Protein AF-0000000078282214 (afdb_homodimer)

InterPro domains:
  IPR003594 Histidine kinase/HSP90-like ATPase domain [PF02518] (364-474)
  IPR003594 Histidine kinase/HSP90-like ATPase domain [SM00387] (363-475)
  IPR003660 HAMP domain [PS50885] (198-250)
  IPR003661 Signal transduction histidine kinase, dimerisation/phosphoacceptor domain [PF00512] (251-316)
  IPR003661 Signal transduction histidine kinase, dimerisation/phosphoacceptor domain [SM00388] (251-318)
  IPR003661 Signal transduction histidine kinase, dimerisation/phosphoacceptor domain [cd00082] (249-314)
  IPR004358 Signal transduction histidine kinase-related protein, C-terminal [PR00344] (400-414)
  IPR004358 Signal transduction histidine kinase-related protein, C-terminal [PR00344] (418-428)
  IPR004358 Signal transduction histidine kinase-related protein, C-terminal [PR00344] (435-453)
  IPR004358 Signal transduction histidine kinase-related protein, C-terminal [PR00344] (459-472)
  IPR005467 Histidine kinase domain [PS50109] (258-475)
  IPR036097 Signal transduction histidine kinase, dimerisation/phosphoacceptor domain superfamily [SSF47384] (235-317)
  IPR036890 Histidine kinase/HSP90-like ATPase superfamily [G3DSA:3.30.565.10] (323-475)
  IPR036890 Histidine kinase/HSP90-like ATPase superfamily [SSF55874] (308-473)
  IPR050736 Sensor Histidine Kinase Regulatory [PTHR43711] (79-474)

Solvent-accessible surface area (backbone atoms only — not comparable to full-atom values): 49619 Å² total; per-residue (Å²): 121,72,66,64,59,49,58,64,46,47,72,31,22,58,46,49,48,48,29,51,50,47,42,49,43,30,44,51,49,29,53,50,49,52,50,51,51,51,52,50,48,53,53,49,53,51,50,50,50,50,53,54,50,50,54,50,48,52,54,51,32,50,50,38,50,74,64,45,30,90,82,44,79,69,50,61,54,59,53,50,49,51,44,50,51,23,59,76,44,55,32,43,42,34,36,26,38,75,84,29,31,23,72,39,33,69,78,65,74,54,55,69,37,73,62,86,47,72,66,57,55,40,32,58,71,65,44,88,67,77,66,46,74,38,73,92,78,28,31,36,38,40,64,42,62,26,44,47,89,95,47,91,55,51,53,25,36,36,41,36,41,31,50,34,54,68,57,53,50,49,50,51,51,48,49,51,56,46,49,51,50,50,52,53,47,48,52,50,42,50,56,51,28,53,54,49,24,50,62,71,47,44,62,58,53,49,49,28,49,47,46,43,36,38,61,68,65,75,40,94,65,79,61,82,46,79,76,24,51,63,43,34,48,37,30,49,34,47,39,52,40,50,49,52,50,48,52,51,50,49,54,48,47,51,43,51,49,49,50,32,55,62,53,46,53,50,40,50,53,42,36,53,53,26,52,59,54,65,75,48,81,88,66,57,66,67,55,53,46,52,47,34,47,52,39,36,52,40,38,52,51,48,51,49,43,39,51,51,48,38,48,36,59,60,58,68,45,70,66,80,75,58,65,68,38,82,37,56,49,57,58,51,51,51,52,47,50,60,69,44,40,66,62,24,52,74,51,42,31,46,79,44,79,48,70,78,58,91,45,71,27,34,41,31,63,67,51,48,48,53,25,53,45,38,52,50,50,46,30,56,66,48,37,39,82,69,24,40,30,41,36,36,39,46,68,64,97,55,35,34,36,42,34,44,33,19,46,10,49,38,43,54,77,88,43,62,85,43,48,51,35,75,59,34,62,90,62,72,81,59,33,77,78,68,55,80,68,28,40,55,48,26,41,24,51,49,40,35,44,61,56,70,25,48,77,46,77,52,55,38,64,70,60,7,35,33,38,38,37,40,34,39,29,64,67,77,133,122,72,65,63,60,49,56,62,46,48,73,31,21,58,46,48,49,48,29,52,50,46,42,50,44,30,43,50,48,29,53,51,50,52,53,50,51,54,53,50,48,53,54,48,53,51,50,50,50,51,52,53,50,50,52,50,48,52,53,50,33,51,50,38,52,72,62,45,28,89,82,44,79,70,51,64,55,57,54,50,48,51,44,48,54,23,58,75,44,56,31,44,42,34,35,25,38,75,84,30,30,22,73,39,33,69,76,65,75,53,53,71,38,76,61,86,46,72,65,57,55,39,33,58,70,65,45,88,68,76,67,45,75,38,74,92,77,27,32,36,39,40,65,44,61,26,43,45,90,94,47,91,56,52,52,24,37,38,42,35,41,31,49,33,55,71,57,54,52,49,50,52,51,49,49,52,55,46,50,51,50,48,52,52,48,49,52,48,42,50,56,49,27,51,55,48,24,50,61,72,46,45,61,58,54,50,50,28,49,48,46,44,37,37,62,71,65,74,39,94,66,80,60,81,44,78,76,24,50,64,44,34,48,36,29,49,34,48,37,51,40,49,49,52,50,48,50,53,49,50,53,48,48,51,43,51,50,49,50,33,55,62,54,45,52,50,40,50,52,41,36,55,53,27,53,60,52,65,75,48,79,88,66,58,64,66,56,53,46,51,48,35,47,50,39,36,52,40,37,52,51,49,51,48,44,39,50,52,47,39,51,37,56,61,58,68,45,70,66,79,74,60,64,70,37,82,38,54,49,59,59,52,52,52,52,48,50,60,69,46,41,64,63,23,53,75,51,41,31,46,81,44,79,46,70,76,59,90,44,70,27,35,40,32,61,68,50,47,48,52,26,53,46,40,54,51,49,46,28,55,65,46,36,40,82,71,25,40,30,41,35,36,38,46,68,63,97,56,34,34,35,42,34,45,34,20,47,10,49,39,44,54,78,89,43,62,83,43,47,51,35,75,60,34,61,91,61,69,81,59,33,79,77,68,55,80,66,28,40,54,47,25,40,23,50,51,44,36,44,61,54,69,25,48,78,46,78,52,54,40,65,69,62,7,37,33,40,39,35,39,33,40,30,64,69,77,131

Foldseek 3Di:
DVVVVVVVVQVVDLLNVLLVVLLCVQQVVLVVVLVVVLVVLLVVVVVVVVVVLQVLCVVLLQVCQVVVCVVPVPDPVSLVSQLVSCVVQVKWKFKAFPVQATCDISVPPRHGHHDDDPQQVCVQVVHDHDWDADPPQFKIWHKDFRDRVPDPGGGIMMIMIGGRVVSVVVSVVSVVVSVVVSVVSSVVSNVVSSVVSCVVCVLVVVLVVQVVCVVVVNDPDQDARVPDPVSRVVSVVVRVVVVVVVVVVVLVVVLVVLLVVLLVVLVVVLVVLVVVPVPDDPDPPVSVVVSVVVNVVSVVQNVVSVVLSVLLVVLVPALVVAPWDWDWVVVLVVVLCVVCVVVLVVQLEAEEEAEDDTAIATGRSVLQSLLVSLLQLVLSLQADRNWYWYWYWDDDPWKIKIKIKHQGQWDDPVCQVCLLPAQDDRDPPCCVVSDDRSSSNVSNQSRLVSQVKDWDKDIDGNGTIMIMIMGTRYRDD/DVVVVVVVVQVVDLLNVLLVVLLCVQQVVLVVVLVVVLVVLLVVVVVVLVVVLQVVCVVLLQVCQVVVCVVPVPDPVSLVSQLVSCVVQVKWKFKAFPVQATCDISVPDRHGHHDDDPQQVCVQVVHDHDWDADPPQFKIWHKDFRDRVPDPGGGIMMIMIGGRVVSVVVSVVSVVVSVVVSVVSSVVSNVVSSVVSCVVCVLVVVLVVQVVCVVVVNDPDQDARVPDPVSRVVSVVVRVVVVVVVVVVVLVVVLVVLLVVLLVVLVVVLVVLVVVPVPDPPDDPVSVVVSVVVNVVSVVQNVVSVVLSVLLVVLVPALPVAPWDWDWVVVLVVVLCVVCVVVLVVQLEAEEEAEDDTAIATGRSVLQSLLVSLLQLVLSLQAHRNWYWYWYWDDDPWKIKIKIKHQGQWDDPVCQVCLLPAQDDRDPPCCVVSDDRSSSNVSNQSRLVSQVKHWDKDIDGNGTIMIMIMGTRYRDD

Secondary structure (DSSP, 8-state):
--SHHHHHHHTT-HHHHHHHHHHHHHHHHHHHHHHHHHHHHHHHHHHHHHHHHHHHHHHHHHHHHHTTTTT-TT-HHHHHHHHHHHHHTTEEEEEEETTSBEEEETTSSSTT-B---HHHHHHHTT--PPPEEETTTTEEEEEEEEE-TT---EEEEEEEEEE-HHHHHHHHHHHHHHHHHHHHHHHHHHHHHHHHHHHHHHHHHHHHHHHHHHHTT---S----TTSHHHHHHHHHHHHHHHHHHHHHHHHHHHHHHHHHHHHHHHHHHHHHHHHHHT-SS--HHHHHHHHHHHHHHHHHHHHHHHHHHHHHHHTS-GGG--EEEEEHHHHHHHHHHHHHHHHHHTT-EEEEEE-S--EEEEEHHHHHHHHHHHHHHHHHTPPTT-EEEEEEEE-SSEEEEEEEE-SS---GGGTTTTTSTT--S-STTHHHH---S-HHHHHHHHHHHTT-EEEEEEETTTEEEEEEEEESS---/--HHHHHHHHTT-HHHHHHHHHHHHHHHHHHHHHHHHHHHHHHHHHHHHHHHHHHHHHHHHHHHHHTTTTT-TT-HHHHHHHHHHHHHTTEEEEEEETTSBEEEETTSSSTT-B---HHHHHHHTT--PPPEEETTTTEEEEEEEEE-TT---EEEEEEEEEE-HHHHHHHHHHHHHHHHHHHHHHHHHHHHHHHHHHHHHHHHHHHHHHHHHHHTT---S----TTSHHHHHHHHHHHHHHHHHHHHHHHHHHHHHHHHHHHHHHHHHHHHHHHHHHT-SS--HHHHHHHHHHHHHHHHHHHHHHHHHHHHHHHHS-GGG--EEEEEHHHHHHHHHHHHHHHHHHTT-EEEEEE-S--EEEEEHHHHHHHHHHHHHHHHHTPPTT-EEEEEEEE-SSEEEEEEEE-SS---HHHHTTTTSTT--S-STTHHHH---S-HHHHHHHHHHHTT-EEEEEEETTTEEEEEEEEESS---

Radius of gyration: 54.14 Å; Cα contacts (8 Å, |Δi|>4): 1519; chains: 2; bounding box: 57×154×110 Å

pLDDT: mean 84.65, std 13.52, range [28.86, 97.81]

Organism: NCBI:txid1796616

Structure (mmCIF, N/CA/C/O backbone):
data_AF-0000000078282214-model_v1
#
loop_
_entity.id
_entity.type
_entity.pdbx_description
1 polymer 'histidine kinase'
#
loop_
_atom_site.group_PDB
_atom_site.id
_atom_site.type_symbol
_atom_site.label_atom_id
_atom_site.label_alt_id
_atom_site.label_comp_id
_atom_site.label_asym_id
_atom_site.label_entity_id
_atom_site.label_seq_id
_atom_site.pdbx_PDB_ins_code
_atom_site.Cartn_x
_atom_site.Cartn_y
_atom_site.Cartn_z
_atom_site.occupancy
_atom_site.B_iso_or_equiv
_atom_site.auth_seq_id
_atom_site.auth_comp_id
_atom_site.auth_asym_id
_atom_site.auth_atom_id
_atom_site.pdbx_PDB_model_num
ATOM 1 N N . MET A 1 1 ? -17.906 -8.508 22.703 1 28.86 1 MET A N 1
ATOM 2 C CA . MET A 1 1 ? -18.078 -7.418 21.75 1 28.86 1 MET A CA 1
ATOM 3 C C . MET A 1 1 ? -16.719 -6.969 21.203 1 28.86 1 MET A C 1
ATOM 5 O O . MET A 1 1 ? -16.672 -6.121 20.297 1 28.86 1 MET A O 1
ATOM 9 N N . PHE A 1 2 ? -15.711 -7.246 21.938 1 33.34 2 PHE A N 1
ATOM 10 C CA . PHE A 1 2 ? -14.297 -7 21.688 1 33.34 2 PHE A CA 1
ATOM 11 C C . PHE A 1 2 ? -13.773 -7.93 20.594 1 33.34 2 PHE A C 1
ATOM 13 O O . PHE A 1 2 ? -12.766 -7.633 19.953 1 33.34 2 PHE A O 1
ATOM 20 N N . GLY A 1 3 ? -14.312 -9.039 20.578 1 36.03 3 GLY A N 1
ATOM 21 C CA . GLY A 1 3 ? -13.844 -10.109 19.719 1 36.03 3 GLY A CA 1
ATOM 22 C C . GLY A 1 3 ? -14.18 -9.883 18.25 1 36.03 3 GLY A C 1
ATOM 23 O O . GLY A 1 3 ? -13.43 -10.305 17.375 1 36.03 3 GLY A O 1
ATOM 24 N N . LYS A 1 4 ? -15.438 -9.461 17.969 1 37.81 4 LYS A N 1
ATOM 25 C CA . LYS A 1 4 ? -15.969 -9.172 16.641 1 37.81 4 LYS A CA 1
ATOM 26 C C . LYS A 1 4 ? -15.328 -7.922 16.047 1 37.81 4 LYS A C 1
ATOM 28 O O . LYS A 1 4 ? -15.453 -7.664 14.844 1 37.81 4 LYS A O 1
ATOM 33 N N . LYS A 1 5 ? -14.984 -6.988 16.672 1 40.34 5 LYS A N 1
ATOM 34 C CA . LYS A 1 5 ? -14.359 -5.75 16.203 1 40.34 5 LYS A CA 1
ATOM 35 C C . LYS A 1 5 ? -12.938 -6 15.719 1 40.34 5 LYS A C 1
ATOM 37 O O . LYS A 1 5 ? -12.406 -5.23 14.914 1 40.34 5 LYS A O 1
ATOM 42 N N . ILE A 1 6 ? -12.328 -7.004 16.25 1 41.44 6 ILE A N 1
ATOM 43 C CA . ILE A 1 6 ? -10.977 -7.41 15.883 1 41.44 6 ILE A CA 1
ATOM 44 C C . ILE A 1 6 ? -11 -8.18 14.57 1 41.44 6 ILE A C 1
ATOM 46 O O . ILE A 1 6 ? -10.117 -8.016 13.727 1 41.44 6 ILE A O 1
ATOM 50 N N . LYS A 1 7 ? -11.93 -9.062 14.5 1 46.38 7 LYS A N 1
ATOM 51 C CA . LYS A 1 7 ? -12.047 -9.914 13.32 1 46.38 7 LYS A CA 1
ATOM 52 C C . LYS A 1 7 ? -12.359 -9.086 12.078 1 46.38 7 LYS A C 1
ATOM 54 O O . LYS A 1 7 ? -11.836 -9.359 10.992 1 46.38 7 LYS A O 1
ATOM 59 N N . HIS A 1 8 ? -13.258 -8.117 12.117 1 51.66 8 HIS A N 1
ATOM 60 C CA . HIS A 1 8 ? -13.625 -7.223 11.023 1 51.66 8 HIS A CA 1
ATOM 61 C C . HIS A 1 8 ? -12.477 -6.293 10.656 1 51.66 8 HIS A C 1
ATOM 63 O O . HIS A 1 8 ? -12.375 -5.84 9.516 1 51.66 8 HIS A O 1
ATOM 69 N N . THR A 1 9 ? -11.508 -6.168 11.547 1 61.56 9 THR A N 1
ATOM 70 C CA . THR A 1 9 ? -10.336 -5.301 11.398 1 61.56 9 THR A CA 1
ATOM 71 C C . THR A 1 9 ? -9.227 -6.02 10.641 1 61.56 9 THR A C 1
ATOM 73 O O . THR A 1 9 ? -8.508 -5.398 9.852 1 61.56 9 THR A O 1
ATOM 76 N N . PHE A 1 10 ? -9.266 -7.32 10.688 1 66.81 10 PHE A N 1
ATOM 77 C CA . PHE A 1 10 ? -8.195 -8.078 10.047 1 66.81 10 PHE A CA 1
ATOM 78 C C . PHE A 1 10 ? -8.406 -8.141 8.539 1 66.81 10 PHE A C 1
ATOM 80 O O . PHE A 1 10 ? -7.457 -7.977 7.77 1 66.81 10 PHE A O 1
ATOM 87 N N . PHE A 1 11 ? -9.68 -8.305 8.117 1 74.69 11 PHE A N 1
ATOM 88 C CA . PHE A 1 11 ? -9.977 -8.398 6.695 1 74.69 11 PHE A CA 1
ATOM 89 C C . PHE A 1 11 ? -9.875 -7.027 6.027 1 74.69 11 PHE A C 1
ATOM 91 O O . PHE A 1 11 ? -9.742 -6.938 4.805 1 74.69 11 PHE A O 1
ATOM 98 N N . LYS A 1 12 ? -9.789 -6.105 6.93 1 82.06 12 LYS A N 1
ATOM 99 C CA . LYS A 1 12 ? -9.711 -4.75 6.387 1 82.06 12 LYS A CA 1
ATOM 100 C C . LYS A 1 12 ? -8.266 -4.305 6.234 1 82.06 12 LYS A C 1
ATOM 102 O O . LYS A 1 12 ? -7.988 -3.273 5.617 1 82.06 12 LYS A O 1
ATOM 107 N N . SER A 1 13 ? -7.395 -5.156 6.566 1 90.12 13 SER A N 1
ATOM 108 C CA . SER A 1 13 ? -5.977 -4.824 6.48 1 90.12 13 SER A CA 1
ATOM 109 C C . SER A 1 13 ? -5.441 -5.059 5.074 1 90.12 13 SER A C 1
ATOM 111 O O . SER A 1 13 ? -5.82 -6.027 4.41 1 90.12 13 SER A O 1
ATOM 113 N N . LEU A 1 14 ? -4.707 -4.105 4.586 1 90.31 14 LEU A N 1
ATOM 114 C CA . LEU A 1 14 ? -4.051 -4.262 3.293 1 90.31 14 LEU A CA 1
ATOM 115 C C . LEU A 1 14 ? -3.115 -5.469 3.305 1 90.31 14 LEU A C 1
ATOM 117 O O . LEU A 1 14 ? -3.02 -6.191 2.312 1 90.31 14 LEU A O 1
ATOM 121 N N . ARG A 1 15 ? -2.482 -5.672 4.457 1 91 15 ARG A N 1
ATOM 122 C CA . ARG A 1 15 ? -1.568 -6.801 4.605 1 91 15 ARG A CA 1
ATOM 123 C C . ARG A 1 15 ? -2.285 -8.125 4.363 1 91 15 ARG A C 1
ATOM 125 O O . ARG A 1 15 ? -1.788 -8.984 3.633 1 91 15 ARG A O 1
ATOM 132 N N . PHE A 1 16 ? -3.436 -8.336 4.891 1 93.25 16 PHE A N 1
ATOM 133 C CA . PHE A 1 16 ? -4.219 -9.555 4.746 1 93.25 16 PHE A CA 1
ATOM 134 C C . PHE A 1 16 ? -4.734 -9.695 3.318 1 93.25 16 PHE A C 1
ATOM 136 O O . PHE A 1 16 ? -4.738 -10.797 2.76 1 93.25 16 PHE A O 1
ATOM 143 N N . ARG A 1 17 ? -5.156 -8.625 2.742 1 91.88 17 ARG A N 1
ATOM 144 C CA . ARG A 1 17 ? -5.676 -8.664 1.38 1 91.88 17 ARG A CA 1
ATOM 145 C C . ARG A 1 17 ? -4.582 -9.047 0.389 1 91.88 17 ARG A C 1
ATOM 147 O O . ARG A 1 17 ? -4.816 -9.844 -0.524 1 91.88 17 ARG A O 1
ATOM 154 N N . ILE A 1 18 ? -3.414 -8.477 0.597 1 92.62 18 ILE A N 1
ATOM 155 C CA . ILE A 1 18 ? -2.285 -8.82 -0.262 1 92.62 18 ILE A CA 1
ATOM 156 C C . ILE A 1 18 ? -1.952 -10.297 -0.111 1 92.62 18 ILE A C 1
ATOM 158 O O . ILE A 1 18 ? -1.725 -10.992 -1.104 1 92.62 18 ILE A O 1
ATOM 162 N N . LEU A 1 19 ? -1.97 -10.805 1.136 1 93.31 19 LEU A N 1
ATOM 163 C CA . LEU A 1 19 ? -1.68 -12.211 1.395 1 93.31 19 LEU A CA 1
ATOM 164 C C . LEU A 1 19 ? -2.67 -13.117 0.667 1 93.31 19 LEU A C 1
ATOM 166 O O . LEU A 1 19 ? -2.273 -14.086 0.021 1 93.31 19 LEU A O 1
ATOM 170 N N . LEU A 1 20 ? -3.92 -12.828 0.713 1 93.38 20 LEU A N 1
ATOM 171 C CA . LEU A 1 20 ? -4.961 -13.625 0.075 1 93.38 20 LEU A CA 1
ATOM 172 C C . LEU A 1 20 ? -4.781 -13.648 -1.438 1 93.38 20 LEU A C 1
ATOM 174 O O . LEU A 1 20 ? -4.93 -14.695 -2.072 1 93.38 20 LEU A O 1
ATOM 178 N N . ILE A 1 21 ? -4.48 -12.484 -1.949 1 93.88 21 ILE A N 1
ATOM 179 C CA . ILE A 1 21 ? -4.301 -12.375 -3.393 1 93.88 21 ILE A CA 1
ATOM 180 C C . ILE A 1 21 ? -3.094 -13.203 -3.828 1 93.88 21 ILE A C 1
ATOM 182 O O . ILE A 1 21 ? -3.146 -13.898 -4.844 1 93.88 21 ILE A O 1
ATOM 186 N N . LEU A 1 22 ? -2.02 -13.164 -3.047 1 93.31 22 LEU A N 1
ATOM 187 C CA . LEU A 1 22 ? -0.818 -13.93 -3.361 1 93.31 22 LEU A CA 1
ATOM 188 C C . LEU A 1 22 ? -1.103 -15.43 -3.314 1 93.31 22 LEU A C 1
ATOM 190 O O . LEU A 1 22 ? -0.617 -16.188 -4.16 1 93.31 22 LEU A O 1
ATOM 194 N N . ILE A 1 23 ? -1.949 -15.812 -2.422 1 94.12 23 ILE A N 1
ATOM 195 C CA . ILE A 1 23 ? -2.287 -17.234 -2.281 1 94.12 23 ILE A CA 1
ATOM 196 C C . ILE A 1 23 ? -3.127 -17.672 -3.475 1 94.12 23 ILE A C 1
ATOM 198 O O . ILE A 1 23 ? -2.834 -18.703 -4.098 1 94.12 23 ILE A O 1
ATOM 202 N N . VAL A 1 24 ? -4.105 -16.922 -3.857 1 94.44 24 VAL A N 1
ATOM 203 C CA . VAL A 1 24 ? -5.02 -17.281 -4.938 1 94.44 24 VAL A CA 1
ATOM 204 C C . VAL A 1 24 ? -4.258 -17.312 -6.262 1 94.44 24 VAL A C 1
ATOM 206 O O . VAL A 1 24 ? -4.367 -18.281 -7.02 1 94.44 24 VAL A O 1
ATOM 209 N N . ILE A 1 25 ? -3.424 -16.375 -6.488 1 93.88 25 ILE A N 1
ATOM 210 C CA . ILE A 1 25 ? -2.715 -16.266 -7.758 1 93.88 25 ILE A CA 1
ATOM 211 C C . ILE A 1 25 ? -1.59 -17.297 -7.805 1 93.88 25 ILE A C 1
ATOM 213 O O . ILE A 1 25 ? -1.208 -17.75 -8.883 1 93.88 25 ILE A O 1
ATOM 217 N N . GLY A 1 26 ? -1.073 -17.641 -6.613 1 92.75 26 GLY A N 1
ATOM 218 C CA . GLY A 1 26 ? 0.002 -18.625 -6.559 1 92.75 26 GLY A CA 1
ATOM 219 C C . GLY A 1 26 ? -0.485 -20.047 -6.684 1 92.75 26 GLY A C 1
ATOM 220 O O . GLY A 1 26 ? 0.213 -20.906 -7.238 1 92.75 26 GLY A O 1
ATOM 221 N N . ILE A 1 27 ? -1.756 -20.328 -6.305 1 95 27 ILE A N 1
ATOM 222 C CA . ILE A 1 27 ? -2.197 -21.703 -6.176 1 95 27 ILE A CA 1
ATOM 223 C C . ILE A 1 27 ? -3.133 -22.062 -7.332 1 95 27 ILE A C 1
ATOM 225 O O . ILE A 1 27 ? -3.006 -23.125 -7.934 1 95 27 ILE A O 1
ATOM 229 N N . VAL A 1 28 ? -3.977 -21.203 -7.754 1 95.62 28 VAL A N 1
ATOM 230 C CA . VAL A 1 28 ? -5.043 -21.5 -8.703 1 95.62 28 VAL A CA 1
ATOM 231 C C . VAL A 1 28 ? -4.438 -21.875 -10.055 1 95.62 28 VAL A C 1
ATOM 233 O O . VAL A 1 28 ? -4.773 -22.922 -10.625 1 95.62 28 VAL A O 1
ATOM 236 N N . PRO A 1 29 ? -3.477 -21.078 -10.555 1 95.69 29 PRO A N 1
ATOM 237 C CA . PRO A 1 29 ? -2.891 -21.484 -11.836 1 95.69 29 PRO A CA 1
ATOM 238 C C . PRO A 1 29 ? -2.172 -22.828 -11.758 1 95.69 29 PRO A C 1
ATOM 240 O O . PRO A 1 29 ? -2.203 -23.609 -12.719 1 95.69 29 PRO A O 1
ATOM 243 N N . SER A 1 30 ? -1.559 -23.109 -10.625 1 95.94 30 SER A N 1
ATOM 244 C CA . SER A 1 30 ? -0.848 -24.375 -10.453 1 95.94 30 SER A CA 1
ATOM 245 C C . SER A 1 30 ? -1.807 -25.562 -10.492 1 95.94 30 SER A C 1
ATOM 247 O O . SER A 1 30 ? -1.49 -26.609 -11.07 1 95.94 30 SER A O 1
ATOM 249 N N . ILE A 1 31 ? -2.975 -25.359 -9.906 1 96.75 31 ILE A N 1
ATOM 250 C CA . ILE A 1 31 ? -3.99 -26.406 -9.906 1 96.75 31 ILE A CA 1
ATOM 251 C C . ILE A 1 31 ? -4.5 -26.641 -11.328 1 96.75 31 ILE A C 1
ATOM 253 O O . ILE A 1 31 ? -4.676 -27.781 -11.758 1 96.75 31 ILE A O 1
ATOM 257 N N . ILE A 1 32 ? -4.652 -25.547 -12.055 1 96.44 32 ILE A N 1
ATOM 258 C CA . ILE A 1 32 ? -5.148 -25.625 -13.422 1 96.44 32 ILE A CA 1
ATOM 259 C C . ILE A 1 32 ? -4.137 -26.375 -14.297 1 96.44 32 ILE A C 1
ATOM 261 O O . ILE A 1 32 ? -4.5 -27.266 -15.055 1 96.44 32 ILE A O 1
ATOM 265 N N . VAL A 1 33 ? -2.896 -26.031 -14.148 1 96.38 33 VAL A N 1
ATOM 266 C CA . VAL A 1 33 ? -1.844 -26.656 -14.953 1 96.38 33 VAL A CA 1
ATOM 267 C C . VAL A 1 33 ? -1.771 -28.141 -14.648 1 96.38 33 VAL A C 1
ATOM 269 O O . VAL A 1 33 ? -1.694 -28.969 -15.562 1 96.38 33 VAL A O 1
ATOM 272 N N . GLU A 1 34 ? -1.822 -28.5 -13.367 1 96.62 34 GLU A N 1
ATOM 273 C CA . GLU A 1 34 ? -1.769 -29.906 -12.969 1 96.62 34 GLU A CA 1
ATOM 274 C C . GLU A 1 34 ? -2.912 -30.703 -13.586 1 96.62 34 GLU A C 1
ATOM 276 O O . GLU A 1 34 ? -2.689 -31.766 -14.164 1 96.62 34 GLU A O 1
ATOM 281 N N . ASN A 1 35 ? -4.102 -30.141 -13.523 1 96.31 35 ASN A N 1
ATOM 282 C CA . ASN A 1 35 ? -5.285 -30.844 -14.016 1 96.31 35 ASN A CA 1
ATOM 283 C C . ASN A 1 35 ? -5.266 -30.984 -15.539 1 96.31 35 ASN A C 1
ATOM 285 O O . ASN A 1 35 ? -5.621 -32.031 -16.078 1 96.31 35 ASN A O 1
ATOM 289 N N . VAL A 1 36 ? -4.836 -30 -16.203 1 96.31 36 VAL A N 1
ATOM 290 C CA . VAL A 1 36 ? -4.832 -30.016 -17.656 1 96.31 36 VAL A CA 1
ATOM 291 C C . VAL A 1 36 ? -3.777 -30.984 -18.172 1 96.31 36 VAL A C 1
ATOM 293 O O . VAL A 1 36 ? -4.027 -31.75 -19.109 1 96.31 36 VAL A O 1
ATOM 296 N N . ILE A 1 37 ? -2.639 -31 -17.531 1 96.62 37 ILE A N 1
ATOM 297 C CA . ILE A 1 37 ? -1.558 -31.875 -17.984 1 96.62 37 ILE A CA 1
ATOM 298 C C . ILE A 1 37 ? -1.918 -33.312 -17.719 1 96.62 37 ILE A C 1
ATOM 300 O O . ILE A 1 37 ? -1.746 -34.188 -18.594 1 96.62 37 ILE A O 1
ATOM 304 N N . VAL A 1 38 ? -2.488 -33.625 -16.547 1 96.31 38 VAL A N 1
ATOM 305 C CA . VAL A 1 38 ? -2.836 -35 -16.203 1 96.31 38 VAL A CA 1
ATOM 306 C C . VAL A 1 38 ? -3.939 -35.5 -17.125 1 96.31 38 VAL A C 1
ATOM 308 O O . VAL A 1 38 ? -3.871 -36.625 -17.625 1 96.31 38 VAL A O 1
ATOM 311 N N . ASN A 1 39 ? -4.859 -34.625 -17.391 1 95.5 39 ASN A N 1
ATOM 312 C CA . ASN A 1 39 ? -5.93 -35 -18.312 1 95.5 39 ASN A CA 1
ATOM 313 C C . ASN A 1 39 ? -5.41 -35.156 -19.734 1 95.5 39 ASN A C 1
ATOM 315 O O . ASN A 1 39 ? -5.879 -36.031 -20.469 1 95.5 39 ASN A O 1
ATOM 319 N N . SER A 1 40 ? -4.504 -34.375 -20.125 1 95.75 40 SER A N 1
ATOM 320 C CA . SER A 1 40 ? -3.896 -34.469 -21.453 1 95.75 40 SER A CA 1
ATOM 321 C C . SER A 1 40 ? -3.121 -35.781 -21.594 1 95.75 40 SER A C 1
ATOM 323 O O . SER A 1 40 ? -3.141 -36.406 -22.641 1 95.75 40 SER A O 1
ATOM 325 N N . TYR A 1 41 ? -2.457 -36.188 -20.484 1 95.31 41 TYR A N 1
ATOM 326 C CA . TYR A 1 41 ? -1.757 -37.469 -20.469 1 95.31 41 TYR A CA 1
ATOM 327 C C . TYR A 1 41 ? -2.729 -38.625 -20.656 1 95.31 41 TYR A C 1
ATOM 329 O O . TYR A 1 41 ? -2.477 -39.531 -21.469 1 95.31 41 TYR A O 1
ATOM 337 N N . GLU A 1 42 ? -3.758 -38.625 -19.938 1 95.5 42 GLU A N 1
ATOM 338 C CA . GLU A 1 42 ? -4.723 -39.719 -20.016 1 95.5 42 GLU A CA 1
ATOM 339 C C . GLU A 1 42 ? -5.281 -39.875 -21.422 1 95.5 42 GLU A C 1
ATOM 341 O O . GLU A 1 42 ? -5.301 -40.969 -21.969 1 95.5 42 GLU A O 1
ATOM 346 N N . ASN A 1 43 ? -5.629 -38.75 -22.016 1 94.88 43 ASN A N 1
ATOM 347 C CA . ASN A 1 43 ? -6.184 -38.781 -23.359 1 94.88 43 ASN A CA 1
ATOM 348 C C . ASN A 1 43 ? -5.164 -39.281 -24.375 1 94.88 43 ASN A C 1
ATOM 350 O O . ASN A 1 43 ? -5.5 -40.062 -25.266 1 94.88 43 ASN A O 1
ATOM 354 N N . ARG A 1 44 ? -4 -38.812 -24.156 1 94.25 44 ARG A N 1
ATOM 355 C CA . ARG A 1 44 ? -2.934 -39.219 -25.078 1 94.25 44 ARG A CA 1
ATOM 356 C C . ARG A 1 44 ? -2.633 -40.688 -24.953 1 94.25 44 ARG A C 1
ATOM 358 O O . ARG A 1 44 ? -2.473 -41.375 -25.953 1 94.25 44 ARG A O 1
ATOM 365 N N . ALA A 1 45 ? -2.539 -41.188 -23.75 1 94.62 45 ALA A N 1
ATOM 366 C CA . ALA A 1 45 ? -2.236 -42.594 -23.5 1 94.62 45 ALA A CA 1
ATOM 367 C C . ALA A 1 45 ? -3.312 -43.5 -24.078 1 94.62 45 ALA A C 1
ATOM 369 O O . ALA A 1 45 ? -3.004 -44.531 -24.703 1 94.62 45 ALA A O 1
ATOM 370 N N . VAL A 1 46 ? -4.543 -43.094 -23.922 1 94.88 46 VAL A N 1
ATOM 371 C CA . VAL A 1 46 ? -5.668 -43.875 -24.438 1 94.88 46 VAL A CA 1
ATOM 372 C C . VAL A 1 46 ? -5.625 -43.875 -25.969 1 94.88 46 VAL A C 1
ATOM 374 O O . VAL A 1 46 ? -5.781 -44.938 -26.594 1 94.88 46 VAL A O 1
ATOM 377 N N . ASP A 1 47 ? -5.348 -42.75 -26.547 1 94.31 47 ASP A N 1
ATOM 378 C CA . ASP A 1 47 ? -5.281 -42.656 -28 1 94.31 47 ASP A CA 1
ATOM 379 C C . ASP A 1 47 ? -4.184 -43.531 -28.578 1 94.31 47 ASP A C 1
ATOM 381 O O . ASP A 1 47 ? -4.395 -44.219 -29.578 1 94.31 47 ASP A O 1
ATOM 385 N N . ILE A 1 48 ? -3.07 -43.5 -27.922 1 93.25 48 ILE A N 1
ATOM 386 C CA . ILE A 1 48 ? -1.942 -44.281 -28.391 1 93.25 48 ILE A CA 1
ATOM 387 C C . ILE A 1 48 ? -2.277 -45.781 -28.281 1 93.25 48 ILE A C 1
ATOM 389 O O . ILE A 1 48 ? -1.998 -46.562 -29.188 1 93.25 48 ILE A O 1
ATOM 393 N N . ARG A 1 49 ? -2.869 -46.125 -27.156 1 93 49 ARG A N 1
ATOM 394 C CA . ARG A 1 49 ? -3.262 -47.531 -26.953 1 93 49 ARG A CA 1
ATOM 395 C C . ARG A 1 49 ? -4.223 -48 -28.031 1 93 49 ARG A C 1
ATOM 397 O O . ARG A 1 49 ? -4.07 -49.094 -28.578 1 93 49 ARG A O 1
ATOM 404 N N . ILE A 1 50 ? -5.164 -47.188 -28.375 1 93.62 50 ILE A N 1
ATOM 405 C CA . ILE A 1 50 ? -6.16 -47.531 -29.391 1 93.62 50 ILE A CA 1
ATOM 406 C C . ILE A 1 50 ? -5.473 -47.719 -30.75 1 93.62 50 ILE A C 1
ATOM 408 O O . ILE A 1 50 ? -5.711 -48.719 -31.422 1 93.62 50 ILE A O 1
ATOM 412 N N . VAL A 1 51 ? -4.625 -46.844 -31.109 1 91.88 51 VAL A N 1
ATOM 413 C CA . VAL A 1 51 ? -3.949 -46.875 -32.406 1 91.88 51 VAL A CA 1
ATOM 414 C C . VAL A 1 51 ? -3.07 -48.125 -32.469 1 91.88 51 VAL A C 1
ATOM 416 O O . VAL A 1 51 ? -3.074 -48.844 -33.5 1 91.88 51 VAL A O 1
ATOM 419 N N . ASN A 1 52 ? -2.307 -48.375 -31.359 1 91.44 52 ASN A N 1
ATOM 420 C CA . ASN A 1 52 ? -1.419 -49.531 -31.328 1 91.44 52 ASN A CA 1
ATOM 421 C C . ASN A 1 52 ? -2.197 -50.844 -31.453 1 91.44 52 ASN A C 1
ATOM 423 O O . ASN A 1 52 ? -1.808 -51.75 -32.219 1 91.44 52 ASN A O 1
ATOM 427 N N . VAL A 1 53 ? -3.248 -51 -30.75 1 92.25 53 VAL A N 1
ATOM 428 C CA . VAL A 1 53 ? -4.055 -52.219 -30.766 1 92.25 53 VAL A CA 1
ATOM 429 C C . VAL A 1 53 ? -4.711 -52.375 -32.125 1 92.25 53 VAL A C 1
ATOM 431 O O . VAL A 1 53 ? -4.727 -53.469 -32.688 1 92.25 53 VAL A O 1
ATOM 434 N N . LYS A 1 54 ? -5.23 -51.312 -32.656 1 91.25 54 LYS A N 1
ATOM 435 C CA . LYS A 1 54 ? -5.855 -51.375 -34 1 91.25 54 LYS A CA 1
ATOM 436 C C . LYS A 1 54 ? -4.867 -51.844 -35.062 1 91.25 54 LYS A C 1
ATOM 438 O O . LYS A 1 54 ? -5.207 -52.656 -35.906 1 91.25 54 LYS A O 1
ATOM 443 N N . ASN A 1 55 ? -3.66 -51.312 -35 1 90.75 55 ASN A N 1
ATOM 444 C CA . ASN A 1 55 ? -2.625 -51.688 -35.938 1 90.75 55 ASN A CA 1
ATOM 445 C C . ASN A 1 55 ? -2.332 -53.188 -35.844 1 90.75 55 ASN A C 1
ATOM 447 O O . ASN A 1 55 ? -2.215 -53.875 -36.875 1 90.75 55 ASN A O 1
ATOM 451 N N . GLN A 1 56 ? -2.242 -53.625 -34.656 1 90.19 56 GLN A N 1
ATOM 452 C CA . GLN A 1 56 ? -1.961 -55.062 -34.438 1 90.19 56 GLN A CA 1
ATOM 453 C C . GLN A 1 56 ? -3.145 -55.906 -34.875 1 90.19 56 GLN A C 1
ATOM 455 O O . GLN A 1 56 ? -2.961 -57 -35.406 1 90.19 56 GLN A O 1
ATOM 460 N N . CYS A 1 57 ? -4.328 -55.469 -34.656 1 89.5 57 CYS A N 1
ATOM 461 C CA . CYS A 1 57 ? -5.527 -56.188 -35.062 1 89.5 57 CYS A CA 1
ATOM 462 C C . CYS A 1 57 ? -5.598 -56.312 -36.562 1 89.5 57 CYS A C 1
ATOM 464 O O . CYS A 1 57 ? -6.008 -57.344 -37.125 1 89.5 57 CYS A O 1
ATOM 466 N N . ASP A 1 58 ? -5.211 -55.25 -37.219 1 88.44 58 ASP A N 1
ATOM 467 C CA . ASP A 1 58 ? -5.207 -55.25 -38.688 1 88.44 58 ASP A CA 1
ATOM 468 C C . ASP A 1 58 ? -4.219 -56.281 -39.219 1 88.44 58 ASP A C 1
ATOM 470 O O . ASP A 1 58 ? -4.539 -57.031 -40.125 1 88.44 58 ASP A O 1
ATOM 474 N N . ILE A 1 59 ? -3.082 -56.281 -38.594 1 88.06 59 ILE A N 1
ATOM 475 C CA . ILE A 1 59 ? -2.061 -57.25 -39 1 88.06 59 ILE A CA 1
ATOM 476 C C . ILE A 1 59 ? -2.551 -58.688 -38.75 1 88.06 59 ILE A C 1
ATOM 478 O O . ILE A 1 59 ? -2.508 -59.5 -39.656 1 88.06 59 ILE A O 1
ATOM 482 N N . LEU A 1 60 ? -3.016 -58.906 -37.625 1 91 60 LEU A N 1
ATOM 483 C CA . LEU A 1 60 ? -3.494 -60.25 -37.25 1 91 60 LEU A CA 1
ATOM 484 C C . LEU A 1 60 ? -4.734 -60.625 -38.062 1 91 60 LEU A C 1
ATOM 486 O O . LEU A 1 60 ? -4.906 -61.781 -38.438 1 91 60 LEU A O 1
ATOM 490 N N . GLY A 1 61 ? -5.559 -59.656 -38.281 1 90.88 61 GLY A N 1
ATOM 491 C CA . GLY A 1 61 ? -6.738 -59.875 -39.094 1 90.88 61 GLY A CA 1
ATOM 492 C C . GLY A 1 61 ? -6.41 -60.375 -40.5 1 90.88 61 GLY A C 1
ATOM 493 O O . GLY A 1 61 ? -7.035 -61.312 -41 1 90.88 61 GLY A O 1
ATOM 494 N N . ASN A 1 62 ? -5.441 -59.781 -41.094 1 89.62 62 ASN A N 1
ATOM 495 C CA . ASN A 1 62 ? -4.996 -60.188 -42.406 1 89.62 62 ASN A CA 1
ATOM 496 C C . ASN A 1 62 ? -4.445 -61.594 -42.406 1 89.62 62 ASN A C 1
ATOM 498 O O . ASN A 1 62 ? -4.676 -62.375 -43.344 1 89.62 62 ASN A O 1
ATOM 502 N N . GLN A 1 63 ? -3.811 -61.875 -41.375 1 89.62 63 GLN A N 1
ATOM 503 C CA . GLN A 1 63 ? -3.258 -63.219 -41.25 1 89.62 63 GLN A CA 1
ATOM 504 C C . GLN A 1 63 ? -4.363 -64.25 -41.062 1 89.62 63 GLN A C 1
ATOM 506 O O . GLN A 1 63 ? -4.316 -65.375 -41.625 1 89.62 63 GLN A O 1
ATOM 511 N N . LEU A 1 64 ? -5.301 -63.969 -40.281 1 92.88 64 LEU A N 1
ATOM 512 C CA . LEU A 1 64 ? -6.445 -64.812 -40.031 1 92.88 64 LEU A CA 1
ATOM 513 C C . LEU A 1 64 ? -7.18 -65.188 -41.312 1 92.88 64 LEU A C 1
ATOM 515 O O . LEU A 1 64 ? -7.566 -66.312 -41.562 1 92.88 64 LEU A O 1
ATOM 519 N N . MET A 1 65 ? -7.289 -64.188 -42.125 1 90.75 65 MET A N 1
ATOM 520 C CA . MET A 1 65 ? -8.016 -64.375 -43.375 1 90.75 65 MET A CA 1
ATOM 521 C C . MET A 1 65 ? -7.191 -65.188 -44.375 1 90.75 65 MET A C 1
ATOM 523 O O . MET A 1 65 ? -7.73 -66 -45.125 1 90.75 65 MET A O 1
ATOM 527 N N . ARG A 1 66 ? -5.961 -64.938 -44.344 1 87.94 66 ARG A N 1
ATOM 528 C CA . ARG A 1 66 ? -5.066 -65.688 -45.25 1 87.94 66 ARG A CA 1
ATOM 529 C C . ARG A 1 66 ? -5.031 -67.125 -44.906 1 87.94 66 ARG A C 1
ATOM 531 O O . ARG A 1 66 ? -4.957 -68 -45.812 1 87.94 66 ARG A O 1
ATOM 538 N N . GLU A 1 67 ? -5.219 -67.5 -43.656 1 89.62 67 GLU A N 1
ATOM 539 C CA . GLU A 1 67 ? -5.129 -68.875 -43.219 1 89.62 67 GLU A CA 1
ATOM 540 C C . GLU A 1 67 ? -6.516 -69.5 -43.094 1 89.62 67 GLU A C 1
ATOM 542 O O . GLU A 1 67 ? -6.648 -70.625 -42.594 1 89.62 67 GLU A O 1
ATOM 547 N N . ASP A 1 68 ? -7.512 -68.875 -43.5 1 90.31 68 ASP A N 1
ATOM 548 C CA . ASP A 1 68 ? -8.898 -69.312 -43.406 1 90.31 68 ASP A CA 1
ATOM 549 C C . ASP A 1 68 ? -9.234 -69.75 -41.969 1 90.31 68 ASP A C 1
ATOM 551 O O . ASP A 1 68 ? -9.773 -70.875 -41.781 1 90.31 68 ASP A O 1
ATOM 555 N N . TYR A 1 69 ? -8.828 -69 -41.125 1 93.62 69 TYR A N 1
ATOM 556 C CA . TYR A 1 69 ? -8.953 -69.312 -39.688 1 93.62 69 TYR A CA 1
ATOM 557 C C . TYR A 1 69 ? -10.422 -69.375 -39.281 1 93.62 69 TYR A C 1
ATOM 559 O O . TYR A 1 69 ? -10.773 -70.188 -38.375 1 93.62 69 TYR A O 1
ATOM 567 N N . LEU A 1 70 ? -11.289 -68.75 -39.844 1 92.38 70 LEU A N 1
ATOM 568 C CA . LEU A 1 70 ? -12.695 -68.75 -39.469 1 92.38 70 LEU A CA 1
ATOM 569 C C . LEU A 1 70 ? -13.344 -70.125 -39.656 1 92.38 70 LEU A C 1
ATOM 571 O O . LEU A 1 70 ? -14.266 -70.438 -38.906 1 92.38 70 LEU A O 1
ATOM 575 N N . ASN A 1 71 ? -12.797 -70.812 -40.562 1 90.81 71 ASN A N 1
ATOM 576 C CA . ASN A 1 71 ? -13.336 -72.125 -40.844 1 90.81 71 ASN A CA 1
ATOM 577 C C . ASN A 1 71 ? -12.516 -73.188 -40.156 1 90.81 71 ASN A C 1
ATOM 579 O O . ASN A 1 71 ? -13.023 -74.312 -39.875 1 90.81 71 ASN A O 1
ATOM 583 N N . HIS A 1 72 ? -11.219 -72.875 -39.938 1 90.88 72 HIS A N 1
ATOM 584 C CA . HIS A 1 72 ? -10.32 -73.812 -39.281 1 90.88 72 HIS A CA 1
ATOM 585 C C . HIS A 1 72 ? -9.531 -73.125 -38.188 1 90.88 72 HIS A C 1
ATOM 587 O O . HIS A 1 72 ? -8.328 -72.938 -38.312 1 90.88 72 HIS A O 1
ATOM 593 N N . PRO A 1 73 ? -10.203 -73.125 -37.062 1 89.38 73 PRO A N 1
ATOM 594 C CA . PRO A 1 73 ? -9.57 -72.375 -35.969 1 89.38 73 PRO A CA 1
ATOM 595 C C . PRO A 1 73 ? -8.539 -73.188 -35.188 1 89.38 73 PRO A C 1
ATOM 597 O O . PRO A 1 73 ? -8.461 -73.125 -33.969 1 89.38 73 PRO A O 1
ATOM 600 N N . GLU A 1 74 ? -7.738 -73.938 -35.906 1 89.12 74 GLU A N 1
ATOM 601 C CA . GLU A 1 74 ? -6.812 -74.875 -35.25 1 89.12 74 GLU A CA 1
ATOM 602 C C . GLU A 1 74 ? -5.363 -74.438 -35.469 1 89.12 74 GLU A C 1
ATOM 604 O O . GLU A 1 74 ? -4.445 -75.062 -34.875 1 89.12 74 GLU A O 1
ATOM 609 N N . SER A 1 75 ? -5.234 -73.375 -36.219 1 90.94 75 SER A N 1
ATOM 610 C CA . SER A 1 75 ? -3.867 -72.938 -36.469 1 90.94 75 SER A CA 1
ATOM 611 C C . SER A 1 75 ? -3.152 -72.562 -35.156 1 90.94 75 SER A C 1
ATOM 613 O O . SER A 1 75 ? -3.557 -71.688 -34.469 1 90.94 75 SER A O 1
ATOM 615 N N . GLU A 1 76 ? -2.102 -73.25 -34.844 1 88.62 76 GLU A N 1
ATOM 616 C CA . GLU A 1 76 ? -1.331 -73 -33.625 1 88.62 76 GLU A CA 1
ATOM 617 C C . GLU A 1 76 ? -0.65 -71.625 -33.656 1 88.62 76 GLU A C 1
ATOM 619 O O . GLU A 1 76 ? -0.538 -70.938 -32.625 1 88.62 76 GLU A O 1
ATOM 624 N N . VAL A 1 77 ? -0.259 -71.25 -34.844 1 88.19 77 VAL A N 1
ATOM 625 C CA . VAL A 1 77 ? 0.435 -69.938 -35.031 1 88.19 77 VAL A CA 1
ATOM 626 C C . VAL A 1 77 ? -0.492 -68.812 -34.656 1 88.19 77 VAL A C 1
ATOM 628 O O . VAL A 1 77 ? -0.141 -67.938 -33.844 1 88.19 77 VAL A O 1
ATOM 631 N N . ILE A 1 78 ? -1.696 -68.875 -35.156 1 92.56 78 ILE A N 1
ATOM 632 C CA . ILE A 1 78 ? -2.654 -67.812 -34.938 1 92.56 78 ILE A CA 1
ATOM 633 C C . ILE A 1 78 ? -3.127 -67.812 -33.5 1 92.56 78 ILE A C 1
ATOM 635 O O . ILE A 1 78 ? -3.24 -66.75 -32.875 1 92.56 78 ILE A O 1
ATOM 639 N N . ASN A 1 79 ? -3.367 -69 -33 1 92.69 79 ASN A N 1
ATOM 640 C CA . ASN A 1 79 ? -3.84 -69.125 -31.625 1 92.69 79 ASN A CA 1
ATOM 641 C C . ASN A 1 79 ? -2.811 -68.562 -30.641 1 92.69 79 ASN A C 1
ATOM 643 O O . ASN A 1 79 ? -3.17 -67.938 -29.656 1 92.69 79 ASN A O 1
ATOM 647 N N . ASN A 1 80 ? -1.576 -68.812 -30.875 1 89.56 80 ASN A N 1
ATOM 648 C CA . ASN A 1 80 ? -0.521 -68.25 -30 1 89.56 80 ASN A CA 1
ATOM 649 C C . ASN A 1 80 ? -0.373 -66.75 -30.125 1 89.56 80 ASN A C 1
ATOM 651 O O . ASN A 1 80 ? -0.108 -66.062 -29.141 1 89.56 80 ASN A O 1
ATOM 655 N N . GLU A 1 81 ? -0.55 -66.25 -31.312 1 90.88 81 GLU A N 1
ATOM 656 C CA . GLU A 1 81 ? -0.477 -64.812 -31.531 1 90.88 81 GLU A CA 1
ATOM 657 C C . GLU A 1 81 ? -1.617 -64.125 -30.812 1 90.88 81 GLU A C 1
ATOM 659 O O . GLU A 1 81 ? -1.409 -63.062 -30.203 1 90.88 81 GLU A O 1
ATOM 664 N N . LEU A 1 82 ? -2.807 -64.688 -30.906 1 93.75 82 LEU A N 1
ATOM 665 C CA . LEU A 1 82 ? -3.961 -64.125 -30.219 1 93.75 82 LEU A CA 1
ATOM 666 C C . LEU A 1 82 ? -3.746 -64.125 -28.703 1 93.75 82 LEU A C 1
ATOM 668 O O . LEU A 1 82 ? -4.055 -63.125 -28.031 1 93.75 82 LEU A O 1
ATOM 672 N N . SER A 1 83 ? -3.207 -65.188 -28.219 1 91.44 83 SER A N 1
ATOM 673 C CA . SER A 1 83 ? -2.945 -65.25 -26.797 1 91.44 83 SER A CA 1
ATOM 674 C C . SER A 1 83 ? -1.893 -64.25 -26.344 1 91.44 83 SER A C 1
ATOM 676 O O . SER A 1 83 ? -2.018 -63.656 -25.281 1 91.44 83 SER A O 1
ATOM 678 N N . MET A 1 84 ? -0.871 -64.062 -27.156 1 89.56 84 MET A N 1
ATOM 679 C CA . MET A 1 84 ? 0.184 -63.125 -26.844 1 89.56 84 MET A CA 1
ATOM 680 C C . MET A 1 84 ? -0.362 -61.688 -26.828 1 89.56 84 MET A C 1
ATOM 682 O O . MET A 1 84 ? -0.035 -60.906 -25.938 1 89.56 84 MET A O 1
ATOM 686 N N . LEU A 1 85 ? -1.183 -61.406 -27.844 1 91.5 85 LEU A N 1
ATOM 687 C CA . LEU A 1 85 ? -1.789 -60.094 -27.906 1 91.5 85 LEU A CA 1
ATOM 688 C C . LEU A 1 85 ? -2.672 -59.812 -26.688 1 91.5 85 LEU A C 1
ATOM 690 O O . LEU A 1 85 ? -2.643 -58.75 -26.109 1 91.5 85 LEU A O 1
ATOM 694 N N . SER A 1 86 ? -3.428 -60.812 -26.344 1 93.44 86 SER A N 1
ATOM 695 C CA . SER A 1 86 ? -4.281 -60.719 -25.172 1 93.44 86 SER A CA 1
ATOM 696 C C . SER A 1 86 ? -3.455 -60.5 -23.906 1 93.44 86 SER A C 1
ATOM 698 O O . SER A 1 86 ? -3.83 -59.688 -23.047 1 93.44 86 SER A O 1
ATOM 700 N N . ALA A 1 87 ? -2.301 -61.125 -23.828 1 89.25 87 ALA A N 1
ATOM 701 C CA . ALA A 1 87 ? -1.434 -61 -22.656 1 89.25 87 ALA A CA 1
ATOM 702 C C . ALA A 1 87 ? -0.764 -59.625 -22.609 1 89.25 87 ALA A C 1
ATOM 704 O O . ALA A 1 87 ? -0.692 -59 -21.562 1 89.25 87 ALA A O 1
ATOM 705 N N . ILE A 1 88 ? -0.319 -59.188 -23.734 1 89.75 88 ILE A N 1
ATOM 706 C CA . ILE A 1 88 ? 0.425 -57.938 -23.828 1 89.75 88 ILE A CA 1
ATOM 707 C C . ILE A 1 88 ? -0.477 -56.75 -23.422 1 89.75 88 ILE A C 1
ATOM 709 O O . ILE A 1 88 ? -0.05 -55.875 -22.688 1 89.75 88 ILE A O 1
ATOM 713 N N . TYR A 1 89 ? -1.73 -56.844 -23.859 1 91.75 89 TYR A N 1
ATOM 714 C CA . TYR A 1 89 ? -2.627 -55.719 -23.609 1 91.75 89 TYR A CA 1
ATOM 715 C C . TYR A 1 89 ? -3.582 -56 -22.469 1 91.75 89 TYR A C 1
ATOM 717 O O . TYR A 1 89 ? -4.5 -55.219 -22.188 1 91.75 89 TYR A O 1
ATOM 725 N N . ASN A 1 90 ? -3.283 -57.156 -21.781 1 90.81 90 ASN A N 1
ATOM 726 C CA . ASN A 1 90 ? -4.141 -57.562 -20.688 1 90.81 90 ASN A CA 1
ATOM 727 C C . ASN A 1 90 ? -5.617 -57.438 -21.047 1 90.81 90 ASN A C 1
ATOM 729 O O . ASN A 1 90 ? -6.375 -56.781 -20.344 1 90.81 90 ASN A O 1
ATOM 733 N N . GLY A 1 91 ? -5.957 -58.062 -22.125 1 94 91 GLY A N 1
ATOM 734 C CA . GLY A 1 91 ? -7.312 -57.938 -22.641 1 94 91 GLY A CA 1
ATOM 735 C C . GLY A 1 91 ? -7.855 -59.219 -23.219 1 94 91 GLY A C 1
ATOM 736 O O . GLY A 1 91 ? -7.207 -60.281 -23.125 1 94 91 GLY A O 1
ATOM 737 N N . ARG A 1 92 ? -9.102 -59.094 -23.641 1 95.62 92 ARG A N 1
ATOM 738 C CA . ARG A 1 92 ? -9.828 -60.219 -24.219 1 95.62 92 ARG A CA 1
ATOM 739 C C . ARG A 1 92 ? -10.117 -60 -25.688 1 95.62 92 ARG A C 1
ATOM 741 O O . ARG A 1 92 ? -10.477 -58.875 -26.094 1 95.62 92 ARG A O 1
ATOM 748 N N . ILE A 1 93 ? -9.828 -61.062 -26.438 1 96 93 ILE A N 1
ATOM 749 C CA . ILE A 1 93 ? -10.07 -60.969 -27.875 1 96 93 ILE A CA 1
ATOM 750 C C . ILE A 1 93 ? -11.062 -62.031 -28.312 1 96 93 ILE A C 1
ATOM 752 O O . ILE A 1 93 ? -10.883 -63.219 -28 1 96 93 ILE A O 1
ATOM 756 N N . LEU A 1 94 ? -12.055 -61.625 -29.016 1 96.5 94 LEU A N 1
ATOM 757 C CA . LEU A 1 94 ? -13.047 -62.531 -29.578 1 96.5 94 LEU A CA 1
ATOM 758 C C . LEU A 1 94 ? -13.016 -62.469 -31.109 1 96.5 94 LEU A C 1
ATOM 760 O O . LEU A 1 94 ? -12.945 -61.375 -31.688 1 96.5 94 LEU A O 1
ATOM 764 N N . ILE A 1 95 ? -12.961 -63.594 -31.656 1 96.75 95 ILE A N 1
ATOM 765 C CA . ILE A 1 95 ? -13.125 -63.719 -33.094 1 96.75 95 ILE A CA 1
ATOM 766 C C . ILE A 1 95 ? -14.539 -64.188 -33.438 1 96.75 95 ILE A C 1
ATOM 768 O O . ILE A 1 95 ? -14.922 -65.312 -33.031 1 96.75 95 ILE A O 1
ATOM 772 N N . ILE A 1 96 ? -15.195 -63.406 -34.188 1 96 96 ILE A N 1
ATOM 773 C CA . ILE A 1 96 ? -16.609 -63.656 -34.469 1 96 96 ILE A CA 1
ATOM 774 C C . ILE A 1 96 ? -16.797 -63.906 -35.969 1 96 96 ILE A C 1
ATOM 776 O O . ILE A 1 96 ? -16.312 -63.125 -36.781 1 96 96 ILE A O 1
ATOM 780 N N . ASN A 1 97 ? -17.516 -64.938 -36.312 1 94.62 97 ASN A N 1
ATOM 781 C CA . ASN A 1 97 ? -17.734 -65.188 -37.719 1 94.62 97 ASN A CA 1
ATOM 782 C C . ASN A 1 97 ? -18.984 -64.5 -38.25 1 94.62 97 ASN A C 1
ATOM 784 O O . ASN A 1 97 ? -19.578 -63.688 -37.562 1 94.62 97 ASN A O 1
ATOM 788 N N . GLU A 1 98 ? -19.312 -64.812 -39.5 1 91.44 98 GLU A N 1
ATOM 789 C CA . GLU A 1 98 ? -20.422 -64.125 -40.188 1 91.44 98 GLU A CA 1
ATOM 790 C C . GLU A 1 98 ? -21.766 -64.438 -39.531 1 91.44 98 GLU A C 1
ATOM 792 O O . GLU A 1 98 ? -22.719 -63.719 -39.656 1 91.44 98 GLU A O 1
ATOM 797 N N . ASP A 1 99 ? -21.859 -65.562 -38.812 1 92.19 99 ASP A N 1
ATOM 798 C CA . ASP A 1 99 ? -23.078 -66 -38.125 1 92.19 99 ASP A CA 1
ATOM 799 C C . ASP A 1 99 ? -23.156 -65.375 -36.719 1 92.19 99 ASP A C 1
ATOM 801 O O . ASP A 1 99 ? -24.016 -65.75 -35.938 1 92.19 99 ASP A O 1
ATOM 805 N N . PHE A 1 100 ? -22.25 -64.562 -36.375 1 94.5 100 PHE A N 1
ATOM 806 C CA . PHE A 1 100 ? -22.156 -63.938 -35.094 1 94.5 100 PHE A CA 1
ATOM 807 C C . PHE A 1 100 ? -21.797 -64.938 -34 1 94.5 100 PHE A C 1
ATOM 809 O O . PHE A 1 100 ? -22.203 -64.75 -32.844 1 94.5 100 PHE A O 1
ATOM 816 N N . LYS A 1 101 ? -21.156 -65.938 -34.406 1 95.75 101 LYS A N 1
ATOM 817 C CA . LYS A 1 101 ? -20.703 -66.938 -33.469 1 95.75 101 LYS A CA 1
ATOM 818 C C . LYS A 1 101 ? -19.219 -66.75 -33.125 1 95.75 101 LYS A C 1
ATOM 820 O O . LYS A 1 101 ? -18.422 -66.5 -34.031 1 95.75 101 LYS A O 1
ATOM 825 N N . VAL A 1 102 ? -18.922 -66.875 -31.828 1 97 102 VAL A N 1
ATOM 826 C CA . VAL A 1 102 ? -17.547 -66.75 -31.375 1 97 102 VAL A CA 1
ATOM 827 C C . VAL A 1 102 ? -16.766 -68 -31.766 1 97 102 VAL A C 1
ATOM 829 O O . VAL A 1 102 ? -17.062 -69.125 -31.281 1 97 102 VAL A O 1
ATOM 832 N N . ILE A 1 103 ? -15.82 -67.812 -32.562 1 95.69 103 ILE A N 1
ATOM 833 C CA . ILE A 1 103 ? -15.008 -68.938 -33.031 1 95.69 103 ILE A CA 1
ATOM 834 C C . ILE A 1 103 ? -13.805 -69.125 -32.125 1 95.69 103 ILE A C 1
ATOM 836 O O . ILE A 1 103 ? -13.32 -70.25 -31.938 1 95.69 103 ILE A O 1
ATOM 840 N N . LYS A 1 104 ? -13.375 -68.062 -31.641 1 96.19 104 LYS A N 1
ATOM 841 C CA . LYS A 1 104 ? -12.25 -68.062 -30.719 1 96.19 104 LYS A CA 1
ATOM 842 C C . LYS A 1 104 ? -12.414 -67 -29.625 1 96.19 104 LYS A C 1
ATOM 844 O O . LYS A 1 104 ? -12.883 -65.875 -29.891 1 96.19 104 LYS A O 1
ATOM 849 N N . ASP A 1 105 ? -12.109 -67.375 -28.469 1 95.88 105 ASP A N 1
ATOM 850 C CA . ASP A 1 105 ? -12.062 -66.562 -27.281 1 95.88 105 ASP A CA 1
ATOM 851 C C . ASP A 1 105 ? -10.773 -66.75 -26.5 1 95.88 105 ASP A C 1
ATOM 853 O O . ASP A 1 105 ? -10.555 -67.875 -25.969 1 95.88 105 ASP A O 1
ATOM 857 N N . THR A 1 106 ? -10 -65.75 -26.391 1 94.38 106 THR A N 1
ATOM 858 C CA . THR A 1 106 ? -8.719 -65.875 -25.719 1 94.38 106 THR A CA 1
ATOM 859 C C . THR A 1 106 ? -8.914 -66.25 -24.25 1 94.38 106 THR A C 1
ATOM 861 O O . THR A 1 106 ? -8.023 -66.875 -23.625 1 94.38 106 THR A O 1
ATOM 864 N N . PHE A 1 107 ? -10.07 -66.062 -23.688 1 92.75 107 PHE A N 1
ATOM 865 C CA . PHE A 1 107 ? -10.367 -66.438 -22.312 1 92.75 107 PHE A CA 1
ATOM 866 C C . PHE A 1 107 ? -11.086 -67.812 -22.281 1 92.75 107 PHE A C 1
ATOM 868 O O . PHE A 1 107 ? -11.281 -68.375 -21.203 1 92.75 107 PHE A O 1
ATOM 875 N N . ASP A 1 108 ? -11.484 -68.25 -23.344 1 93 108 ASP A N 1
ATOM 876 C CA . ASP A 1 108 ? -12.117 -69.562 -23.516 1 93 108 ASP A CA 1
ATOM 877 C C . ASP A 1 108 ? -13.43 -69.625 -22.734 1 93 108 ASP A C 1
ATOM 879 O O . ASP A 1 108 ? -13.727 -70.625 -22.109 1 93 108 ASP A O 1
ATOM 883 N N . ILE A 1 109 ? -14.164 -68.562 -22.75 1 91.06 109 ILE A N 1
ATOM 884 C CA . ILE A 1 109 ? -15.398 -68.5 -21.984 1 91.06 109 ILE A CA 1
ATOM 885 C C . ILE A 1 109 ? -16.594 -68.625 -22.922 1 91.06 109 ILE A C 1
ATOM 887 O O . ILE A 1 109 ? -17.562 -69.312 -22.672 1 91.06 109 ILE A O 1
ATOM 891 N N . ASP A 1 110 ? -16.531 -67.875 -24.047 1 90.94 110 ASP A N 1
ATOM 892 C CA . ASP A 1 110 ? -17.734 -67.75 -24.859 1 90.94 110 ASP A CA 1
ATOM 893 C C . ASP A 1 110 ? -17.578 -68.375 -26.219 1 90.94 110 ASP A C 1
ATOM 895 O O . ASP A 1 110 ? -18.188 -67.938 -27.203 1 90.94 110 ASP A O 1
ATOM 899 N N . VAL A 1 111 ? -16.688 -69.375 -26.266 1 93.62 111 VAL A N 1
ATOM 900 C CA . VAL A 1 111 ? -16.516 -70.062 -27.547 1 93.62 111 VAL A CA 1
ATOM 901 C C . VAL A 1 111 ? -17.828 -70.75 -27.953 1 93.62 111 VAL A C 1
ATOM 903 O O . VAL A 1 111 ? -18.438 -71.438 -27.141 1 93.62 111 VAL A O 1
ATOM 906 N N . GLY A 1 112 ? -18.266 -70.5 -29.078 1 92.88 112 GLY A N 1
ATOM 907 C CA . GLY A 1 112 ? -19.469 -71.125 -29.578 1 92.88 112 GLY A CA 1
ATOM 908 C C . GLY A 1 112 ? -20.719 -70.312 -29.312 1 92.88 112 GLY A C 1
ATOM 909 O O . GLY A 1 112 ? -21.781 -70.625 -29.875 1 92.88 112 GLY A O 1
ATOM 910 N N . ARG A 1 113 ? -20.656 -69.375 -28.516 1 95.19 113 ARG A N 1
ATOM 911 C CA . ARG A 1 113 ? -21.797 -68.5 -28.188 1 95.19 113 ARG A CA 1
ATOM 912 C C . ARG A 1 113 ? -21.969 -67.375 -29.219 1 95.19 113 ARG A C 1
ATOM 914 O O . ARG A 1 113 ? -21.062 -67.125 -30.016 1 95.19 113 ARG A O 1
ATOM 921 N N . TYR A 1 114 ? -23.141 -66.812 -29.172 1 94 114 TYR A N 1
ATOM 922 C CA . TYR A 1 114 ? -23.453 -65.688 -30.109 1 94 114 TYR A CA 1
ATOM 923 C C . TYR A 1 114 ? -23.281 -64.375 -29.453 1 94 114 TYR A C 1
ATOM 925 O O . TYR A 1 114 ? -23.609 -64.188 -28.281 1 94 114 TYR A O 1
ATOM 933 N N . VAL A 1 115 ? -22.672 -63.438 -30.172 1 90.44 115 VAL A N 1
ATOM 934 C CA . VAL A 1 115 ? -22.484 -62.062 -29.703 1 90.44 115 VAL A CA 1
ATOM 935 C C . VAL A 1 115 ? -23.234 -61.125 -30.625 1 90.44 115 VAL A C 1
ATOM 937 O O . VAL A 1 115 ? -22.875 -60.969 -31.797 1 90.44 115 VAL A O 1
ATOM 940 N N . LEU A 1 116 ? -24.266 -60.375 -30.031 1 85.62 116 LEU A N 1
ATOM 941 C CA . LEU A 1 116 ? -25.094 -59.438 -30.812 1 85.62 116 LEU A CA 1
ATOM 942 C C . LEU A 1 116 ? -24.984 -58.031 -30.266 1 85.62 116 LEU A C 1
ATOM 944 O O . LEU A 1 116 ? -25.984 -57.312 -30.219 1 85.62 116 LEU A O 1
ATOM 948 N N . SER A 1 117 ? -23.875 -57.688 -29.969 1 87.88 117 SER A N 1
ATOM 949 C CA . SER A 1 117 ? -23.703 -56.344 -29.5 1 87.88 117 SER A CA 1
ATOM 950 C C . SER A 1 117 ? -23.781 -55.344 -30.656 1 87.88 117 SER A C 1
ATOM 952 O O . SER A 1 117 ? -23.5 -55.688 -31.812 1 87.88 117 SER A O 1
ATOM 954 N N . GLU A 1 118 ? -24.172 -54.094 -30.359 1 87.44 118 GLU A N 1
ATOM 955 C CA . GLU A 1 118 ? -24.312 -53.031 -31.375 1 87.44 118 GLU A CA 1
ATOM 956 C C . GLU A 1 118 ? -22.984 -52.781 -32.094 1 87.44 118 GLU A C 1
ATOM 958 O O . GLU A 1 118 ? -22.953 -52.562 -33.312 1 87.44 118 GLU A O 1
ATOM 963 N N . GLU A 1 119 ? -21.906 -52.906 -31.422 1 88.31 119 GLU A N 1
ATOM 964 C CA . GLU A 1 119 ? -20.578 -52.656 -31.984 1 88.31 119 GLU A CA 1
ATOM 965 C C . GLU A 1 119 ? -20.219 -53.719 -33.031 1 88.31 119 GLU A C 1
ATOM 967 O O . GLU A 1 119 ? -19.672 -53.406 -34.062 1 88.31 119 GLU A O 1
ATOM 972 N N . VAL A 1 120 ? -20.531 -54.969 -32.781 1 91.31 120 VAL A N 1
ATOM 973 C CA . VAL A 1 120 ? -20.219 -56.062 -33.656 1 91.31 120 VAL A CA 1
ATOM 974 C C . VAL A 1 120 ? -21.078 -56 -34.938 1 91.31 120 VAL A C 1
ATOM 976 O O . VAL A 1 120 ? -20.578 -56.156 -36.031 1 91.31 120 VAL A O 1
ATOM 979 N N . ILE A 1 121 ? -22.359 -55.625 -34.719 1 90.75 121 ILE A N 1
ATOM 980 C CA . ILE A 1 121 ? -23.281 -55.531 -35.844 1 90.75 121 ILE A CA 1
ATOM 981 C C . ILE A 1 121 ? -22.828 -54.406 -36.781 1 90.75 121 ILE A C 1
ATOM 983 O O . ILE A 1 121 ? -22.781 -54.594 -38 1 90.75 121 ILE A O 1
ATOM 987 N N . ARG A 1 122 ? -22.5 -53.312 -36.188 1 89.88 122 ARG A N 1
ATOM 988 C CA . ARG A 1 122 ? -22.062 -52.188 -37 1 89.88 122 ARG A CA 1
ATOM 989 C C . ARG A 1 122 ? -20.781 -52.5 -37.75 1 89.88 122 ARG A C 1
ATOM 991 O O . ARG A 1 122 ? -20.578 -52.062 -38.875 1 89.88 122 ARG A O 1
ATOM 998 N N . SER A 1 123 ? -19.906 -53.219 -37.094 1 91.06 123 SER A N 1
ATOM 999 C CA . SER A 1 123 ? -18.641 -53.625 -37.719 1 91.06 123 SER A CA 1
ATOM 1000 C C . SER A 1 123 ? -18.891 -54.5 -38.938 1 91.06 123 SER A C 1
ATOM 1002 O O . SER A 1 123 ? -18.203 -54.375 -39.969 1 91.06 123 SER A O 1
ATOM 1004 N N . PHE A 1 124 ? -19.844 -55.375 -38.844 1 89.88 124 PHE A N 1
ATOM 1005 C CA . PHE A 1 124 ? -20.188 -56.25 -39.969 1 89.88 124 PHE A CA 1
ATOM 1006 C C . PHE A 1 124 ? -20.781 -55.469 -41.125 1 89.88 124 PHE A C 1
ATOM 1008 O O . PHE A 1 124 ? -20.625 -55.844 -42.281 1 89.88 124 PHE A O 1
ATOM 1015 N N . GLU A 1 125 ? -21.422 -54.344 -40.781 1 86.31 125 GLU A N 1
ATOM 1016 C CA . GLU A 1 125 ? -22.031 -53.5 -41.781 1 86.31 125 GLU A CA 1
ATOM 1017 C C . GLU A 1 125 ? -21 -52.562 -42.438 1 86.31 125 GLU A C 1
ATOM 1019 O O . GLU A 1 125 ? -21.328 -51.812 -43.375 1 86.31 125 GLU A O 1
ATOM 1024 N N . GLY A 1 126 ? -19.812 -52.594 -42 1 79.62 126 GLY A N 1
ATOM 1025 C CA . GLY A 1 126 ? -18.734 -51.812 -42.594 1 79.62 126 GLY A CA 1
ATOM 1026 C C . GLY A 1 126 ? -18.641 -50.406 -42.031 1 79.62 126 GLY A C 1
ATOM 1027 O O . GLY A 1 126 ? -17.953 -49.562 -42.562 1 79.62 126 GLY A O 1
ATOM 1028 N N . GLU A 1 127 ? -19.359 -50.25 -41 1 77.31 127 GLU A N 1
ATOM 1029 C CA . GLU A 1 127 ? -19.312 -48.906 -40.406 1 77.31 127 GLU A CA 1
ATOM 1030 C C . GLU A 1 127 ? -18.062 -48.719 -39.594 1 77.31 127 GLU A C 1
ATOM 1032 O O . GLU A 1 127 ? -17.547 -49.656 -39 1 77.31 127 GLU A O 1
ATOM 1037 N N . LYS A 1 128 ? -17.438 -47.625 -39.812 1 71.75 128 LYS A N 1
ATOM 1038 C CA . LYS A 1 128 ? -16.266 -47.281 -39 1 71.75 128 LYS A CA 1
ATOM 1039 C C . LYS A 1 128 ? -16.609 -47.219 -37.531 1 71.75 128 LYS A C 1
ATOM 1041 O O . LYS A 1 128 ? -17.531 -46.5 -37.125 1 71.75 128 LYS A O 1
ATOM 1046 N N . ASN A 1 129 ? -16.219 -48.25 -36.75 1 69.12 129 ASN A N 1
ATOM 1047 C CA . ASN A 1 129 ? -16.531 -48.312 -35.344 1 69.12 129 ASN A CA 1
ATOM 1048 C C . ASN A 1 129 ? -15.523 -47.5 -34.531 1 69.12 129 ASN A C 1
ATOM 1050 O O . ASN A 1 129 ? -14.312 -47.625 -34.719 1 69.12 129 ASN A O 1
ATOM 1054 N N . THR A 1 130 ? -16.125 -46.562 -33.719 1 76.56 130 THR A N 1
ATOM 1055 C CA . THR A 1 130 ? -15.352 -45.75 -32.781 1 76.56 130 THR A CA 1
ATOM 1056 C C . THR A 1 130 ? -15.078 -46.531 -31.5 1 76.56 130 THR A C 1
ATOM 1058 O O . THR A 1 130 ? -16 -47.094 -30.891 1 76.56 130 THR A O 1
ATOM 1061 N N . PRO A 1 131 ? -13.734 -46.719 -31.172 1 89.19 131 PRO A N 1
ATOM 1062 C CA . PRO A 1 131 ? -13.406 -47.344 -29.891 1 89.19 131 PRO A CA 1
ATOM 1063 C C . PRO A 1 131 ? -14.094 -46.688 -28.703 1 89.19 131 PRO A C 1
ATOM 1065 O O . PRO A 1 131 ? -14.258 -45.469 -28.672 1 89.19 131 PRO A O 1
ATOM 1068 N N . HIS A 1 132 ? -14.688 -47.469 -27.859 1 89 132 HIS A N 1
ATOM 1069 C CA . HIS A 1 132 ? -15.328 -46.969 -26.641 1 89 132 HIS A CA 1
ATOM 1070 C C . HIS A 1 132 ? -14.391 -47.094 -25.438 1 89 132 HIS A C 1
ATOM 1072 O O . HIS A 1 132 ? -13.914 -48.188 -25.109 1 89 132 HIS A O 1
ATOM 1078 N N . TYR A 1 133 ? -14.07 -45.969 -24.875 1 91.69 133 TYR A N 1
ATOM 1079 C CA . TYR A 1 133 ? -13.234 -45.906 -23.672 1 91.69 133 TYR A CA 1
ATOM 1080 C C . TYR A 1 133 ? -14.078 -45.75 -22.422 1 91.69 133 TYR A C 1
ATOM 1082 O O . TYR A 1 133 ? -14.773 -44.75 -22.25 1 91.69 133 TYR A O 1
ATOM 1090 N N . ASP A 1 134 ? -14.039 -46.75 -21.594 1 91.44 134 ASP A N 1
ATOM 1091 C CA . ASP A 1 134 ? -14.688 -46.688 -20.281 1 91.44 134 ASP A CA 1
ATOM 1092 C C . ASP A 1 134 ? -13.688 -46.375 -19.188 1 91.44 134 ASP A C 1
ATOM 1094 O O . ASP A 1 134 ? -13.055 -47.281 -18.625 1 91.44 134 ASP A O 1
ATOM 1098 N N . GLU A 1 135 ? -13.68 -45.219 -18.781 1 88.88 135 GLU A N 1
ATOM 1099 C CA . GLU A 1 135 ? -12.711 -44.75 -17.797 1 88.88 135 GLU A CA 1
ATOM 1100 C C . GLU A 1 135 ? -12.984 -45.375 -16.422 1 88.88 135 GLU A C 1
ATOM 1102 O O . GLU A 1 135 ? -12.055 -45.719 -15.703 1 88.88 135 GLU A O 1
ATOM 1107 N N . LYS A 1 136 ? -14.266 -45.438 -16.078 1 89.12 136 LYS A N 1
ATOM 1108 C CA . LYS A 1 136 ? -14.664 -45.938 -14.766 1 89.12 136 LYS A CA 1
ATOM 1109 C C . LYS A 1 136 ? -14.211 -47.375 -14.555 1 89.12 136 LYS A C 1
ATOM 1111 O O . LYS A 1 136 ? -13.68 -47.719 -13.5 1 89.12 136 LYS A O 1
ATOM 1116 N N . ASN A 1 137 ? -14.312 -48.156 -15.633 1 90.25 137 ASN A N 1
ATOM 1117 C CA . ASN A 1 137 ? -13.961 -49.562 -15.508 1 90.25 137 ASN A CA 1
ATOM 1118 C C . ASN A 1 137 ? -12.594 -49.875 -16.109 1 90.25 137 ASN A C 1
ATOM 1120 O O . ASN A 1 137 ? -12.141 -51.031 -16.094 1 90.25 137 ASN A O 1
ATOM 1124 N N . SER A 1 138 ? -11.867 -48.906 -16.609 1 91.38 138 SER A N 1
ATOM 1125 C CA . SER A 1 138 ? -10.492 -48.969 -17.094 1 91.38 138 SER A CA 1
ATOM 1126 C C . SER A 1 138 ? -10.352 -49.969 -18.234 1 91.38 138 SER A C 1
ATOM 1128 O O . SER A 1 138 ? -9.508 -50.875 -18.188 1 91.38 138 SER A O 1
ATOM 1130 N N . TYR A 1 139 ? -11.172 -49.844 -19.219 1 94.12 139 TYR A N 1
ATOM 1131 C CA . TYR A 1 139 ? -10.992 -50.688 -20.406 1 94.12 139 TYR A CA 1
ATOM 1132 C C . TYR A 1 139 ? -11.398 -49.938 -21.672 1 94.12 139 TYR A C 1
ATOM 1134 O O . TYR A 1 139 ? -12.102 -48.938 -21.609 1 94.12 139 TYR A O 1
ATOM 1142 N N . ILE A 1 140 ? -10.953 -50.344 -22.75 1 94.38 140 ILE A N 1
ATOM 1143 C CA . ILE A 1 140 ? -11.289 -49.875 -24.094 1 94.38 140 ILE A CA 1
ATOM 1144 C C . ILE A 1 140 ? -11.859 -51.031 -24.922 1 94.38 140 ILE A C 1
ATOM 1146 O O . ILE A 1 140 ? -11.336 -52.125 -24.875 1 94.38 140 ILE A O 1
ATOM 1150 N N . GLU A 1 141 ? -12.914 -50.781 -25.562 1 93.44 141 GLU A N 1
ATOM 1151 C CA . GLU A 1 141 ? -13.508 -51.75 -26.453 1 93.44 141 GLU A CA 1
ATOM 1152 C C . GLU A 1 141 ? -13.422 -51.281 -27.906 1 93.44 141 GLU A C 1
ATOM 1154 O O . GLU A 1 141 ? -13.766 -50.156 -28.219 1 93.44 141 GLU A O 1
ATOM 1159 N N . LEU A 1 142 ? -12.906 -52.156 -28.688 1 92.81 142 LEU A N 1
ATOM 1160 C CA . LEU A 1 142 ? -12.812 -51.812 -30.094 1 92.81 142 LEU A CA 1
ATOM 1161 C C . LEU A 1 142 ? -13.094 -53.031 -30.984 1 92.81 142 LEU A C 1
ATOM 1163 O O . LEU A 1 142 ? -12.969 -54.156 -30.531 1 92.81 142 LEU A O 1
ATOM 1167 N N . THR A 1 143 ? -13.539 -52.781 -32.188 1 93.19 143 THR A N 1
ATOM 1168 C CA . THR A 1 143 ? -13.828 -53.844 -33.156 1 93.19 143 THR A CA 1
ATOM 1169 C C . THR A 1 143 ? -13.016 -53.625 -34.438 1 93.19 143 THR A C 1
ATOM 1171 O O . THR A 1 143 ? -12.727 -52.5 -34.812 1 93.19 143 THR A O 1
ATOM 1174 N N . SER A 1 144 ? -12.609 -54.688 -35 1 92.25 144 SER A N 1
ATOM 1175 C CA . SER A 1 144 ? -11.914 -54.688 -36.281 1 92.25 144 SER A CA 1
ATOM 1176 C C . SER A 1 144 ? -12.523 -55.688 -37.25 1 92.25 144 SER A C 1
ATOM 1178 O O . SER A 1 144 ? -12.562 -56.875 -36.969 1 92.25 144 SER A O 1
ATOM 1180 N N . PRO A 1 145 ? -12.961 -55.188 -38.312 1 92.12 145 PRO A N 1
ATOM 1181 C CA . PRO A 1 145 ? -13.547 -56.094 -39.312 1 92.12 145 PRO A CA 1
ATOM 1182 C C . PRO A 1 145 ? -12.508 -56.969 -40 1 92.12 145 PRO A C 1
ATOM 1184 O O . PRO A 1 145 ? -11.398 -56.5 -40.281 1 92.12 145 PRO A O 1
ATOM 1187 N N . LEU A 1 146 ? -12.852 -58.219 -40.188 1 93.06 146 LEU A N 1
ATOM 1188 C CA . LEU A 1 146 ? -12.023 -59.156 -40.938 1 93.06 146 LEU A CA 1
ATOM 1189 C C . LEU A 1 146 ? -12.516 -59.312 -42.375 1 93.06 146 LEU A C 1
ATOM 1191 O O . LEU A 1 146 ? -13.562 -59.906 -42.594 1 93.06 146 LEU A O 1
ATOM 1195 N N . THR A 1 147 ? -11.773 -58.75 -43.25 1 88.19 147 THR A N 1
ATOM 1196 C CA . THR A 1 147 ? -12.188 -58.75 -44.656 1 88.19 147 THR A CA 1
ATOM 1197 C C . THR A 1 147 ? -11.219 -59.562 -45.5 1 88.19 147 THR A C 1
ATOM 1199 O O . THR A 1 147 ? -10.039 -59.688 -45.156 1 88.19 147 THR A O 1
ATOM 1202 N N . VAL A 1 148 ? -11.758 -60.281 -46.5 1 77.94 148 VAL A N 1
ATOM 1203 C CA . VAL A 1 148 ? -10.906 -60.969 -47.469 1 77.94 148 VAL A CA 1
ATOM 1204 C C . VAL A 1 148 ? -10.148 -59.969 -48.312 1 77.94 148 VAL A C 1
ATOM 1206 O O . VAL A 1 148 ? -10.727 -58.969 -48.781 1 77.94 148 VAL A O 1
ATOM 1209 N N . PRO A 1 149 ? -8.789 -60.188 -48.375 1 73.56 149 PRO A N 1
ATOM 1210 C CA . PRO A 1 149 ? -8 -59.281 -49.188 1 73.56 149 PRO A CA 1
ATOM 1211 C C . PRO A 1 149 ? -8.57 -59.094 -50.594 1 73.56 149 PRO A C 1
ATOM 1213 O O . PRO A 1 149 ? -8.797 -60.062 -51.312 1 73.56 149 PRO A O 1
ATOM 1216 N N . GLY A 1 150 ? -8.875 -57.969 -51.031 1 68.12 150 GLY A N 1
ATOM 1217 C CA . GLY A 1 150 ? -9.383 -57.688 -52.375 1 68.12 150 GLY A CA 1
ATOM 1218 C C . GLY A 1 150 ? -10.891 -57.594 -52.438 1 68.12 150 GLY A C 1
ATOM 1219 O O . GLY A 1 150 ? -11.461 -57.156 -53.406 1 68.12 150 GLY A O 1
ATOM 1220 N N . LYS A 1 151 ? -11.586 -58.188 -51.406 1 72.56 151 LYS A N 1
ATOM 1221 C CA . LYS A 1 151 ? -13.039 -58.125 -51.406 1 72.56 151 LYS A CA 1
ATOM 1222 C C . LYS A 1 151 ? -13.539 -57.25 -50.281 1 72.56 151 LYS A C 1
ATOM 1224 O O . LYS A 1 151 ? -12.875 -57.094 -49.25 1 72.56 151 LYS A O 1
ATOM 1229 N N . LYS A 1 152 ? -14.586 -56.5 -50.5 1 75.94 152 LYS A N 1
ATOM 1230 C CA . LYS A 1 152 ? -15.141 -55.531 -49.562 1 75.94 152 LYS A CA 1
ATOM 1231 C C . LYS A 1 152 ? -16.047 -56.25 -48.531 1 75.94 152 LYS A C 1
ATOM 1233 O O . LYS A 1 152 ? -16.453 -55.625 -47.562 1 75.94 152 LYS A O 1
ATOM 1238 N N . LYS A 1 153 ? -16.156 -57.531 -48.625 1 83.44 153 LYS A N 1
ATOM 1239 C CA . LYS A 1 153 ? -17.141 -58.188 -47.75 1 83.44 153 LYS A CA 1
ATOM 1240 C C . LYS A 1 153 ? -16.516 -58.594 -46.438 1 83.44 153 LYS A C 1
ATOM 1242 O O . LYS A 1 153 ? -15.445 -59.188 -46.406 1 83.44 153 LYS A O 1
ATOM 1247 N N . VAL A 1 154 ? -17.172 -58.219 -45.312 1 91.31 154 VAL A N 1
ATOM 1248 C CA . VAL A 1 154 ? -16.719 -58.562 -43.969 1 91.31 154 VAL A CA 1
ATOM 1249 C C . VAL A 1 154 ? -17.141 -60 -43.656 1 91.31 154 VAL A C 1
ATOM 1251 O O . VAL A 1 154 ? -18.344 -60.312 -43.656 1 91.31 154 VAL A O 1
ATOM 1254 N N . LYS A 1 155 ? -16.172 -60.844 -43.438 1 92.69 155 LYS A N 1
ATOM 1255 C CA . LYS A 1 155 ? -16.453 -62.25 -43.156 1 92.69 155 LYS A CA 1
ATOM 1256 C C . LYS A 1 155 ? -16.406 -62.562 -41.656 1 92.69 155 LYS A C 1
ATOM 1258 O O . LYS A 1 155 ? -16.875 -63.594 -41.219 1 92.69 155 LYS A O 1
ATOM 1263 N N . GLY A 1 156 ? -15.844 -61.625 -40.906 1 94.19 156 GLY A N 1
ATOM 1264 C CA . GLY A 1 156 ? -15.727 -61.781 -39.469 1 94.19 156 GLY A CA 1
ATOM 1265 C C . GLY A 1 156 ? -15.367 -60.469 -38.781 1 94.19 156 GLY A C 1
ATOM 1266 O O . GLY A 1 156 ? -15.18 -59.438 -39.438 1 94.19 156 GLY A O 1
ATOM 1267 N N . VAL A 1 157 ? -15.531 -60.562 -37.469 1 94.56 157 VAL A N 1
ATOM 1268 C CA . VAL A 1 157 ? -15.195 -59.375 -36.656 1 94.56 157 VAL A CA 1
ATOM 1269 C C . VAL A 1 157 ? -14.336 -59.781 -35.469 1 94.56 157 VAL A C 1
ATOM 1271 O O . VAL A 1 157 ? -14.594 -60.812 -34.844 1 94.56 157 VAL A O 1
ATOM 1274 N N . MET A 1 158 ? -13.328 -59.062 -35.312 1 95 158 MET A N 1
ATOM 1275 C CA . MET A 1 158 ? -12.516 -59.188 -34.094 1 95 158 MET A CA 1
ATOM 1276 C C . MET A 1 158 ? -12.93 -58.156 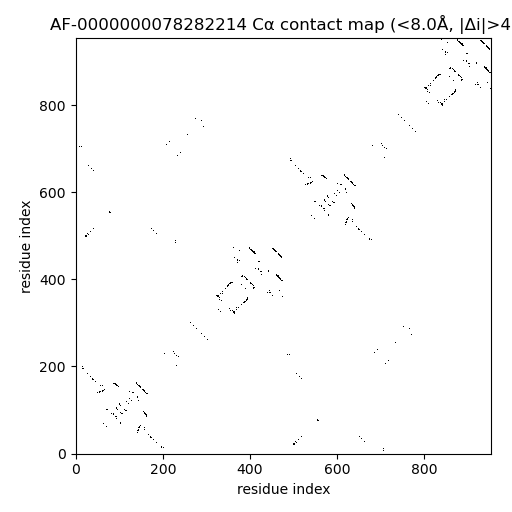-33.031 1 95 158 MET A C 1
ATOM 1278 O O . MET A 1 158 ? -12.883 -56.969 -33.281 1 95 158 MET A O 1
ATOM 1282 N N . LEU A 1 159 ? -13.453 -58.656 -31.938 1 94.62 159 LEU A N 1
ATOM 1283 C CA . LEU A 1 159 ? -13.812 -57.812 -30.812 1 94.62 159 LEU A CA 1
ATOM 1284 C C . LEU A 1 159 ? -12.75 -57.875 -29.719 1 94.62 159 LEU A C 1
ATOM 1286 O O . LEU A 1 159 ? -12.414 -58.969 -29.234 1 94.62 159 LEU A O 1
ATOM 1290 N N . MET A 1 160 ? -12.258 -56.656 -29.344 1 94.44 160 MET A N 1
ATOM 1291 C CA . MET A 1 160 ? -11.195 -56.625 -28.344 1 94.44 160 MET A CA 1
ATOM 1292 C C . MET A 1 160 ? -11.602 -55.719 -27.156 1 94.44 160 MET A C 1
ATOM 1294 O O . MET A 1 160 ? -12.148 -54.656 -27.359 1 94.44 160 MET A O 1
ATOM 1298 N N . SER A 1 161 ? -11.406 -56.219 -26 1 94.88 161 SER A N 1
ATOM 1299 C CA . SER A 1 161 ? -11.516 -55.469 -24.75 1 94.88 161 SER A CA 1
ATOM 1300 C C . SER A 1 161 ? -10.18 -55.438 -24.016 1 94.88 161 SER A C 1
ATOM 1302 O O . SER A 1 161 ? -9.727 -56.438 -23.484 1 94.88 161 SER A O 1
ATOM 1304 N N . ILE A 1 162 ? -9.594 -54.281 -24.031 1 95.25 162 ILE A N 1
ATOM 1305 C CA . ILE A 1 162 ? -8.258 -54.188 -23.453 1 95.25 162 ILE A CA 1
ATOM 1306 C C . ILE A 1 162 ? -8.297 -53.344 -22.188 1 95.25 162 ILE A C 1
ATOM 1308 O O . ILE A 1 162 ? -9.07 -52.406 -22.078 1 95.25 162 ILE A O 1
ATOM 1312 N N . SER A 1 163 ? -7.402 -53.656 -21.297 1 94.44 163 SER A N 1
ATOM 1313 C CA . SER A 1 163 ? -7.344 -53 -20 1 94.44 163 SER A CA 1
ATOM 1314 C C . SER A 1 163 ? -6.562 -51.688 -20.094 1 94.44 163 SER A C 1
ATOM 1316 O O . SER A 1 163 ? -5.594 -51.594 -20.844 1 94.44 163 SER A O 1
ATOM 1318 N N . THR A 1 164 ? -7.07 -50.688 -19.328 1 94.94 164 THR A N 1
ATOM 1319 C CA . THR A 1 164 ? -6.34 -49.438 -19.188 1 94.94 164 THR A CA 1
ATOM 1320 C C . THR A 1 164 ? -5.926 -49.219 -17.734 1 94.94 164 THR A C 1
ATOM 1322 O O . THR A 1 164 ? -5.773 -48.062 -17.297 1 94.94 164 THR A O 1
ATOM 1325 N N . SER A 1 165 ? -5.766 -50.281 -17.016 1 93.5 165 SER A N 1
ATOM 1326 C CA . SER A 1 165 ? -5.414 -50.188 -15.594 1 93.5 165 SER A CA 1
ATOM 1327 C C . SER A 1 165 ? -4.047 -49.531 -15.406 1 93.5 165 SER A C 1
ATOM 1329 O O . SER A 1 165 ? -3.848 -48.781 -14.461 1 93.5 165 SER A O 1
ATOM 1331 N N . GLU A 1 166 ? -3.123 -49.781 -16.344 1 93.19 166 GLU A N 1
ATOM 1332 C CA . GLU A 1 166 ? -1.798 -49.156 -16.281 1 93.19 166 GLU A CA 1
ATOM 1333 C C . GLU A 1 166 ? -1.881 -47.656 -16.438 1 93.19 166 GLU A C 1
ATOM 1335 O O . GLU A 1 166 ? -1.156 -46.906 -15.758 1 93.19 166 GLU A O 1
ATOM 1340 N N . ILE A 1 167 ? -2.799 -47.219 -17.344 1 94.75 167 ILE A N 1
ATOM 1341 C CA . ILE A 1 167 ? -3.002 -45.812 -17.562 1 94.75 167 ILE A CA 1
ATOM 1342 C C . ILE A 1 167 ? -3.635 -45.156 -16.328 1 94.75 167 ILE A C 1
ATOM 1344 O O . ILE A 1 167 ? -3.18 -44.125 -15.859 1 94.75 167 ILE A O 1
ATOM 1348 N N . ALA A 1 168 ? -4.672 -45.812 -15.781 1 95.5 168 ALA A N 1
ATOM 1349 C CA . ALA A 1 168 ? -5.348 -45.344 -14.578 1 95.5 168 ALA A CA 1
ATOM 1350 C C . ALA A 1 168 ? -4.375 -45.219 -13.406 1 95.5 168 ALA A C 1
ATOM 1352 O O . ALA A 1 168 ? -4.41 -44.25 -12.648 1 95.5 168 ALA A O 1
ATOM 1353 N N . ASP A 1 169 ? -3.484 -46.25 -13.289 1 95 169 ASP A N 1
ATOM 1354 C CA . ASP A 1 169 ? -2.486 -46.25 -12.219 1 95 169 ASP A CA 1
ATOM 1355 C C . ASP A 1 169 ? -1.491 -45.094 -12.406 1 95 169 ASP A C 1
ATOM 1357 O O . ASP A 1 169 ? -1.062 -44.5 -11.43 1 95 169 ASP A O 1
ATOM 1361 N N . SER A 1 170 ? -1.108 -44.906 -13.633 1 95.56 170 SER A N 1
ATOM 1362 C CA . SER A 1 170 ? -0.187 -43.812 -13.93 1 95.56 170 SER A CA 1
ATOM 1363 C C . SER A 1 170 ? -0.816 -42.438 -13.609 1 95.56 170 SER A C 1
ATOM 1365 O O . SER A 1 170 ? -0.151 -41.562 -13.07 1 95.56 170 SER A O 1
ATOM 1367 N N . VAL A 1 171 ? -2.111 -42.281 -13.945 1 96.38 171 VAL A N 1
ATOM 1368 C CA . VAL A 1 171 ? -2.84 -41.031 -13.648 1 96.38 171 VAL A CA 1
ATOM 1369 C C . VAL A 1 171 ? -2.893 -40.812 -12.141 1 96.38 171 VAL A C 1
ATOM 1371 O O . VAL A 1 171 ? -2.623 -39.719 -11.664 1 96.38 171 VAL A O 1
ATOM 1374 N N . ASP A 1 172 ? -3.182 -41.875 -11.406 1 95.88 172 ASP A N 1
ATOM 1375 C CA . ASP A 1 172 ? -3.246 -41.781 -9.953 1 95.88 172 ASP A CA 1
ATOM 1376 C C . ASP A 1 172 ? -1.895 -41.406 -9.359 1 95.88 172 ASP A C 1
ATOM 1378 O O . ASP A 1 172 ? -1.831 -40.594 -8.438 1 95.88 172 ASP A O 1
ATOM 1382 N N . MET A 1 173 ? -0.869 -41.938 -9.883 1 95.44 173 MET A N 1
ATOM 1383 C CA . MET A 1 173 ? 0.476 -41.625 -9.422 1 95.44 173 MET A CA 1
ATOM 1384 C C . MET A 1 173 ? 0.811 -40.156 -9.711 1 95.44 173 MET A C 1
ATOM 1386 O O . MET A 1 173 ? 1.353 -39.469 -8.852 1 95.44 173 MET A O 1
ATOM 1390 N N . LEU A 1 174 ? 0.467 -39.719 -10.852 1 95.75 174 LEU A N 1
ATOM 1391 C CA . LEU A 1 174 ? 0.728 -38.344 -11.234 1 95.75 174 LEU A CA 1
ATOM 1392 C C . LEU A 1 174 ? -0.063 -37.375 -10.359 1 95.75 174 LEU A C 1
ATOM 1394 O O . LEU A 1 174 ? 0.466 -36.344 -9.922 1 95.75 174 LEU A O 1
ATOM 1398 N N . GLU A 1 175 ? -1.305 -37.719 -10.109 1 96.31 175 GLU A N 1
ATOM 1399 C CA . GLU A 1 175 ? -2.146 -36.875 -9.266 1 96.31 175 GLU A CA 1
ATOM 1400 C C . GLU A 1 175 ? -1.615 -36.812 -7.84 1 96.31 175 GLU A C 1
ATOM 1402 O O . GLU A 1 175 ? -1.624 -35.75 -7.211 1 96.31 175 GLU A O 1
ATOM 1407 N N . GLN A 1 176 ? -1.165 -37.906 -7.344 1 96.31 176 GLN A N 1
ATOM 1408 C CA . GLN A 1 176 ? -0.621 -37.969 -5.992 1 96.31 176 GLN A CA 1
ATOM 1409 C C . GLN A 1 176 ? 0.654 -37.125 -5.887 1 96.31 176 GLN A C 1
ATOM 1411 O O . GLN A 1 176 ? 0.813 -36.344 -4.949 1 96.31 176 GLN A O 1
ATOM 1416 N N . ARG A 1 177 ? 1.534 -37.344 -6.832 1 95.06 177 ARG A N 1
ATOM 1417 C CA . ARG A 1 177 ? 2.762 -36.531 -6.859 1 95.06 177 ARG A CA 1
ATOM 1418 C C . ARG A 1 177 ? 2.455 -35.062 -7.055 1 95.06 177 ARG A C 1
ATOM 1420 O O . ARG A 1 177 ? 3.055 -34.219 -6.402 1 95.06 177 ARG A O 1
ATOM 1427 N N . GLY A 1 178 ? 1.511 -34.844 -7.996 1 95.38 178 GLY A N 1
ATOM 1428 C CA . GLY A 1 178 ? 1.091 -33.469 -8.234 1 95.38 178 GLY A CA 1
ATOM 1429 C C . GLY A 1 178 ? 0.476 -32.812 -7.016 1 95.38 178 GLY A C 1
ATOM 1430 O O . GLY A 1 178 ? 0.811 -31.688 -6.684 1 95.38 178 GLY A O 1
ATOM 1431 N N . ASN A 1 179 ? -0.389 -33.5 -6.301 1 96.31 179 ASN A N 1
ATOM 1432 C CA . ASN A 1 179 ? -1.042 -32.969 -5.109 1 96.31 179 ASN A CA 1
ATOM 1433 C C . ASN A 1 179 ? -0.04 -32.719 -3.988 1 96.31 179 ASN A C 1
ATOM 1435 O O . ASN A 1 179 ? -0.153 -31.734 -3.26 1 96.31 179 ASN A O 1
ATOM 1439 N N . LEU A 1 180 ? 0.894 -33.562 -3.859 1 96.62 180 LEU A N 1
ATOM 1440 C CA . LEU A 1 180 ? 1.938 -33.375 -2.861 1 96.62 180 LEU A CA 1
ATOM 1441 C C . LEU A 1 180 ? 2.748 -32.094 -3.17 1 96.62 180 LEU A C 1
ATOM 1443 O O . LEU A 1 180 ? 3.061 -31.328 -2.268 1 96.62 180 LEU A O 1
ATOM 1447 N N . LEU A 1 181 ? 3.041 -31.984 -4.426 1 96.25 181 LEU A N 1
ATOM 1448 C CA . LEU A 1 181 ? 3.766 -30.797 -4.859 1 96.25 181 LEU A CA 1
ATOM 1449 C C . LEU A 1 181 ? 2.939 -29.531 -4.609 1 96.25 181 LEU A C 1
ATOM 1451 O O . LEU A 1 181 ? 3.473 -28.516 -4.176 1 96.25 181 LEU A O 1
ATOM 1455 N N . LEU A 1 182 ? 1.658 -29.594 -4.871 1 96.44 182 LEU A N 1
ATOM 1456 C CA . LEU A 1 182 ? 0.769 -28.453 -4.676 1 96.44 182 LEU A CA 1
ATOM 1457 C C . LEU A 1 182 ? 0.686 -28.078 -3.199 1 96.44 182 LEU A C 1
ATOM 1459 O O . LEU A 1 182 ? 0.64 -26.891 -2.859 1 96.44 182 LEU A O 1
ATOM 1463 N N . ILE A 1 183 ? 0.71 -29.031 -2.332 1 96.75 183 ILE A N 1
ATOM 1464 C CA . ILE A 1 183 ? 0.683 -28.781 -0.896 1 96.75 183 ILE A CA 1
ATOM 1465 C C . ILE A 1 183 ? 1.973 -28.078 -0.472 1 96.75 183 ILE A C 1
ATOM 1467 O O . ILE A 1 183 ? 1.939 -27.109 0.29 1 96.75 183 ILE A O 1
ATOM 1471 N N . ALA A 1 184 ? 3.057 -28.562 -1.013 1 96.5 184 ALA A N 1
ATOM 1472 C CA . ALA A 1 184 ? 4.344 -27.938 -0.718 1 96.5 184 ALA A CA 1
ATOM 1473 C C . ALA A 1 184 ? 4.379 -26.5 -1.207 1 96.5 184 ALA A C 1
ATOM 1475 O O . ALA A 1 184 ? 4.848 -25.609 -0.496 1 96.5 184 ALA A O 1
ATOM 1476 N N . ILE A 1 185 ? 3.82 -26.312 -2.377 1 95.69 185 ILE A N 1
ATOM 1477 C CA . ILE A 1 185 ? 3.785 -24.984 -2.967 1 95.69 185 ILE A CA 1
ATOM 1478 C C . ILE A 1 185 ? 2.865 -24.078 -2.148 1 95.69 185 ILE A C 1
ATOM 1480 O O . ILE A 1 185 ? 3.193 -22.922 -1.888 1 95.69 185 ILE A O 1
ATOM 1484 N N . CYS A 1 186 ? 1.771 -24.578 -1.78 1 95.19 186 CYS A N 1
ATOM 1485 C CA . CYS A 1 186 ? 0.836 -23.828 -0.951 1 95.19 186 CYS A CA 1
ATOM 1486 C C . CYS A 1 186 ? 1.495 -23.375 0.348 1 95.19 186 CYS A C 1
ATOM 1488 O O . CYS A 1 186 ? 1.363 -22.219 0.751 1 95.19 186 CYS A O 1
ATOM 1490 N N . LEU A 1 187 ? 2.236 -24.25 0.959 1 96.25 187 LEU A N 1
ATOM 1491 C CA . LEU A 1 187 ? 2.928 -23.922 2.203 1 96.25 187 LEU A CA 1
ATOM 1492 C C . LEU A 1 187 ? 3.971 -22.828 1.978 1 96.25 187 LEU A C 1
ATOM 1494 O O . LEU A 1 187 ? 4.066 -21.891 2.762 1 96.25 187 LEU A O 1
ATOM 1498 N N . LEU A 1 188 ? 4.656 -22.953 0.93 1 95.25 188 LEU A N 1
ATOM 1499 C CA . LEU A 1 188 ? 5.691 -21.984 0.61 1 95.25 188 LEU A CA 1
ATOM 1500 C C . LEU A 1 188 ? 5.078 -20.625 0.31 1 95.25 188 LEU A C 1
ATOM 1502 O O . LEU A 1 188 ? 5.586 -19.594 0.763 1 95.25 188 LEU A O 1
ATOM 1506 N N . VAL A 1 189 ? 3.969 -20.656 -0.459 1 94.31 189 VAL A N 1
ATOM 1507 C CA . VAL A 1 189 ? 3.312 -19.406 -0.851 1 94.31 189 VAL A CA 1
ATOM 1508 C C . VAL A 1 189 ? 2.736 -18.719 0.383 1 94.31 189 VAL A C 1
ATOM 1510 O O . VAL A 1 189 ? 2.811 -17.5 0.507 1 94.31 189 VAL A O 1
ATOM 1513 N N . VAL A 1 190 ? 2.252 -19.469 1.281 1 94.38 190 VAL A N 1
ATOM 1514 C CA . VAL A 1 190 ? 1.668 -18.906 2.492 1 94.38 190 VAL A CA 1
ATOM 1515 C C . VAL A 1 190 ? 2.766 -18.297 3.359 1 94.38 190 VAL A C 1
ATOM 1517 O O . VAL A 1 190 ? 2.637 -17.156 3.824 1 94.38 190 VAL A O 1
ATOM 1520 N N . VAL A 1 191 ? 3.85 -18.953 3.545 1 94.94 191 VAL A N 1
ATOM 1521 C CA . VAL A 1 191 ? 4.945 -18.5 4.391 1 94.94 191 VAL A CA 1
ATOM 1522 C C . VAL A 1 191 ? 5.605 -17.281 3.76 1 94.94 191 VAL A C 1
ATOM 1524 O O . VAL A 1 191 ? 5.738 -16.234 4.402 1 94.94 191 VAL A O 1
ATOM 1527 N N . PHE A 1 192 ? 5.895 -17.391 2.518 1 93.56 192 PHE A N 1
ATOM 1528 C CA . PHE A 1 192 ? 6.559 -16.297 1.822 1 93.56 192 PHE A CA 1
ATOM 1529 C C . PHE A 1 192 ? 5.605 -15.125 1.625 1 93.56 192 PHE A C 1
ATOM 1531 O O . PHE A 1 192 ? 6.016 -13.961 1.708 1 93.56 192 PHE A O 1
ATOM 1538 N N . GLY A 1 193 ? 4.367 -15.508 1.281 1 92.25 193 GLY A N 1
ATOM 1539 C CA . GLY A 1 193 ? 3.367 -14.469 1.126 1 92.25 193 GLY A CA 1
ATOM 1540 C C . GLY A 1 193 ? 3.152 -13.656 2.389 1 92.25 193 GLY A C 1
ATOM 1541 O O . GLY A 1 193 ? 2.992 -12.43 2.328 1 92.25 193 GLY A O 1
ATOM 1542 N N . TYR A 1 194 ? 3.252 -14.289 3.541 1 93.38 194 TYR A N 1
ATOM 1543 C CA . TYR A 1 194 ? 3.072 -13.617 4.824 1 93.38 194 TYR A CA 1
ATOM 1544 C C . TYR A 1 194 ? 4.199 -12.625 5.082 1 93.38 194 TYR A C 1
ATOM 1546 O O . TYR A 1 194 ? 3.953 -11.484 5.492 1 93.38 194 TYR A O 1
ATOM 1554 N N . PHE A 1 195 ? 5.336 -12.977 4.809 1 93.69 195 PHE A N 1
ATOM 1555 C CA . PHE A 1 195 ? 6.5 -12.125 5.016 1 93.69 195 PHE A CA 1
ATOM 1556 C C . PHE A 1 195 ? 6.512 -10.977 4.016 1 93.69 195 PHE A C 1
ATOM 1558 O O . PHE A 1 195 ? 6.785 -9.828 4.379 1 93.69 195 PHE A O 1
ATOM 1565 N N . LEU A 1 196 ? 6.164 -11.32 2.795 1 92.38 196 LEU A N 1
ATOM 1566 C CA . LEU A 1 196 ? 6.191 -10.32 1.733 1 92.38 196 LEU A CA 1
ATOM 1567 C C . LEU A 1 196 ? 5.113 -9.266 1.96 1 92.38 196 LEU A C 1
ATOM 1569 O O . LEU A 1 196 ? 5.355 -8.07 1.748 1 92.38 196 LEU A O 1
ATOM 1573 N N . ALA A 1 197 ? 4.016 -9.688 2.322 1 92.19 197 ALA A N 1
ATOM 1574 C CA . ALA A 1 197 ? 2.93 -8.758 2.621 1 92.19 197 ALA A CA 1
ATOM 1575 C C . ALA A 1 197 ? 3.328 -7.785 3.727 1 92.19 197 ALA A C 1
ATOM 1577 O O . ALA A 1 197 ? 3.037 -6.59 3.646 1 92.19 197 ALA A O 1
ATOM 1578 N N . GLY A 1 198 ? 4.039 -8.25 4.754 1 91.25 198 GLY A N 1
ATOM 1579 C CA . GLY A 1 198 ? 4.52 -7.41 5.844 1 91.25 198 GLY A CA 1
ATOM 1580 C C . GLY A 1 198 ? 5.539 -6.383 5.395 1 91.25 198 GLY A C 1
ATOM 1581 O O . GLY A 1 198 ? 5.469 -5.215 5.789 1 91.25 198 GLY A O 1
ATOM 1582 N N . VAL A 1 199 ? 6.383 -6.781 4.582 1 93.06 199 VAL A N 1
ATOM 1583 C CA . VAL A 1 199 ? 7.445 -5.906 4.09 1 93.06 199 VAL A CA 1
ATOM 1584 C C . VAL A 1 199 ? 6.848 -4.82 3.199 1 93.06 199 VAL A C 1
ATOM 1586 O O . VAL A 1 199 ? 7.27 -3.662 3.252 1 93.06 199 VAL A O 1
ATOM 1589 N N . LEU A 1 200 ? 5.82 -5.129 2.443 1 91.31 200 LEU A N 1
ATOM 1590 C CA . LEU A 1 200 ? 5.207 -4.199 1.498 1 91.31 200 LEU A CA 1
ATOM 1591 C C . LEU A 1 200 ? 4.426 -3.117 2.23 1 91.31 200 LEU A C 1
ATOM 1593 O O . LEU A 1 200 ? 4.336 -1.982 1.756 1 91.31 200 LEU A O 1
ATOM 1597 N N . VAL A 1 201 ? 3.92 -3.396 3.35 1 93 201 VAL A N 1
ATOM 1598 C CA . VAL A 1 201 ? 3.027 -2.473 4.043 1 93 201 VAL A CA 1
ATOM 1599 C C . VAL A 1 201 ? 3.811 -1.682 5.086 1 93 201 VAL A C 1
ATOM 1601 O O . VAL A 1 201 ? 3.363 -0.626 5.539 1 93 201 VAL A O 1
ATOM 1604 N N . LYS A 1 202 ? 4.996 -2.055 5.438 1 93.25 202 LYS A N 1
ATOM 1605 C CA . LYS A 1 202 ? 5.793 -1.504 6.527 1 93.25 202 LYS A CA 1
ATOM 1606 C C . LYS A 1 202 ? 6.047 -0.013 6.328 1 93.25 202 LYS A C 1
ATOM 1608 O O . LYS A 1 202 ? 5.938 0.774 7.27 1 93.25 202 LYS A O 1
ATOM 1613 N N . PRO A 1 203 ? 6.293 0.362 5.121 1 93.25 203 PRO A N 1
ATOM 1614 C CA . PRO A 1 203 ? 6.57 1.788 4.938 1 93.25 203 PRO A CA 1
ATOM 1615 C C . PRO A 1 203 ? 5.375 2.672 5.285 1 93.25 203 PRO A C 1
ATOM 1617 O O . PRO A 1 203 ? 5.555 3.809 5.734 1 93.25 203 PRO A O 1
ATOM 1620 N N . PHE A 1 204 ? 4.242 2.189 5.145 1 93.38 204 PHE A N 1
ATOM 1621 C CA . PHE A 1 204 ? 3.062 2.98 5.473 1 93.38 204 PHE A CA 1
ATOM 1622 C C . PHE A 1 204 ? 2.896 3.105 6.98 1 93.38 204 PHE A C 1
ATOM 1624 O O . PHE A 1 204 ? 2.418 4.129 7.477 1 93.38 204 PHE A O 1
ATOM 1631 N N . SER A 1 205 ? 3.305 2.133 7.668 1 92.38 205 SER A N 1
ATOM 1632 C CA . SER A 1 205 ? 3.326 2.211 9.125 1 92.38 205 SER A CA 1
ATOM 1633 C C . SER A 1 205 ? 4.352 3.23 9.609 1 92.38 205 SER A C 1
ATOM 1635 O O . SER A 1 205 ? 4.125 3.918 10.609 1 92.38 205 SER A O 1
ATOM 1637 N N . ARG A 1 206 ? 5.387 3.32 8.891 1 92.88 206 ARG A N 1
ATOM 1638 C CA . ARG A 1 206 ? 6.41 4.309 9.219 1 92.88 206 ARG A CA 1
ATOM 1639 C C . ARG A 1 206 ? 5.887 5.727 9.008 1 92.88 206 ARG A C 1
ATOM 1641 O O . ARG A 1 206 ? 6.219 6.637 9.773 1 92.88 206 ARG A O 1
ATOM 1648 N N . VAL A 1 207 ? 5.102 5.871 7.953 1 93.88 207 VAL A N 1
ATOM 1649 C CA . VAL A 1 207 ? 4.484 7.172 7.715 1 93.88 207 VAL A CA 1
ATOM 1650 C C . VAL A 1 207 ? 3.607 7.555 8.906 1 93.88 207 VAL A C 1
ATOM 1652 O O . VAL A 1 207 ? 3.719 8.664 9.438 1 93.88 207 VAL A O 1
ATOM 1655 N N . THR A 1 208 ? 2.797 6.656 9.328 1 93.12 208 THR A N 1
ATOM 1656 C CA . THR A 1 208 ? 1.904 6.895 10.461 1 93.12 208 THR A CA 1
ATOM 1657 C C . THR A 1 208 ? 2.699 7.258 11.711 1 93.12 208 THR A C 1
ATOM 1659 O O . THR A 1 208 ? 2.383 8.234 12.391 1 93.12 208 THR A O 1
ATOM 1662 N N . LYS A 1 209 ? 3.703 6.512 11.938 1 91.56 209 LYS A N 1
ATOM 1663 C CA . LYS A 1 209 ? 4.523 6.738 13.117 1 91.56 209 LYS A CA 1
ATOM 1664 C C . LYS A 1 209 ? 5.203 8.102 13.062 1 91.56 209 LYS A C 1
ATOM 1666 O O . LYS A 1 209 ? 5.289 8.805 14.07 1 91.56 209 LYS A O 1
ATOM 1671 N N . SER A 1 210 ? 5.668 8.445 11.906 1 90.31 210 SER A N 1
ATOM 1672 C CA . SER A 1 210 ? 6.336 9.734 11.734 1 90.31 210 SER A CA 1
ATOM 1673 C C . SER A 1 210 ? 5.383 10.891 12.016 1 90.31 210 SER A C 1
ATOM 1675 O O . SER A 1 210 ? 5.77 11.875 12.641 1 90.31 210 SER A O 1
ATOM 1677 N N . ILE A 1 211 ? 4.18 10.75 11.586 1 90.62 211 ILE A N 1
ATOM 1678 C CA . ILE A 1 211 ? 3.178 11.781 11.82 1 90.62 211 ILE A CA 1
ATOM 1679 C C . ILE A 1 211 ? 2.867 11.867 13.32 1 90.62 211 ILE A C 1
ATOM 1681 O O . ILE A 1 211 ? 2.779 12.961 13.875 1 90.62 211 ILE A O 1
ATOM 1685 N N . GLU A 1 212 ? 2.777 10.75 13.914 1 88.25 212 GLU A N 1
ATOM 1686 C CA . GLU A 1 212 ? 2.49 10.695 15.344 1 88.25 212 GLU A CA 1
ATOM 1687 C C . GLU A 1 212 ? 3.629 11.305 16.156 1 88.25 212 GLU A C 1
ATOM 1689 O O . GLU A 1 212 ? 3.387 12.023 17.125 1 88.25 212 GLU A O 1
ATOM 1694 N N . ASP A 1 213 ? 4.828 10.977 15.703 1 84.44 213 ASP A N 1
ATOM 1695 C CA . ASP A 1 213 ? 6 11.516 16.375 1 84.44 213 ASP A CA 1
ATOM 1696 C C . ASP A 1 213 ? 6.039 13.039 16.281 1 84.44 213 ASP A C 1
ATOM 1698 O O . ASP A 1 213 ? 6.422 13.719 17.234 1 84.44 213 ASP A O 1
ATOM 1702 N N . LEU A 1 214 ? 5.641 13.562 15.203 1 81.56 214 LEU A N 1
ATOM 1703 C CA . LEU A 1 214 ? 5.602 15.008 15.023 1 81.56 214 LEU A CA 1
ATOM 1704 C C . LEU A 1 214 ? 4.523 15.641 15.898 1 81.56 214 LEU A C 1
ATOM 1706 O O . LEU A 1 214 ? 4.73 16.719 16.469 1 81.56 214 LEU A O 1
ATOM 1710 N N . THR A 1 215 ? 3.438 14.961 15.938 1 80.5 215 THR A N 1
ATOM 1711 C CA . THR A 1 215 ? 2.33 15.453 16.75 1 80.5 215 THR A CA 1
ATOM 1712 C C . THR A 1 215 ? 2.719 15.516 18.219 1 80.5 215 THR A C 1
ATOM 1714 O O . THR A 1 215 ? 2.334 16.453 18.938 1 80.5 215 THR A O 1
ATOM 1717 N N . ASP A 1 216 ? 3.566 14.555 18.562 1 71 216 ASP A N 1
ATOM 1718 C CA . ASP A 1 216 ? 3.963 14.461 19.953 1 71 216 ASP A CA 1
ATOM 1719 C C . ASP A 1 216 ? 5.164 15.367 20.25 1 71 216 ASP A C 1
ATOM 1721 O O . ASP A 1 216 ? 5.602 15.469 21.406 1 71 216 ASP A O 1
ATOM 1725 N N . GLY A 1 217 ? 5.68 16.031 19.391 1 66.62 217 GLY A N 1
ATOM 1726 C CA . GLY A 1 217 ? 6.738 17 19.594 1 66.62 217 GLY A CA 1
ATOM 1727 C C . GLY A 1 217 ? 8.125 16.406 19.469 1 66.62 217 GLY A C 1
ATOM 1728 O O . GLY A 1 217 ? 9.117 17.062 19.812 1 66.62 217 GLY A O 1
ATOM 1729 N N . TYR A 1 218 ? 8.172 15.234 19.062 1 53.19 218 TYR A N 1
ATOM 1730 C CA . TYR A 1 218 ? 9.453 14.531 19.047 1 53.19 218 TYR A CA 1
ATOM 1731 C C . TYR A 1 218 ? 10.242 14.875 17.781 1 53.19 218 TYR A C 1
ATOM 1733 O O . TYR A 1 218 ? 11.469 14.727 17.75 1 53.19 218 TYR A O 1
ATOM 1741 N N . LEU A 1 219 ? 9.5 15.266 16.812 1 57.78 219 LEU A N 1
ATOM 1742 C CA . LEU A 1 219 ? 10.164 15.547 15.547 1 57.78 219 LEU A CA 1
ATOM 1743 C C . LEU A 1 219 ? 9.961 17 15.141 1 57.78 219 LEU A C 1
ATOM 1745 O O . LEU A 1 219 ? 8.852 17.531 15.258 1 57.78 219 LEU A O 1
ATOM 1749 N N . ASP A 1 220 ? 11.109 17.719 15.031 1 60.34 220 ASP A N 1
ATOM 1750 C CA . ASP A 1 220 ? 11.031 19.125 14.656 1 60.34 220 ASP A CA 1
ATOM 1751 C C . ASP A 1 220 ? 11.18 19.297 13.148 1 60.34 220 ASP A C 1
ATOM 1753 O O . ASP A 1 220 ? 11.07 20.406 12.633 1 60.34 220 ASP A O 1
ATOM 1757 N N . GLU A 1 221 ? 11.344 18.109 12.523 1 71.06 221 GLU A N 1
ATOM 1758 C CA . GLU A 1 221 ? 11.703 18.219 11.109 1 71.06 221 GLU A CA 1
ATOM 1759 C C . GLU A 1 221 ? 10.633 17.578 10.227 1 71.06 221 GLU A C 1
ATOM 1761 O O . GLU A 1 221 ? 9.656 17.031 10.727 1 71.06 221 GLU A O 1
ATOM 1766 N N . GLU A 1 222 ? 10.812 17.766 8.906 1 83.75 222 GLU A N 1
ATOM 1767 C CA . GLU A 1 222 ? 9.992 17.203 7.836 1 83.75 222 GLU A CA 1
ATOM 1768 C C . GLU A 1 222 ? 10.039 15.688 7.836 1 83.75 222 GLU A C 1
ATOM 1770 O O . GLU A 1 222 ? 11.039 15.094 8.25 1 83.75 222 GLU A O 1
ATOM 1775 N N . ILE A 1 223 ? 8.93 15.086 7.738 1 89.19 223 ILE A N 1
ATOM 1776 C CA . ILE A 1 223 ? 8.852 13.633 7.668 1 89.19 223 ILE A CA 1
ATOM 1777 C C . ILE A 1 223 ? 9.203 13.164 6.258 1 89.19 223 ILE A C 1
ATOM 1779 O O . ILE A 1 223 ? 8.844 13.812 5.273 1 89.19 223 ILE A O 1
ATOM 1783 N N . SER A 1 224 ? 10.055 12.102 6.191 1 90.38 224 SER A N 1
ATOM 1784 C CA . SER A 1 224 ? 10.422 11.539 4.898 1 90.38 224 SER A CA 1
ATOM 1785 C C . SER A 1 224 ? 10.445 10.016 4.949 1 90.38 224 SER A C 1
ATOM 1787 O O . SER A 1 224 ? 11.164 9.43 5.766 1 90.38 224 SER A O 1
ATOM 1789 N N . VAL A 1 225 ? 9.633 9.438 4.164 1 92 225 VAL A N 1
ATOM 1790 C CA . VAL A 1 225 ? 9.609 7.996 3.967 1 92 225 VAL A CA 1
ATOM 1791 C C . VAL A 1 225 ? 9.742 7.672 2.48 1 92 225 VAL A C 1
ATOM 1793 O O . VAL A 1 225 ? 8.734 7.473 1.792 1 92 225 VAL A O 1
ATOM 1796 N N . PRO A 1 226 ? 10.992 7.422 2.01 1 88.94 226 PRO A N 1
ATOM 1797 C CA . PRO A 1 226 ? 11.234 7.336 0.568 1 88.94 226 PRO A CA 1
ATOM 1798 C C . PRO A 1 226 ? 11.109 5.91 0.034 1 88.94 226 PRO A C 1
ATOM 1800 O O . PRO A 1 226 ? 11.523 5.629 -1.094 1 88.94 226 PRO A O 1
ATOM 1803 N N . ASP A 1 227 ? 10.508 5.074 0.711 1 90.56 227 ASP A N 1
ATOM 1804 C CA . ASP A 1 227 ? 10.453 3.668 0.332 1 90.56 227 ASP A CA 1
ATOM 1805 C C . ASP A 1 227 ? 9.695 3.484 -0.983 1 90.56 227 ASP A C 1
ATOM 1807 O O . ASP A 1 227 ? 10.164 2.789 -1.885 1 90.56 227 ASP A O 1
ATOM 1811 N N . TYR A 1 228 ? 8.492 4.105 -1.109 1 92.12 228 TYR A N 1
ATOM 1812 C CA . TYR A 1 228 ? 7.668 4.047 -2.311 1 92.12 228 TYR A CA 1
ATOM 1813 C C . TYR A 1 228 ? 7.324 5.449 -2.803 1 92.12 228 TYR A C 1
ATOM 1815 O O . TYR A 1 228 ? 7.375 6.414 -2.035 1 92.12 228 TYR A O 1
ATOM 1823 N N . THR A 1 229 ? 7.059 5.461 -4.121 1 89.56 229 THR A N 1
ATOM 1824 C CA . THR A 1 229 ? 6.555 6.711 -4.676 1 89.56 229 THR A CA 1
ATOM 1825 C C . THR A 1 229 ? 5.305 7.164 -3.928 1 89.56 229 THR A C 1
ATOM 1827 O O . THR A 1 229 ? 5.137 8.352 -3.65 1 89.56 229 THR A O 1
ATOM 1830 N N . GLU A 1 230 ? 4.547 6.262 -3.514 1 91.75 230 GLU A N 1
ATOM 1831 C CA . GLU A 1 230 ? 3.293 6.559 -2.826 1 91.75 230 GLU A CA 1
ATOM 1832 C C . GLU A 1 230 ? 3.549 7.125 -1.433 1 91.75 230 GLU A C 1
ATOM 1834 O O . GLU A 1 230 ? 2.902 8.086 -1.02 1 91.75 230 GLU A O 1
ATOM 1839 N N . THR A 1 231 ? 4.527 6.582 -0.761 1 93.69 231 THR A N 1
ATOM 1840 C CA . THR A 1 231 ? 4.848 7.098 0.565 1 93.69 231 THR A CA 1
ATOM 1841 C C . THR A 1 231 ? 5.492 8.477 0.467 1 93.69 231 THR A C 1
ATOM 1843 O O . THR A 1 231 ? 5.254 9.344 1.311 1 93.69 231 THR A O 1
ATOM 1846 N N . GLU A 1 232 ? 6.215 8.641 -0.523 1 93.19 232 GLU A N 1
ATOM 1847 C CA . GLU A 1 232 ? 6.848 9.938 -0.75 1 93.19 232 GLU A CA 1
ATOM 1848 C C . GLU A 1 232 ? 5.805 11.016 -1.047 1 93.19 232 GLU A C 1
ATOM 1850 O O . GLU A 1 232 ? 5.914 12.141 -0.559 1 93.19 232 GLU A O 1
ATOM 1855 N N . LEU A 1 233 ? 4.867 10.633 -1.812 1 92.19 233 LEU A N 1
ATOM 1856 C CA . LEU A 1 233 ? 3.814 11.578 -2.164 1 92.19 233 LEU A CA 1
ATOM 1857 C C . LEU A 1 233 ? 3.006 11.977 -0.933 1 92.19 233 LEU A C 1
ATOM 1859 O O . LEU A 1 233 ? 2.686 13.148 -0.747 1 92.19 233 LEU A O 1
ATOM 1863 N N . ILE A 1 234 ? 2.775 11.062 -0.115 1 93.88 234 ILE A N 1
ATOM 1864 C CA . ILE A 1 234 ? 2.014 11.336 1.1 1 93.88 234 ILE A CA 1
ATOM 1865 C C . ILE A 1 234 ? 2.82 12.242 2.025 1 93.88 234 ILE A C 1
ATOM 1867 O O . ILE A 1 234 ? 2.312 13.258 2.506 1 93.88 234 ILE A O 1
ATOM 1871 N N . THR A 1 235 ? 4.07 11.891 2.264 1 93.88 235 THR A N 1
ATOM 1872 C CA . THR A 1 235 ? 4.902 12.656 3.182 1 93.88 235 THR A CA 1
ATOM 1873 C C . THR A 1 235 ? 5.152 14.062 2.637 1 93.88 235 THR A C 1
ATOM 1875 O O . THR A 1 235 ? 5.172 15.031 3.395 1 93.88 235 THR A O 1
ATOM 1878 N N . ASN A 1 236 ? 5.27 14.125 1.3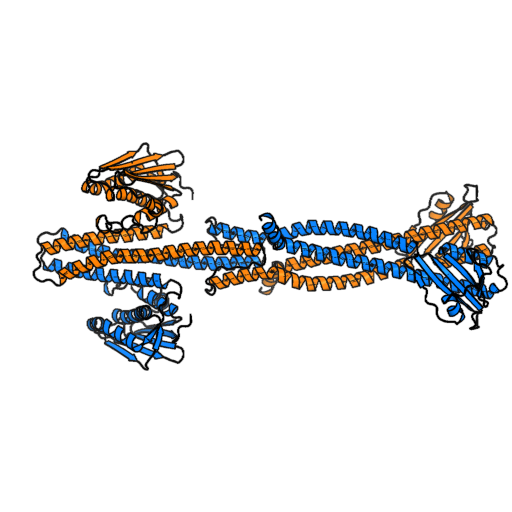17 1 92.44 236 ASN A N 1
ATOM 1879 C CA . ASN A 1 236 ? 5.449 15.438 0.709 1 92.44 236 ASN A CA 1
ATOM 1880 C C . ASN A 1 236 ? 4.211 16.312 0.885 1 92.44 236 ASN A C 1
ATOM 1882 O O . ASN A 1 236 ? 4.324 17.516 1.162 1 92.44 236 ASN A O 1
ATOM 1886 N N . ALA A 1 237 ? 3.104 15.734 0.687 1 90.31 237 ALA A N 1
ATOM 1887 C CA . ALA A 1 237 ? 1.857 16.469 0.895 1 90.31 237 ALA A CA 1
ATOM 1888 C C . ALA A 1 237 ? 1.728 16.922 2.344 1 90.31 237 ALA A C 1
ATOM 1890 O O . ALA A 1 237 ? 1.342 18.062 2.607 1 90.31 237 ALA A O 1
ATOM 1891 N N . PHE A 1 238 ? 2.164 16.109 3.195 1 92.06 238 PHE A N 1
ATOM 1892 C CA . PHE A 1 238 ? 2.135 16.422 4.617 1 92.06 238 PHE A CA 1
ATOM 1893 C C . PHE A 1 238 ? 3.092 17.562 4.941 1 92.06 238 PHE A C 1
ATOM 1895 O O . PHE A 1 238 ? 2.721 18.516 5.629 1 92.06 238 PHE A O 1
ATOM 1902 N N . ASN A 1 239 ? 4.195 17.422 4.426 1 90.5 239 ASN A N 1
ATOM 1903 C CA . ASN A 1 239 ? 5.207 18.438 4.68 1 90.5 239 ASN A CA 1
ATOM 1904 C C . ASN A 1 239 ? 4.789 19.797 4.121 1 90.5 239 ASN A C 1
ATOM 1906 O O . ASN A 1 239 ? 5.051 20.828 4.734 1 90.5 239 ASN A O 1
ATOM 1910 N N . LYS A 1 240 ? 4.211 19.719 3 1 88.44 240 LYS A N 1
ATOM 1911 C CA . LYS A 1 240 ? 3.701 20.953 2.414 1 88.44 240 LYS A CA 1
ATOM 1912 C C . LYS A 1 240 ? 2.664 21.609 3.324 1 88.44 240 LYS A C 1
ATOM 1914 O O . LYS A 1 240 ? 2.707 22.828 3.553 1 88.44 240 LYS A O 1
ATOM 1919 N N . MET A 1 241 ? 1.806 20.812 3.793 1 85.62 241 MET A N 1
ATOM 1920 C CA . MET A 1 241 ? 0.792 21.312 4.719 1 85.62 241 MET A CA 1
ATOM 1921 C C . MET A 1 241 ? 1.436 21.844 5.996 1 85.62 241 MET A C 1
ATOM 1923 O O . MET A 1 241 ? 1.086 22.938 6.469 1 85.62 241 MET A O 1
ATOM 1927 N N . LEU A 1 242 ? 2.385 21.125 6.512 1 85.25 242 LEU A N 1
ATOM 1928 C CA . LEU A 1 242 ? 3.09 21.516 7.727 1 85.25 242 LEU A CA 1
ATOM 1929 C C . LEU A 1 242 ? 3.826 22.828 7.531 1 85.25 242 LEU A C 1
ATOM 1931 O O . LEU A 1 242 ? 3.818 23.688 8.422 1 85.25 242 LEU A O 1
ATOM 1935 N N . SER A 1 243 ? 4.41 22.875 6.418 1 83.56 243 SER A N 1
ATOM 1936 C CA . SER A 1 243 ? 5.145 24.109 6.105 1 83.56 243 SER A CA 1
ATOM 1937 C C . SER A 1 243 ? 4.215 25.312 6.047 1 83.56 243 SER A C 1
ATOM 1939 O O . SER A 1 243 ? 4.555 26.391 6.539 1 83.56 243 SER A O 1
ATOM 1941 N N . ARG A 1 244 ? 3.123 25.156 5.508 1 77.94 244 ARG A N 1
ATOM 1942 C CA . ARG A 1 244 ? 2.137 26.234 5.438 1 77.94 244 ARG A CA 1
ATOM 1943 C C . ARG A 1 244 ? 1.654 26.625 6.832 1 77.94 244 ARG A C 1
ATOM 1945 O O . ARG A 1 244 ? 1.491 27.812 7.125 1 77.94 244 ARG A O 1
ATOM 1952 N N . MET A 1 245 ? 1.501 25.625 7.582 1 77.06 245 MET A N 1
ATOM 1953 C CA . MET A 1 245 ? 1.041 25.875 8.945 1 77.06 245 MET A CA 1
ATOM 1954 C C . MET A 1 245 ? 2.115 26.594 9.758 1 77.06 245 MET A C 1
ATOM 1956 O O . MET A 1 245 ? 1.81 27.484 10.562 1 77.06 245 MET A O 1
ATOM 1960 N N . LYS A 1 246 ? 3.316 26.219 9.516 1 76.19 246 LYS A N 1
ATOM 1961 C CA . LYS A 1 246 ? 4.434 26.859 10.203 1 76.19 246 LYS A CA 1
ATOM 1962 C C . LYS A 1 246 ? 4.566 28.328 9.805 1 76.19 246 LYS A C 1
ATOM 1964 O O . LYS A 1 246 ? 4.812 29.188 10.648 1 76.19 246 LYS A O 1
ATOM 1969 N N . VAL A 1 247 ? 4.379 28.562 8.578 1 72.25 247 VAL A N 1
ATOM 1970 C CA . VAL A 1 247 ? 4.445 29.922 8.07 1 72.25 247 VAL A CA 1
ATOM 1971 C C . VAL A 1 247 ? 3.33 30.766 8.695 1 72.25 247 VAL A C 1
ATOM 1973 O O . VAL A 1 247 ? 3.553 31.906 9.086 1 72.25 247 VAL A O 1
ATOM 1976 N N . LEU A 1 248 ? 2.227 30.141 8.773 1 68.94 248 LEU A N 1
ATOM 1977 C CA . LEU A 1 248 ? 1.098 30.828 9.391 1 68.94 248 LEU A CA 1
ATOM 1978 C C . LEU A 1 248 ? 1.368 31.109 10.859 1 68.94 248 LEU A C 1
ATOM 1980 O O . LEU A 1 248 ? 1.069 32.188 11.359 1 68.94 248 LEU A O 1
ATOM 1984 N N . ASP A 1 249 ? 1.985 30.203 11.492 1 69.81 249 ASP A N 1
ATOM 1985 C CA . ASP A 1 249 ? 2.324 30.344 12.906 1 69.81 249 ASP A CA 1
ATOM 1986 C C . ASP A 1 249 ? 3.383 31.438 13.109 1 69.81 249 ASP A C 1
ATOM 1988 O O . ASP A 1 249 ? 3.27 32.25 14.016 1 69.81 249 ASP A O 1
ATOM 1992 N N . GLU A 1 250 ? 4.32 31.391 12.297 1 67.81 250 GLU A N 1
ATOM 1993 C CA . GLU A 1 250 ? 5.383 32.375 12.375 1 67.81 250 GLU A CA 1
ATOM 1994 C C . GLU A 1 250 ? 4.844 33.781 12.102 1 67.81 250 GLU A C 1
ATOM 1996 O O . GLU A 1 250 ? 5.238 34.75 12.766 1 67.81 250 GLU A O 1
ATOM 2001 N N . SER A 1 251 ? 4.031 33.844 11.125 1 64 251 SER A N 1
ATOM 2002 C CA . SER A 1 251 ? 3.418 35.125 10.797 1 64 251 SER A CA 1
ATOM 2003 C C . SER A 1 251 ? 2.605 35.656 11.969 1 64 251 SER A C 1
ATOM 2005 O O . SER A 1 251 ? 2.639 36.875 12.25 1 64 251 SER A O 1
ATOM 2007 N N . ARG A 1 252 ? 2.035 34.812 12.578 1 66.19 252 ARG A N 1
ATOM 2008 C CA . ARG A 1 252 ? 1.222 35.188 13.727 1 66.19 252 ARG A CA 1
ATOM 2009 C C . ARG A 1 252 ? 2.098 35.625 14.891 1 66.19 252 ARG A C 1
ATOM 2011 O O . ARG A 1 252 ? 1.788 36.625 15.57 1 66.19 252 ARG A O 1
ATOM 2018 N N . GLN A 1 253 ? 3.139 34.969 15.102 1 64.31 253 GLN A N 1
ATOM 2019 C CA . GLN A 1 253 ? 4.082 35.312 16.156 1 64.31 253 GLN A CA 1
ATOM 2020 C C . GLN A 1 253 ? 4.707 36.688 15.875 1 64.31 253 GLN A C 1
ATOM 2022 O O . GLN A 1 253 ? 4.848 37.5 16.781 1 64.31 253 GLN A O 1
ATOM 2027 N N . GLU A 1 254 ? 5.07 36.781 14.711 1 63.88 254 GLU A N 1
ATOM 2028 C CA . GLU A 1 254 ? 5.629 38.062 14.305 1 63.88 254 GLU A CA 1
ATOM 2029 C C . GLU A 1 254 ? 4.613 39.188 14.484 1 63.88 254 GLU A C 1
ATOM 2031 O O . GLU A 1 254 ? 4.973 40.312 14.891 1 63.88 254 GLU A O 1
ATOM 2036 N N . PHE A 1 255 ? 3.486 38.812 14.305 1 62.09 255 PHE A N 1
ATOM 2037 C CA . PHE A 1 255 ? 2.395 39.75 14.453 1 62.09 255 PHE A CA 1
ATOM 2038 C C . PHE A 1 255 ? 2.26 40.219 15.898 1 62.09 255 PHE A C 1
ATOM 2040 O O . PHE A 1 255 ? 2.195 41.406 16.188 1 62.09 255 PHE A O 1
ATOM 2047 N N . VAL A 1 256 ? 2.201 39.344 16.688 1 65.81 256 VAL A N 1
ATOM 2048 C CA . VAL A 1 256 ? 2.043 39.625 18.109 1 65.81 256 VAL A CA 1
ATOM 2049 C C . VAL A 1 256 ? 3.236 40.469 18.594 1 65.81 256 VAL A C 1
ATOM 2051 O O . VAL A 1 256 ? 3.072 41.406 19.375 1 65.81 256 VAL A O 1
ATOM 2054 N N . SER A 1 257 ? 4.395 40.062 18.109 1 61.72 257 SER A N 1
ATOM 2055 C CA . SER A 1 257 ? 5.609 40.781 18.5 1 61.72 257 SER A CA 1
ATOM 2056 C C . SER A 1 257 ? 5.566 42.219 18.016 1 61.72 257 SER A C 1
ATOM 2058 O O . SER A 1 257 ? 5.887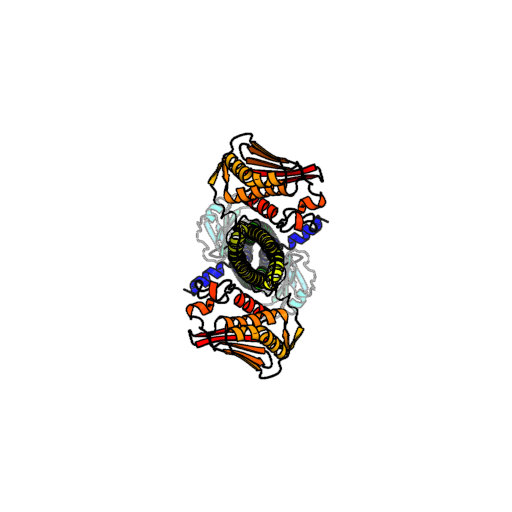 43.125 18.781 1 61.72 257 SER A O 1
ATOM 2060 N N . ASN A 1 258 ? 5.133 42.406 16.828 1 58.72 258 ASN A N 1
ATOM 2061 C CA . ASN A 1 258 ? 5.059 43.75 16.266 1 58.72 258 ASN A CA 1
ATOM 2062 C C . ASN A 1 258 ? 4.008 44.594 16.953 1 58.72 258 ASN A C 1
ATOM 2064 O O . ASN A 1 258 ? 4.234 45.781 17.219 1 58.72 258 ASN A O 1
ATOM 2068 N N . VAL A 1 259 ? 2.895 44 17.219 1 65.56 259 VAL A N 1
ATOM 2069 C CA . VAL A 1 259 ? 1.819 44.688 17.922 1 65.56 259 VAL A CA 1
ATOM 2070 C C . VAL A 1 259 ? 2.322 45.188 19.281 1 65.56 259 VAL A C 1
ATOM 2072 O O . VAL A 1 259 ? 2.094 46.344 19.656 1 65.56 259 VAL A O 1
ATOM 2075 N N . SER A 1 260 ? 2.984 44.312 19.953 1 62.16 260 SER A N 1
ATOM 2076 C CA . SER A 1 260 ? 3.514 44.656 21.281 1 62.16 260 SER A CA 1
ATOM 2077 C C . SER A 1 260 ? 4.465 45.844 21.188 1 62.16 260 SER A C 1
ATOM 2079 O O . SER A 1 260 ? 4.402 46.75 22.031 1 62.16 260 SER A O 1
ATOM 2081 N N . HIS A 1 261 ? 5.336 45.844 20.234 1 60.62 261 HIS A N 1
ATOM 2082 C CA . HIS A 1 261 ? 6.312 46.938 20.062 1 60.62 261 HIS A CA 1
ATOM 2083 C C . HIS A 1 261 ? 5.637 48.25 19.719 1 60.62 261 HIS A C 1
ATOM 2085 O O . HIS A 1 261 ? 6.004 49.281 20.25 1 60.62 261 HIS A O 1
ATOM 2091 N N . GLU A 1 262 ? 4.621 48.156 18.906 1 60.53 262 GLU A N 1
ATOM 2092 C CA . GLU A 1 262 ? 3.939 49.375 18.438 1 60.53 262 GLU A CA 1
ATOM 2093 C C . GLU A 1 262 ? 3.076 49.969 19.547 1 60.53 262 GLU A C 1
ATOM 2095 O O . GLU A 1 262 ? 2.902 51.188 19.609 1 60.53 262 GLU A O 1
ATOM 2100 N N . LEU A 1 263 ? 2.631 49.125 20.422 1 67.62 263 LEU A N 1
ATOM 2101 C CA . LEU A 1 263 ? 1.809 49.594 21.531 1 67.62 263 LEU A CA 1
ATOM 2102 C C . LEU A 1 263 ? 2.678 50.188 22.641 1 67.62 263 LEU A C 1
ATOM 2104 O O . LEU A 1 263 ? 2.271 51.125 23.328 1 67.62 263 LEU A O 1
ATOM 2108 N N . LYS A 1 264 ? 3.943 49.781 22.75 1 65.12 264 LYS A N 1
ATOM 2109 C CA . LYS A 1 264 ? 4.848 50.188 23.812 1 65.12 264 LYS A CA 1
ATOM 2110 C C . LYS A 1 264 ? 5.34 51.625 23.578 1 65.12 264 LYS A C 1
ATOM 2112 O O . LYS A 1 264 ? 5.508 52.406 24.531 1 65.12 264 LYS A O 1
ATOM 2117 N N . THR A 1 265 ? 5.484 51.969 22.375 1 62.97 265 THR A N 1
ATOM 2118 C CA . THR A 1 265 ? 6.07 53.25 22.047 1 62.97 265 THR A CA 1
ATOM 2119 C C . THR A 1 265 ? 5.152 54.406 22.469 1 62.97 265 THR A C 1
ATOM 2121 O O . THR A 1 265 ? 5.566 55.281 23.219 1 62.97 265 THR A O 1
ATOM 2124 N N . PRO A 1 266 ? 3.863 54.438 22.078 1 65.12 266 PRO A N 1
ATOM 2125 C CA . PRO A 1 266 ? 2.99 55.5 22.547 1 65.12 266 PRO A CA 1
ATOM 2126 C C . PRO A 1 266 ? 2.797 55.469 24.062 1 65.12 266 PRO A C 1
ATOM 2128 O O . PRO A 1 266 ? 2.695 56.531 24.703 1 65.12 266 PRO A O 1
ATOM 2131 N N . MET A 1 267 ? 2.85 54.375 24.578 1 70.12 267 MET A N 1
ATOM 2132 C CA . MET A 1 267 ? 2.672 54.25 26.031 1 70.12 267 MET A CA 1
ATOM 2133 C C . MET A 1 267 ? 3.836 54.906 26.781 1 70.12 267 MET A C 1
ATOM 2135 O O . MET A 1 267 ? 3.629 55.594 27.766 1 70.12 267 MET A O 1
ATOM 2139 N N . THR A 1 268 ? 4.984 54.656 26.266 1 67.06 268 THR A N 1
ATOM 2140 C CA . THR A 1 268 ? 6.172 55.25 26.875 1 67.06 268 THR A CA 1
ATOM 2141 C C . THR A 1 268 ? 6.145 56.781 26.734 1 67.06 268 THR A C 1
ATOM 2143 O O . THR A 1 268 ? 6.484 57.5 27.688 1 67.06 268 THR A O 1
ATOM 2146 N N . SER A 1 269 ? 5.707 57.219 25.625 1 67.12 269 SER A N 1
ATOM 2147 C CA . SER A 1 269 ? 5.609 58.656 25.391 1 67.12 269 SER A CA 1
ATOM 2148 C C . SER A 1 269 ? 4.617 59.281 26.344 1 67.12 269 SER A C 1
ATOM 2150 O O . SER A 1 269 ? 4.918 60.344 26.938 1 67.12 269 SER A O 1
ATOM 2152 N N . MET A 1 270 ? 3.504 58.656 26.516 1 72.38 270 MET A N 1
ATOM 2153 C CA . MET A 1 270 ? 2.484 59.188 27.422 1 72.38 270 MET A CA 1
ATOM 2154 C C . MET A 1 270 ? 2.979 59.156 28.859 1 72.38 270 MET A C 1
ATOM 2156 O O . MET A 1 270 ? 2.715 60.094 29.609 1 72.38 270 MET A O 1
ATOM 2160 N N . LYS A 1 271 ? 3.736 58.219 29.109 1 72.5 271 LYS A N 1
ATOM 2161 C CA . LYS A 1 271 ? 4.273 58.125 30.469 1 72.5 271 LYS A CA 1
ATOM 2162 C C . LYS A 1 271 ? 5.258 59.25 30.766 1 72.5 271 LYS A C 1
ATOM 2164 O O . LYS A 1 271 ? 5.223 59.844 31.844 1 72.5 271 LYS A O 1
ATOM 2169 N N . VAL A 1 272 ? 6.062 59.469 29.844 1 69 272 VAL A N 1
ATOM 2170 C CA . VAL A 1 272 ? 7.047 60.531 30.016 1 69 272 VAL A CA 1
ATOM 2171 C C . VAL A 1 272 ? 6.332 61.875 30.219 1 69 272 VAL A C 1
ATOM 2173 O O . VAL A 1 272 ? 6.703 62.656 31.094 1 69 272 VAL A O 1
ATOM 2176 N N . LEU A 1 273 ? 5.281 62.094 29.516 1 70.31 273 LEU A N 1
ATOM 2177 C CA . LEU A 1 273 ? 4.512 63.344 29.641 1 70.31 273 LEU A CA 1
ATOM 2178 C C . LEU A 1 273 ? 3.814 63.438 30.984 1 70.31 273 LEU A C 1
ATOM 2180 O O . LEU A 1 273 ? 3.887 64.438 31.672 1 70.31 273 LEU A O 1
ATOM 2184 N N . ALA A 1 274 ? 3.273 62.406 31.328 1 71.19 274 ALA A N 1
ATOM 2185 C CA . ALA A 1 274 ? 2.539 62.375 32.594 1 71.19 274 ALA A CA 1
ATOM 2186 C C . ALA A 1 274 ? 3.482 62.531 33.781 1 71.19 274 ALA A C 1
ATOM 2188 O O . ALA A 1 274 ? 3.223 63.312 34.688 1 71.19 274 ALA A O 1
ATOM 2189 N N . ASP A 1 275 ? 4.586 61.906 33.688 1 68.69 275 ASP A N 1
ATOM 2190 C CA . ASP A 1 275 ? 5.559 61.938 34.781 1 68.69 275 ASP A CA 1
ATOM 2191 C C . ASP A 1 275 ? 6.184 63.312 34.906 1 68.69 275 ASP A C 1
ATOM 2193 O O . ASP A 1 275 ? 6.496 63.75 36.031 1 68.69 275 ASP A O 1
ATOM 2197 N N . SER A 1 276 ? 6.344 63.906 33.812 1 70.5 276 SER A N 1
ATOM 2198 C CA . SER A 1 276 ? 6.961 65.25 33.812 1 70.5 276 SER A CA 1
ATOM 2199 C C . SER A 1 276 ? 6.094 66.25 34.562 1 70.5 276 SER A C 1
ATOM 2201 O O . SER A 1 276 ? 6.609 67.188 35.156 1 70.5 276 SER A O 1
ATOM 2203 N N . LEU A 1 277 ? 4.816 66 34.594 1 71 277 LEU A N 1
ATOM 2204 C CA . LEU A 1 277 ? 3.912 67 35.188 1 71 277 LEU A CA 1
ATOM 2205 C C . LEU A 1 277 ? 3.652 66.625 36.656 1 71 277 LEU A C 1
ATOM 2207 O O . LEU A 1 277 ? 3.463 67.5 37.5 1 71 277 LEU A O 1
ATOM 2211 N N . VAL A 1 278 ? 3.584 65.438 37 1 65.5 278 VAL A N 1
ATOM 2212 C CA . VAL A 1 278 ? 3.277 65 38.344 1 65.5 278 VAL A CA 1
ATOM 2213 C C . VAL A 1 278 ? 4.398 65.438 39.312 1 65.5 278 VAL A C 1
ATOM 2215 O O . VAL A 1 278 ? 4.145 65.812 40.438 1 65.5 278 VAL A O 1
ATOM 2218 N N . GLY A 1 279 ? 5.629 65.625 38.875 1 59.12 279 GLY A N 1
ATOM 2219 C CA . GLY A 1 279 ? 6.762 65.938 39.719 1 59.12 279 GLY A CA 1
ATOM 2220 C C . GLY A 1 279 ? 7.039 67.438 39.812 1 59.12 279 GLY A C 1
ATOM 2221 O O . GLY A 1 279 ? 7.855 67.875 40.594 1 59.12 279 GLY A O 1
ATOM 2222 N N . GLN A 1 280 ? 6.328 68.188 39 1 62.34 280 GLN A N 1
ATOM 2223 C CA . GLN A 1 280 ? 6.695 69.625 38.938 1 62.34 280 GLN A CA 1
ATOM 2224 C C . GLN A 1 280 ? 5.691 70.438 39.688 1 62.34 280 GLN A C 1
ATOM 2226 O O . GLN A 1 280 ? 4.484 70.25 39.625 1 62.34 280 GLN A O 1
ATOM 2231 N N . GLU A 1 281 ? 6.25 71.312 40.625 1 63.53 281 GLU A N 1
ATOM 2232 C CA . GLU A 1 281 ? 5.457 72.25 41.375 1 63.53 281 GLU A CA 1
ATOM 2233 C C . GLU A 1 281 ? 5.262 73.562 40.562 1 63.53 281 GLU A C 1
ATOM 2235 O O . GLU A 1 281 ? 6.141 73.938 39.812 1 63.53 281 GLU A O 1
ATOM 2240 N N . ASN A 1 282 ? 4.145 74.188 40.562 1 69.56 282 ASN A N 1
ATOM 2241 C CA . ASN A 1 282 ? 3.797 75.5 40 1 69.56 282 ASN A CA 1
ATOM 2242 C C . ASN A 1 282 ? 3.836 75.5 38.5 1 69.56 282 ASN A C 1
ATOM 2244 O O . ASN A 1 282 ? 4.402 76.375 37.875 1 69.56 282 ASN A O 1
ATOM 2248 N N . VAL A 1 283 ? 3.379 74.438 37.906 1 73.56 283 VAL A N 1
ATOM 2249 C CA . VAL A 1 283 ? 3.297 74.375 36.469 1 73.56 283 VAL A CA 1
ATOM 2250 C C . VAL A 1 283 ? 2.088 75.125 35.969 1 73.56 283 VAL A C 1
ATOM 2252 O O . VAL A 1 283 ? 1.008 75.062 36.562 1 73.56 283 VAL A O 1
ATOM 2255 N N . PRO A 1 284 ? 2.506 76.062 35.062 1 77.75 284 PRO A N 1
ATOM 2256 C CA . PRO A 1 284 ? 1.377 76.812 34.531 1 77.75 284 PRO A CA 1
ATOM 2257 C C . PRO A 1 284 ? 0.284 75.875 33.938 1 77.75 284 PRO A C 1
ATOM 2259 O O . PRO A 1 284 ? 0.576 74.812 33.438 1 77.75 284 PRO A O 1
ATOM 2262 N N . VAL A 1 285 ? -0.833 76.312 34.062 1 76.94 285 VAL A N 1
ATOM 2263 C CA . VAL A 1 285 ? -2.02 75.562 33.625 1 76.94 285 VAL A CA 1
ATOM 2264 C C . VAL A 1 285 ? -1.919 75.312 32.125 1 76.94 285 VAL A C 1
ATOM 2266 O O . VAL A 1 285 ? -2.381 74.25 31.641 1 76.94 285 VAL A O 1
ATOM 2269 N N . GLU A 1 286 ? -1.189 76.188 31.469 1 76.12 286 GLU A N 1
ATOM 2270 C CA . GLU A 1 286 ? -1.07 76.062 30.016 1 76.12 286 GLU A CA 1
ATOM 2271 C C . GLU A 1 286 ? -0.263 74.812 29.641 1 76.12 286 GLU A C 1
ATOM 2273 O O . GLU A 1 286 ? -0.566 74.125 28.641 1 76.12 286 GLU A O 1
ATOM 2278 N N . LEU A 1 287 ? 0.626 74.438 30.484 1 76.69 287 LEU A N 1
ATOM 2279 C CA . LEU A 1 287 ? 1.453 73.25 30.203 1 76.69 287 LEU A CA 1
ATOM 2280 C C . LEU A 1 287 ? 0.67 72 30.453 1 76.69 287 LEU A C 1
ATOM 2282 O O . LEU A 1 287 ? 0.82 71 29.719 1 76.69 287 LEU A O 1
ATOM 2286 N N . TYR A 1 288 ? -0.138 72.062 31.406 1 75.06 288 TYR A N 1
ATOM 2287 C CA . TYR A 1 288 ? -0.997 70.938 31.672 1 75.06 288 TYR A CA 1
ATOM 2288 C C . TYR A 1 288 ? -1.954 70.688 30.516 1 75.06 288 TYR A C 1
ATOM 2290 O O . TYR A 1 288 ? -2.168 69.5 30.125 1 75.06 288 TYR A O 1
ATOM 2298 N N . GLN A 1 289 ? -2.432 71.688 30.047 1 74.81 289 GLN A N 1
ATOM 2299 C CA . GLN A 1 289 ? -3.375 71.562 28.938 1 74.81 289 GLN A CA 1
ATOM 2300 C C . GLN A 1 289 ? -2.691 71.062 27.688 1 74.81 289 GLN A C 1
ATOM 2302 O O . GLN A 1 289 ? -3.252 70.188 27 1 74.81 289 GLN A O 1
ATOM 2307 N N . GLU A 1 290 ? -1.508 71.5 27.5 1 74.56 290 GLU A N 1
ATOM 2308 C CA . GLU A 1 290 ? -0.755 71 26.328 1 74.56 290 GLU A CA 1
ATOM 2309 C C . GLU A 1 290 ? -0.424 69.5 26.438 1 74.56 290 GLU A C 1
ATOM 2311 O O . GLU A 1 290 ? -0.592 68.75 25.469 1 74.56 290 GLU A O 1
ATOM 2316 N N . PHE A 1 291 ? -0.023 69.188 27.547 1 74.31 291 PHE A N 1
ATOM 2317 C CA . PHE A 1 291 ? 0.377 67.75 27.766 1 74.31 291 PHE A CA 1
ATOM 2318 C C . PHE A 1 291 ? -0.833 66.875 27.719 1 74.31 291 PHE A C 1
ATOM 2320 O O . PHE A 1 291 ? -0.755 65.75 27.188 1 74.31 291 PHE A O 1
ATOM 2327 N N . MET A 1 292 ? -1.854 67.312 28.281 1 73.88 292 MET A N 1
ATOM 2328 C CA . MET A 1 292 ? -3.078 66.562 28.25 1 73.88 292 MET A CA 1
ATOM 2329 C C . MET A 1 292 ? -3.582 66.375 26.828 1 73.88 292 MET A C 1
ATOM 2331 O O . MET A 1 292 ? -4.109 65.312 26.484 1 73.88 292 MET A O 1
ATOM 2335 N N . GLN A 1 293 ? -3.381 67.312 26.125 1 73 293 GLN A N 1
ATOM 2336 C CA . GLN A 1 293 ? -3.748 67.25 24.719 1 73 293 GLN A CA 1
ATOM 2337 C C . GLN A 1 293 ? -2.871 66.25 24 1 73 293 GLN A C 1
ATOM 2339 O O . GLN A 1 293 ? -3.363 65.438 23.188 1 73 293 GLN A O 1
ATOM 2344 N N . ASP A 1 294 ? -1.635 66.25 24.312 1 72.5 294 ASP A N 1
ATOM 2345 C CA . ASP A 1 294 ? -0.709 65.312 23.703 1 72.5 294 ASP A CA 1
ATOM 2346 C C . ASP A 1 294 ? -1.049 63.875 24.109 1 72.5 294 ASP A C 1
ATOM 2348 O O . ASP A 1 294 ? -0.996 62.938 23.281 1 72.5 294 ASP A O 1
ATOM 2352 N N . ILE A 1 295 ? -1.361 63.688 25.312 1 74.31 295 ILE A N 1
ATOM 2353 C CA . ILE A 1 295 ? -1.71 62.375 25.828 1 74.31 295 ILE A CA 1
ATOM 2354 C C . ILE A 1 295 ? -2.988 61.875 25.141 1 74.31 295 ILE A C 1
ATOM 2356 O O . ILE A 1 295 ? -3.084 60.719 24.766 1 74.31 295 ILE A O 1
ATOM 2360 N N . ALA A 1 296 ? -3.877 62.812 25.016 1 70.94 296 ALA A N 1
ATOM 2361 C CA . ALA A 1 296 ? -5.137 62.438 24.375 1 70.94 296 ALA A CA 1
ATOM 2362 C C . ALA A 1 296 ? -4.902 62 22.938 1 70.94 296 ALA A C 1
ATOM 2364 O O . ALA A 1 296 ? -5.504 61.031 22.469 1 70.94 296 ALA A O 1
ATOM 2365 N N . VAL A 1 297 ? -3.996 62.625 22.312 1 68.25 297 VAL A N 1
ATOM 2366 C CA . VAL A 1 297 ? -3.668 62.312 20.938 1 68.25 297 VAL A CA 1
ATOM 2367 C C . VAL A 1 297 ? -3.012 60.938 20.891 1 68.25 297 VAL A C 1
ATOM 2369 O O . VAL A 1 297 ? -3.314 60.125 20 1 68.25 297 VAL A O 1
ATOM 2372 N N . GLU A 1 298 ? -2.176 60.688 21.812 1 71.62 298 GLU A N 1
ATOM 2373 C CA . GLU A 1 298 ? -1.482 59.406 21.859 1 71.62 298 GLU A CA 1
ATOM 2374 C C . GLU A 1 298 ? -2.445 58.25 22.188 1 71.62 298 GLU A C 1
ATOM 2376 O O . GLU A 1 298 ? -2.293 57.156 21.688 1 71.62 298 GLU A O 1
ATOM 2381 N N . ILE A 1 299 ? -3.332 58.5 23 1 71.94 299 ILE A N 1
ATOM 2382 C CA . ILE A 1 299 ? -4.34 57.531 23.359 1 71.94 299 ILE A CA 1
ATOM 2383 C C . ILE A 1 299 ? -5.18 57.156 22.141 1 71.94 299 ILE A C 1
ATOM 2385 O O . ILE A 1 299 ? -5.473 56 21.906 1 71.94 299 ILE A O 1
ATOM 2389 N N . ASP A 1 300 ? -5.488 58.156 21.406 1 68.12 300 ASP A N 1
ATOM 2390 C CA . ASP A 1 300 ? -6.266 57.938 20.188 1 68.12 300 ASP A CA 1
ATOM 2391 C C . ASP A 1 300 ? -5.484 57.094 19.188 1 68.12 300 ASP A C 1
ATOM 2393 O O . ASP A 1 300 ? -6.051 56.219 18.531 1 68.12 300 ASP A O 1
ATOM 2397 N N . ARG A 1 301 ? -4.305 57.375 19.156 1 63.25 301 ARG A N 1
ATOM 2398 C CA . ARG A 1 301 ? -3.432 56.594 18.281 1 63.25 301 ARG A CA 1
ATOM 2399 C C . ARG A 1 301 ? -3.363 55.125 18.703 1 63.25 301 ARG A C 1
ATOM 2401 O O . ARG A 1 301 ? -3.479 54.219 17.875 1 63.25 301 ARG A O 1
ATOM 2408 N N . GLU A 1 302 ? -3.209 54.875 19.922 1 71.56 302 GLU A N 1
ATOM 2409 C CA . GLU A 1 302 ? -3.135 53.5 20.453 1 71.56 302 GLU A CA 1
ATOM 2410 C C . GLU A 1 302 ? -4.445 52.75 20.234 1 71.56 302 GLU A C 1
ATOM 2412 O O . GLU A 1 302 ? -4.434 51.562 19.922 1 71.56 302 GLU A O 1
ATOM 2417 N N . ASN A 1 303 ? -5.496 53.5 20.453 1 66.12 303 ASN A N 1
ATOM 2418 C CA . ASN A 1 303 ? -6.805 52.875 20.234 1 66.12 303 ASN A CA 1
ATOM 2419 C C . ASN A 1 303 ? -6.988 52.406 18.797 1 66.12 303 ASN A C 1
ATOM 2421 O O . ASN A 1 303 ? -7.594 51.375 18.547 1 66.12 303 ASN A O 1
ATOM 2425 N N . LYS A 1 304 ? -6.445 53.219 17.984 1 64.94 304 LYS A N 1
ATOM 2426 C CA . LYS A 1 304 ? -6.52 52.875 16.578 1 64.94 304 LYS A CA 1
ATOM 2427 C C . LYS A 1 304 ? -5.699 51.625 16.281 1 64.94 304 LYS A C 1
ATOM 2429 O O . LYS A 1 304 ? -6.148 50.719 15.555 1 64.94 304 LYS A O 1
ATOM 2434 N N . ILE A 1 305 ? -4.551 51.531 16.781 1 63.59 305 ILE A N 1
ATOM 2435 C CA . ILE A 1 305 ? -3.674 50.375 16.578 1 63.59 305 ILE A CA 1
ATOM 2436 C C . ILE A 1 305 ? -4.344 49.125 17.125 1 63.59 305 ILE A C 1
ATOM 2438 O O . ILE A 1 305 ? -4.379 48.094 16.438 1 63.59 305 ILE A O 1
ATOM 2442 N N . ILE A 1 306 ? -4.852 49.188 18.297 1 66.12 306 ILE A N 1
ATOM 2443 C CA . ILE A 1 306 ? -5.496 48.031 18.938 1 66.12 306 ILE A CA 1
ATOM 2444 C C . ILE A 1 306 ? -6.6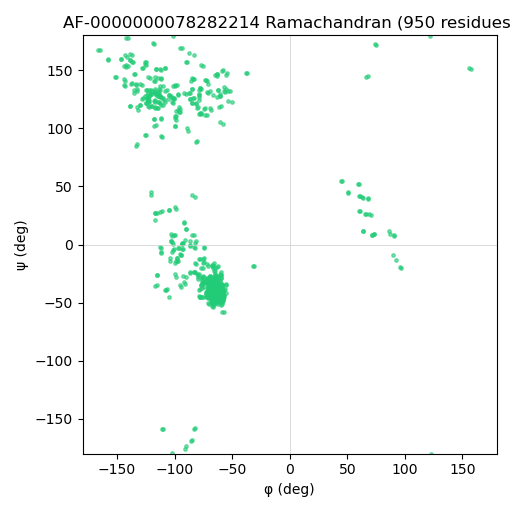99 47.594 18.109 1 66.12 306 ILE A C 1
ATOM 2446 O O . ILE A 1 306 ? -6.906 46.406 17.906 1 66.12 306 ILE A O 1
ATOM 2450 N N . THR A 1 307 ? -7.477 48.594 17.688 1 64.06 307 THR A N 1
ATOM 2451 C CA . THR A 1 307 ? -8.648 48.281 16.875 1 64.06 307 THR A CA 1
ATOM 2452 C C . THR A 1 307 ? -8.242 47.594 15.57 1 64.06 307 THR A C 1
ATOM 2454 O O . THR A 1 307 ? -8.891 46.656 15.133 1 64.06 307 THR A O 1
ATOM 2457 N N . ASP A 1 308 ? -7.234 48.156 15 1 63.09 308 ASP A N 1
ATOM 2458 C CA . ASP A 1 308 ? -6.738 47.562 13.758 1 63.09 308 ASP A CA 1
ATOM 2459 C C . ASP A 1 308 ? -6.246 46.125 14 1 63.09 308 ASP A C 1
ATOM 2461 O O . ASP A 1 308 ? -6.488 45.219 13.18 1 63.09 308 ASP A O 1
ATOM 2465 N N . LEU A 1 309 ? -5.621 45.969 15.023 1 64.06 309 LEU A N 1
ATOM 2466 C CA . LEU A 1 309 ? -5.113 44.656 15.391 1 64.06 309 LEU A CA 1
ATOM 2467 C C . LEU A 1 309 ? -6.258 43.656 15.57 1 64.06 309 LEU A C 1
ATOM 2469 O O . LEU A 1 309 ? -6.195 42.531 15.07 1 64.06 309 LEU A O 1
ATOM 2473 N N . LEU A 1 310 ? -7.207 44.062 16.312 1 60.88 310 LEU A N 1
ATOM 2474 C CA . LEU A 1 310 ? -8.383 43.219 16.547 1 60.88 310 LEU A CA 1
ATOM 2475 C C . LEU A 1 310 ? -9.07 42.875 15.227 1 60.88 310 LEU A C 1
ATOM 2477 O O . LEU A 1 310 ? -9.508 41.719 15.031 1 60.88 310 LEU A O 1
ATOM 2481 N N . SER A 1 311 ? -9.094 43.875 14.453 1 62.31 311 SER A N 1
ATOM 2482 C CA . SER A 1 311 ? -9.719 43.625 13.148 1 62.31 311 SER A CA 1
ATOM 2483 C C . SER A 1 311 ? -8.945 42.594 12.344 1 62.31 311 SER A C 1
ATOM 2485 O O . SER A 1 311 ? -9.547 41.75 11.695 1 62.31 311 SER A O 1
ATOM 2487 N N . LEU A 1 312 ? -7.723 42.688 12.414 1 60.38 312 LEU A N 1
ATOM 2488 C CA . LEU A 1 312 ? -6.867 41.75 11.664 1 60.38 312 LEU A CA 1
ATOM 2489 C C . LEU A 1 312 ? -7.027 40.344 12.188 1 60.38 312 LEU A C 1
ATOM 2491 O O . LEU A 1 312 ? -7.117 39.406 11.398 1 60.38 312 LEU A O 1
ATOM 2495 N N . VAL A 1 313 ? -6.945 40.156 13.375 1 60.53 313 VAL A N 1
ATOM 2496 C CA . VAL A 1 313 ? -7.055 38.844 13.992 1 60.53 313 VAL A CA 1
ATOM 2497 C C . VAL A 1 313 ? -8.414 38.219 13.664 1 60.53 313 VAL A C 1
ATOM 2499 O O . VAL A 1 313 ? -8.508 37.031 13.391 1 60.53 313 VAL A O 1
ATOM 2502 N N . LYS A 1 314 ? -9.391 39.062 13.75 1 57.16 314 LYS A N 1
ATOM 2503 C CA . LYS A 1 314 ? -10.75 38.594 13.461 1 57.16 314 LYS A CA 1
ATOM 2504 C C . LYS A 1 314 ? -10.891 38.219 12 1 57.16 314 LYS A C 1
ATOM 2506 O O . LYS A 1 314 ? -11.664 37.312 11.672 1 57.16 314 LYS A O 1
ATOM 2511 N N . MET A 1 315 ? -10.172 38.875 11.234 1 54.81 315 MET A N 1
ATOM 2512 C CA . MET A 1 315 ? -10.258 38.625 9.805 1 54.81 315 MET A CA 1
ATOM 2513 C C . MET A 1 315 ? -9.453 37.375 9.43 1 54.81 315 MET A C 1
ATOM 2515 O O . MET A 1 315 ? -9.68 36.781 8.367 1 54.81 315 MET A O 1
ATOM 2519 N N . ASP A 1 316 ? -8.484 37.188 10.195 1 54.81 316 ASP A N 1
ATOM 2520 C CA . ASP A 1 316 ? -7.707 35.969 9.922 1 54.81 316 ASP A CA 1
ATOM 2521 C C . ASP A 1 316 ? -8.547 34.719 10.117 1 54.81 316 ASP A C 1
ATOM 2523 O O . ASP A 1 316 ? -8.18 33.625 9.656 1 54.81 316 ASP A O 1
ATOM 2527 N N . LYS A 1 317 ? -9.664 34.781 10.836 1 49.91 317 LYS A N 1
ATOM 2528 C CA . LYS A 1 317 ? -10.57 33.656 10.922 1 49.91 317 LYS A CA 1
ATOM 2529 C C . LYS A 1 317 ? -11.188 33.344 9.555 1 49.91 317 LYS A C 1
ATOM 2531 O O . LYS A 1 317 ? -11.242 34.188 8.68 1 49.91 317 LYS A O 1
ATOM 2536 N N . LYS A 1 318 ? -11.453 32.031 9.234 1 48.69 318 LYS A N 1
ATOM 2537 C CA . LYS A 1 318 ? -12.117 31.594 8.008 1 48.69 318 LYS A CA 1
ATOM 2538 C C . LYS A 1 318 ? -13.242 32.562 7.621 1 48.69 318 LYS A C 1
ATOM 2540 O O . LYS A 1 318 ? -13.75 33.312 8.461 1 48.69 318 LYS A O 1
ATOM 2545 N N . ALA A 1 319 ? -13.516 32.75 6.215 1 47.69 319 ALA A N 1
ATOM 2546 C CA . ALA A 1 319 ? -14.602 33.406 5.496 1 47.69 319 ALA A CA 1
ATOM 2547 C C . ALA A 1 319 ? -15.906 33.312 6.285 1 47.69 319 ALA A C 1
ATOM 2549 O O . ALA A 1 319 ? -16.75 34.219 6.18 1 47.69 319 ALA A O 1
ATOM 2550 N N . SER A 1 320 ? -15.953 32.438 7.164 1 49.19 320 SER A N 1
ATOM 2551 C CA . SER A 1 320 ? -17.266 32.156 7.727 1 49.19 320 SER A CA 1
ATOM 2552 C C . SER A 1 320 ? -17.719 33.25 8.664 1 49.19 320 SER A C 1
ATOM 2554 O O . SER A 1 320 ? -18.891 33.312 9.039 1 49.19 320 SER A O 1
ATOM 2556 N N . ASP A 1 321 ? -16.969 34.156 8.859 1 57.62 321 ASP A N 1
ATOM 2557 C CA . ASP A 1 321 ? -17.453 35.062 9.883 1 57.62 321 ASP A CA 1
ATOM 2558 C C . ASP A 1 321 ? -17.812 36.438 9.273 1 57.62 321 ASP A C 1
ATOM 2560 O O . ASP A 1 321 ? -17.812 37.438 9.969 1 57.62 321 ASP A O 1
ATOM 2564 N N . LEU A 1 322 ? -18.188 36.344 7.926 1 70.25 322 LEU A N 1
ATOM 2565 C CA . LEU A 1 322 ? -18.656 37.562 7.301 1 70.25 322 LEU A CA 1
ATOM 2566 C C . LEU A 1 322 ? -20.141 37.781 7.523 1 70.25 322 LEU A C 1
ATOM 2568 O O . LEU A 1 322 ? -20.922 36.812 7.391 1 70.25 322 LEU A O 1
ATOM 2572 N N . ASN A 1 323 ? -20.516 38.844 8.031 1 75.69 323 ASN A N 1
ATOM 2573 C CA . ASN A 1 323 ? -21.922 39.219 8.062 1 75.69 323 ASN A CA 1
ATOM 2574 C C . ASN A 1 323 ? -22.375 39.812 6.734 1 75.69 323 ASN A C 1
ATOM 2576 O O . ASN A 1 323 ? -22.469 41.031 6.598 1 75.69 323 ASN A O 1
ATOM 2580 N N . ILE A 1 324 ? -22.828 38.906 5.828 1 87 324 ILE A N 1
ATOM 2581 C CA . ILE A 1 324 ? -23.109 39.312 4.457 1 87 324 ILE A CA 1
ATOM 2582 C C . ILE A 1 324 ? -24.531 39.875 4.367 1 87 324 ILE A C 1
ATOM 2584 O O . ILE A 1 324 ? -25.484 39.281 4.879 1 87 324 ILE A O 1
ATOM 2588 N N . ALA A 1 325 ? -24.641 41.031 3.955 1 88.75 325 ALA A N 1
ATOM 2589 C CA . ALA A 1 325 ? -25.922 41.688 3.701 1 88.75 325 ALA A CA 1
ATOM 2590 C C . ALA A 1 325 ? -25.875 42.5 2.422 1 88.75 325 ALA A C 1
ATOM 2592 O O . ALA A 1 325 ? -24.797 42.812 1.902 1 88.75 325 ALA A O 1
ATOM 2593 N N . GLU A 1 326 ? -27.047 42.75 1.882 1 93.69 326 GLU A N 1
ATOM 2594 C CA . GLU A 1 326 ? -27.141 43.656 0.747 1 93.69 326 GLU A CA 1
ATOM 2595 C C . GLU A 1 326 ? -26.828 45.094 1.168 1 93.69 326 GLU A C 1
ATOM 2597 O O . GLU A 1 326 ? -27.484 45.625 2.047 1 93.69 326 GLU A O 1
ATOM 2602 N N . VAL A 1 327 ? -25.797 45.562 0.637 1 93.25 327 VAL A N 1
ATOM 2603 C CA . VAL A 1 327 ? -25.344 46.906 1.038 1 93.25 327 VAL A CA 1
ATOM 2604 C C . VAL A 1 327 ? -25.281 47.812 -0.181 1 93.25 327 VAL A C 1
ATOM 2606 O O . VAL A 1 327 ? -24.844 47.406 -1.257 1 93.25 327 VAL A O 1
ATOM 2609 N N . ASN A 1 328 ? -25.859 49.062 -0.039 1 95.44 328 ASN A N 1
ATOM 2610 C CA . ASN A 1 328 ? -25.672 50.094 -1.04 1 95.44 328 ASN A CA 1
ATOM 2611 C C . ASN A 1 328 ? -24.266 50.688 -0.98 1 95.44 328 ASN A C 1
ATOM 2613 O O . ASN A 1 328 ? -23.953 51.469 -0.093 1 95.44 328 ASN A O 1
ATOM 2617 N N . ILE A 1 329 ? -23.5 50.406 -2.014 1 96.5 329 ILE A N 1
ATOM 2618 C CA . ILE A 1 329 ? -22.078 50.75 -1.985 1 96.5 329 ILE A CA 1
ATOM 2619 C C . ILE A 1 329 ? -21.922 52.25 -2.178 1 96.5 329 ILE A C 1
ATOM 2621 O O . ILE A 1 329 ? -21 52.844 -1.621 1 96.5 329 ILE A O 1
ATOM 2625 N N . ASN A 1 330 ? -22.797 52.875 -2.945 1 96.06 330 ASN A N 1
ATOM 2626 C CA . ASN A 1 330 ? -22.766 54.344 -3.117 1 96.06 330 ASN A CA 1
ATOM 2627 C C . ASN A 1 330 ? -22.906 55.062 -1.783 1 96.06 330 ASN A C 1
ATOM 2629 O O . ASN A 1 330 ? -22.125 55.938 -1.468 1 96.06 330 ASN A O 1
ATOM 2633 N N . GLN A 1 331 ? -23.859 54.625 -1.098 1 92.88 331 GLN A N 1
ATOM 2634 C CA . GLN A 1 331 ? -24.109 55.219 0.206 1 92.88 331 GLN A CA 1
ATOM 2635 C C . GLN A 1 331 ? -22.953 54.969 1.17 1 92.88 331 GLN A C 1
ATOM 2637 O O . GLN A 1 331 ? -22.594 55.844 1.955 1 92.88 331 GLN A O 1
ATOM 2642 N N . LEU A 1 332 ? -22.5 53.781 1.061 1 94.31 332 LEU A N 1
ATOM 2643 C CA . LEU A 1 332 ? -21.375 53.406 1.914 1 94.31 332 LEU A CA 1
ATOM 2644 C C . LEU A 1 332 ? -20.188 54.344 1.678 1 94.31 332 LEU A C 1
ATOM 2646 O O . LEU A 1 332 ? -19.578 54.844 2.631 1 94.31 332 LEU A O 1
ATOM 2650 N N . LEU A 1 333 ? -19.875 54.625 0.471 1 95.81 333 LEU A N 1
ATOM 2651 C CA . LEU A 1 333 ? -18.75 55.469 0.111 1 95.81 333 LEU A CA 1
ATOM 2652 C C . LEU A 1 333 ? -19 56.938 0.513 1 95.81 333 LEU A C 1
ATOM 2654 O O . LEU A 1 333 ? -18.094 57.625 0.983 1 95.81 333 LEU A O 1
ATOM 2658 N N . GLU A 1 334 ? -20.203 57.375 0.34 1 93.19 334 GLU A N 1
ATOM 2659 C CA . GLU A 1 334 ? -20.578 58.719 0.741 1 93.19 334 GLU A CA 1
ATOM 2660 C C . GLU A 1 334 ? -20.375 58.938 2.24 1 93.19 334 GLU A C 1
ATOM 2662 O O . GLU A 1 334 ? -19.844 59.969 2.668 1 93.19 334 GLU A O 1
ATOM 2667 N N . ASN A 1 335 ? -20.828 57.969 2.906 1 90 335 ASN A N 1
ATOM 2668 C CA . ASN A 1 335 ? -20.688 58.031 4.355 1 90 335 ASN A CA 1
ATOM 2669 C C . ASN A 1 335 ? -19.234 58.062 4.789 1 90 335 ASN A C 1
ATOM 2671 O O . ASN A 1 335 ? -18.859 58.812 5.695 1 90 335 ASN A O 1
ATOM 2675 N N . ILE A 1 336 ? -18.469 57.281 4.145 1 91.44 336 ILE A N 1
ATOM 2676 C CA . ILE A 1 336 ? -17.047 57.219 4.465 1 91.44 336 ILE A CA 1
ATOM 2677 C C . ILE A 1 336 ? -16.391 58.562 4.176 1 91.44 336 ILE A C 1
ATOM 2679 O O . ILE A 1 336 ? -15.641 59.062 5.004 1 91.44 336 ILE A O 1
ATOM 2683 N N . LEU A 1 337 ? -16.641 59.125 3.066 1 92.88 337 LEU A N 1
ATOM 2684 C CA . LEU A 1 337 ? -16.031 60.406 2.666 1 92.88 337 LEU A CA 1
ATOM 2685 C C . LEU A 1 337 ? -16.5 61.531 3.559 1 92.88 337 LEU A C 1
ATOM 2687 O O . LEU A 1 337 ? -15.734 62.438 3.873 1 92.88 337 LEU A O 1
ATOM 2691 N N . LYS A 1 338 ? -17.766 61.5 3.936 1 87 338 LYS A N 1
ATOM 2692 C CA . LYS A 1 338 ? -18.297 62.5 4.848 1 87 338 LYS A CA 1
ATOM 2693 C C . LYS A 1 338 ? -17.562 62.469 6.188 1 87 338 LYS A C 1
ATOM 2695 O O . LYS A 1 338 ? -17.25 63.5 6.75 1 87 338 LYS A O 1
ATOM 2700 N N . ARG A 1 339 ? -17.359 61.312 6.559 1 82.44 339 ARG A N 1
ATOM 2701 C CA . ARG A 1 339 ? -16.688 61.125 7.844 1 82.44 339 ARG A CA 1
ATOM 2702 C C . ARG A 1 339 ? -15.234 61.594 7.777 1 82.44 339 ARG A C 1
ATOM 2704 O O . ARG A 1 339 ? -14.703 62.125 8.766 1 82.44 339 ARG A O 1
ATOM 2711 N N . LEU A 1 340 ? -14.617 61.469 6.652 1 87.94 340 LEU A N 1
ATOM 2712 C CA . LEU A 1 340 ? -13.195 61.75 6.523 1 87.94 340 LEU A CA 1
ATOM 2713 C C . LEU A 1 340 ? -12.969 63.188 6.008 1 87.94 340 LEU A C 1
ATOM 2715 O O . LEU A 1 340 ? -11.828 63.656 5.922 1 87.94 340 LEU A O 1
ATOM 2719 N N . LYS A 1 341 ? -13.984 63.875 5.727 1 88.62 341 LYS A N 1
ATOM 2720 C CA . LYS A 1 341 ? -13.914 65.188 5.133 1 88.62 341 LYS A CA 1
ATOM 2721 C C . LYS A 1 341 ? -13.188 66.188 6.055 1 88.62 341 LYS A C 1
ATOM 2723 O O . LYS A 1 341 ? -12.312 66.938 5.613 1 88.62 341 LYS A O 1
ATOM 2728 N N . PRO A 1 342 ? -13.539 66.188 7.344 1 83.56 342 PRO A N 1
ATOM 2729 C CA . PRO A 1 342 ? -12.836 67.125 8.227 1 83.56 342 PRO A CA 1
ATOM 2730 C C . PRO A 1 342 ? -11.328 66.875 8.25 1 83.56 342 PRO A C 1
ATOM 2732 O O . PRO A 1 342 ? -10.555 67.875 8.297 1 83.56 342 PRO A O 1
ATOM 2735 N N . ILE A 1 343 ? -11.031 65.75 8.211 1 84.25 343 ILE A N 1
ATOM 2736 C CA . ILE A 1 343 ? -9.609 65.375 8.227 1 84.25 343 ILE A CA 1
ATOM 2737 C C . ILE A 1 343 ? -8.953 65.812 6.922 1 84.25 343 ILE A C 1
ATOM 2739 O O . ILE A 1 343 ? -7.828 66.312 6.926 1 84.25 343 ILE A O 1
ATOM 2743 N N . ALA A 1 344 ? -9.578 65.688 5.871 1 90.88 344 ALA A N 1
ATOM 2744 C CA . ALA A 1 344 ? -9.086 66.062 4.559 1 90.88 344 ALA A CA 1
ATOM 2745 C C . ALA A 1 344 ? -8.961 67.625 4.465 1 90.88 344 ALA A C 1
ATOM 2747 O O . ALA A 1 344 ? -7.988 68.125 3.916 1 90.88 344 ALA A O 1
ATOM 2748 N N . GLU A 1 345 ? -9.891 68.25 5.039 1 88.19 345 GLU A N 1
ATOM 2749 C CA . GLU A 1 345 ? -9.891 69.688 5.016 1 88.19 345 GLU A CA 1
ATOM 2750 C C . GLU A 1 345 ? -8.742 70.25 5.84 1 88.19 345 GLU A C 1
ATOM 2752 O O . GLU A 1 345 ? -8.117 71.25 5.449 1 88.19 345 GLU A O 1
ATOM 2757 N N . ALA A 1 346 ? -8.5 69.562 6.855 1 84.12 346 ALA A N 1
ATOM 2758 C CA . ALA A 1 346 ? -7.402 70 7.711 1 84.12 346 ALA A CA 1
ATOM 2759 C C . ALA A 1 346 ? -6.07 69.938 6.969 1 84.12 346 ALA A C 1
ATOM 2761 O O . ALA A 1 346 ? -5.164 70.75 7.227 1 84.12 346 ALA A O 1
ATOM 2762 N N . LYS A 1 347 ? -6.035 69.125 6.09 1 87.88 347 LYS A N 1
ATOM 2763 C CA . LYS A 1 347 ? -4.801 68.938 5.328 1 87.88 347 LYS A CA 1
ATOM 2764 C C . LYS A 1 347 ? -4.906 69.625 3.957 1 87.88 347 LYS A C 1
ATOM 2766 O O . LYS A 1 347 ? -4.008 69.438 3.123 1 87.88 347 LYS A O 1
ATOM 2771 N N . GLN A 1 348 ? -5.98 70.25 3.746 1 92.94 348 GLN A N 1
ATOM 2772 C CA . GLN A 1 348 ? -6.25 70.938 2.49 1 92.94 348 GLN A CA 1
ATOM 2773 C C . GLN A 1 348 ? -6.242 69.938 1.313 1 92.94 348 GLN A C 1
ATOM 2775 O O . GLN A 1 348 ? -5.633 70.25 0.279 1 92.94 348 GLN A O 1
ATOM 2780 N N . VAL A 1 349 ? -6.82 68.812 1.551 1 95.31 349 VAL A N 1
ATOM 2781 C CA . VAL A 1 349 ? -6.949 67.812 0.509 1 95.31 349 VAL A CA 1
ATOM 2782 C C . VAL A 1 349 ? -8.398 67.75 0.044 1 95.31 349 VAL A C 1
ATOM 2784 O O . VAL A 1 349 ? -9.32 67.688 0.865 1 95.31 349 VAL A O 1
ATOM 2787 N N . GLU A 1 350 ? -8.539 67.75 -1.227 1 95.81 350 GLU A N 1
ATOM 2788 C CA . GLU A 1 350 ? -9.891 67.688 -1.776 1 95.81 350 GLU A CA 1
ATOM 2789 C C . GLU A 1 350 ? -10.344 66.25 -1.939 1 95.81 350 GLU A C 1
ATOM 2791 O O . GLU A 1 350 ? -9.609 65.438 -2.475 1 95.81 350 GLU A O 1
ATOM 2796 N N . LEU A 1 351 ? -11.555 65.938 -1.439 1 96.06 351 LEU A N 1
ATOM 2797 C CA . LEU A 1 351 ? -12.148 64.625 -1.604 1 96.06 351 LEU A CA 1
ATOM 2798 C C . LEU A 1 351 ? -13.203 64.625 -2.703 1 96.06 351 LEU A C 1
ATOM 2800 O O . LEU A 1 351 ? -14.117 65.438 -2.68 1 96.06 351 LEU A O 1
ATOM 2804 N N . ILE A 1 352 ? -13.039 63.719 -3.652 1 96.12 352 ILE A N 1
ATOM 2805 C CA . ILE A 1 352 ? -13.945 63.688 -4.789 1 96.12 352 ILE A CA 1
ATOM 2806 C C . ILE A 1 352 ? -14.547 62.281 -4.918 1 96.12 352 ILE A C 1
ATOM 2808 O O . ILE A 1 352 ? -13.82 61.281 -4.859 1 96.12 352 ILE A O 1
ATOM 2812 N N . LEU A 1 353 ? -15.844 62.156 -4.996 1 96.44 353 LEU A N 1
ATOM 2813 C CA . LEU A 1 353 ? -16.531 60.906 -5.254 1 96.44 353 LEU A CA 1
ATOM 2814 C C . LEU A 1 353 ? -17.172 60.906 -6.637 1 96.44 353 LEU A C 1
ATOM 2816 O O . LEU A 1 353 ? -17.938 61.781 -6.973 1 96.44 353 LEU A O 1
ATOM 2820 N N . GLU A 1 354 ? -16.766 60 -7.418 1 95 354 GLU A N 1
ATOM 2821 C CA . GLU A 1 354 ? -17.344 59.844 -8.742 1 95 354 GLU A CA 1
ATOM 2822 C C . GLU A 1 354 ? -18.016 58.469 -8.867 1 95 354 GLU A C 1
ATOM 2824 O O . GLU A 1 354 ? -17.344 57.438 -8.953 1 95 354 GLU A O 1
ATOM 2829 N N . SER A 1 355 ? -19.312 58.469 -8.766 1 91.62 355 SER A N 1
ATOM 2830 C CA . SER A 1 355 ? -20.062 57.25 -8.93 1 91.62 355 SER A CA 1
ATOM 2831 C C . SER A 1 355 ? -20.734 57.188 -10.305 1 91.62 355 SER A C 1
ATOM 2833 O O . SER A 1 355 ? -21.484 58.094 -10.672 1 91.62 355 SER A O 1
ATOM 2835 N N . TYR A 1 356 ? -20.531 56.156 -11.008 1 88.25 356 TYR A N 1
ATOM 2836 C CA . TYR A 1 356 ? -21.047 56.031 -12.367 1 88.25 356 TYR A CA 1
ATOM 2837 C C . TYR A 1 356 ? -22.422 55.406 -12.391 1 88.25 356 TYR A C 1
ATOM 2839 O O . TYR A 1 356 ? -23.172 55.562 -13.352 1 88.25 356 TYR A O 1
ATOM 2847 N N . ARG A 1 357 ? -22.719 54.594 -11.43 1 90.44 357 ARG A N 1
ATOM 2848 C CA . ARG A 1 357 ? -24.016 53.906 -11.328 1 90.44 357 ARG A CA 1
ATOM 2849 C C . ARG A 1 357 ? -24.297 53.469 -9.898 1 90.44 357 ARG A C 1
ATOM 2851 O O . ARG A 1 357 ? -23.359 53.344 -9.086 1 90.44 357 ARG A O 1
ATOM 2858 N N . PRO A 1 358 ? -25.562 53.25 -9.648 1 93.38 358 PRO A N 1
ATOM 2859 C CA . PRO A 1 358 ? -25.875 52.688 -8.344 1 93.38 358 PRO A CA 1
ATOM 2860 C C . PRO A 1 358 ? -25.453 51.219 -8.227 1 93.38 358 PRO A C 1
ATOM 2862 O O . PRO A 1 358 ? -25.688 50.438 -9.148 1 93.38 358 PRO A O 1
ATOM 2865 N N . VAL A 1 359 ? -24.781 50.938 -7.168 1 95.94 359 VAL A N 1
ATOM 2866 C CA . VAL A 1 359 ? -24.266 49.562 -6.992 1 95.94 359 VAL A CA 1
ATOM 2867 C C . VAL A 1 359 ? -24.75 49 -5.656 1 95.94 359 VAL A C 1
ATOM 2869 O O . VAL A 1 359 ? -24.547 49.625 -4.605 1 95.94 359 VAL A O 1
ATOM 2872 N N . VAL A 1 360 ? -25.469 47.875 -5.742 1 95.19 360 VAL A N 1
ATOM 2873 C CA . VAL A 1 360 ? -25.828 47.094 -4.562 1 95.19 360 VAL A CA 1
ATOM 2874 C C . VAL A 1 360 ? -25.125 45.75 -4.59 1 95.19 360 VAL A C 1
ATOM 2876 O O . VAL A 1 360 ? -25.078 45.094 -5.625 1 95.19 360 VAL A O 1
ATOM 2879 N N . ALA A 1 361 ? -24.453 45.438 -3.488 1 95.94 361 ALA A N 1
ATOM 2880 C CA . ALA A 1 361 ? -23.688 44.188 -3.447 1 95.94 361 ALA A CA 1
ATOM 2881 C C . ALA A 1 361 ? -23.891 43.469 -2.115 1 95.94 361 ALA A C 1
ATOM 2883 O O . ALA A 1 361 ? -24.312 44.094 -1.129 1 95.94 361 ALA A O 1
ATOM 2884 N N . GLU A 1 362 ? -23.656 42.219 -2.168 1 93.94 362 GLU A N 1
ATOM 2885 C CA . GLU A 1 362 ? -23.688 41.406 -0.957 1 93.94 362 GLU A CA 1
ATOM 2886 C C . GLU A 1 362 ? -22.312 41.375 -0.291 1 93.94 362 GLU A C 1
ATOM 2888 O O . GLU A 1 362 ? -21.422 40.625 -0.713 1 93.94 362 GLU A O 1
ATOM 2893 N N . VAL A 1 363 ? -22.156 42.188 0.745 1 92.44 363 VAL A N 1
ATOM 2894 C CA . VAL A 1 363 ? -20.859 42.312 1.405 1 92.44 363 VAL A CA 1
ATOM 2895 C C . VAL A 1 363 ? -21.062 42.469 2.91 1 92.44 363 VAL A C 1
ATOM 2897 O O . VAL A 1 363 ? -22.188 42.656 3.375 1 92.44 363 VAL A O 1
ATOM 2900 N N . ASP A 1 364 ? -20.031 42.25 3.629 1 87.44 364 ASP A N 1
ATOM 2901 C CA . ASP A 1 364 ? -19.984 42.656 5.027 1 87.44 364 ASP A CA 1
ATOM 2902 C C . ASP A 1 364 ? -19.688 44.156 5.137 1 87.44 364 ASP A C 1
ATOM 2904 O O . ASP A 1 364 ? -18.547 44.594 4.898 1 87.44 364 ASP A O 1
ATOM 2908 N N . GLU A 1 365 ? -20.641 44.938 5.594 1 87.19 365 GLU A N 1
ATOM 2909 C CA . GLU A 1 365 ? -20.578 46.406 5.574 1 87.19 365 GLU A CA 1
ATOM 2910 C C . GLU A 1 365 ? -19.453 46.906 6.465 1 87.19 365 GLU A C 1
ATOM 2912 O O . GLU A 1 365 ? -18.703 47.812 6.078 1 87.19 365 GLU A O 1
ATOM 2917 N N . VAL A 1 366 ? -19.328 46.344 7.551 1 79.38 366 VAL A N 1
ATOM 2918 C CA . VAL A 1 366 ? -18.359 46.812 8.539 1 79.38 366 VAL A CA 1
ATOM 2919 C C . VAL A 1 366 ? -16.938 46.562 8.031 1 79.38 366 VAL A C 1
ATOM 2921 O O . VAL A 1 366 ? -16.094 47.469 8.055 1 79.38 366 VAL A O 1
ATOM 2924 N N . LYS A 1 367 ? -16.766 45.406 7.551 1 82.38 367 LYS A N 1
ATOM 2925 C CA . LYS A 1 367 ? -15.414 45.031 7.117 1 82.38 367 LYS A CA 1
ATOM 2926 C C . LYS A 1 367 ? -15.023 45.781 5.848 1 82.38 367 LYS A C 1
ATOM 2928 O O . LYS A 1 367 ? -13.875 46.219 5.699 1 82.38 367 LYS A O 1
ATOM 2933 N N . LEU A 1 368 ? -15.984 45.844 5.008 1 89.5 368 LEU A N 1
ATOM 2934 C CA . LEU A 1 368 ? -15.68 46.562 3.773 1 89.5 368 LEU A CA 1
ATOM 2935 C C . LEU A 1 368 ? -15.453 48.062 4.047 1 89.5 368 LEU A C 1
ATOM 2937 O O . LEU A 1 368 ? -14.586 48.656 3.434 1 89.5 368 LEU A O 1
ATOM 2941 N N . SER A 1 369 ? -16.219 48.625 4.977 1 88 369 SER A N 1
ATOM 2942 C CA . SER A 1 369 ? -16.047 50 5.359 1 88 369 SER A CA 1
ATOM 2943 C C . SER A 1 369 ? -14.641 50.25 5.918 1 88 369 SER A C 1
ATOM 2945 O O . SER A 1 369 ? -14.039 51.312 5.645 1 88 369 SER A O 1
ATOM 2947 N N . LEU A 1 370 ? -14.219 49.312 6.66 1 82.81 370 LEU A N 1
ATOM 2948 C CA . LEU A 1 370 ? -12.875 49.438 7.234 1 82.81 370 LEU A CA 1
ATOM 2949 C C . LEU A 1 370 ? -11.82 49.438 6.137 1 82.81 370 LEU A C 1
ATOM 2951 O O . LEU A 1 370 ? -10.891 50.25 6.184 1 82.81 370 LEU A O 1
ATOM 2955 N N . ALA A 1 371 ? -11.992 48.625 5.164 1 89.38 371 ALA A N 1
ATOM 2956 C CA . ALA A 1 371 ? -11.031 48.5 4.066 1 89.38 371 ALA A CA 1
ATOM 2957 C C . ALA A 1 371 ? -11.008 49.781 3.234 1 89.38 371 ALA A C 1
ATOM 2959 O O . ALA A 1 371 ? -9.938 50.344 2.977 1 89.38 371 ALA A O 1
ATOM 2960 N N . LEU A 1 372 ? -12.164 50.219 2.881 1 94.06 372 LEU A N 1
ATOM 2961 C CA . LEU A 1 372 ? -12.258 51.375 2.012 1 94.06 372 LEU A CA 1
ATOM 2962 C C . LEU A 1 372 ? -11.852 52.656 2.754 1 94.06 372 LEU A C 1
ATOM 2964 O O . LEU A 1 372 ? -11.203 53.531 2.18 1 94.06 372 LEU A O 1
ATOM 2968 N N . SER A 1 373 ? -12.219 52.75 4.035 1 89.88 373 SER A N 1
ATOM 2969 C CA . SER A 1 373 ? -11.805 53.875 4.848 1 89.88 373 SER A CA 1
ATOM 2970 C C . SER A 1 373 ? -10.289 53.969 4.949 1 89.88 373 SER A C 1
ATOM 2972 O O . SER A 1 373 ? -9.719 55.062 4.883 1 89.88 373 SER A O 1
ATOM 2974 N N . ASN A 1 374 ? -9.703 52.844 5.051 1 88.31 374 ASN A N 1
ATOM 2975 C CA . ASN A 1 374 ? -8.25 52.812 5.156 1 88.31 374 ASN A CA 1
ATOM 2976 C C . ASN A 1 374 ? -7.578 53.344 3.895 1 88.31 374 ASN A C 1
ATOM 2978 O O . ASN A 1 374 ? -6.582 54.062 3.973 1 88.31 374 ASN A O 1
ATOM 2982 N N . LEU A 1 375 ? -8.117 52.969 2.811 1 94.94 375 LEU A N 1
ATOM 2983 C CA . LEU A 1 375 ? -7.543 53.406 1.543 1 94.94 375 LEU A CA 1
ATOM 2984 C C . LEU A 1 375 ? -7.66 54.906 1.384 1 94.94 375 LEU A C 1
ATOM 2986 O O . LEU A 1 375 ? -6.699 55.562 0.982 1 94.94 375 LEU A O 1
ATOM 2990 N N . VAL A 1 376 ? -8.812 55.406 1.705 1 94.56 376 VAL A N 1
ATOM 2991 C CA . VAL A 1 376 ? -9.039 56.844 1.58 1 94.56 376 VAL A CA 1
ATOM 2992 C C . VAL A 1 376 ? -8.164 57.594 2.586 1 94.56 376 VAL A C 1
ATOM 2994 O O . VAL A 1 376 ? -7.543 58.594 2.248 1 94.56 376 VAL A O 1
ATOM 2997 N N . GLU A 1 377 ? -8.125 57.094 3.797 1 89.69 377 GLU A N 1
ATOM 2998 C CA . GLU A 1 377 ? -7.305 57.719 4.828 1 89.69 377 GLU A CA 1
ATOM 2999 C C . GLU A 1 377 ? -5.836 57.75 4.418 1 89.69 377 GLU A C 1
ATOM 3001 O O . GLU A 1 377 ? -5.141 58.719 4.676 1 89.69 377 GLU A O 1
ATOM 3006 N N . ASN A 1 378 ? -5.414 56.719 3.838 1 90.06 378 ASN A N 1
ATOM 3007 C CA . ASN A 1 378 ? -4.043 56.688 3.342 1 90.06 378 ASN A CA 1
ATOM 3008 C C . ASN A 1 378 ? -3.814 57.719 2.26 1 90.06 378 ASN A C 1
ATOM 3010 O O . ASN A 1 378 ? -2.768 58.375 2.229 1 90.06 378 ASN A O 1
ATOM 3014 N N . GLY A 1 379 ? -4.758 57.844 1.404 1 94 379 GLY A N 1
ATOM 3015 C CA . GLY A 1 379 ? -4.684 58.844 0.368 1 94 379 GLY A CA 1
ATOM 3016 C C . GLY A 1 379 ? -4.574 60.25 0.92 1 94 379 GLY A C 1
ATOM 3017 O O . GLY A 1 379 ? -3.898 61.094 0.336 1 94 379 GLY A O 1
ATOM 3018 N N . ILE A 1 380 ? -5.27 60.469 2.031 1 91.62 380 ILE A N 1
ATOM 3019 C CA . ILE A 1 380 ? -5.238 61.781 2.67 1 91.62 380 ILE A CA 1
ATOM 3020 C C . ILE A 1 380 ? -3.906 61.969 3.393 1 91.62 380 ILE A C 1
ATOM 3022 O O . ILE A 1 380 ? -3.246 62.969 3.232 1 91.62 380 ILE A O 1
ATOM 3026 N N . LYS A 1 381 ? -3.529 60.906 4.121 1 87.38 381 LYS A N 1
ATOM 3027 C CA . LYS A 1 381 ? -2.363 60.938 5 1 87.38 381 LYS A CA 1
ATOM 3028 C C . LYS A 1 381 ? -1.081 61.156 4.199 1 87.38 381 LYS A C 1
ATOM 3030 O O . LYS A 1 381 ? -0.196 61.906 4.617 1 87.38 381 LYS A O 1
ATOM 3035 N N . TYR A 1 382 ? -0.988 60.531 3.115 1 89.5 382 TYR A N 1
ATOM 3036 C CA . TYR A 1 382 ? 0.244 60.562 2.334 1 89.5 382 TYR A CA 1
ATOM 3037 C C . TYR A 1 382 ? 0.098 61.469 1.117 1 89.5 382 TYR A C 1
ATOM 3039 O O . TYR A 1 382 ? 0.775 61.281 0.105 1 89.5 382 TYR A O 1
ATOM 3047 N N . ASN A 1 383 ? -0.698 62.438 1.255 1 92.38 383 ASN A N 1
ATOM 3048 C CA . ASN A 1 383 ? -0.942 63.375 0.163 1 92.38 383 ASN A CA 1
ATOM 3049 C C . ASN A 1 383 ? -0.044 64.625 0.267 1 92.38 383 ASN A C 1
ATOM 3051 O O . ASN A 1 383 ? 0.682 64.75 1.249 1 92.38 383 ASN A O 1
ATOM 3055 N N . THR A 1 384 ? 0.033 65.5 -0.781 1 90.5 384 THR A N 1
ATOM 3056 C CA . THR A 1 384 ? 0.667 66.812 -0.786 1 90.5 384 THR A CA 1
ATOM 3057 C C . THR A 1 384 ? -0.326 67.875 -0.375 1 90.5 384 THR A C 1
ATOM 3059 O O . THR A 1 384 ? -1.538 67.625 -0.391 1 90.5 384 THR A O 1
ATOM 3062 N N . GLU A 1 385 ? 0.288 68.938 0.087 1 87.56 385 GLU A N 1
ATOM 3063 C CA . GLU A 1 385 ? -0.574 70.062 0.397 1 87.56 385 GLU A CA 1
ATOM 3064 C C . GLU A 1 385 ? -1.383 70.5 -0.825 1 87.56 385 GLU A C 1
ATOM 3066 O O . GLU A 1 385 ? -0.851 70.562 -1.935 1 87.56 385 GLU A O 1
ATOM 3071 N N . ASP A 1 386 ? -2.643 70.75 -0.666 1 89.25 386 ASP A N 1
ATOM 3072 C CA . ASP A 1 386 ? -3.572 71.125 -1.719 1 89.25 386 ASP A CA 1
ATOM 3073 C C . ASP A 1 386 ? -3.77 70 -2.73 1 89.25 386 ASP A C 1
ATOM 3075 O O . ASP A 1 386 ? -3.965 70.25 -3.922 1 89.25 386 ASP A O 1
ATOM 3079 N N . GLY A 1 387 ? -3.578 68.875 -2.295 1 94.81 387 GLY A N 1
ATOM 3080 C CA . GLY A 1 387 ? -3.779 67.75 -3.156 1 94.81 387 GLY A CA 1
ATOM 3081 C C . GLY A 1 387 ? -5.223 67.25 -3.203 1 94.81 387 GLY A C 1
ATOM 3082 O O . GLY A 1 387 ? -6.133 68 -2.85 1 94.81 387 GLY A O 1
ATOM 3083 N N . TRP A 1 388 ? -5.402 66 -3.854 1 96.25 388 TRP A N 1
ATOM 3084 C CA . TRP A 1 388 ? -6.758 65.438 -3.965 1 96.25 388 TRP A CA 1
ATOM 3085 C C . TRP A 1 388 ? -6.758 63.938 -3.799 1 96.25 388 TRP A C 1
ATOM 3087 O O . TRP A 1 388 ? -5.73 63.281 -3.988 1 96.25 388 TRP A O 1
ATOM 3097 N N . VAL A 1 389 ? -7.871 63.438 -3.332 1 97.56 389 VAL A N 1
ATOM 3098 C CA . VAL A 1 389 ? -8.203 62 -3.318 1 97.56 389 VAL A CA 1
ATOM 3099 C C . VAL A 1 389 ? -9.5 61.781 -4.082 1 97.56 389 VAL A C 1
ATOM 3101 O O . VAL A 1 389 ? -10.531 62.375 -3.766 1 97.56 389 VAL A O 1
ATOM 3104 N N . ARG A 1 390 ? -9.391 60.938 -5.098 1 97.38 390 ARG A N 1
ATOM 3105 C CA . ARG A 1 390 ? -10.547 60.656 -5.938 1 97.38 390 ARG A CA 1
ATOM 3106 C C . ARG A 1 390 ? -10.984 59.188 -5.762 1 97.38 390 ARG A C 1
ATOM 3108 O O . ARG A 1 390 ? -10.188 58.281 -5.938 1 97.38 390 ARG A O 1
ATOM 3115 N N . VAL A 1 391 ? -12.266 59 -5.363 1 97.81 391 VAL A N 1
ATOM 3116 C CA . VAL A 1 391 ? -12.859 57.688 -5.223 1 97.81 391 VAL A CA 1
ATOM 3117 C C . VAL A 1 391 ? -13.875 57.469 -6.344 1 97.81 391 VAL A C 1
ATOM 3119 O O . VAL A 1 391 ? -14.789 58.25 -6.535 1 97.81 391 VAL A O 1
ATOM 3122 N N . THR A 1 392 ? -13.656 56.406 -7.102 1 97.44 392 THR A N 1
ATOM 3123 C CA . THR A 1 392 ? -14.578 56.094 -8.195 1 97.44 392 THR A CA 1
ATOM 3124 C C . THR A 1 392 ? -15.266 54.75 -7.957 1 97.44 392 THR A C 1
ATOM 3126 O O . THR A 1 392 ? -14.648 53.812 -7.441 1 97.44 392 THR A O 1
ATOM 3129 N N . LEU A 1 393 ? -16.5 54.656 -8.266 1 97.31 393 LEU A N 1
ATOM 3130 C CA . LEU A 1 393 ? -17.297 53.438 -8.156 1 97.31 393 LEU A CA 1
ATOM 3131 C C . LEU A 1 393 ? -17.906 53.062 -9.5 1 97.31 393 LEU A C 1
ATOM 3133 O O . LEU A 1 393 ? -18.5 53.906 -10.172 1 97.31 393 LEU A O 1
ATOM 3137 N N . ASN A 1 394 ? -17.578 51.875 -9.867 1 95.19 394 ASN A N 1
ATOM 3138 C CA . ASN A 1 394 ? -18.156 51.312 -11.078 1 95.19 394 ASN A CA 1
ATOM 3139 C C . ASN A 1 394 ? -18.562 49.844 -10.867 1 95.19 394 ASN A C 1
ATOM 3141 O O . ASN A 1 394 ? -18.297 49.25 -9.812 1 95.19 394 ASN A O 1
ATOM 3145 N N . ALA A 1 395 ? -19.422 49.281 -11.766 1 95.06 395 ALA A N 1
ATOM 3146 C CA . ALA A 1 395 ? -19.812 47.875 -11.648 1 95.06 395 ALA A CA 1
ATOM 3147 C C . ALA A 1 395 ? -20.141 47.281 -13.008 1 95.06 395 ALA A C 1
ATOM 3149 O O . ALA A 1 395 ? -20.484 48 -13.945 1 95.06 395 ALA A O 1
ATOM 3150 N N . ASP A 1 396 ? -19.781 46.125 -13.062 1 91.88 396 ASP A N 1
ATOM 3151 C CA . ASP A 1 396 ? -20.328 45.344 -14.172 1 91.88 396 ASP A CA 1
ATOM 3152 C C . ASP A 1 396 ? -21.312 44.281 -13.664 1 91.88 396 ASP A C 1
ATOM 3154 O O . ASP A 1 396 ? -21.938 44.469 -12.609 1 91.88 396 ASP A O 1
ATOM 3158 N N . HIS A 1 397 ? -21.562 43.219 -14.453 1 90.62 397 HIS A N 1
ATOM 3159 C CA . HIS A 1 397 ? -22.609 42.281 -14.109 1 90.62 397 HIS A CA 1
ATOM 3160 C C . HIS A 1 397 ? -22.141 41.344 -12.984 1 90.62 397 HIS A C 1
ATOM 3162 O O . HIS A 1 397 ? -22.969 40.75 -12.289 1 90.62 397 HIS A O 1
ATOM 3168 N N . LYS A 1 398 ? -20.875 41.25 -12.836 1 93.31 398 LYS A N 1
ATOM 3169 C CA . LYS A 1 398 ? -20.375 40.25 -11.891 1 93.31 398 LYS A CA 1
ATOM 3170 C C . LYS A 1 398 ? -19.656 40.938 -10.719 1 93.31 398 LYS A C 1
ATOM 3172 O O . LYS A 1 398 ? -19.703 40.438 -9.594 1 93.31 398 LYS A O 1
ATOM 3177 N N . TYR A 1 399 ? -19 42 -11.008 1 95.19 399 TYR A N 1
ATOM 3178 C CA . TYR A 1 399 ? -18.141 42.625 -10.016 1 95.19 399 TYR A CA 1
ATOM 3179 C C . TYR A 1 399 ? -18.453 44.094 -9.867 1 95.19 399 TYR A C 1
ATOM 3181 O O . TYR A 1 399 ? -19 44.719 -10.789 1 95.19 399 TYR A O 1
ATOM 3189 N N . PHE A 1 400 ? -18.219 44.656 -8.719 1 95.62 400 PHE A N 1
ATOM 3190 C CA . PHE A 1 400 ? -18.094 46.094 -8.609 1 95.62 400 PHE A CA 1
ATOM 3191 C C . PHE A 1 400 ? -16.656 46.5 -8.344 1 95.62 400 PHE A C 1
ATOM 3193 O O . PHE A 1 400 ? -15.867 45.719 -7.828 1 95.62 400 PHE A O 1
ATOM 3200 N N . TYR A 1 401 ? -16.312 47.719 -8.789 1 96.44 401 TYR A N 1
ATOM 3201 C CA . TYR A 1 401 ? -14.953 48.25 -8.75 1 96.44 401 TYR A CA 1
ATOM 3202 C C . TYR A 1 401 ? -14.898 49.562 -7.996 1 96.44 401 TYR A C 1
ATOM 3204 O O . TYR A 1 401 ? -15.719 50.438 -8.227 1 96.44 401 TYR A O 1
ATOM 3212 N N . VAL A 1 402 ? -14.023 49.594 -7.016 1 97.12 402 VAL A N 1
ATOM 3213 C CA . VAL A 1 402 ? -13.742 50.844 -6.316 1 97.12 402 VAL A CA 1
ATOM 3214 C C . VAL A 1 402 ? -12.281 51.219 -6.516 1 97.12 402 VAL A C 1
ATOM 3216 O O . VAL A 1 402 ? -11.383 50.438 -6.277 1 97.12 402 VAL A O 1
ATOM 3219 N N . SER A 1 403 ? -12.078 52.406 -7.031 1 97.44 403 SER A N 1
ATOM 3220 C CA . SER A 1 403 ? -10.711 52.906 -7.188 1 97.44 403 SER A CA 1
ATOM 3221 C C . SER A 1 403 ? -10.469 54.125 -6.289 1 97.44 403 SER A C 1
ATOM 3223 O O . SER A 1 403 ? -11.297 55.031 -6.223 1 97.44 403 SER A O 1
ATOM 3225 N N . VAL A 1 404 ? -9.43 54.094 -5.496 1 97.56 404 VAL A N 1
ATOM 3226 C CA . VAL A 1 404 ? -9 55.219 -4.672 1 97.56 404 VAL A CA 1
ATOM 3227 C C . VAL A 1 404 ? -7.672 55.75 -5.195 1 97.56 404 VAL A C 1
ATOM 3229 O O . VAL A 1 404 ? -6.633 55.125 -5.059 1 97.56 404 VAL A O 1
ATOM 3232 N N . ALA A 1 405 ? -7.734 56.969 -5.812 1 97.44 405 ALA A N 1
ATOM 3233 C CA . ALA A 1 405 ? -6.547 57.594 -6.371 1 97.44 405 ALA A CA 1
ATOM 3234 C C . ALA A 1 405 ? -6.176 58.844 -5.582 1 97.44 405 ALA A C 1
ATOM 3236 O O . ALA A 1 405 ? -7.051 59.625 -5.176 1 97.44 405 ALA A O 1
ATOM 3237 N N . ASP A 1 406 ? -4.898 58.969 -5.316 1 96.06 406 ASP A N 1
ATOM 3238 C CA . ASP A 1 406 ? -4.434 60.156 -4.613 1 96.06 406 ASP A CA 1
ATOM 3239 C C . ASP A 1 406 ? -3.328 60.875 -5.398 1 96.06 406 ASP A C 1
ATOM 3241 O O . ASP A 1 406 ? -2.742 60.281 -6.312 1 96.06 406 ASP A O 1
ATOM 3245 N N . SER A 1 407 ? -3.133 62.188 -5.152 1 95 407 SER A N 1
ATOM 3246 C CA . SER A 1 407 ? -2.055 62.969 -5.754 1 95 407 SER A CA 1
ATOM 3247 C C . SER A 1 407 ? -0.882 63.125 -4.789 1 95 407 SER A C 1
ATOM 3249 O O . SER A 1 407 ? -0.252 64.188 -4.738 1 95 407 SER A O 1
ATOM 3251 N N . GLY A 1 408 ? -0.713 62.125 -3.992 1 92.75 408 GLY A N 1
ATOM 3252 C CA . GLY A 1 408 ? 0.265 62.219 -2.922 1 92.75 408 GLY A CA 1
ATOM 3253 C C . GLY A 1 408 ? 1.679 61.906 -3.373 1 92.75 408 GLY A C 1
ATOM 3254 O O . GLY A 1 408 ? 2.01 62.062 -4.551 1 92.75 408 GLY A O 1
ATOM 3255 N N . ILE A 1 409 ? 2.525 61.531 -2.381 1 90.19 409 ILE A N 1
ATOM 3256 C CA . ILE A 1 409 ? 3.969 61.375 -2.553 1 90.19 409 ILE A CA 1
ATOM 3257 C C . ILE A 1 409 ? 4.277 60.094 -3.332 1 90.19 409 ILE A C 1
ATOM 3259 O O . ILE A 1 409 ? 5.383 59.938 -3.844 1 90.19 409 ILE A O 1
ATOM 3263 N N . GLY A 1 410 ? 3.338 59.281 -3.432 1 92 410 GLY A N 1
ATOM 3264 C CA . GLY A 1 410 ? 3.551 58.031 -4.145 1 92 410 GLY A CA 1
ATOM 3265 C C . GLY A 1 410 ? 4.387 57.031 -3.367 1 92 410 GLY A C 1
ATOM 3266 O O . GLY A 1 410 ? 4.883 57.344 -2.283 1 92 410 GLY A O 1
ATOM 3267 N N . ILE A 1 411 ? 4.488 55.75 -3.922 1 91.56 411 ILE A N 1
ATOM 3268 C CA . ILE A 1 411 ? 5.219 54.656 -3.299 1 91.56 411 ILE A CA 1
ATOM 3269 C C . ILE A 1 411 ? 6.387 54.25 -4.188 1 91.56 411 ILE A C 1
ATOM 3271 O O . ILE A 1 411 ? 6.219 54.031 -5.395 1 91.56 411 ILE A O 1
ATOM 3275 N N . PRO A 1 412 ? 7.539 54.188 -3.592 1 91.19 412 PRO A N 1
ATOM 3276 C CA . PRO A 1 412 ? 8.672 53.688 -4.383 1 91.19 412 PRO A CA 1
ATOM 3277 C C . PRO A 1 412 ? 8.438 52.281 -4.93 1 91.19 412 PRO A C 1
ATOM 3279 O O . PRO A 1 412 ? 7.828 51.438 -4.254 1 91.19 412 PRO A O 1
ATOM 3282 N N . GLU A 1 413 ? 9.016 52 -6.043 1 88.56 413 GLU A N 1
ATOM 3283 C CA . GLU A 1 413 ? 8.789 50.75 -6.758 1 88.56 413 GLU A CA 1
ATOM 3284 C C . GLU A 1 413 ? 9.203 49.562 -5.906 1 88.56 413 GLU A C 1
ATOM 3286 O O . GLU A 1 413 ? 8.531 48.531 -5.918 1 88.56 413 GLU A O 1
ATOM 3291 N N . GLU A 1 414 ? 10.195 49.719 -5.148 1 86.06 414 GLU A N 1
ATOM 3292 C CA . GLU A 1 414 ? 10.75 48.625 -4.363 1 86.06 414 GLU A CA 1
ATOM 3293 C C . GLU A 1 414 ? 9.82 48.25 -3.209 1 86.06 414 GLU A C 1
ATOM 3295 O O . GLU A 1 414 ? 9.891 47.125 -2.686 1 86.06 414 GLU A O 1
ATOM 3300 N N . SER A 1 415 ? 8.898 49.125 -2.881 1 87.94 415 SER A N 1
ATOM 3301 C CA . SER A 1 415 ? 8.062 48.938 -1.705 1 87.94 415 SER A CA 1
ATOM 3302 C C . SER A 1 415 ? 6.672 48.438 -2.098 1 87.94 415 SER A C 1
ATOM 3304 O O . SER A 1 415 ? 5.898 48 -1.241 1 87.94 415 SER A O 1
ATOM 3306 N N . ILE A 1 416 ? 6.387 48.375 -3.297 1 88.88 416 ILE A N 1
ATOM 3307 C CA . ILE A 1 416 ? 5.027 48.125 -3.77 1 88.88 416 ILE A CA 1
ATOM 3308 C C . ILE A 1 416 ? 4.598 46.719 -3.389 1 88.88 416 ILE A C 1
ATOM 3310 O O . ILE A 1 416 ? 3.461 46.5 -2.961 1 88.88 416 ILE A O 1
ATOM 3314 N N . ASP A 1 417 ? 5.512 45.875 -3.469 1 83.12 417 ASP A N 1
ATOM 3315 C CA . ASP A 1 417 ? 5.164 44.469 -3.229 1 83.12 417 ASP A CA 1
ATOM 3316 C C . ASP A 1 417 ? 5.02 44.188 -1.735 1 83.12 417 ASP A C 1
ATOM 3318 O O . ASP A 1 417 ? 4.414 43.188 -1.343 1 83.12 417 ASP A O 1
ATOM 3322 N N . ARG A 1 418 ? 5.438 45.062 -0.913 1 82.69 418 ARG A N 1
ATOM 3323 C CA . ARG A 1 418 ? 5.527 44.781 0.514 1 82.69 418 ARG A CA 1
ATOM 3324 C C . ARG A 1 418 ? 4.508 45.594 1.303 1 82.69 418 ARG A C 1
ATOM 3326 O O . ARG A 1 418 ? 4.309 45.344 2.498 1 82.69 418 ARG A O 1
ATOM 3333 N N . ILE A 1 419 ? 3.818 46.5 0.7 1 86.44 419 ILE A N 1
ATOM 3334 C CA . ILE A 1 419 ? 2.99 47.469 1.403 1 86.44 419 ILE A CA 1
ATOM 3335 C C . ILE A 1 419 ? 1.82 46.75 2.08 1 86.44 419 ILE A C 1
ATOM 3337 O O . ILE A 1 419 ? 1.219 47.281 3.016 1 86.44 419 ILE A O 1
ATOM 3341 N N . PHE A 1 420 ? 1.543 45.5 1.611 1 84.12 420 PHE A N 1
ATOM 3342 C CA . PHE A 1 420 ? 0.422 44.781 2.199 1 84.12 420 PHE A CA 1
ATOM 3343 C C . PHE A 1 420 ? 0.893 43.906 3.34 1 84.12 420 PHE A C 1
ATOM 3345 O O . PHE A 1 420 ? 0.082 43.25 3.996 1 84.12 420 PHE A O 1
ATOM 3352 N N . GLU A 1 421 ? 2.137 43.906 3.508 1 76.38 421 GLU A N 1
ATOM 3353 C CA . GLU A 1 421 ? 2.693 43.156 4.621 1 76.38 421 GLU A CA 1
ATOM 3354 C C . GLU A 1 421 ? 2.41 43.844 5.957 1 76.38 421 GLU A C 1
ATOM 3356 O O . GLU A 1 421 ? 2.432 45.062 6.043 1 76.38 421 GLU A O 1
ATOM 3361 N N . ARG A 1 422 ? 2.152 43.062 6.863 1 68.75 422 ARG A N 1
ATOM 3362 C CA . ARG A 1 422 ? 1.858 43.594 8.188 1 68.75 422 ARG A CA 1
ATOM 3363 C C . ARG A 1 422 ? 3.041 44.375 8.734 1 68.75 422 ARG A C 1
ATOM 3365 O O . ARG A 1 422 ? 4.188 43.938 8.648 1 68.75 422 ARG A O 1
ATOM 3372 N N . PHE A 1 423 ? 2.76 45.656 9.18 1 66.94 423 PHE A N 1
ATOM 3373 C CA . PHE A 1 423 ? 3.678 46.562 9.867 1 66.94 423 PHE A CA 1
ATOM 3374 C C . PHE A 1 423 ? 4.711 47.125 8.906 1 66.94 423 PHE A C 1
ATOM 3376 O O . PHE A 1 423 ? 5.73 47.656 9.328 1 66.94 423 PHE A O 1
ATOM 3383 N N . TYR A 1 424 ? 4.449 46.844 7.629 1 74.94 424 TYR A N 1
ATOM 3384 C CA . TYR A 1 424 ? 5.363 47.406 6.652 1 74.94 424 TYR A CA 1
ATOM 3385 C C . TYR A 1 424 ? 5.047 48.875 6.418 1 74.94 424 TYR A C 1
ATOM 3387 O O . TYR A 1 424 ? 3.883 49.25 6.266 1 74.94 424 TYR A O 1
ATOM 3395 N N . ARG A 1 425 ? 6.152 49.656 6.535 1 77.31 425 ARG A N 1
ATOM 3396 C CA . ARG A 1 425 ? 6.055 51.062 6.211 1 77.31 425 ARG A CA 1
ATOM 3397 C C . ARG A 1 425 ? 7.242 51.531 5.367 1 77.31 425 ARG A C 1
ATOM 3399 O O . ARG A 1 425 ? 8.375 51.094 5.59 1 77.31 425 ARG A O 1
ATOM 3406 N N . VAL A 1 426 ? 7 52.219 4.27 1 74.06 426 VAL A N 1
ATOM 3407 C CA . VAL A 1 426 ? 8.055 52.656 3.352 1 74.06 426 VAL A CA 1
ATOM 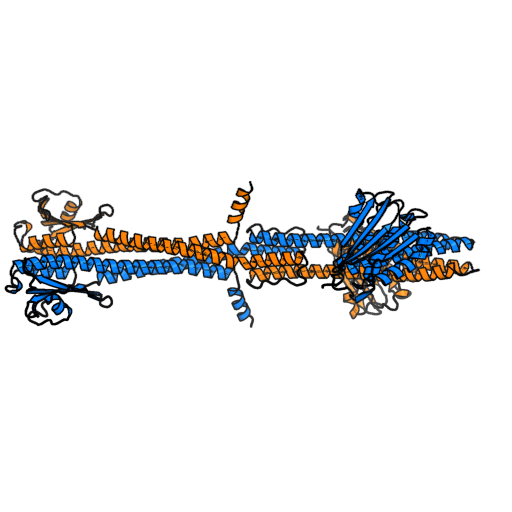3408 C C . VAL A 1 426 ? 9.086 53.5 4.105 1 74.06 426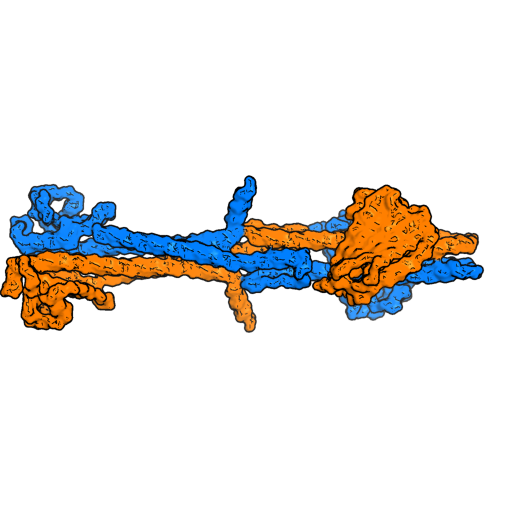 VAL A C 1
ATOM 3410 O O . VAL A 1 426 ? 10.289 53.281 3.953 1 74.06 426 VAL A O 1
ATOM 3413 N N . ASP A 1 427 ? 8.758 54.656 4.793 1 62.19 427 ASP A N 1
ATOM 3414 C CA . ASP A 1 427 ? 9.711 55.5 5.516 1 62.19 427 ASP A CA 1
ATOM 3415 C C . ASP A 1 427 ? 9.477 55.438 7.023 1 62.19 427 ASP A C 1
ATOM 3417 O O . ASP A 1 427 ? 8.477 55.938 7.531 1 62.19 427 ASP A O 1
ATOM 3421 N N . LYS A 1 428 ? 10.211 54.5 7.754 1 56.59 428 LYS A N 1
ATOM 3422 C CA . LYS A 1 428 ? 10.109 54.344 9.203 1 56.59 428 LYS A CA 1
ATOM 3423 C C . LYS A 1 428 ? 10.484 55.625 9.93 1 56.59 428 LYS A C 1
ATOM 3425 O O . LYS A 1 428 ? 9.984 55.906 11.023 1 56.59 428 LYS A O 1
ATOM 3430 N N . SER A 1 429 ? 11.312 56.469 9.336 1 49.28 429 SER A N 1
ATOM 3431 C CA . SER A 1 429 ? 11.867 57.656 10 1 49.28 429 SER A CA 1
ATOM 3432 C C . SER A 1 429 ? 10.805 58.719 10.219 1 49.28 429 SER A C 1
ATOM 3434 O O . SER A 1 429 ? 10.797 59.406 11.25 1 49.28 429 SER A O 1
ATOM 3436 N N . HIS A 1 430 ? 10.086 59.031 9.172 1 48.28 430 HIS A N 1
ATOM 3437 C CA . HIS A 1 430 ? 9.102 60.125 9.297 1 48.28 430 HIS A CA 1
ATOM 3438 C C . HIS A 1 430 ? 7.789 59.594 9.867 1 48.28 430 HIS A C 1
ATOM 3440 O O . HIS A 1 430 ? 6.754 60.25 9.75 1 48.28 430 HIS A O 1
ATOM 3446 N N . SER A 1 431 ? 7.852 58.438 10.242 1 48.56 431 SER A N 1
ATOM 3447 C CA . SER A 1 431 ? 6.719 57.656 10.727 1 48.56 431 SER A CA 1
ATOM 3448 C C . SER A 1 431 ? 6.023 58.344 11.891 1 48.56 431 SER A C 1
ATOM 3450 O O . SER A 1 431 ? 4.801 58.25 12.031 1 48.56 431 SER A O 1
ATOM 3452 N N . ARG A 1 432 ? 6.785 58.906 12.688 1 50.41 432 ARG A N 1
ATOM 3453 C CA . ARG A 1 432 ? 6.238 59.562 13.875 1 50.41 432 ARG A CA 1
ATOM 3454 C C . ARG A 1 432 ? 5.332 60.719 13.5 1 50.41 432 ARG A C 1
ATOM 3456 O O . ARG A 1 432 ? 4.324 60.969 14.164 1 50.41 432 ARG A O 1
ATOM 3463 N N . GLU A 1 433 ? 5.766 61.5 12.352 1 49.16 433 GLU A N 1
ATOM 3464 C CA . GLU A 1 433 ? 5.008 62.688 11.992 1 49.16 433 GLU A CA 1
ATOM 3465 C C . GLU A 1 433 ? 3.723 62.312 11.258 1 49.16 433 GLU A C 1
ATOM 3467 O O . GLU A 1 433 ? 2.68 62.938 11.484 1 49.16 433 GLU A O 1
ATOM 3472 N N . ILE A 1 434 ? 3.775 61.438 10.336 1 53.72 434 ILE A N 1
ATOM 3473 C CA . ILE A 1 434 ? 2.613 61.156 9.508 1 53.72 434 ILE A CA 1
ATOM 3474 C C . ILE A 1 434 ? 1.686 60.188 10.25 1 53.72 434 ILE A C 1
ATOM 3476 O O . ILE A 1 434 ? 0.465 60.25 10.086 1 53.72 434 ILE A O 1
ATOM 3480 N N . GLY A 1 435 ? 2.158 59.594 11.188 1 57.62 435 GLY A N 1
ATOM 3481 C CA . GLY A 1 435 ? 1.343 58.688 11.984 1 57.62 435 GLY A CA 1
ATOM 3482 C C . GLY A 1 435 ? 0.927 57.438 11.219 1 57.62 435 GLY A C 1
ATOM 3483 O O . GLY A 1 435 ? 1.137 57.344 10.008 1 57.62 435 GLY A O 1
ATOM 3484 N N . GLY A 1 436 ? 0.79 56.188 11.742 1 62.22 436 GLY A N 1
ATOM 3485 C CA . GLY A 1 436 ? 0.24 54.969 11.156 1 62.22 436 GLY A CA 1
ATOM 3486 C C . GLY A 1 436 ? 0.766 53.688 11.797 1 62.22 436 GLY A C 1
ATOM 3487 O O . GLY A 1 436 ? 1.869 53.688 12.344 1 62.22 436 GLY A O 1
ATOM 3488 N N . THR A 1 437 ? -0.08 52.75 11.711 1 61.47 437 THR A N 1
ATOM 3489 C CA . THR A 1 437 ? 0.236 51.469 12.383 1 61.47 437 THR A CA 1
ATOM 3490 C C . THR A 1 437 ? 0.878 50.5 11.414 1 61.47 437 THR A C 1
ATOM 3492 O O . THR A 1 437 ? 1.486 49.5 11.828 1 61.47 437 THR A O 1
ATOM 3495 N N . GLY A 1 438 ? 0.903 50.812 10.117 1 70.62 438 GLY A N 1
ATOM 3496 C CA . GLY A 1 438 ? 1.347 49.875 9.109 1 70.62 438 GLY A CA 1
ATOM 3497 C C . GLY A 1 438 ? 0.46 48.656 9.008 1 70.62 438 GLY A C 1
ATOM 3498 O O . GLY A 1 438 ? 0.833 47.656 8.383 1 70.62 438 GLY A O 1
ATOM 3499 N N . LEU A 1 439 ? -0.639 48.688 9.609 1 73.94 439 LEU A N 1
ATOM 3500 C CA . LEU A 1 439 ? -1.548 47.531 9.609 1 73.94 439 LEU A CA 1
ATOM 3501 C C . LEU A 1 439 ? -2.719 47.781 8.656 1 73.94 439 LEU A C 1
ATOM 3503 O O . LEU A 1 439 ? -3.428 46.844 8.289 1 73.94 439 LEU A O 1
ATOM 3507 N N . GLY A 1 440 ? -2.834 49 8.281 1 80 440 GLY A N 1
ATOM 3508 C CA . GLY A 1 440 ? -4.012 49.406 7.527 1 80 440 GLY A CA 1
ATOM 3509 C C . GLY A 1 440 ? -4.176 48.625 6.227 1 80 440 GLY A C 1
ATOM 3510 O O . GLY A 1 440 ? -5.242 48.094 5.957 1 80 440 GLY A O 1
ATOM 3511 N N . LEU A 1 441 ? -3.115 48.562 5.496 1 87.06 441 LEU A N 1
ATOM 3512 C CA . LEU A 1 441 ? -3.219 47.969 4.172 1 87.06 441 LEU A CA 1
ATOM 3513 C C . LEU A 1 441 ? -3.332 46.438 4.281 1 87.06 441 LEU A C 1
ATOM 3515 O O . LEU A 1 441 ? -3.938 45.781 3.422 1 87.06 441 LEU A O 1
ATOM 3519 N N . ALA A 1 442 ? -2.707 45.906 5.281 1 80.19 442 ALA A N 1
ATOM 3520 C CA . ALA A 1 442 ? -2.865 44.469 5.516 1 80.19 442 ALA A CA 1
ATOM 3521 C C . ALA A 1 442 ? -4.32 44.125 5.828 1 80.19 442 ALA A C 1
ATOM 3523 O O . ALA A 1 442 ? -4.855 43.125 5.312 1 80.19 442 ALA A O 1
ATOM 3524 N N . ILE A 1 443 ? -4.953 44.906 6.664 1 76.12 443 ILE A N 1
ATOM 3525 C CA . ILE A 1 443 ? -6.363 44.75 7 1 76.12 443 ILE A CA 1
ATOM 3526 C C . ILE A 1 443 ? -7.215 44.906 5.738 1 76.12 443 ILE A C 1
ATOM 3528 O O . ILE A 1 443 ? -8.141 44.125 5.523 1 76.12 443 ILE A O 1
ATOM 3532 N N . THR A 1 444 ? -6.812 45.875 4.984 1 88.19 444 THR A N 1
ATOM 3533 C CA . THR A 1 444 ? -7.527 46.156 3.74 1 88.19 444 THR A CA 1
ATOM 3534 C C . THR A 1 444 ? -7.488 44.938 2.826 1 88.19 444 THR A C 1
ATOM 3536 O O . THR A 1 444 ? -8.523 44.5 2.324 1 88.19 444 THR A O 1
ATOM 3539 N N . ARG A 1 445 ? -6.383 44.469 2.623 1 87.19 445 ARG A N 1
ATOM 3540 C CA . ARG A 1 445 ? -6.223 43.281 1.757 1 87.19 445 ARG A CA 1
ATOM 3541 C C . ARG A 1 445 ? -7.02 42.094 2.285 1 87.19 445 ARG A C 1
ATOM 3543 O O . ARG A 1 445 ? -7.703 41.406 1.521 1 87.19 445 ARG A O 1
ATOM 3550 N N . ASN A 1 446 ? -6.953 41.812 3.555 1 79.38 446 ASN A N 1
ATOM 3551 C CA . ASN A 1 446 ? -7.664 40.719 4.16 1 79.38 446 ASN A CA 1
ATOM 3552 C C . ASN A 1 446 ? -9.172 40.844 3.984 1 79.38 446 ASN A C 1
ATOM 3554 O O . ASN A 1 446 ? -9.852 39.844 3.65 1 79.38 446 ASN A O 1
ATOM 3558 N N . ALA A 1 447 ? -9.656 42.031 4.227 1 82 447 ALA A N 1
ATOM 3559 C CA . ALA A 1 447 ? -11.086 42.281 4.105 1 82 447 ALA A CA 1
ATOM 3560 C C . ALA A 1 447 ? -11.562 42.031 2.676 1 82 447 ALA A C 1
ATOM 3562 O O . ALA A 1 447 ? -12.641 41.469 2.463 1 82 447 ALA A O 1
ATOM 3563 N N . ILE A 1 448 ? -10.781 42.406 1.75 1 88.62 448 ILE A N 1
ATOM 3564 C CA . ILE A 1 448 ? -11.141 42.281 0.341 1 88.62 448 ILE A CA 1
ATOM 3565 C C . ILE A 1 448 ? -11.102 40.812 -0.074 1 88.62 448 ILE A C 1
ATOM 3567 O O . ILE A 1 448 ? -12 40.344 -0.758 1 88.62 448 ILE A O 1
ATOM 3571 N N . VAL A 1 449 ? -10.078 40.156 0.346 1 82.88 449 VAL A N 1
ATOM 3572 C CA . VAL A 1 449 ? -9.914 38.75 0.011 1 82.88 449 VAL A CA 1
ATOM 3573 C C . VAL A 1 449 ? -11.055 37.938 0.622 1 82.88 449 VAL A C 1
ATOM 3575 O O . VAL A 1 449 ? -11.555 37 0.006 1 82.88 449 VAL A O 1
ATOM 3578 N N . MET A 1 450 ? -11.438 38.281 1.792 1 78.69 450 MET A N 1
ATOM 3579 C CA . MET A 1 450 ? -12.555 37.594 2.451 1 78.69 450 MET A CA 1
ATOM 3580 C C . MET A 1 450 ? -13.828 37.719 1.62 1 78.69 450 MET A C 1
ATOM 3582 O O . MET A 1 450 ? -14.695 36.844 1.681 1 78.69 450 MET A O 1
ATOM 3586 N N . HIS A 1 451 ? -13.914 38.781 0.883 1 86.56 451 HIS A N 1
ATOM 3587 C CA . HIS A 1 451 ? -15.07 39.031 0.017 1 86.56 451 HIS A CA 1
ATOM 3588 C C . HIS A 1 451 ? -14.836 38.438 -1.371 1 86.56 451 HIS A C 1
ATOM 3590 O O . HIS A 1 451 ? -15.531 38.781 -2.324 1 86.56 451 HIS A O 1
ATOM 3596 N N . ARG A 1 452 ? -13.773 37.562 -1.504 1 83.81 452 ARG A N 1
ATOM 3597 C CA . ARG A 1 452 ? -13.398 36.938 -2.764 1 83.81 452 ARG A CA 1
ATOM 3598 C C . ARG A 1 452 ? -13.031 38 -3.811 1 83.81 452 ARG A C 1
ATOM 3600 O O . ARG A 1 452 ? -13.336 37.812 -4.996 1 83.81 452 ARG A O 1
ATOM 3607 N N . GLY A 1 453 ? -12.547 39.125 -3.273 1 89.38 453 GLY A N 1
ATOM 3608 C CA . GLY A 1 453 ? -12.117 40.219 -4.145 1 89.38 453 GLY A CA 1
ATOM 3609 C C . GLY A 1 453 ? -10.609 40.281 -4.305 1 89.38 453 GLY A C 1
ATOM 3610 O O . GLY A 1 453 ? -9.891 39.375 -3.906 1 89.38 453 GLY A O 1
ATOM 3611 N N . ALA A 1 454 ? -10.242 41.312 -5.133 1 92.81 454 ALA A N 1
ATOM 3612 C CA . ALA A 1 454 ? -8.82 41.562 -5.359 1 92.81 454 ALA A CA 1
ATOM 3613 C C . ALA A 1 454 ? -8.5 43.062 -5.258 1 92.81 454 ALA A C 1
ATOM 3615 O O . ALA A 1 454 ? -9.344 43.906 -5.543 1 92.81 454 ALA A O 1
ATOM 3616 N N . VAL A 1 455 ? -7.27 43.312 -4.746 1 93.44 455 VAL A N 1
ATOM 3617 C CA . VAL A 1 455 ? -6.797 44.688 -4.656 1 93.44 455 VAL A CA 1
ATOM 3618 C C . VAL A 1 455 ? -5.477 44.844 -5.414 1 93.44 455 VAL A C 1
ATOM 3620 O O . VAL A 1 455 ? -4.602 43.969 -5.32 1 93.44 455 VAL A O 1
ATOM 3623 N N . LYS A 1 456 ? -5.449 45.781 -6.312 1 93.88 456 LYS A N 1
ATOM 3624 C CA . LYS A 1 456 ? -4.238 46.125 -7.055 1 93.88 456 LYS A CA 1
ATOM 3625 C C . LYS A 1 456 ? -3.785 47.531 -6.75 1 93.88 456 LYS A C 1
ATOM 3627 O O . LYS A 1 456 ? -4.594 48.375 -6.363 1 93.88 456 LYS A O 1
ATOM 3632 N N . VAL A 1 457 ? -2.445 47.75 -6.859 1 94.69 457 VAL A N 1
ATOM 3633 C CA . VAL A 1 457 ? -1.896 49.062 -6.57 1 94.69 457 VAL A CA 1
ATOM 3634 C C . VAL A 1 457 ? -1.016 49.531 -7.734 1 94.69 457 VAL A C 1
ATOM 3636 O O . VAL A 1 457 ? -0.291 48.719 -8.32 1 94.69 457 VAL A O 1
ATOM 3639 N N . LYS A 1 458 ? -1.281 50.656 -8.258 1 94.62 458 LYS A N 1
ATOM 3640 C CA . LYS A 1 458 ? -0.408 51.375 -9.188 1 94.62 458 LYS A CA 1
ATOM 3641 C C . LYS A 1 458 ? 0.086 52.656 -8.578 1 94.62 458 LYS A C 1
ATOM 3643 O O . LYS A 1 458 ? -0.715 53.5 -8.156 1 94.62 458 LYS A O 1
ATOM 3648 N N . SER A 1 459 ? 1.41 52.75 -8.406 1 93.69 459 SER A N 1
ATOM 3649 C CA . SER A 1 459 ? 1.952 53.938 -7.773 1 93.69 459 SER A CA 1
ATOM 3650 C C . SER A 1 459 ? 3.281 54.344 -8.398 1 93.69 459 SER A C 1
ATOM 3652 O O . SER A 1 459 ? 4.016 53.5 -8.914 1 93.69 459 SER A O 1
ATOM 3654 N N . GLU A 1 460 ? 3.498 55.688 -8.57 1 92.06 460 GLU A N 1
ATOM 3655 C CA . GLU A 1 460 ? 4.77 56.281 -8.953 1 92.06 460 GLU A CA 1
ATOM 3656 C C . GLU A 1 460 ? 5.172 57.406 -7.992 1 92.06 460 GLU A C 1
ATOM 3658 O O . GLU A 1 460 ? 4.328 58.188 -7.57 1 92.06 460 GLU A O 1
ATOM 3663 N N . GLU A 1 461 ? 6.422 57.406 -7.66 1 91.12 461 GLU A N 1
ATOM 3664 C CA . GLU A 1 461 ? 6.91 58.406 -6.723 1 91.12 461 GLU A CA 1
ATOM 3665 C C . GLU A 1 461 ? 6.605 59.812 -7.219 1 91.12 461 GLU A C 1
ATOM 3667 O O . GLU A 1 461 ? 6.848 60.156 -8.383 1 91.12 461 GLU A O 1
ATOM 3672 N N . HIS A 1 462 ? 6.055 60.625 -6.375 1 90.25 462 HIS A N 1
ATOM 3673 C CA . HIS A 1 462 ? 5.762 62.031 -6.582 1 90.25 462 HIS A CA 1
ATOM 3674 C C . HIS A 1 462 ? 4.609 62.219 -7.562 1 90.25 462 HIS A C 1
ATOM 3676 O O . HIS A 1 462 ? 4.367 63.344 -8.039 1 90.25 462 HIS A O 1
ATOM 3682 N N . LYS A 1 463 ? 3.914 61.219 -7.98 1 91.06 463 LYS A N 1
ATOM 3683 C CA . LYS A 1 463 ? 2.77 61.312 -8.875 1 91.06 463 LYS A CA 1
ATOM 3684 C C . LYS A 1 463 ? 1.481 60.875 -8.188 1 91.06 463 LYS A C 1
ATOM 3686 O O . LYS A 1 463 ? 0.385 61.25 -8.625 1 91.06 463 LYS A O 1
ATOM 3691 N N . GLY A 1 464 ? 1.672 60.062 -7.238 1 93.75 464 GLY A N 1
ATOM 3692 C CA . GLY A 1 464 ? 0.491 59.625 -6.516 1 93.75 464 GLY A CA 1
ATOM 3693 C C . GLY A 1 464 ? 0.31 58.125 -6.539 1 93.75 464 GLY A C 1
ATOM 3694 O O . GLY A 1 464 ? 1.181 57.375 -7.02 1 93.75 464 GLY A O 1
ATOM 3695 N N . THR A 1 465 ? -0.723 57.625 -5.91 1 96 465 THR A N 1
ATOM 3696 C CA . THR A 1 465 ? -1.011 56.188 -5.781 1 96 465 THR A CA 1
ATOM 3697 C C . THR A 1 465 ? -2.475 55.906 -6.102 1 96 465 THR A C 1
ATOM 3699 O O . THR A 1 465 ? -3.357 56.688 -5.758 1 96 465 THR A O 1
ATOM 3702 N N . THR A 1 466 ? -2.695 54.844 -6.832 1 97.12 466 THR A N 1
ATOM 3703 C CA . THR A 1 466 ? -4.051 54.406 -7.125 1 97.12 466 THR A CA 1
ATOM 3704 C C . THR A 1 466 ? -4.258 52.969 -6.656 1 97.12 466 THR A C 1
ATOM 3706 O O . THR A 1 466 ? -3.553 52.062 -7.094 1 97.12 466 THR A O 1
ATOM 3709 N N . PHE A 1 467 ? -5.172 52.75 -5.75 1 97.25 467 PHE A N 1
ATOM 3710 C CA . PHE A 1 467 ? -5.617 51.406 -5.355 1 97.25 467 PHE A CA 1
ATOM 3711 C C . PHE A 1 467 ? -6.898 51.031 -6.09 1 97.25 467 PHE A C 1
ATOM 3713 O O . PHE A 1 467 ? -7.848 51.812 -6.145 1 97.25 467 PHE A O 1
ATOM 3720 N N . SER A 1 468 ? -6.91 49.906 -6.688 1 96.94 468 SER A N 1
ATOM 3721 C CA . SER A 1 468 ? -8.086 49.375 -7.383 1 96.94 468 SER A CA 1
ATOM 3722 C C . SER A 1 468 ? -8.617 48.125 -6.711 1 96.94 468 SER A C 1
ATOM 3724 O O . SER A 1 468 ? -7.906 47.125 -6.613 1 96.94 468 SER A O 1
ATOM 3726 N N . VAL A 1 469 ? -9.883 48.156 -6.312 1 97 469 VAL A N 1
ATOM 3727 C CA . VAL A 1 469 ? -10.516 47.062 -5.613 1 97 469 VAL A CA 1
ATOM 3728 C C . VAL A 1 469 ? -11.617 46.438 -6.48 1 97 469 VAL A C 1
ATOM 3730 O O . VAL A 1 469 ? -12.406 47.188 -7.082 1 97 469 VAL A O 1
ATOM 3733 N N . ARG A 1 470 ? -11.586 45.156 -6.602 1 96 470 ARG A N 1
ATOM 3734 C CA . ARG A 1 470 ? -12.633 44.438 -7.305 1 96 470 ARG A CA 1
ATOM 3735 C C . ARG A 1 470 ? -13.297 43.406 -6.383 1 96 470 ARG A C 1
ATOM 3737 O O . ARG A 1 470 ? -12.617 42.594 -5.75 1 96 470 ARG A O 1
ATOM 3744 N N . ILE A 1 471 ? -14.609 43.406 -6.273 1 94.94 471 ILE A N 1
ATOM 3745 C CA . ILE A 1 471 ? -15.344 42.5 -5.41 1 94.94 471 ILE A CA 1
ATOM 3746 C C . ILE A 1 471 ? -16.578 41.969 -6.141 1 94.94 471 ILE A C 1
ATOM 3748 O O . ILE A 1 471 ? -17.266 42.75 -6.836 1 94.94 471 ILE A O 1
ATOM 3752 N N . PRO A 1 472 ? -16.922 40.719 -6.035 1 94.69 472 PRO A N 1
ATOM 3753 C CA . PRO A 1 472 ? -18.141 40.219 -6.648 1 94.69 472 PRO A CA 1
ATOM 3754 C C . PRO A 1 472 ? -19.406 40.875 -6.059 1 94.69 472 PRO A C 1
ATOM 3756 O O . PRO A 1 472 ? -19.469 41.125 -4.852 1 94.69 472 PRO A O 1
ATOM 3759 N N . LEU A 1 473 ? -20.359 41.031 -6.902 1 94.38 473 LEU A N 1
ATOM 3760 C CA . LEU A 1 473 ? -21.625 41.625 -6.469 1 94.38 473 LEU A CA 1
ATOM 3761 C C . LEU A 1 473 ? -22.391 40.656 -5.562 1 94.38 473 LEU A C 1
ATOM 3763 O O . LEU A 1 473 ? -23.062 41.094 -4.633 1 94.38 473 LEU A O 1
ATOM 3767 N N . THR A 1 474 ? -22.25 39.469 -5.973 1 90.56 474 THR A N 1
ATOM 3768 C CA . THR A 1 474 ? -22.922 38.438 -5.191 1 90.56 474 THR A CA 1
ATOM 3769 C C . THR A 1 474 ? -21.891 37.562 -4.445 1 90.56 474 THR A C 1
ATOM 3771 O O . THR A 1 474 ? -20.875 37.188 -5.012 1 90.56 474 THR A O 1
ATOM 3774 N N . TYR A 1 475 ? -22.188 37.531 -3.135 1 81.38 475 TYR A N 1
ATOM 3775 C CA . TYR A 1 475 ? -21.281 36.719 -2.332 1 81.38 475 TYR A CA 1
ATOM 3776 C C . TYR A 1 475 ? -21.594 35.219 -2.508 1 81.38 475 TYR A C 1
ATOM 3778 O O . TYR A 1 475 ? -22.734 34.812 -2.354 1 81.38 475 TYR A O 1
ATOM 3786 N N . ILE A 1 476 ? -20.703 34.5 -3.109 1 68.56 476 ILE A N 1
ATOM 3787 C CA . ILE A 1 476 ? -20.875 33.062 -3.176 1 68.56 476 ILE A CA 1
ATOM 3788 C C . ILE A 1 476 ? -20.047 32.375 -2.092 1 68.56 476 ILE A C 1
ATOM 3790 O O . ILE A 1 476 ? -18.812 32.531 -2.053 1 68.56 476 ILE A O 1
ATOM 3794 N N . ALA A 1 477 ? -20.703 31.766 -1.047 1 59.22 477 ALA A N 1
ATOM 3795 C CA . ALA A 1 477 ? -20.031 31.078 0.053 1 59.22 477 ALA A CA 1
ATOM 3796 C C . ALA A 1 477 ? -19.125 29.953 -0.465 1 59.22 477 ALA A C 1
ATOM 3798 O O . ALA A 1 477 ? -19.484 29.25 -1.413 1 59.22 477 ALA A O 1
ATOM 3799 N N . MET B 1 1 ? 17.984 13.539 -19.781 1 29.14 1 MET B N 1
ATOM 3800 C CA . MET B 1 1 ? 18.109 13.516 -18.328 1 29.14 1 MET B CA 1
ATOM 3801 C C . MET B 1 1 ? 16.75 13.289 -17.656 1 29.14 1 MET B C 1
ATOM 3803 O O . MET B 1 1 ? 16.672 13.133 -16.438 1 29.14 1 MET B O 1
ATOM 3807 N N . PHE B 1 2 ? 15.727 13.617 -18.375 1 33.81 2 PHE B N 1
ATOM 3808 C CA . PHE B 1 2 ? 14.312 13.477 -18.062 1 33.81 2 PHE B CA 1
ATOM 3809 C C . PHE B 1 2 ? 13.883 12.016 -18.109 1 33.81 2 PHE B C 1
ATOM 3811 O O . PHE B 1 2 ? 12.875 11.641 -17.516 1 33.81 2 PHE B O 1
ATOM 3818 N N . GLY B 1 3 ? 14.492 11.344 -18.953 1 36.5 3 GLY B N 1
ATOM 3819 C CA . GLY B 1 3 ? 14.117 9.969 -19.234 1 36.5 3 GLY B CA 1
ATOM 3820 C C . GLY B 1 3 ? 14.484 9.008 -18.125 1 36.5 3 GLY B C 1
ATOM 3821 O O . GLY B 1 3 ? 13.797 8.008 -17.906 1 36.5 3 GLY B O 1
ATOM 3822 N N . LYS B 1 4 ? 15.719 9.141 -17.578 1 38.59 4 LYS B N 1
ATOM 3823 C CA . LYS B 1 4 ? 16.266 8.32 -16.516 1 38.59 4 LYS B CA 1
ATOM 3824 C C . LYS B 1 4 ? 15.562 8.602 -15.188 1 38.59 4 LYS B C 1
ATOM 3826 O O . LYS B 1 4 ? 15.695 7.828 -14.234 1 38.59 4 LYS B O 1
ATOM 3831 N N . LYS B 1 5 ? 15.125 9.656 -14.875 1 40.69 5 LYS B N 1
ATOM 3832 C CA . LYS B 1 5 ? 14.43 10.023 -13.641 1 40.69 5 LYS B CA 1
ATOM 3833 C C . LYS B 1 5 ? 13.047 9.391 -13.586 1 40.69 5 LYS B C 1
ATOM 3835 O O . LYS B 1 5 ? 12.5 9.172 -12.5 1 40.69 5 LYS B O 1
ATOM 3840 N N . ILE B 1 6 ? 12.484 9.148 -14.727 1 42.16 6 ILE B N 1
ATOM 3841 C CA . ILE B 1 6 ? 11.18 8.523 -14.867 1 42.16 6 ILE B CA 1
ATOM 3842 C C . ILE B 1 6 ? 11.297 7.016 -14.648 1 42.16 6 ILE B C 1
ATOM 3844 O O . ILE B 1 6 ? 10.438 6.402 -14.016 1 42.16 6 ILE B O 1
ATOM 3848 N N . LYS B 1 7 ? 12.273 6.48 -15.258 1 46.81 7 LYS B N 1
ATOM 3849 C CA . LYS B 1 7 ? 12.492 5.035 -15.18 1 46.81 7 LYS B CA 1
ATOM 3850 C C . LYS B 1 7 ? 12.789 4.605 -13.742 1 46.81 7 LYS B C 1
ATOM 3852 O O . LYS B 1 7 ? 12.312 3.557 -13.297 1 46.81 7 LYS B O 1
ATOM 3857 N N . HIS B 1 8 ? 13.609 5.316 -12.984 1 52 8 HIS B N 1
ATOM 3858 C CA . HIS B 1 8 ? 13.945 5.039 -11.586 1 52 8 HIS B CA 1
ATOM 3859 C C . HIS B 1 8 ? 12.734 5.25 -10.68 1 52 8 HIS B C 1
ATOM 3861 O O . HIS B 1 8 ? 12.617 4.605 -9.633 1 52 8 HIS B O 1
ATOM 3867 N N . THR B 1 9 ? 11.734 5.961 -11.195 1 61.91 9 THR B N 1
ATOM 3868 C CA . THR B 1 9 ? 10.516 6.293 -10.469 1 61.91 9 THR B CA 1
ATOM 3869 C C . THR B 1 9 ? 9.484 5.176 -10.602 1 61.91 9 THR B C 1
ATOM 3871 O O . THR B 1 9 ? 8.742 4.887 -9.664 1 61.91 9 THR B O 1
ATOM 3874 N N . PHE B 1 10 ? 9.602 4.418 -11.664 1 67.25 10 PHE B N 1
ATOM 3875 C CA . PHE B 1 10 ? 8.609 3.377 -11.906 1 67.25 10 PHE B CA 1
ATOM 3876 C C . PHE B 1 10 ? 8.875 2.164 -11.023 1 67.25 10 PHE B C 1
ATOM 3878 O O . PHE B 1 10 ? 7.941 1.595 -10.453 1 67.25 10 PHE B O 1
ATOM 3885 N N . PHE B 1 11 ? 10.164 1.835 -10.844 1 74.81 11 PHE B N 1
ATOM 3886 C CA . PHE B 1 11 ? 10.516 0.676 -10.031 1 74.81 11 PHE B CA 1
ATOM 3887 C C . PHE B 1 11 ? 10.336 0.982 -8.547 1 74.81 11 PHE B C 1
ATOM 3889 O O . PHE B 1 11 ? 10.25 0.067 -7.727 1 74.81 11 PHE B O 1
ATOM 3896 N N . LYS B 1 12 ? 10.172 2.264 -8.383 1 82.12 12 LYS B N 1
ATOM 3897 C CA . LYS B 1 12 ? 10.023 2.658 -6.98 1 82.12 12 LYS B CA 1
ATOM 3898 C C . LYS B 1 12 ? 8.547 2.707 -6.582 1 82.12 12 LYS B C 1
ATOM 3900 O O . LYS B 1 12 ? 8.227 2.828 -5.398 1 82.12 12 LYS B O 1
ATOM 3905 N N . SER B 1 13 ? 7.723 2.387 -7.496 1 90.12 13 SER B N 1
ATOM 3906 C CA . SER B 1 13 ? 6.289 2.424 -7.227 1 90.12 13 SER B CA 1
ATOM 3907 C C . SER B 1 13 ? 5.816 1.133 -6.57 1 90.12 13 SER B C 1
ATOM 3909 O O . SER B 1 13 ? 6.281 0.045 -6.918 1 90.12 13 SER B O 1
ATOM 3911 N N . LEU B 1 14 ? 5.031 1.282 -5.539 1 90.38 14 LEU B N 1
ATOM 3912 C CA . LEU B 1 14 ? 4.426 0.12 -4.898 1 90.38 14 LEU B CA 1
ATOM 3913 C C . LEU B 1 14 ? 3.578 -0.669 -5.891 1 90.38 14 LEU B C 1
ATOM 3915 O O . LEU B 1 14 ? 3.564 -1.902 -5.859 1 90.38 14 LEU B O 1
ATOM 3919 N N . ARG B 1 15 ? 2.918 0.077 -6.785 1 91.06 15 ARG B N 1
ATOM 3920 C CA . ARG B 1 15 ? 2.08 -0.554 -7.797 1 91.06 15 ARG B CA 1
ATOM 3921 C C . ARG B 1 15 ? 2.898 -1.501 -8.672 1 91.06 15 ARG B C 1
ATOM 3923 O O . ARG B 1 15 ? 2.486 -2.637 -8.914 1 91.06 15 ARG B O 1
ATOM 3930 N N . PHE B 1 16 ? 4.043 -1.137 -9.125 1 93.25 16 PHE B N 1
ATOM 3931 C CA . PHE B 1 16 ? 4.914 -1.944 -9.969 1 93.25 16 PHE B CA 1
ATOM 3932 C C . PHE B 1 16 ? 5.484 -3.123 -9.188 1 93.25 16 PHE B C 1
ATOM 3934 O O . PHE B 1 16 ? 5.586 -4.23 -9.719 1 93.25 16 PHE B O 1
ATOM 3941 N N . ARG B 1 17 ? 5.848 -2.891 -7.969 1 91.81 17 ARG B N 1
ATOM 3942 C CA . ARG B 1 17 ? 6.414 -3.957 -7.152 1 91.81 17 ARG B CA 1
ATOM 3943 C C . ARG B 1 17 ? 5.383 -5.051 -6.887 1 91.81 17 ARG B C 1
ATOM 3945 O O . ARG B 1 17 ? 5.703 -6.238 -6.949 1 91.81 17 ARG B O 1
ATOM 3952 N N . ILE B 1 18 ? 4.176 -4.617 -6.605 1 92.56 18 ILE B N 1
ATOM 3953 C CA . ILE B 1 18 ? 3.104 -5.582 -6.387 1 92.56 18 ILE B CA 1
ATOM 3954 C C . ILE B 1 18 ? 2.867 -6.387 -7.664 1 92.56 18 ILE B C 1
ATOM 3956 O O . ILE B 1 18 ? 2.723 -7.613 -7.613 1 92.56 18 ILE B O 1
ATOM 3960 N N . LEU B 1 19 ? 2.879 -5.707 -8.82 1 93.44 19 LEU B N 1
ATOM 3961 C CA . LEU B 1 19 ? 2.68 -6.379 -10.102 1 93.44 19 LEU B CA 1
ATOM 3962 C C . LEU B 1 19 ? 3.754 -7.438 -10.336 1 93.44 19 LEU B C 1
ATOM 3964 O O . LEU B 1 19 ? 3.445 -8.57 -10.719 1 93.44 19 LEU B O 1
ATOM 3968 N N . LEU B 1 20 ? 4.984 -7.137 -10.094 1 93.44 20 LEU B N 1
ATOM 3969 C CA . LEU B 1 20 ? 6.102 -8.055 -10.297 1 93.44 20 LEU B CA 1
ATOM 3970 C C . LEU B 1 20 ? 5.973 -9.273 -9.398 1 93.44 20 LEU B C 1
ATOM 3972 O O . LEU B 1 20 ? 6.215 -10.398 -9.828 1 93.44 20 LEU B O 1
ATOM 3976 N N . ILE B 1 21 ? 5.605 -9 -8.18 1 93.81 21 ILE B N 1
ATOM 3977 C CA . ILE B 1 21 ? 5.469 -10.086 -7.215 1 93.81 21 ILE B CA 1
ATOM 3978 C C . ILE B 1 21 ? 4.336 -11.016 -7.641 1 93.81 21 ILE B C 1
ATOM 3980 O O . ILE B 1 21 ? 4.469 -12.242 -7.57 1 93.81 21 ILE B O 1
ATOM 3984 N N . LEU B 1 22 ? 3.234 -10.453 -8.125 1 93.44 22 LEU B N 1
ATOM 3985 C CA . LEU B 1 22 ? 2.102 -11.25 -8.578 1 93.44 22 LEU B CA 1
ATOM 3986 C C . LEU B 1 22 ? 2.484 -12.102 -9.781 1 93.44 22 LEU B C 1
ATOM 3988 O O . LEU B 1 22 ? 2.082 -13.266 -9.875 1 93.44 22 LEU B O 1
ATOM 3992 N N . ILE B 1 23 ? 3.324 -11.578 -10.609 1 94.12 23 ILE B N 1
ATOM 3993 C CA . ILE B 1 23 ? 3.754 -12.305 -11.805 1 94.12 23 ILE B CA 1
ATOM 3994 C C . ILE B 1 23 ? 4.66 -13.461 -11.398 1 94.12 23 ILE B C 1
ATOM 3996 O O . ILE B 1 23 ? 4.461 -14.594 -11.844 1 94.12 23 ILE B O 1
ATOM 4000 N N . VAL B 1 24 ? 5.594 -13.227 -10.523 1 94.44 24 VAL B N 1
ATOM 4001 C CA . VAL B 1 24 ? 6.566 -14.242 -10.125 1 94.44 24 VAL B CA 1
ATOM 4002 C C . VAL B 1 24 ? 5.859 -15.367 -9.367 1 94.44 24 VAL B C 1
ATOM 4004 O O . VAL B 1 24 ? 6.059 -16.547 -9.672 1 94.44 24 VAL B O 1
ATOM 4007 N N . ILE B 1 25 ? 4.98 -15.031 -8.508 1 93.81 25 ILE B N 1
ATOM 4008 C CA . ILE B 1 25 ? 4.312 -16.016 -7.672 1 93.81 25 ILE B CA 1
ATOM 4009 C C . ILE B 1 25 ? 3.262 -16.766 -8.492 1 93.81 25 ILE B C 1
ATOM 4011 O O . ILE B 1 25 ? 2.953 -17.922 -8.211 1 93.81 25 ILE B O 1
ATOM 4015 N N . GLY B 1 26 ? 2.734 -16.062 -9.516 1 92.69 26 GLY B N 1
ATOM 4016 C CA . GLY B 1 26 ? 1.725 -16.688 -10.359 1 92.69 26 GLY B CA 1
ATOM 4017 C C . GLY B 1 26 ? 2.312 -17.625 -11.398 1 92.69 26 GLY B C 1
ATOM 4018 O O . GLY B 1 26 ? 1.69 -18.625 -11.758 1 92.69 26 GLY B O 1
ATOM 4019 N N . ILE B 1 27 ? 3.574 -17.391 -11.805 1 95.06 27 ILE B N 1
ATOM 4020 C CA . ILE B 1 27 ? 4.105 -18.109 -12.969 1 95.06 27 ILE B CA 1
ATOM 4021 C C . ILE B 1 27 ? 5.102 -19.172 -12.508 1 95.06 27 ILE B C 1
ATOM 4023 O O . ILE B 1 27 ? 5.066 -20.312 -12.992 1 95.06 27 ILE B O 1
ATOM 4027 N N . VAL B 1 28 ? 5.895 -18.922 -11.539 1 95.62 28 VAL B N 1
ATOM 4028 C CA . VAL B 1 28 ? 7.012 -19.781 -11.164 1 95.62 28 VAL B CA 1
ATOM 4029 C C . VAL B 1 28 ? 6.48 -21.125 -10.648 1 95.62 28 VAL B C 1
ATOM 4031 O O . VAL B 1 28 ? 6.902 -22.188 -11.117 1 95.62 28 VAL B O 1
ATOM 4034 N N . PRO B 1 29 ? 5.488 -21.109 -9.75 1 95.56 29 PRO B N 1
ATOM 4035 C CA . PRO B 1 29 ? 4.973 -22.406 -9.312 1 95.56 29 PRO B CA 1
ATOM 4036 C C . PRO B 1 29 ? 4.344 -23.203 -10.445 1 95.56 29 PRO B C 1
ATOM 4038 O O . PRO B 1 29 ? 4.461 -24.438 -10.477 1 95.56 29 PRO B O 1
ATOM 4041 N N . SER B 1 30 ? 3.715 -22.531 -11.383 1 95.94 30 SER B N 1
ATOM 4042 C CA . SER B 1 30 ? 3.082 -23.203 -12.508 1 95.94 30 SER B CA 1
ATOM 4043 C C . SER B 1 30 ? 4.117 -23.891 -13.391 1 95.94 30 SER B C 1
ATOM 4045 O O . SER B 1 30 ? 3.887 -25 -13.875 1 95.94 30 SER B O 1
ATOM 4047 N N . ILE B 1 31 ? 5.246 -23.234 -13.555 1 96.75 31 ILE B N 1
ATOM 4048 C CA . ILE B 1 31 ? 6.328 -23.797 -14.352 1 96.75 31 ILE B CA 1
ATOM 4049 C C . ILE B 1 31 ? 6.895 -25.031 -13.648 1 96.75 31 ILE B C 1
ATOM 4051 O O . ILE B 1 31 ? 7.16 -26.047 -14.289 1 96.75 31 ILE B O 1
ATOM 4055 N N . ILE B 1 32 ? 7.004 -24.938 -12.344 1 96.44 32 ILE B N 1
ATOM 4056 C CA . ILE B 1 32 ? 7.547 -26.031 -11.555 1 96.44 32 ILE B CA 1
ATOM 4057 C C . ILE B 1 32 ? 6.613 -27.234 -11.641 1 96.44 32 ILE B C 1
ATOM 4059 O O . ILE B 1 32 ? 7.062 -28.359 -11.875 1 96.44 32 ILE B O 1
ATOM 4063 N N . VAL B 1 33 ? 5.352 -27.016 -11.5 1 96.38 33 VAL B N 1
ATOM 4064 C CA . VAL B 1 33 ? 4.367 -28.094 -11.531 1 96.38 33 VAL B CA 1
ATOM 4065 C C . VAL B 1 33 ? 4.383 -28.766 -12.898 1 96.38 33 VAL B C 1
ATOM 4067 O O . VAL B 1 33 ? 4.391 -29.984 -12.992 1 96.38 33 VAL B O 1
ATOM 4070 N N . GLU B 1 34 ? 4.41 -27.969 -13.969 1 96.69 34 GLU B N 1
ATOM 4071 C CA . GLU B 1 34 ? 4.438 -28.5 -15.328 1 96.69 34 GLU B CA 1
ATOM 4072 C C . GLU B 1 34 ? 5.648 -29.406 -15.547 1 96.69 34 GLU B C 1
ATOM 4074 O O . GLU B 1 34 ? 5.512 -30.531 -16.047 1 96.69 34 GLU B O 1
ATOM 4079 N N . ASN B 1 35 ? 6.797 -28.922 -15.109 1 96.38 35 ASN B N 1
ATOM 4080 C CA . ASN B 1 35 ? 8.039 -29.656 -15.32 1 96.38 35 ASN B CA 1
ATOM 4081 C C . ASN B 1 35 ? 8.078 -30.953 -14.5 1 96.38 35 ASN B C 1
ATOM 4083 O O . ASN B 1 35 ? 8.516 -31.984 -14.984 1 96.38 35 ASN B O 1
ATOM 4087 N N . VAL B 1 36 ? 7.598 -30.906 -13.336 1 96.31 36 VAL B N 1
ATOM 4088 C CA . VAL B 1 36 ? 7.641 -32.062 -12.453 1 96.31 36 VAL B CA 1
ATOM 4089 C C . VAL B 1 36 ? 6.668 -33.125 -12.945 1 96.31 36 VAL B C 1
ATOM 4091 O O . VAL B 1 36 ? 7 -34.312 -12.969 1 96.31 36 VAL B O 1
ATOM 4094 N N . ILE B 1 37 ? 5.523 -32.719 -13.391 1 96.69 37 ILE B N 1
ATOM 4095 C CA . ILE B 1 37 ? 4.516 -33.656 -13.836 1 96.69 37 ILE B CA 1
ATOM 4096 C C . ILE B 1 37 ? 4.961 -34.312 -15.141 1 96.69 37 ILE B C 1
ATOM 4098 O O . ILE B 1 37 ? 4.871 -35.562 -15.289 1 96.69 37 ILE B O 1
ATOM 4102 N N . VAL B 1 38 ? 5.508 -33.531 -16.062 1 96.38 38 VAL B N 1
ATOM 4103 C CA . VAL B 1 38 ? 5.934 -34.062 -17.359 1 96.38 38 VAL B CA 1
ATOM 4104 C C . VAL B 1 38 ? 7.094 -35.062 -17.156 1 96.38 38 VAL B C 1
ATOM 4106 O O . VAL B 1 38 ? 7.117 -36.125 -17.75 1 96.38 38 VAL B O 1
ATOM 4109 N N . ASN B 1 39 ? 7.969 -34.656 -16.25 1 95.5 39 ASN B N 1
ATOM 4110 C CA . ASN B 1 39 ? 9.086 -35.562 -15.961 1 95.5 39 ASN B CA 1
ATOM 4111 C C . ASN B 1 39 ? 8.625 -36.812 -15.242 1 95.5 39 ASN B C 1
ATOM 4113 O O . ASN B 1 39 ? 9.172 -37.906 -15.477 1 95.5 39 ASN B O 1
ATOM 4117 N N . SER B 1 40 ? 7.68 -36.719 -14.406 1 95.75 40 SER B N 1
ATOM 4118 C CA . SER B 1 40 ? 7.121 -37.844 -13.711 1 95.75 40 SER B CA 1
ATOM 4119 C C . SER B 1 40 ? 6.438 -38.812 -14.68 1 95.75 40 SER B C 1
ATOM 4121 O O . SER B 1 40 ? 6.527 -40.031 -14.531 1 95.75 40 SER B O 1
ATOM 4123 N N . TYR B 1 41 ? 5.766 -38.219 -15.695 1 95.31 41 TYR B N 1
ATOM 4124 C CA . TYR B 1 41 ? 5.145 -39.031 -16.75 1 95.31 41 TYR B CA 1
ATOM 4125 C C . TYR B 1 41 ? 6.195 -39.844 -17.516 1 95.31 41 TYR B C 1
ATOM 4127 O O . TYR B 1 41 ? 6.023 -41.031 -17.734 1 95.31 41 TYR B O 1
ATOM 4135 N N . GLU B 1 42 ? 7.195 -39.188 -17.922 1 95.5 42 GLU B N 1
ATOM 4136 C CA . GLU B 1 42 ? 8.234 -39.844 -18.719 1 95.5 42 GLU B CA 1
ATOM 4137 C C . GLU B 1 42 ? 8.836 -41.031 -17.953 1 95.5 42 GLU B C 1
ATOM 4139 O O . GLU B 1 42 ? 8.945 -42.125 -18.484 1 95.5 42 GLU B O 1
ATOM 4144 N N . ASN B 1 43 ? 9.133 -40.812 -16.703 1 94.94 43 ASN B N 1
ATOM 4145 C CA . ASN B 1 43 ? 9.734 -41.844 -15.875 1 94.94 43 ASN B CA 1
ATOM 4146 C C . ASN B 1 43 ? 8.773 -43.031 -15.68 1 94.94 43 ASN B C 1
ATOM 4148 O O . ASN B 1 43 ? 9.188 -44.188 -15.742 1 94.94 43 ASN B O 1
ATOM 4152 N N . ARG B 1 44 ? 7.574 -42.625 -15.492 1 94.31 44 ARG B N 1
ATOM 4153 C CA . ARG B 1 44 ? 6.562 -43.656 -15.281 1 94.31 44 ARG B CA 1
ATOM 4154 C C . ARG B 1 44 ? 6.355 -44.5 -16.547 1 94.31 44 ARG B C 1
ATOM 4156 O O . ARG B 1 44 ? 6.27 -45.719 -16.484 1 94.31 44 ARG B O 1
ATOM 4163 N N . ALA B 1 45 ? 6.25 -43.844 -17.672 1 94.62 45 ALA B N 1
ATOM 4164 C CA . ALA B 1 45 ? 6.031 -44.531 -18.953 1 94.62 45 ALA B CA 1
ATOM 4165 C C . ALA B 1 45 ? 7.18 -45.469 -19.266 1 94.62 45 ALA B C 1
ATOM 4167 O O . ALA B 1 45 ? 6.953 -46.594 -19.719 1 94.62 45 ALA B O 1
ATOM 4168 N N . VAL B 1 46 ? 8.375 -45 -19.016 1 94.94 46 VAL B N 1
ATOM 4169 C CA . VAL B 1 46 ? 9.562 -45.812 -19.281 1 94.94 46 VAL B CA 1
ATOM 4170 C C . VAL B 1 46 ? 9.562 -47.031 -18.359 1 94.94 46 VAL B C 1
ATOM 4172 O O . VAL B 1 46 ? 9.805 -48.156 -18.797 1 94.94 46 VAL B O 1
ATOM 4175 N N . ASP B 1 47 ? 9.234 -46.844 -17.109 1 94.31 47 ASP B N 1
ATOM 4176 C CA . ASP B 1 47 ? 9.211 -47.938 -16.141 1 94.31 47 ASP B CA 1
ATOM 4177 C C . ASP B 1 47 ? 8.188 -49 -16.531 1 94.31 47 ASP B C 1
ATOM 4179 O O . ASP B 1 47 ? 8.477 -50.188 -16.453 1 94.31 47 ASP B O 1
ATOM 4183 N N . ILE B 1 48 ? 7.059 -48.531 -16.922 1 93.25 48 ILE B N 1
ATOM 4184 C CA . ILE B 1 48 ? 6 -49.469 -17.312 1 93.25 48 ILE B CA 1
ATOM 4185 C C . ILE B 1 48 ? 6.426 -50.25 -18.547 1 93.25 48 ILE B C 1
ATOM 4187 O O . ILE B 1 48 ? 6.227 -51.469 -18.625 1 93.25 48 ILE B O 1
ATOM 4191 N N . ARG B 1 49 ? 7 -49.531 -19.5 1 93 49 ARG B N 1
ATOM 4192 C CA . ARG B 1 49 ? 7.473 -50.188 -20.719 1 93 49 ARG B CA 1
ATOM 4193 C C . ARG B 1 49 ? 8.492 -51.281 -20.391 1 93 49 ARG B C 1
ATOM 4195 O O . ARG B 1 49 ? 8.43 -52.375 -20.938 1 93 49 ARG B O 1
ATOM 4202 N N . ILE B 1 50 ? 9.398 -51 -19.531 1 93.62 50 ILE B N 1
ATOM 4203 C CA . ILE B 1 50 ? 10.438 -51.938 -19.141 1 93.62 50 ILE B CA 1
ATOM 4204 C C . ILE B 1 50 ? 9.805 -53.188 -18.5 1 93.62 50 ILE B C 1
ATOM 4206 O O . ILE B 1 50 ? 10.125 -54.312 -18.859 1 93.62 50 ILE B O 1
ATOM 4210 N N . VAL B 1 51 ? 8.914 -52.969 -17.594 1 91.94 51 VAL B N 1
ATOM 4211 C CA . VAL B 1 51 ? 8.281 -54.094 -16.859 1 91.94 51 VAL B CA 1
ATOM 4212 C C . VAL B 1 51 ? 7.484 -54.938 -17.828 1 91.94 51 VAL B C 1
ATOM 4214 O O . VAL B 1 51 ? 7.566 -56.188 -17.766 1 91.94 51 VAL B O 1
ATOM 4217 N N . ASN B 1 52 ? 6.699 -54.25 -18.734 1 91.44 52 ASN B N 1
ATOM 4218 C CA . ASN B 1 52 ? 5.887 -55 -19.703 1 91.44 52 ASN B CA 1
ATOM 4219 C C . ASN B 1 52 ? 6.746 -55.844 -20.641 1 91.44 52 ASN B C 1
ATOM 4221 O O . ASN B 1 52 ? 6.438 -57 -20.891 1 91.44 52 ASN B O 1
ATOM 4225 N N . VAL B 1 53 ? 7.781 -55.312 -21.141 1 92.25 53 VAL B N 1
ATOM 4226 C CA . VAL B 1 53 ? 8.664 -56 -22.062 1 92.25 53 VAL B CA 1
ATOM 4227 C C . VAL B 1 53 ? 9.367 -57.156 -21.344 1 92.25 53 VAL B C 1
ATOM 4229 O O . VAL B 1 53 ? 9.469 -58.25 -21.875 1 92.25 53 VAL B O 1
ATOM 4232 N N . LYS B 1 54 ? 9.844 -56.906 -20.156 1 91.31 54 LYS B N 1
ATOM 4233 C CA . LYS B 1 54 ? 10.516 -57.938 -19.375 1 91.31 54 LYS B CA 1
ATOM 4234 C C . LYS B 1 54 ? 9.586 -59.125 -19.141 1 91.31 54 LYS B C 1
ATOM 4236 O O . LYS B 1 54 ? 10 -60.281 -19.266 1 91.31 54 LYS B O 1
ATOM 4241 N N . ASN B 1 55 ? 8.336 -58.812 -18.797 1 90.75 55 ASN B N 1
ATOM 4242 C CA . ASN B 1 55 ? 7.359 -59.875 -18.562 1 90.75 55 ASN B CA 1
ATOM 4243 C C . ASN B 1 55 ? 7.156 -60.75 -19.812 1 90.75 55 ASN B C 1
ATOM 4245 O O . ASN B 1 55 ? 7.109 -61.969 -19.734 1 90.75 55 ASN B O 1
ATOM 4249 N N . GLN B 1 56 ? 7.059 -60.062 -20.906 1 90.12 56 GLN B N 1
ATOM 4250 C CA . GLN B 1 56 ? 6.859 -60.781 -22.156 1 90.12 56 GLN B CA 1
ATOM 4251 C C . GLN B 1 56 ? 8.109 -61.562 -22.531 1 90.12 56 GLN B C 1
ATOM 4253 O O . GLN B 1 56 ? 8.008 -62.656 -23.078 1 90.12 56 GLN B O 1
ATOM 4258 N N . CYS B 1 57 ? 9.258 -61.031 -22.297 1 89.5 57 CYS B N 1
ATOM 4259 C CA . CYS B 1 57 ? 10.508 -61.75 -22.562 1 89.5 57 CYS B CA 1
ATOM 4260 C C . CYS B 1 57 ? 10.625 -63 -21.719 1 89.5 57 CYS B C 1
ATOM 4262 O O . CYS B 1 57 ? 11.109 -64 -22.203 1 89.5 57 CYS B O 1
ATOM 4264 N N . ASP B 1 58 ? 10.188 -62.906 -20.531 1 88.56 58 ASP B N 1
ATOM 4265 C CA . ASP B 1 58 ? 10.227 -64.062 -19.641 1 88.56 58 ASP B CA 1
ATOM 4266 C C . ASP B 1 58 ? 9.32 -65.188 -20.156 1 88.56 58 ASP B C 1
ATOM 4268 O O . ASP B 1 58 ? 9.711 -66.312 -20.172 1 88.56 58 ASP B O 1
ATOM 4272 N N . ILE B 1 59 ? 8.172 -64.75 -20.578 1 88.06 59 ILE B N 1
ATOM 4273 C CA . ILE B 1 59 ? 7.223 -65.688 -21.109 1 88.06 59 ILE B CA 1
ATOM 4274 C C . ILE B 1 59 ? 7.793 -66.375 -22.375 1 88.06 59 ILE B C 1
ATOM 4276 O O . ILE B 1 59 ? 7.828 -67.562 -22.5 1 88.06 59 ILE B O 1
ATOM 4280 N N . LEU B 1 60 ? 8.242 -65.562 -23.25 1 90.94 60 LEU B N 1
ATOM 4281 C CA . LEU B 1 60 ? 8.789 -66.062 -24.516 1 90.94 60 LEU B CA 1
ATOM 4282 C C . LEU B 1 60 ? 10.07 -66.875 -24.281 1 90.94 60 LEU B C 1
ATOM 4284 O O . LEU B 1 60 ? 10.32 -67.875 -24.969 1 90.94 60 LEU B O 1
ATOM 4288 N N . GLY B 1 61 ? 10.836 -66.375 -23.359 1 91 61 GLY B N 1
ATOM 4289 C CA . GLY B 1 61 ? 12.055 -67.125 -23.016 1 91 61 GLY B CA 1
ATOM 4290 C C . GLY B 1 61 ? 11.797 -68.5 -22.547 1 91 61 GLY B C 1
ATOM 4291 O O . GLY B 1 61 ? 12.492 -69.438 -22.969 1 91 61 GLY B O 1
ATOM 4292 N N . ASN B 1 62 ? 10.82 -68.688 -21.75 1 89.62 62 ASN B N 1
ATOM 4293 C CA . ASN B 1 62 ? 10.445 -70 -21.281 1 89.62 62 ASN B CA 1
ATOM 4294 C C . ASN B 1 62 ? 9.977 -70.938 -22.438 1 89.62 62 ASN B C 1
ATOM 4296 O O . ASN B 1 62 ? 10.281 -72.125 -22.469 1 89.62 62 ASN B O 1
ATOM 4300 N N . GLN B 1 63 ? 9.328 -70.312 -23.297 1 89.62 63 GLN B N 1
ATOM 4301 C CA . GLN B 1 63 ? 8.852 -71.062 -24.469 1 89.62 63 GLN B CA 1
ATOM 4302 C C . GLN B 1 63 ? 10.016 -71.438 -25.375 1 89.62 63 GLN B C 1
ATOM 4304 O O . GLN B 1 63 ? 10.047 -72.562 -25.891 1 89.62 63 GLN B O 1
ATOM 4309 N N . LEU B 1 64 ? 10.914 -70.625 -25.562 1 92.88 64 LEU B N 1
ATOM 4310 C CA . LEU B 1 64 ? 12.102 -70.875 -26.375 1 92.88 64 LEU B CA 1
ATOM 4311 C C . LEU B 1 64 ? 12.891 -72.062 -25.828 1 92.88 64 LEU B C 1
ATOM 4313 O O . LEU B 1 64 ? 13.359 -72.875 -26.594 1 92.88 64 LEU B O 1
ATOM 4317 N N . MET B 1 65 ? 12.969 -72.125 -24.578 1 90.75 65 MET B N 1
ATOM 4318 C CA . MET B 1 65 ? 13.742 -73.125 -23.938 1 90.75 65 MET B CA 1
ATOM 4319 C C . MET B 1 65 ? 12.992 -74.5 -23.984 1 90.75 65 MET B C 1
ATOM 4321 O O . MET B 1 65 ? 13.609 -75.562 -24.188 1 90.75 65 MET B O 1
ATOM 4325 N N . ARG B 1 66 ? 11.742 -74.375 -23.844 1 87.88 66 ARG B N 1
ATOM 4326 C CA . ARG B 1 66 ? 10.922 -75.562 -23.891 1 87.88 66 ARG B CA 1
ATOM 4327 C C . ARG B 1 66 ? 10.977 -76.188 -25.281 1 87.88 66 ARG B C 1
ATOM 4329 O O . ARG B 1 66 ? 10.961 -77.438 -25.406 1 87.88 66 ARG B O 1
ATOM 4336 N N . GLU B 1 67 ? 11.148 -75.438 -26.297 1 89.56 67 GLU B N 1
ATOM 4337 C CA . GLU 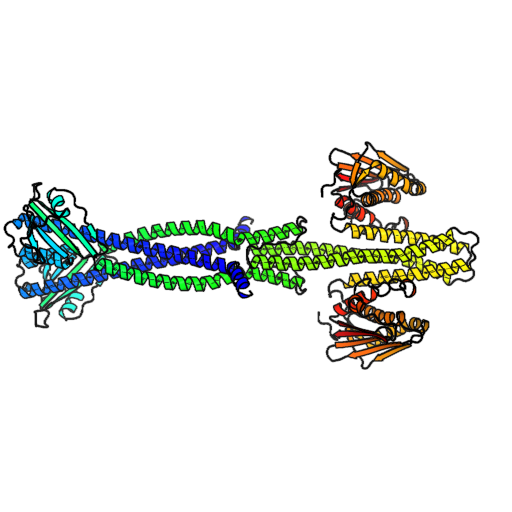B 1 67 ? 11.133 -75.938 -27.656 1 89.56 67 GLU B CA 1
ATOM 4338 C C . GLU B 1 67 ? 12.547 -76.125 -28.203 1 89.56 67 GLU B C 1
ATOM 4340 O O . GLU B 1 67 ? 12.734 -76.375 -29.391 1 89.56 67 GLU B O 1
ATOM 4345 N N . ASP B 1 68 ? 13.516 -76 -27.422 1 90.44 68 ASP B N 1
ATOM 4346 C CA . ASP B 1 68 ? 14.922 -76.125 -27.797 1 90.44 68 ASP B CA 1
ATOM 4347 C C . ASP B 1 68 ? 15.242 -75.25 -29.016 1 90.44 68 ASP B C 1
ATOM 4349 O O . ASP B 1 68 ? 15.844 -75.688 -29.984 1 90.44 68 ASP B O 1
ATOM 4353 N N . TYR B 1 69 ? 14.766 -74.125 -28.938 1 93.56 69 TYR B N 1
ATOM 4354 C CA . TYR B 1 69 ? 14.867 -73.188 -30.062 1 93.56 69 TYR B CA 1
ATOM 4355 C C . TYR B 1 69 ? 16.312 -72.812 -30.328 1 93.56 69 TYR B C 1
ATOM 4357 O O . TYR B 1 69 ? 16.688 -72.562 -31.484 1 93.56 69 TYR B O 1
ATOM 4365 N N . LEU B 1 70 ? 17.172 -72.812 -29.469 1 92.44 70 LEU B N 1
ATOM 4366 C CA . LEU B 1 70 ? 18.562 -72.438 -29.641 1 92.44 70 LEU B CA 1
ATOM 4367 C C . LEU B 1 70 ? 19.281 -73.375 -30.594 1 92.44 70 LEU B C 1
ATOM 4369 O O . LEU B 1 70 ? 20.203 -72.938 -31.297 1 92.44 70 LEU B O 1
ATOM 4373 N N . ASN B 1 71 ? 18.812 -74.5 -30.594 1 90.81 71 ASN B N 1
ATOM 4374 C CA . ASN B 1 71 ? 19.438 -75.5 -31.469 1 90.81 71 ASN B CA 1
ATOM 4375 C C . ASN B 1 71 ? 18.656 -75.688 -32.75 1 90.81 71 ASN B C 1
ATOM 4377 O O . ASN B 1 71 ? 19.219 -76.125 -33.781 1 90.81 71 ASN B O 1
ATOM 4381 N N . HIS B 1 72 ? 17.344 -75.375 -32.656 1 90.94 72 HIS B N 1
ATOM 4382 C CA . HIS B 1 72 ? 16.484 -75.5 -33.844 1 90.94 72 HIS B CA 1
ATOM 4383 C C . HIS B 1 72 ? 15.625 -74.25 -34 1 90.94 72 HIS B C 1
ATOM 4385 O O . HIS B 1 72 ? 14.414 -74.312 -33.781 1 90.94 72 HIS B O 1
ATOM 4391 N N . PRO B 1 73 ? 16.266 -73.312 -34.625 1 89.5 73 PRO B N 1
ATOM 4392 C CA . PRO B 1 73 ? 15.555 -72 -34.719 1 89.5 73 PRO B CA 1
ATOM 4393 C C . PRO B 1 73 ? 14.555 -72 -35.875 1 89.5 73 PRO B C 1
ATOM 4395 O O . PRO B 1 73 ? 14.422 -70.938 -36.562 1 89.5 73 PRO B O 1
ATOM 4398 N N . GLU B 1 74 ? 13.836 -73.062 -36.094 1 89.19 74 GLU B N 1
ATOM 4399 C CA . GLU B 1 74 ? 12.953 -73.125 -37.25 1 89.19 74 GLU B CA 1
ATOM 4400 C C . GLU B 1 74 ? 11.492 -73.125 -36.844 1 89.19 74 GLU B C 1
ATOM 4402 O O . GLU B 1 74 ? 10.594 -73.062 -37.688 1 89.19 74 GLU B O 1
ATOM 4407 N N . SER B 1 75 ? 11.305 -73.125 -35.531 1 91 75 SER B N 1
ATOM 4408 C CA . SER B 1 75 ? 9.922 -73.125 -35.094 1 91 75 SER B CA 1
ATOM 4409 C C . SER B 1 75 ? 9.148 -71.875 -35.625 1 91 75 SER B C 1
ATOM 4411 O O . SER B 1 75 ? 9.484 -70.75 -35.312 1 91 75 SER B O 1
ATOM 4413 N N . GLU B 1 76 ? 8.141 -72.125 -36.375 1 88.69 76 GLU B N 1
ATOM 4414 C CA . GLU B 1 76 ? 7.32 -71.062 -36.938 1 88.69 76 GLU B CA 1
ATOM 4415 C C . GLU B 1 76 ? 6.555 -70.312 -35.844 1 88.69 76 GLU B C 1
ATOM 4417 O O . GLU B 1 76 ? 6.367 -69.062 -35.938 1 88.69 76 GLU B O 1
ATOM 4422 N N . VAL B 1 77 ? 6.172 -71 -34.844 1 88.12 77 VAL B N 1
ATOM 4423 C CA . VAL B 1 77 ? 5.406 -70.438 -33.719 1 88.12 77 VAL B CA 1
ATOM 4424 C C . VAL B 1 77 ? 6.246 -69.375 -33 1 88.12 77 VAL B C 1
ATOM 4426 O O . VAL B 1 77 ? 5.816 -68.25 -32.844 1 88.12 77 VAL B O 1
ATOM 4429 N N . ILE B 1 78 ? 7.477 -69.75 -32.719 1 92.62 78 ILE B N 1
ATOM 4430 C CA . ILE B 1 78 ? 8.352 -68.875 -31.953 1 92.62 78 ILE B CA 1
ATOM 4431 C C . ILE B 1 78 ? 8.789 -67.688 -32.844 1 92.62 78 ILE B C 1
ATOM 4433 O O . ILE B 1 78 ? 8.82 -66.562 -32.375 1 92.62 78 ILE B O 1
ATOM 4437 N N . ASN B 1 79 ? 9.094 -68 -34.062 1 92.75 79 ASN B N 1
ATOM 4438 C CA . ASN B 1 79 ? 9.531 -66.938 -34.969 1 92.75 79 ASN B CA 1
ATOM 4439 C C . ASN B 1 79 ? 8.445 -65.875 -35.188 1 92.75 79 ASN B C 1
ATOM 4441 O O . ASN B 1 79 ? 8.734 -64.688 -35.25 1 92.75 79 ASN B O 1
ATOM 4445 N N . ASN B 1 80 ? 7.23 -66.312 -35.25 1 89.69 80 ASN B N 1
ATOM 4446 C CA . ASN B 1 80 ? 6.121 -65.375 -35.406 1 89.69 80 ASN B CA 1
ATOM 4447 C C . ASN B 1 80 ? 5.887 -64.562 -34.125 1 89.69 80 ASN B C 1
ATOM 4449 O O . ASN B 1 80 ? 5.551 -63.375 -34.188 1 89.69 80 ASN B O 1
ATOM 4453 N N . GLU B 1 81 ? 6.07 -65.188 -33 1 90.94 81 GLU B N 1
ATOM 4454 C CA . GLU B 1 81 ? 5.914 -64.5 -31.734 1 90.94 81 GLU B CA 1
ATOM 4455 C C . GLU B 1 81 ? 6.984 -63.406 -31.562 1 90.94 81 GLU B C 1
ATOM 4457 O O . GLU B 1 81 ? 6.695 -62.281 -31.109 1 90.94 81 GLU B O 1
ATOM 4462 N N . LEU B 1 82 ? 8.203 -63.75 -31.922 1 93.81 82 LEU B N 1
ATOM 4463 C CA . LEU B 1 82 ? 9.297 -62.812 -31.859 1 93.81 82 LEU B CA 1
ATOM 4464 C C . LEU B 1 82 ? 9.039 -61.625 -32.781 1 93.81 82 LEU B C 1
ATOM 4466 O O . LEU B 1 82 ? 9.273 -60.469 -32.406 1 93.81 82 LEU B O 1
ATOM 4470 N N . SER B 1 83 ? 8.555 -61.906 -33.938 1 91.5 83 SER B N 1
ATOM 4471 C CA . SER B 1 83 ? 8.258 -60.844 -34.906 1 91.5 83 SER B CA 1
ATOM 4472 C C . SER B 1 83 ? 7.129 -59.938 -34.406 1 91.5 83 SER B C 1
ATOM 4474 O O . SER B 1 83 ? 7.188 -58.719 -34.562 1 91.5 83 SER B O 1
ATOM 4476 N N . MET B 1 84 ? 6.121 -60.531 -33.781 1 89.44 84 MET B N 1
ATOM 4477 C CA . MET B 1 84 ? 5 -59.781 -33.25 1 89.44 84 MET B CA 1
ATOM 4478 C C . MET B 1 84 ? 5.457 -58.875 -32.125 1 89.44 84 MET B C 1
ATOM 4480 O O . MET B 1 84 ? 5.055 -57.688 -32.031 1 89.44 84 MET B O 1
ATOM 4484 N N . LEU B 1 85 ? 6.281 -59.438 -31.25 1 91.56 85 LEU B N 1
ATOM 4485 C CA . LEU B 1 85 ? 6.809 -58.656 -30.141 1 91.56 85 LEU B CA 1
ATOM 4486 C C . LEU B 1 85 ? 7.637 -57.469 -30.656 1 91.56 85 LEU B C 1
ATOM 4488 O O . LEU B 1 85 ? 7.523 -56.344 -30.141 1 91.56 85 LEU B O 1
ATOM 4492 N N . SER B 1 86 ? 8.453 -57.75 -31.609 1 93.44 86 SER B N 1
ATOM 4493 C CA . SER B 1 86 ? 9.266 -56.719 -32.25 1 93.44 86 SER B CA 1
ATOM 4494 C C . SER B 1 86 ? 8.391 -55.625 -32.844 1 93.44 86 SER B C 1
ATOM 4496 O O . SER B 1 86 ? 8.695 -54.438 -32.719 1 93.44 86 SER B O 1
ATOM 4498 N N . ALA B 1 87 ? 7.262 -56.031 -33.438 1 89.25 87 ALA B N 1
ATOM 4499 C CA . ALA B 1 87 ? 6.355 -55.062 -34.062 1 89.25 87 ALA B CA 1
ATOM 4500 C C . ALA B 1 87 ? 5.602 -54.25 -33.031 1 89.25 87 ALA B C 1
ATOM 4502 O O . ALA B 1 87 ? 5.461 -53.031 -33.188 1 89.25 87 ALA B O 1
ATOM 4503 N N . ILE B 1 88 ? 5.168 -54.906 -32 1 89.62 88 ILE B N 1
ATOM 4504 C CA . ILE B 1 88 ? 4.348 -54.25 -30.969 1 89.62 88 ILE B CA 1
ATOM 4505 C C . ILE B 1 88 ? 5.164 -53.156 -30.266 1 89.62 88 ILE B C 1
ATOM 4507 O O . ILE B 1 88 ? 4.66 -52.062 -30 1 89.62 88 ILE B O 1
ATOM 4511 N N . TYR B 1 89 ? 6.43 -53.469 -30.016 1 91.75 89 TYR B N 1
ATOM 4512 C CA . TYR B 1 89 ? 7.246 -52.562 -29.25 1 91.75 89 TYR B CA 1
ATOM 4513 C C . TYR B 1 89 ? 8.188 -51.75 -30.156 1 91.75 89 TYR B C 1
ATOM 4515 O O . TYR B 1 89 ? 9.047 -51.031 -29.672 1 91.75 89 TYR B O 1
ATOM 4523 N N . ASN B 1 90 ? 7.941 -51.938 -31.484 1 90.75 90 ASN B N 1
ATOM 4524 C CA . ASN B 1 90 ? 8.789 -51.25 -32.469 1 90.75 90 ASN B CA 1
ATOM 4525 C C . ASN B 1 90 ? 10.266 -51.375 -32.094 1 90.75 90 ASN B C 1
ATOM 4527 O O . ASN B 1 90 ? 10.961 -50.375 -31.953 1 90.75 90 ASN B O 1
ATOM 4531 N N . GLY B 1 91 ? 10.664 -52.594 -31.922 1 94 91 GLY B N 1
ATOM 4532 C CA . GLY B 1 91 ? 12.023 -52.844 -31.453 1 94 91 GLY B CA 1
ATOM 4533 C C . GLY B 1 91 ? 12.664 -54.031 -32.125 1 94 91 GLY B C 1
ATOM 4534 O O . GLY B 1 91 ? 12.086 -54.656 -33 1 94 91 GLY B O 1
ATOM 4535 N N . ARG B 1 92 ? 13.914 -54.219 -31.734 1 95.62 92 ARG B N 1
ATOM 4536 C CA . ARG B 1 92 ? 14.727 -55.344 -32.25 1 95.62 92 ARG B CA 1
ATOM 4537 C C . ARG B 1 92 ? 15.047 -56.344 -31.141 1 95.62 92 ARG B C 1
ATOM 4539 O O . ARG B 1 92 ? 15.344 -55.969 -30.016 1 95.62 92 ARG B O 1
ATOM 4546 N N . ILE B 1 93 ? 14.844 -57.594 -31.547 1 96 93 ILE B N 1
ATOM 4547 C CA . ILE B 1 93 ? 15.117 -58.656 -30.578 1 96 93 ILE B CA 1
ATOM 4548 C C . ILE B 1 93 ? 16.188 -59.594 -31.141 1 96 93 ILE B C 1
ATOM 4550 O O . ILE B 1 93 ? 16.078 -60.062 -32.281 1 96 93 ILE B O 1
ATOM 4554 N N . LEU B 1 94 ? 17.172 -59.844 -30.359 1 96.5 94 LEU B N 1
ATOM 4555 C CA . LEU B 1 94 ? 18.234 -60.781 -30.703 1 96.5 94 LEU B CA 1
ATOM 4556 C C . LEU B 1 94 ? 18.25 -61.969 -29.719 1 96.5 94 LEU B C 1
ATOM 4558 O O . LEU B 1 94 ? 18.141 -61.781 -28.516 1 96.5 94 LEU B O 1
ATOM 4562 N N . ILE B 1 95 ? 18.281 -63.094 -30.297 1 96.81 95 ILE B N 1
ATOM 4563 C CA . ILE B 1 95 ? 18.5 -64.312 -29.484 1 96.81 95 ILE B CA 1
ATOM 4564 C C . ILE B 1 95 ? 19.938 -64.75 -29.641 1 96.81 95 ILE B C 1
ATOM 4566 O O . ILE B 1 95 ? 20.375 -65.062 -30.75 1 96.81 95 ILE B O 1
ATOM 4570 N N . ILE B 1 96 ? 20.562 -64.812 -28.516 1 96.06 96 ILE B N 1
ATOM 4571 C CA . ILE B 1 96 ? 22 -65.125 -28.516 1 96.06 96 ILE B CA 1
ATOM 4572 C C . ILE B 1 96 ? 22.25 -66.438 -27.781 1 96.06 96 ILE B C 1
ATOM 4574 O O . ILE B 1 96 ? 21.734 -66.625 -26.672 1 96.06 96 ILE B O 1
ATOM 4578 N N . ASN B 1 97 ? 23.031 -67.25 -28.359 1 94.62 97 ASN B N 1
ATOM 4579 C CA . ASN B 1 97 ? 23.312 -68.562 -27.734 1 94.62 97 ASN B CA 1
ATOM 4580 C C . ASN B 1 97 ? 24.531 -68.5 -26.812 1 94.62 97 ASN B C 1
ATOM 4582 O O . ASN B 1 97 ? 25.062 -67.438 -26.562 1 94.62 97 ASN B O 1
ATOM 4586 N N . GLU B 1 98 ? 24.922 -69.625 -26.266 1 91.44 98 GLU B N 1
ATOM 4587 C CA . GLU B 1 98 ? 26 -69.688 -25.281 1 91.44 98 GLU B CA 1
ATOM 4588 C C . GLU B 1 98 ? 27.344 -69.312 -25.891 1 91.44 98 GLU B C 1
ATOM 4590 O O . GLU B 1 98 ? 28.266 -68.875 -25.188 1 91.44 98 GLU B O 1
ATOM 4595 N N . ASP B 1 99 ? 27.5 -69.375 -27.219 1 92.25 99 ASP B N 1
ATOM 4596 C CA . ASP B 1 99 ? 28.719 -69.062 -27.922 1 92.25 99 ASP B CA 1
ATOM 4597 C C . ASP B 1 99 ? 28.719 -67.562 -28.312 1 92.25 99 ASP B C 1
ATOM 4599 O O . ASP B 1 99 ? 29.578 -67.125 -29.062 1 92.25 99 ASP B O 1
ATOM 4603 N N . PHE B 1 100 ? 27.75 -66.875 -27.906 1 94.56 100 PHE B N 1
ATOM 4604 C CA . PHE B 1 100 ? 27.594 -65.438 -28.172 1 94.56 100 PHE B CA 1
ATOM 4605 C C . PHE B 1 100 ? 27.266 -65.188 -29.641 1 94.56 100 PHE B C 1
ATOM 4607 O O . PHE B 1 100 ? 27.625 -64.125 -30.188 1 94.56 100 PHE B O 1
ATOM 4614 N N . LYS B 1 101 ? 26.703 -66.188 -30.219 1 95.75 101 LYS B N 1
ATOM 4615 C CA . LYS B 1 101 ? 26.281 -66.062 -31.609 1 95.75 101 LYS B CA 1
ATOM 4616 C C . LYS B 1 101 ? 24.781 -65.812 -31.719 1 95.75 101 LYS B C 1
ATOM 4618 O O . LYS B 1 101 ? 23.984 -66.375 -30.984 1 95.75 101 LYS B O 1
ATOM 4623 N N . VAL B 1 102 ? 24.438 -64.875 -32.594 1 97.06 102 VAL B N 1
ATOM 4624 C CA . VAL B 1 102 ? 23.031 -64.5 -32.812 1 97.06 102 VAL B CA 1
ATOM 4625 C C . VAL B 1 102 ? 22.344 -65.625 -33.625 1 97.06 102 VAL B C 1
ATOM 4627 O O . VAL B 1 102 ? 22.703 -65.875 -34.75 1 97.06 102 VAL B O 1
ATOM 4630 N N . ILE B 1 103 ? 21.438 -66.188 -33 1 95.69 103 ILE B N 1
ATOM 4631 C CA . ILE B 1 103 ? 20.703 -67.312 -33.625 1 95.69 103 ILE B CA 1
ATOM 4632 C C . ILE B 1 103 ? 19.484 -66.75 -34.375 1 95.69 103 ILE B C 1
ATOM 4634 O O . ILE B 1 103 ? 19.062 -67.312 -35.375 1 95.69 103 ILE B O 1
ATOM 4638 N N . LYS B 1 104 ? 18.984 -65.75 -33.812 1 96.25 104 LYS B N 1
ATOM 4639 C CA . LYS B 1 104 ? 17.828 -65.125 -34.406 1 96.25 104 LYS B CA 1
ATOM 4640 C C . LYS B 1 104 ? 17.891 -63.594 -34.25 1 96.25 104 LYS B C 1
ATOM 4642 O O . LYS B 1 104 ? 18.297 -63.094 -33.188 1 96.25 104 LYS B O 1
ATOM 4647 N N . ASP B 1 105 ? 17.578 -62.906 -35.25 1 95.94 105 ASP B N 1
ATOM 4648 C CA . ASP B 1 105 ? 17.453 -61.469 -35.312 1 95.94 105 ASP B CA 1
ATOM 4649 C C . ASP B 1 105 ? 16.156 -61.062 -36 1 95.94 105 ASP B C 1
ATOM 4651 O O . ASP B 1 105 ? 15.992 -61.312 -37.219 1 95.94 105 ASP B O 1
ATOM 4655 N N . THR B 1 106 ? 15.312 -60.375 -35.281 1 94.44 106 THR B N 1
ATOM 4656 C CA . THR B 1 106 ? 14.016 -60.031 -35.844 1 94.44 106 THR B CA 1
ATOM 4657 C C . THR B 1 106 ? 14.203 -59.062 -37.031 1 94.44 106 THR B C 1
ATOM 4659 O O . THR B 1 106 ? 13.328 -58.969 -37.906 1 94.44 106 THR B O 1
ATOM 4662 N N . PHE B 1 107 ? 15.328 -58.438 -37.188 1 92.88 107 PHE B N 1
ATOM 4663 C CA . PHE B 1 107 ? 15.609 -57.562 -38.312 1 92.88 107 PHE B CA 1
ATOM 4664 C C . PHE B 1 107 ? 16.406 -58.312 -39.375 1 92.88 107 PHE B C 1
ATOM 4666 O O . PHE B 1 107 ? 16.609 -57.781 -40.469 1 92.88 107 PHE B O 1
ATOM 4673 N N . ASP B 1 108 ? 16.859 -59.375 -39.062 1 93 108 ASP B N 1
ATOM 4674 C CA . ASP B 1 108 ? 17.578 -60.281 -39.969 1 93 108 ASP B CA 1
ATOM 4675 C C . ASP B 1 108 ? 18.859 -59.625 -40.469 1 93 108 ASP B C 1
ATOM 4677 O O . ASP B 1 108 ? 19.203 -59.719 -41.656 1 93 108 ASP B O 1
ATOM 4681 N N . ILE B 1 109 ? 19.531 -58.969 -39.625 1 91.25 109 ILE B N 1
ATOM 4682 C CA . ILE B 1 109 ? 20.75 -58.25 -40 1 91.25 109 ILE B CA 1
ATOM 4683 C C . ILE B 1 109 ? 21.969 -58.938 -39.438 1 91.25 109 ILE B C 1
ATOM 4685 O O . ILE B 1 109 ? 22.969 -59.125 -40.156 1 91.25 109 ILE B O 1
ATOM 4689 N N . ASP B 1 110 ? 21.891 -59.438 -38.219 1 91 110 ASP B N 1
ATOM 4690 C CA . ASP B 1 110 ? 23.094 -59.906 -37.531 1 91 110 ASP B CA 1
ATOM 4691 C C . ASP B 1 110 ? 23.031 -61.375 -37.25 1 91 110 ASP B C 1
ATOM 4693 O O . ASP B 1 110 ? 23.656 -61.875 -36.312 1 91 110 ASP B O 1
ATOM 4697 N N . VAL B 1 111 ? 22.203 -62.062 -38 1 93.69 111 VAL B N 1
ATOM 4698 C CA . VAL B 1 111 ? 22.109 -63.5 -37.781 1 93.69 111 VAL B CA 1
ATOM 4699 C C . VAL B 1 111 ? 23.469 -64.125 -38.031 1 93.69 111 VAL B C 1
ATOM 4701 O O . VAL B 1 111 ? 24.094 -63.875 -39.062 1 93.69 111 VAL B O 1
ATOM 4704 N N . GLY B 1 112 ? 23.922 -64.875 -37.156 1 92.88 112 GLY B N 1
ATOM 4705 C CA . GLY B 1 112 ? 25.188 -65.625 -37.312 1 92.88 112 GLY B CA 1
ATOM 4706 C C . GLY B 1 112 ? 26.375 -64.812 -36.812 1 92.88 112 GLY B C 1
ATOM 4707 O O . GLY B 1 112 ? 27.469 -65.375 -36.656 1 92.88 112 GLY B O 1
ATOM 4708 N N . ARG B 1 113 ? 26.219 -63.594 -36.5 1 95.12 113 ARG B N 1
ATOM 4709 C CA . ARG B 1 113 ? 27.312 -62.75 -36 1 95.12 113 ARG B CA 1
ATOM 4710 C C . ARG B 1 113 ? 27.438 -62.875 -34.5 1 95.12 113 ARG B C 1
ATOM 4712 O O . ARG B 1 113 ? 26.547 -63.406 -33.844 1 95.12 113 ARG B O 1
ATOM 4719 N N . TYR B 1 114 ? 28.578 -62.406 -34 1 94.12 114 TYR B N 1
ATOM 4720 C CA . TYR B 1 114 ? 28.844 -62.469 -32.562 1 94.12 114 TYR B CA 1
ATOM 4721 C C . TYR B 1 114 ? 28.562 -61.125 -31.891 1 94.12 114 TYR B C 1
ATOM 4723 O O . TYR B 1 114 ? 28.844 -60.062 -32.438 1 94.12 114 TYR B O 1
ATOM 4731 N N . VAL B 1 115 ? 27.922 -61.219 -30.75 1 90.56 115 VAL B N 1
ATOM 4732 C CA . VAL B 1 115 ? 27.641 -60.031 -29.953 1 90.56 115 VAL B CA 1
ATOM 4733 C C . VAL B 1 115 ? 28.344 -60.125 -28.609 1 90.56 115 VAL B C 1
ATOM 4735 O O . VAL B 1 115 ? 28.016 -60.969 -27.781 1 90.56 115 VAL B O 1
ATOM 4738 N N . LEU B 1 116 ? 29.312 -59.125 -28.359 1 85.56 116 LEU B N 1
ATOM 4739 C CA . LEU B 1 116 ? 30.094 -59.125 -27.125 1 85.56 116 LEU B CA 1
ATOM 4740 C C . LEU B 1 116 ? 29.891 -57.844 -26.344 1 85.56 116 LEU B C 1
ATOM 4742 O O . LEU B 1 116 ? 30.844 -57.281 -25.781 1 85.56 116 LEU B O 1
ATOM 4746 N N . SER B 1 117 ? 28.75 -57.5 -26.266 1 87.94 117 SER B N 1
ATOM 4747 C CA . SER B 1 117 ? 28.484 -56.312 -25.469 1 87.94 117 SER B CA 1
ATOM 4748 C C . SER B 1 117 ? 28.531 -56.625 -23.984 1 87.94 117 SER B C 1
ATOM 4750 O O . SER B 1 117 ? 28.312 -57.75 -23.562 1 87.94 117 SER B O 1
ATOM 4752 N N . GLU B 1 118 ? 28.828 -55.594 -23.172 1 87.5 118 GLU B N 1
ATOM 4753 C CA . GLU B 1 118 ? 28.906 -55.75 -21.719 1 87.5 118 GLU B CA 1
ATOM 4754 C C . GLU B 1 118 ? 27.594 -56.25 -21.141 1 87.5 118 GLU B C 1
ATOM 4756 O O . GLU B 1 118 ? 27.594 -57.094 -20.219 1 87.5 118 GLU B O 1
ATOM 4761 N N . GLU B 1 119 ? 26.5 -55.875 -21.672 1 88.38 119 GLU B N 1
ATOM 4762 C CA . GLU B 1 119 ? 25.188 -56.25 -21.172 1 88.38 119 GLU B CA 1
ATOM 4763 C C . GLU B 1 119 ? 24.922 -57.75 -21.391 1 88.38 119 GLU B C 1
ATOM 4765 O O . GLU B 1 119 ? 24.391 -58.406 -20.516 1 88.38 119 GLU B O 1
ATOM 4770 N N . VAL B 1 120 ? 25.328 -58.281 -22.5 1 91.31 120 VAL B N 1
ATOM 4771 C CA . VAL B 1 120 ? 25.109 -59.688 -22.844 1 91.31 120 VAL B CA 1
ATOM 4772 C C . VAL B 1 120 ? 26 -60.562 -21.984 1 91.31 120 VAL B C 1
ATOM 4774 O O . VAL B 1 120 ? 25.531 -61.594 -21.453 1 91.31 120 VAL B O 1
ATOM 4777 N N . ILE B 1 121 ? 27.234 -60.125 -21.781 1 90.81 121 ILE B N 1
ATOM 4778 C CA . ILE B 1 121 ? 28.188 -60.875 -20.984 1 90.81 121 ILE B CA 1
ATOM 4779 C C . ILE B 1 121 ? 27.688 -60.969 -19.547 1 90.81 121 ILE B C 1
ATOM 4781 O O . ILE B 1 121 ? 27.688 -62.062 -18.953 1 90.81 121 ILE B O 1
ATOM 4785 N N . ARG B 1 122 ? 27.281 -59.844 -19.078 1 90 122 ARG B N 1
ATOM 4786 C CA . ARG B 1 122 ? 26.797 -59.812 -17.703 1 90 122 ARG B CA 1
ATOM 4787 C C . ARG B 1 122 ? 25.547 -60.688 -17.531 1 90 122 ARG B C 1
ATOM 4789 O O . ARG B 1 122 ? 25.359 -61.344 -16.5 1 90 122 ARG B O 1
ATOM 4796 N N . SER B 1 123 ? 24.703 -60.688 -18.531 1 91.12 123 SER B N 1
ATOM 4797 C CA . SER B 1 123 ? 23.5 -61.5 -18.5 1 91.12 123 SER B CA 1
ATOM 4798 C C . SER B 1 123 ? 23.828 -63 -18.453 1 91.12 123 SER B C 1
ATOM 4800 O O . SER B 1 123 ? 23.172 -63.781 -17.75 1 91.12 123 SER B O 1
ATOM 4802 N N . PHE B 1 124 ? 24.844 -63.375 -19.156 1 89.94 124 PHE B N 1
ATOM 4803 C CA . PHE B 1 124 ? 25.266 -64.812 -19.172 1 89.94 124 PHE B CA 1
ATOM 4804 C C . PHE B 1 124 ? 25.844 -65.188 -17.812 1 89.94 124 PHE B C 1
ATOM 4806 O O . PHE B 1 124 ? 25.766 -66.312 -17.406 1 89.94 124 PHE B O 1
ATOM 4813 N N . GLU B 1 125 ? 26.391 -64.188 -17.125 1 86.44 125 GLU B N 1
ATOM 4814 C CA . GLU B 1 125 ? 26.984 -64.438 -15.812 1 86.44 125 GLU B CA 1
ATOM 4815 C C . GLU B 1 125 ? 25.906 -64.438 -14.727 1 86.44 125 GLU B C 1
ATOM 4817 O O . GLU B 1 125 ? 26.219 -64.75 -13.562 1 86.44 125 GLU B O 1
ATOM 4822 N N . GLY B 1 126 ? 24.703 -64.188 -15.055 1 79.81 126 GLY B N 1
ATOM 4823 C CA . GLY B 1 126 ? 23.609 -64.25 -14.109 1 79.81 126 GLY B CA 1
ATOM 4824 C C . GLY B 1 126 ? 23.406 -62.938 -13.344 1 79.81 126 GLY B C 1
ATOM 4825 O O . GLY B 1 126 ? 22.672 -62.906 -12.352 1 79.81 126 GLY B O 1
ATOM 4826 N N . GLU B 1 127 ? 24.094 -62 -13.797 1 77.38 127 GLU B N 1
ATOM 4827 C CA . GLU B 1 127 ? 23.953 -60.719 -13.102 1 77.38 127 GLU B CA 1
ATOM 4828 C C . GLU B 1 127 ? 22.656 -60.031 -13.492 1 77.38 127 GLU B C 1
ATOM 4830 O O . GLU B 1 127 ? 22.188 -60.156 -14.625 1 77.38 127 GLU B O 1
ATOM 4835 N N . LYS B 1 128 ? 22 -59.562 -12.5 1 71.75 128 LYS B N 1
ATOM 4836 C CA . LYS B 1 128 ? 20.781 -58.812 -12.758 1 71.75 128 LYS B CA 1
ATOM 4837 C C . LYS B 1 128 ? 21.078 -57.562 -13.617 1 71.75 128 LYS B C 1
ATOM 4839 O O . LYS B 1 128 ? 21.938 -56.75 -13.273 1 71.75 128 LYS B O 1
ATOM 4844 N N . ASN B 1 129 ? 20.703 -57.625 -14.906 1 68.94 129 ASN B N 1
ATOM 4845 C CA . ASN B 1 129 ? 20.984 -56.5 -15.797 1 68.94 129 ASN B CA 1
ATOM 4846 C C . ASN B 1 129 ? 19.906 -55.406 -15.688 1 68.94 129 ASN B C 1
ATOM 4848 O O . ASN B 1 129 ? 18.703 -55.719 -15.68 1 68.94 129 ASN B O 1
ATOM 4852 N N . THR B 1 130 ? 20.422 -54.188 -15.422 1 76.5 130 THR B N 1
ATOM 4853 C CA . THR B 1 130 ? 19.578 -53 -15.375 1 76.5 130 THR B CA 1
ATOM 4854 C C . THR B 1 130 ? 19.312 -52.469 -16.781 1 76.5 130 THR B C 1
ATOM 4856 O O . THR B 1 130 ? 20.25 -52.281 -17.562 1 76.5 130 THR B O 1
ATOM 4859 N N . PRO B 1 131 ? 17.984 -52.375 -17.156 1 89.06 131 PRO B N 1
ATOM 4860 C CA . PRO B 1 131 ? 17.656 -51.781 -18.453 1 89.06 131 PRO B CA 1
ATOM 4861 C C . PRO B 1 131 ? 18.266 -50.406 -18.641 1 89.06 131 PRO B C 1
ATOM 4863 O O . PRO B 1 131 ? 18.359 -49.625 -17.688 1 89.06 131 PRO B O 1
ATOM 4866 N N . HIS B 1 132 ? 18.891 -50.156 -19.734 1 88.81 132 HIS B N 1
ATOM 4867 C CA . HIS B 1 132 ? 19.453 -48.875 -20.062 1 88.81 132 HIS B CA 1
ATOM 4868 C C . HIS B 1 132 ? 18.5 -48.031 -20.922 1 88.81 132 HIS B C 1
ATOM 4870 O O . HIS B 1 132 ? 18.078 -48.469 -22 1 88.81 132 HIS B O 1
ATOM 4876 N N . TYR B 1 133 ? 18.078 -46.938 -20.391 1 91.62 133 TYR B N 1
ATOM 4877 C CA . TYR B 1 133 ? 17.203 -46 -21.109 1 91.62 133 TYR B CA 1
ATOM 4878 C C . TYR B 1 133 ? 18 -44.875 -21.719 1 91.62 133 TYR B C 1
ATOM 4880 O O . TYR B 1 133 ? 18.625 -44.062 -21.016 1 91.62 133 TYR B O 1
ATOM 4888 N N . ASP B 1 134 ? 18 -44.812 -23.016 1 91.38 134 ASP B N 1
ATOM 4889 C CA . ASP B 1 134 ? 18.609 -43.688 -23.75 1 91.38 134 ASP B CA 1
ATOM 4890 C C . ASP B 1 134 ? 17.562 -42.688 -24.203 1 91.38 134 ASP B C 1
ATOM 4892 O O . ASP B 1 134 ? 16.969 -42.812 -25.266 1 91.38 134 ASP B O 1
ATOM 4896 N N . GLU B 1 135 ? 17.484 -41.656 -23.516 1 88.94 135 GLU B N 1
ATOM 4897 C CA . GLU B 1 135 ? 16.453 -40.656 -23.781 1 88.94 135 GLU B CA 1
ATOM 4898 C C . GLU B 1 135 ? 16.734 -39.938 -25.094 1 88.94 135 GLU B C 1
ATOM 4900 O O . GLU B 1 135 ? 15.812 -39.656 -25.859 1 88.94 135 GLU B O 1
ATOM 4905 N N . LYS B 1 136 ? 18 -39.625 -25.344 1 89.06 136 LYS B N 1
ATOM 4906 C CA . LYS B 1 136 ? 18.391 -38.875 -26.516 1 89.06 136 LYS B CA 1
ATOM 4907 C C . LYS B 1 136 ? 18.031 -39.594 -27.797 1 89.06 136 LYS B C 1
ATOM 4909 O O . LYS B 1 136 ? 17.484 -39 -28.734 1 89.06 136 LYS B O 1
ATOM 4914 N N . ASN B 1 137 ? 18.219 -40.938 -27.766 1 90.25 137 ASN B N 1
ATOM 4915 C CA . ASN B 1 137 ? 17.953 -41.719 -28.969 1 90.25 137 ASN B CA 1
ATOM 4916 C C . ASN B 1 137 ? 16.609 -42.438 -28.891 1 90.25 137 ASN B C 1
ATOM 4918 O O . ASN B 1 137 ? 16.234 -43.156 -29.828 1 90.25 137 ASN B O 1
ATOM 4922 N N . SER B 1 138 ? 15.844 -42.312 -27.844 1 91.19 138 SER B N 1
ATOM 4923 C CA . SER B 1 138 ? 14.484 -42.812 -27.641 1 91.19 138 SER B CA 1
ATOM 4924 C C . SER B 1 138 ? 14.445 -44.344 -27.75 1 91.19 138 SER B C 1
ATOM 4926 O O . SER B 1 138 ? 13.656 -44.875 -28.516 1 91.19 138 SER B O 1
ATOM 4928 N N . TYR B 1 139 ? 15.281 -45 -27.016 1 94 139 TYR B N 1
ATOM 4929 C CA . TYR B 1 139 ? 15.188 -46.438 -26.969 1 94 139 TYR B CA 1
ATOM 4930 C C . TYR B 1 139 ? 15.578 -46.969 -25.594 1 94 139 TYR B C 1
ATOM 4932 O O . TYR B 1 139 ? 16.219 -46.25 -24.797 1 94 139 TYR B O 1
ATOM 4940 N N . ILE B 1 140 ? 15.195 -48.094 -25.266 1 94.38 140 ILE B N 1
ATOM 4941 C CA . ILE B 1 140 ? 15.539 -48.875 -24.062 1 94.38 140 ILE B CA 1
ATOM 4942 C C . ILE B 1 140 ? 16.203 -50.188 -24.453 1 94.38 140 ILE B C 1
ATOM 4944 O O . ILE B 1 140 ? 15.766 -50.844 -25.391 1 94.38 140 ILE B O 1
ATOM 4948 N N . GLU B 1 141 ? 17.266 -50.469 -23.828 1 93.44 141 GLU B N 1
ATOM 4949 C CA . GLU B 1 141 ? 17.953 -51.75 -24.047 1 93.44 141 GLU B CA 1
ATOM 4950 C C . GLU B 1 141 ? 17.875 -52.625 -22.797 1 93.44 141 GLU B C 1
ATOM 4952 O O . GLU B 1 141 ? 18.141 -52.156 -21.688 1 93.44 141 GLU B O 1
ATOM 4957 N N . LEU B 1 142 ? 17.422 -53.781 -23.031 1 92.75 142 LEU B N 1
ATOM 4958 C CA . LEU B 1 142 ? 17.344 -54.719 -21.891 1 92.75 142 LEU B CA 1
ATOM 4959 C C . LEU B 1 142 ? 17.734 -56.125 -22.312 1 92.75 142 LEU B C 1
ATOM 4961 O O . LEU B 1 142 ? 17.672 -56.469 -23.484 1 92.75 142 LEU B O 1
ATOM 4965 N N . THR B 1 143 ? 18.219 -56.906 -21.359 1 93.25 143 THR B N 1
ATOM 4966 C CA . THR B 1 143 ? 18.609 -58.312 -21.594 1 93.25 143 THR B CA 1
ATOM 4967 C C . THR B 1 143 ? 17.812 -59.25 -20.672 1 93.25 143 THR B C 1
ATOM 4969 O O . THR B 1 143 ? 17.469 -58.875 -19.547 1 93.25 143 THR B O 1
ATOM 4972 N N . SER B 1 144 ? 17.484 -60.344 -21.203 1 92.31 144 SER B N 1
ATOM 4973 C CA . SER B 1 144 ? 16.828 -61.406 -20.438 1 92.31 144 SER B CA 1
ATOM 4974 C C . SER B 1 144 ? 17.516 -62.75 -20.625 1 92.31 144 SER B C 1
ATOM 4976 O O . SER B 1 144 ? 17.625 -63.25 -21.75 1 92.31 144 SER B O 1
ATOM 4978 N N . PRO B 1 145 ? 17.969 -63.281 -19.562 1 92.19 145 PRO B N 1
ATOM 4979 C CA . PRO B 1 145 ? 18.641 -64.562 -19.672 1 92.19 145 PRO B CA 1
ATOM 4980 C C . PRO B 1 145 ? 17.672 -65.688 -19.969 1 92.19 145 PRO B C 1
ATOM 4982 O O . PRO B 1 145 ? 16.531 -65.688 -19.469 1 92.19 145 PRO B O 1
ATOM 4985 N N . LEU B 1 146 ? 18.078 -66.625 -20.828 1 93.06 146 LEU B N 1
ATOM 4986 C CA . LEU B 1 146 ? 17.328 -67.812 -21.156 1 93.06 146 LEU B CA 1
ATOM 4987 C C . LEU B 1 146 ? 17.875 -69 -20.375 1 93.06 146 LEU B C 1
ATOM 4989 O O . LEU B 1 146 ? 18.969 -69.5 -20.688 1 93.06 146 LEU B O 1
ATOM 4993 N N . THR B 1 147 ? 17.125 -69.438 -19.438 1 88.25 147 THR B N 1
ATOM 4994 C CA . THR B 1 147 ? 17.578 -70.5 -18.578 1 88.25 147 THR B CA 1
ATOM 4995 C C . THR B 1 147 ? 16.688 -71.75 -18.734 1 88.25 147 THR B C 1
ATOM 4997 O O . THR B 1 147 ? 15.508 -71.625 -19.062 1 88.25 147 THR B O 1
ATOM 5000 N N . VAL B 1 148 ? 17.297 -72.938 -18.656 1 78.19 148 VAL B N 1
ATOM 5001 C CA . VAL B 1 148 ? 16.531 -74.125 -18.672 1 78.19 148 VAL B CA 1
ATOM 5002 C C . VAL B 1 148 ? 15.734 -74.25 -17.375 1 78.19 148 VAL B C 1
ATOM 5004 O O . VAL B 1 148 ? 16.266 -74 -16.281 1 78.19 148 VAL B O 1
ATOM 5007 N N . PRO B 1 149 ? 14.398 -74.562 -17.547 1 73.75 149 PRO B N 1
ATOM 5008 C CA . PRO B 1 149 ? 13.578 -74.688 -16.344 1 73.75 149 PRO B CA 1
ATOM 5009 C C . PRO B 1 149 ? 14.18 -75.688 -15.336 1 73.75 149 PRO B C 1
ATOM 5011 O O . PRO B 1 149 ? 14.477 -76.812 -15.688 1 73.75 149 PRO B O 1
ATOM 5014 N N . GLY B 1 150 ? 14.422 -75.312 -14.188 1 68.19 150 GLY B N 1
ATOM 5015 C CA . GLY B 1 150 ? 14.945 -76.188 -13.148 1 68.19 150 GLY B CA 1
ATOM 5016 C C . GLY B 1 150 ? 16.453 -76.125 -13.008 1 68.19 150 GLY B C 1
ATOM 5017 O O . GLY B 1 150 ? 17.016 -76.562 -12.023 1 68.19 150 GLY B O 1
ATOM 5018 N N . LYS B 1 151 ? 17.156 -75.625 -14.062 1 73.25 151 LYS B N 1
ATOM 5019 C CA . LYS B 1 151 ? 18.609 -75.5 -13.969 1 73.25 151 LYS B CA 1
ATOM 5020 C C . LYS B 1 151 ? 19.031 -74 -13.93 1 73.25 151 LYS B C 1
ATOM 5022 O O . LYS B 1 151 ? 18.312 -73.125 -14.453 1 73.25 151 LYS B O 1
ATOM 5027 N N . LYS B 1 152 ? 20 -73.688 -13.172 1 76 152 LYS B N 1
ATOM 5028 C CA . LYS B 1 152 ? 20.469 -72.312 -12.961 1 76 152 LYS B CA 1
ATOM 5029 C C . LYS B 1 152 ? 21.391 -71.875 -14.094 1 76 152 LYS B C 1
ATOM 5031 O O . LYS B 1 152 ? 21.75 -70.688 -14.188 1 76 152 LYS B O 1
ATOM 5036 N N . LYS B 1 153 ? 21.594 -72.688 -15.07 1 83.56 153 LYS B N 1
ATOM 5037 C CA . LYS B 1 153 ? 22.594 -72.312 -16.078 1 83.56 153 LYS B CA 1
ATOM 5038 C C . LYS B 1 153 ? 21.969 -71.562 -17.234 1 83.56 153 LYS B C 1
ATOM 5040 O O . LYS B 1 153 ? 20.938 -72 -17.766 1 83.56 153 LYS B O 1
ATOM 5045 N N . VAL B 1 154 ? 22.531 -70.438 -17.594 1 91.31 154 VAL B N 1
ATOM 5046 C CA . VAL B 1 154 ? 22.062 -69.562 -18.703 1 91.31 154 VAL B CA 1
ATOM 5047 C C . VAL B 1 154 ? 22.578 -70.188 -20.016 1 91.31 154 VAL B C 1
ATOM 5049 O O . VAL B 1 154 ? 23.781 -70.25 -20.234 1 91.31 154 VAL B O 1
ATOM 5052 N N . LYS B 1 155 ? 21.656 -70.562 -20.844 1 92.69 155 LYS B N 1
ATOM 5053 C CA . LYS B 1 155 ? 22.016 -71.188 -22.125 1 92.69 155 LYS B CA 1
ATOM 5054 C C . LYS B 1 155 ? 21.953 -70.188 -23.266 1 92.69 155 LYS B C 1
ATOM 5056 O O . LYS B 1 155 ? 22.469 -70.438 -24.344 1 92.69 155 LYS B O 1
ATOM 5061 N N . GLY B 1 156 ? 21.297 -69.062 -23 1 94.25 156 GLY B N 1
ATOM 5062 C CA . GLY B 1 156 ? 21.156 -68 -24 1 94.25 156 GLY B CA 1
ATOM 5063 C C . GLY B 1 156 ? 20.703 -66.688 -23.406 1 94.25 156 GLY B C 1
ATOM 5064 O O . GLY B 1 156 ? 20.469 -66.562 -22.188 1 94.25 156 GLY B O 1
ATOM 5065 N N . VAL B 1 157 ? 20.828 -65.688 -24.25 1 94.56 157 VAL B N 1
ATOM 5066 C CA . VAL B 1 157 ? 20.406 -64.375 -23.812 1 94.56 157 VAL B CA 1
ATOM 5067 C C . VAL B 1 157 ? 19.531 -63.719 -24.906 1 94.56 157 VAL B C 1
ATOM 5069 O O . VAL B 1 157 ? 19.828 -63.844 -26.094 1 94.56 157 VAL B O 1
ATOM 5072 N N . MET B 1 158 ? 18.469 -63.188 -24.453 1 95 158 MET B N 1
ATOM 5073 C CA . MET B 1 158 ? 17.625 -62.375 -25.312 1 95 158 MET B CA 1
ATOM 5074 C C . MET B 1 158 ? 17.953 -60.875 -25.141 1 95 158 MET B C 1
ATOM 5076 O O . MET B 1 158 ? 17.844 -60.344 -24.031 1 95 158 MET B O 1
ATOM 5080 N N . LEU B 1 159 ? 18.469 -60.281 -26.172 1 94.69 159 LEU B N 1
ATOM 5081 C CA . LEU B 1 159 ? 18.75 -58.844 -26.172 1 94.69 159 LEU B CA 1
ATOM 5082 C C . LEU B 1 159 ? 17.656 -58.094 -26.922 1 94.69 159 LEU B C 1
ATOM 5084 O O . LEU B 1 159 ? 17.375 -58.406 -28.094 1 94.69 159 LEU B O 1
ATOM 5088 N N . MET B 1 160 ? 17.078 -57.094 -26.219 1 94.38 160 MET B N 1
ATOM 5089 C CA . MET B 1 160 ? 15.992 -56.312 -26.828 1 94.38 160 MET B CA 1
ATOM 5090 C C . MET B 1 160 ? 16.312 -54.844 -26.828 1 94.38 160 MET B C 1
ATOM 5092 O O . MET B 1 160 ? 16.797 -54.281 -25.828 1 94.38 160 MET B O 1
ATOM 5096 N N . SER B 1 161 ? 16.109 -54.219 -27.922 1 94.88 161 SER B N 1
ATOM 5097 C CA . SER B 1 161 ? 16.141 -52.781 -28.094 1 94.88 161 SER B CA 1
ATOM 5098 C C . SER B 1 161 ? 14.781 -52.25 -28.547 1 94.88 161 SER B C 1
ATOM 5100 O O . SER B 1 161 ? 14.383 -52.438 -29.688 1 94.88 161 SER B O 1
ATOM 5102 N N . ILE B 1 162 ? 14.133 -51.594 -27.656 1 95.25 162 ILE B N 1
ATOM 5103 C CA . ILE B 1 162 ? 12.773 -51.156 -27.969 1 95.25 162 ILE B CA 1
ATOM 5104 C C . ILE B 1 162 ? 12.727 -49.625 -28.078 1 95.25 162 ILE B C 1
ATOM 5106 O O . ILE B 1 162 ? 13.43 -48.938 -27.359 1 95.25 162 ILE B O 1
ATOM 5110 N N . SER B 1 163 ? 11.82 -49.188 -28.891 1 94.44 163 SER B N 1
ATOM 5111 C CA . SER B 1 163 ? 11.688 -47.75 -29.156 1 94.44 163 SER B CA 1
ATOM 5112 C C . SER B 1 163 ? 10.828 -47.062 -28.094 1 94.44 163 SER B C 1
ATOM 5114 O O . SER B 1 163 ? 9.875 -47.656 -27.578 1 94.44 163 SER B O 1
ATOM 5116 N N . THR B 1 164 ? 11.258 -45.812 -27.766 1 94.88 164 THR B N 1
ATOM 5117 C CA . THR B 1 164 ? 10.445 -45 -26.875 1 94.88 164 THR B CA 1
ATOM 5118 C C . THR B 1 164 ? 9.977 -43.75 -27.594 1 94.88 164 THR B C 1
ATOM 5120 O O . THR B 1 164 ? 9.742 -42.719 -26.953 1 94.88 164 THR B O 1
ATOM 5123 N N . SER B 1 165 ? 9.852 -43.812 -28.875 1 93.56 165 SER B N 1
ATOM 5124 C CA . SER B 1 165 ? 9.453 -42.656 -29.688 1 93.56 165 SER B CA 1
ATOM 5125 C C . SER B 1 165 ? 8.047 -42.219 -29.328 1 93.56 165 SER B C 1
ATOM 5127 O O . SER B 1 165 ? 7.77 -41 -29.297 1 93.56 165 SER B O 1
ATOM 5129 N N . GLU B 1 166 ? 7.164 -43.156 -28.969 1 93.19 166 GLU B N 1
ATOM 5130 C CA . GLU B 1 166 ? 5.805 -42.812 -28.578 1 93.19 166 GLU B CA 1
ATOM 5131 C C . GLU B 1 166 ? 5.797 -42 -27.281 1 93.19 166 GLU B C 1
ATOM 5133 O O . GLU B 1 166 ? 5.008 -41.094 -27.125 1 93.19 166 GLU B O 1
ATOM 5138 N N . ILE B 1 167 ? 6.707 -42.406 -26.359 1 94.81 167 ILE B N 1
ATOM 5139 C CA . ILE B 1 167 ? 6.828 -41.719 -25.078 1 94.81 167 ILE B CA 1
ATOM 5140 C C . ILE B 1 167 ? 7.379 -40.312 -25.312 1 94.81 167 ILE B C 1
ATOM 5142 O O . ILE B 1 167 ? 6.844 -39.344 -24.781 1 94.81 167 ILE B O 1
ATOM 5146 N N . ALA B 1 168 ? 8.445 -40.219 -26.125 1 95.5 168 ALA B N 1
ATOM 5147 C CA . ALA B 1 168 ? 9.047 -38.938 -26.453 1 95.5 168 ALA B CA 1
ATOM 5148 C C . ALA B 1 168 ? 8.039 -38 -27.109 1 95.5 168 ALA B C 1
ATOM 5150 O O . ALA B 1 168 ? 7.984 -36.812 -26.797 1 95.5 168 ALA B O 1
ATOM 5151 N N . ASP B 1 169 ? 7.211 -38.562 -28.031 1 95.06 169 ASP B N 1
ATOM 5152 C CA . ASP B 1 169 ? 6.18 -37.781 -28.703 1 95.06 169 ASP B CA 1
ATOM 5153 C C . ASP B 1 169 ? 5.121 -37.312 -27.719 1 95.06 169 ASP B C 1
ATOM 5155 O O . ASP B 1 169 ? 4.625 -36.188 -27.844 1 95.06 169 ASP B O 1
ATOM 5159 N N . SER B 1 170 ? 4.766 -38.156 -26.812 1 95.56 170 SER B N 1
ATOM 5160 C CA . SER B 1 170 ? 3.789 -37.781 -25.797 1 95.56 170 SER B CA 1
ATOM 5161 C C . SER B 1 170 ? 4.324 -36.688 -24.891 1 95.56 170 SER B C 1
ATOM 5163 O O . SER B 1 170 ? 3.592 -35.75 -24.547 1 95.56 170 SER B O 1
ATOM 5165 N N . VAL B 1 171 ? 5.613 -36.75 -24.516 1 96.38 171 VAL B N 1
ATOM 5166 C CA . VAL B 1 171 ? 6.254 -35.75 -23.703 1 96.38 171 VAL B CA 1
ATOM 5167 C C . VAL B 1 171 ? 6.246 -34.406 -24.438 1 96.38 171 VAL B C 1
ATOM 5169 O O . VAL B 1 171 ? 5.891 -33.375 -23.859 1 96.38 171 VAL B O 1
ATOM 5172 N N . ASP B 1 172 ? 6.582 -34.438 -25.719 1 95.94 172 ASP B N 1
ATOM 5173 C CA . ASP B 1 172 ? 6.594 -33.25 -26.531 1 95.94 172 ASP B CA 1
ATOM 5174 C C . ASP B 1 172 ? 5.203 -32.625 -26.625 1 95.94 172 ASP B C 1
ATOM 5176 O O . ASP B 1 172 ? 5.059 -31.391 -26.531 1 95.94 172 ASP B O 1
ATOM 5180 N N . MET B 1 173 ? 4.227 -33.438 -26.766 1 95.38 173 MET B N 1
ATOM 5181 C CA . MET B 1 173 ? 2.85 -32.938 -26.828 1 95.38 173 MET B CA 1
ATOM 5182 C C . MET B 1 173 ? 2.432 -32.312 -25.516 1 95.38 173 MET B C 1
ATOM 5184 O O . MET B 1 173 ? 1.818 -31.234 -25.5 1 95.38 173 MET B O 1
ATOM 5188 N N . LEU B 1 174 ? 2.775 -32.938 -24.469 1 95.75 174 LEU B N 1
ATOM 5189 C CA . LEU B 1 174 ? 2.436 -32.406 -23.141 1 95.75 174 LEU B CA 1
ATOM 5190 C C . LEU B 1 174 ? 3.135 -31.078 -22.891 1 95.75 174 LEU B C 1
ATOM 5192 O O . LEU B 1 174 ? 2.527 -30.141 -22.359 1 95.75 174 LEU B O 1
ATOM 5196 N N . GLU B 1 175 ? 4.391 -31 -23.25 1 96.31 175 GLU B N 1
ATOM 5197 C CA . GLU B 1 175 ? 5.148 -29.766 -23.062 1 96.31 175 GLU B CA 1
ATOM 5198 C C . GLU B 1 175 ? 4.574 -28.641 -23.906 1 96.31 175 GLU B C 1
ATOM 5200 O O . GLU B 1 175 ? 4.492 -27.5 -23.453 1 96.31 175 GLU B O 1
ATOM 5205 N N . GLN B 1 176 ? 4.184 -28.953 -25.109 1 96.31 176 GLN B N 1
ATOM 5206 C CA . GLN B 1 176 ? 3.605 -27.938 -25.984 1 96.31 176 GLN B CA 1
ATOM 5207 C C . GLN B 1 176 ? 2.275 -27.438 -25.438 1 96.31 176 GLN B C 1
ATOM 5209 O O . GLN B 1 176 ? 2.037 -26.219 -25.391 1 96.31 176 GLN B O 1
ATOM 5214 N N . ARG B 1 177 ? 1.446 -28.359 -25.062 1 95.12 177 ARG B N 1
ATOM 5215 C CA . ARG B 1 177 ? 0.17 -27.984 -24.453 1 95.12 177 ARG B CA 1
ATOM 5216 C C . ARG B 1 177 ? 0.381 -27.234 -23.156 1 95.12 177 ARG B C 1
ATOM 5218 O O . ARG B 1 177 ? -0.295 -26.234 -22.891 1 95.12 177 ARG B O 1
ATOM 5225 N N . GLY B 1 178 ? 1.335 -27.781 -22.391 1 95.38 178 GLY B N 1
ATOM 5226 C CA . GLY B 1 178 ? 1.667 -27.109 -21.141 1 95.38 178 GLY B CA 1
ATOM 5227 C C . GLY B 1 178 ? 2.199 -25.703 -21.344 1 95.38 178 GLY B C 1
ATOM 5228 O O . GLY B 1 178 ? 1.778 -24.766 -20.656 1 95.38 178 GLY B O 1
ATOM 5229 N N . ASN B 1 179 ? 3.086 -25.5 -22.281 1 96.38 179 ASN B N 1
ATOM 5230 C CA . ASN B 1 179 ? 3.664 -24.188 -22.562 1 96.38 179 ASN B CA 1
ATOM 5231 C C . ASN B 1 179 ? 2.613 -23.219 -23.078 1 96.38 179 ASN B C 1
ATOM 5233 O O . ASN B 1 179 ? 2.635 -22.031 -22.734 1 96.38 179 ASN B O 1
ATOM 5237 N N . LEU B 1 180 ? 1.736 -23.688 -23.875 1 96.69 180 LEU B N 1
ATOM 5238 C CA . LEU B 1 180 ? 0.65 -22.844 -24.359 1 96.69 180 LEU B CA 1
ATOM 5239 C C . LEU B 1 180 ? -0.233 -22.375 -23.203 1 96.69 180 LEU B C 1
ATOM 5241 O O . LEU B 1 180 ? -0.628 -21.203 -23.156 1 96.69 180 LEU B O 1
ATOM 5245 N N . LEU B 1 181 ? -0.493 -23.312 -22.359 1 96.25 181 LEU B N 1
ATOM 5246 C CA . LEU B 1 181 ? -1.283 -22.984 -21.172 1 96.25 181 LEU B CA 1
ATOM 5247 C C . LEU B 1 181 ? -0.554 -21.969 -20.297 1 96.25 181 LEU B C 1
ATOM 5249 O O . LEU B 1 181 ? -1.171 -21.047 -19.766 1 96.25 181 LEU B O 1
ATOM 5253 N N . LEU B 1 182 ? 0.73 -22.125 -20.141 1 96.44 182 LEU B N 1
ATOM 5254 C CA . LEU B 1 182 ? 1.533 -21.219 -19.328 1 96.44 182 LEU B CA 1
ATOM 5255 C C . LEU B 1 182 ? 1.544 -19.812 -19.922 1 96.44 182 LEU B C 1
ATOM 5257 O O . LEU B 1 182 ? 1.497 -18.828 -19.188 1 96.44 182 LEU B O 1
ATOM 5261 N N . ILE B 1 183 ? 1.565 -19.719 -21.219 1 96.75 183 ILE B N 1
ATOM 5262 C CA . ILE B 1 183 ? 1.53 -18.422 -21.891 1 96.75 183 ILE B CA 1
ATOM 5263 C C . ILE B 1 183 ? 0.184 -17.75 -21.641 1 96.75 183 ILE B C 1
ATOM 5265 O O . ILE B 1 183 ? 0.127 -16.547 -21.328 1 96.75 183 ILE B O 1
ATOM 5269 N N . ALA B 1 184 ? -0.845 -18.547 -21.734 1 96.5 184 ALA B N 1
ATOM 5270 C CA . ALA B 1 184 ? -2.18 -18.016 -21.453 1 96.5 184 ALA B CA 1
ATOM 5271 C C . ALA B 1 184 ? -2.297 -17.531 -20.016 1 96.5 184 ALA B C 1
ATOM 5273 O O . ALA B 1 184 ? -2.848 -16.453 -19.766 1 96.5 184 ALA B O 1
ATOM 5274 N N . ILE B 1 185 ? -1.721 -18.312 -19.141 1 95.69 185 ILE B N 1
ATOM 5275 C CA . ILE B 1 185 ? -1.758 -17.969 -17.719 1 95.69 185 ILE B CA 1
ATOM 5276 C C . ILE B 1 185 ? -0.927 -16.719 -17.484 1 95.69 185 ILE B C 1
ATOM 5278 O O . ILE B 1 185 ? -1.341 -15.82 -16.734 1 95.69 185 ILE B O 1
ATOM 5282 N N . CYS B 1 186 ? 0.191 -16.641 -18.062 1 95.19 186 CYS B N 1
ATOM 5283 C CA . CYS B 1 186 ? 1.046 -15.469 -17.938 1 95.19 186 CYS B CA 1
ATOM 5284 C C . CYS B 1 186 ? 0.317 -14.219 -18.406 1 95.19 186 CYS B C 1
ATOM 5286 O O . CYS B 1 186 ? 0.356 -13.188 -17.719 1 95.19 186 CYS B O 1
ATOM 5288 N N . LEU B 1 187 ? -0.386 -14.305 -19.484 1 96.25 187 LEU B N 1
ATOM 5289 C CA . LEU B 1 187 ? -1.137 -13.172 -20.016 1 96.25 187 LEU B CA 1
ATOM 5290 C C . LEU B 1 187 ? -2.244 -12.758 -19.047 1 96.25 187 LEU B C 1
ATOM 5292 O O . LEU B 1 187 ? -2.428 -11.562 -18.781 1 96.25 187 LEU B O 1
ATOM 5296 N N . LEU B 1 188 ? -2.885 -13.703 -18.531 1 95.25 188 LEU B N 1
ATOM 5297 C CA . LEU B 1 188 ? -3.975 -13.438 -17.594 1 95.25 188 LEU B CA 1
ATOM 5298 C C . LEU B 1 188 ? -3.447 -12.805 -16.312 1 95.25 188 LEU B C 1
ATOM 5300 O O . LEU B 1 188 ? -4.039 -11.859 -15.789 1 95.25 188 LEU B O 1
ATOM 5304 N N . VAL B 1 189 ? -2.314 -13.367 -15.828 1 94.38 189 VAL B N 1
ATOM 5305 C CA . VAL B 1 189 ? -1.733 -12.883 -14.586 1 94.38 189 VAL B CA 1
ATOM 5306 C C . VAL B 1 189 ? -1.245 -11.445 -14.773 1 94.38 189 VAL B C 1
ATOM 5308 O O . VAL B 1 189 ? -1.406 -10.609 -13.875 1 94.38 189 VAL B O 1
ATOM 5311 N N . VAL B 1 190 ? -0.734 -11.156 -15.906 1 94.44 190 VAL B N 1
ATOM 5312 C CA . VAL B 1 190 ? -0.229 -9.812 -16.172 1 94.44 190 VAL B CA 1
ATOM 5313 C C . VAL B 1 190 ? -1.395 -8.828 -16.25 1 94.44 190 VAL B C 1
ATOM 5315 O O . VAL B 1 190 ? -1.358 -7.762 -15.633 1 94.44 190 VAL B O 1
ATOM 5318 N N . VAL B 1 191 ? -2.445 -9.156 -16.938 1 95 191 VAL B N 1
ATOM 5319 C CA . VAL B 1 191 ? -3.598 -8.281 -17.125 1 95 191 VAL B CA 1
ATOM 5320 C C . VAL B 1 191 ? -4.316 -8.078 -15.789 1 95 191 VAL B C 1
ATOM 5322 O O . VAL B 1 191 ? -4.539 -6.945 -15.359 1 95 191 VAL B O 1
ATOM 5325 N N . PHE B 1 192 ? -4.547 -9.156 -15.133 1 93.56 192 PHE B N 1
ATOM 5326 C CA . PHE B 1 192 ? -5.258 -9.086 -13.859 1 93.56 192 PHE B CA 1
ATOM 5327 C C . PHE B 1 192 ? -4.383 -8.461 -12.781 1 93.56 192 PHE B C 1
ATOM 5329 O O . PHE B 1 192 ? -4.871 -7.719 -11.93 1 93.56 192 PHE B O 1
ATOM 5336 N N . GLY B 1 193 ? -3.113 -8.891 -12.844 1 92.19 193 GLY B N 1
ATOM 5337 C CA . GLY B 1 193 ? -2.184 -8.312 -11.891 1 92.19 193 GLY B CA 1
ATOM 5338 C C . GLY B 1 193 ? -2.07 -6.801 -12.008 1 92.19 193 GLY B C 1
ATOM 5339 O O . GLY B 1 193 ? -1.991 -6.098 -11 1 92.19 193 GLY B O 1
ATOM 5340 N N . TYR B 1 194 ? -2.162 -6.27 -13.219 1 93.56 194 TYR B N 1
ATOM 5341 C CA . TYR B 1 194 ? -2.078 -4.832 -13.461 1 93.56 194 TYR B CA 1
ATOM 5342 C C . TYR B 1 194 ? -3.279 -4.105 -12.875 1 93.56 194 TYR B C 1
ATOM 5344 O O . TYR B 1 194 ? -3.127 -3.076 -12.211 1 93.56 194 TYR B O 1
ATOM 5352 N N . PHE B 1 195 ? -4.383 -4.617 -13.023 1 93.75 195 PHE B N 1
ATOM 5353 C CA . PHE B 1 195 ? -5.609 -4.016 -12.516 1 93.75 195 PHE B CA 1
ATOM 5354 C C . PHE B 1 195 ? -5.664 -4.113 -10.992 1 93.75 195 PHE B C 1
ATOM 5356 O O . PHE B 1 195 ? -6.031 -3.148 -10.32 1 93.75 195 PHE B O 1
ATOM 5363 N N . LEU B 1 196 ? -5.254 -5.273 -10.508 1 92.44 196 LEU B N 1
ATOM 5364 C CA . LEU B 1 196 ? -5.309 -5.508 -9.07 1 92.44 196 LEU B CA 1
ATOM 5365 C C . LEU B 1 196 ? -4.316 -4.609 -8.336 1 92.44 196 LEU B C 1
ATOM 5367 O O . LEU B 1 196 ? -4.629 -4.07 -7.273 1 92.44 196 LEU B O 1
ATOM 5371 N N . ALA B 1 197 ? -3.197 -4.508 -8.859 1 92.19 197 ALA B N 1
ATOM 5372 C CA . ALA B 1 197 ? -2.189 -3.631 -8.266 1 92.19 197 ALA B CA 1
ATOM 5373 C C . ALA B 1 197 ? -2.691 -2.191 -8.195 1 92.19 197 ALA B C 1
ATOM 5375 O O . ALA B 1 197 ? -2.48 -1.507 -7.188 1 92.19 197 ALA B O 1
ATOM 5376 N N . GLY B 1 198 ? -3.406 -1.706 -9.219 1 91.19 198 GLY B N 1
ATOM 5377 C CA . GLY B 1 198 ? -3.98 -0.371 -9.234 1 91.19 198 GLY B CA 1
ATOM 5378 C C . GLY B 1 198 ? -5.051 -0.168 -8.18 1 91.19 198 GLY B C 1
ATOM 5379 O O . GLY B 1 198 ? -5.07 0.857 -7.5 1 91.19 198 GLY B O 1
ATOM 5380 N N . VAL B 1 199 ? -5.832 -1.114 -8.023 1 93.19 199 VAL B N 1
ATOM 5381 C CA . VAL B 1 199 ? -6.93 -1.045 -7.07 1 93.19 199 VAL B CA 1
ATOM 5382 C C . VAL B 1 199 ? -6.379 -1.046 -5.648 1 93.19 199 VAL B C 1
ATOM 5384 O O . VAL B 1 199 ? -6.883 -0.325 -4.781 1 93.19 199 VAL B O 1
ATOM 5387 N N . LEU B 1 200 ? -5.32 -1.76 -5.391 1 91.38 200 LEU B N 1
ATOM 5388 C CA . LEU B 1 200 ? -4.742 -1.896 -4.059 1 91.38 200 LEU B CA 1
ATOM 5389 C C . LEU B 1 200 ? -4.062 -0.601 -3.629 1 91.38 200 LEU B C 1
ATOM 5391 O O . LEU B 1 200 ? -4.027 -0.277 -2.439 1 91.38 200 LEU B O 1
ATOM 5395 N N . VAL B 1 201 ? -3.574 0.146 -4.516 1 93.06 201 VAL B N 1
ATOM 5396 C CA . VAL B 1 201 ? -2.77 1.317 -4.188 1 93.06 201 VAL B CA 1
ATOM 5397 C C . VAL B 1 201 ? -3.641 2.57 -4.223 1 93.06 201 VAL B C 1
ATOM 5399 O O . VAL B 1 201 ? -3.281 3.602 -3.648 1 93.06 201 VAL B O 1
ATOM 5402 N N . LYS B 1 202 ? -4.816 2.539 -4.773 1 93.31 202 LYS B N 1
ATOM 5403 C CA . LYS B 1 202 ? -5.688 3.682 -5.035 1 93.31 202 LYS B CA 1
ATOM 5404 C C . LYS B 1 202 ? -6.035 4.414 -3.74 1 93.31 202 LYS B C 1
ATOM 5406 O O . LYS B 1 202 ? -6.008 5.645 -3.691 1 93.31 202 LYS B O 1
ATOM 5411 N N . PRO B 1 203 ? -6.254 3.668 -2.713 1 93.31 203 PRO B N 1
ATOM 5412 C CA . PRO B 1 203 ? -6.625 4.371 -1.482 1 93.31 203 PRO B CA 1
ATOM 5413 C C . PRO B 1 203 ? -5.508 5.27 -0.956 1 93.31 203 PRO B C 1
ATOM 5415 O O . PRO B 1 203 ? -5.777 6.305 -0.342 1 93.31 203 PRO B O 1
ATOM 5418 N N . PHE B 1 204 ? -4.344 4.949 -1.208 1 93.5 204 PHE B N 1
ATOM 5419 C CA . PHE B 1 204 ? -3.23 5.77 -0.745 1 93.5 204 PHE B CA 1
ATOM 5420 C C . PHE B 1 204 ? -3.123 7.047 -1.566 1 93.5 204 PHE B C 1
ATOM 5422 O O . PHE B 1 204 ? -2.736 8.094 -1.046 1 93.5 204 PHE B O 1
ATOM 5429 N N . SER B 1 205 ? -3.48 6.965 -2.771 1 92.5 205 SER B N 1
ATOM 5430 C CA . SER B 1 205 ? -3.553 8.156 -3.604 1 92.5 205 SER B CA 1
ATOM 5431 C C . SER B 1 205 ? -4.66 9.094 -3.133 1 92.5 205 SER B C 1
ATOM 5433 O O . SER B 1 205 ? -4.516 10.32 -3.193 1 92.5 205 SER B O 1
ATOM 5435 N N . ARG B 1 206 ? -5.684 8.516 -2.66 1 92.94 206 ARG B N 1
ATOM 5436 C CA . ARG B 1 206 ? -6.781 9.312 -2.121 1 92.94 206 ARG B CA 1
ATOM 5437 C C . ARG B 1 206 ? -6.355 10.039 -0.854 1 92.94 206 ARG B C 1
ATOM 5439 O O . ARG B 1 206 ? -6.777 11.18 -0.618 1 92.94 206 ARG B O 1
ATOM 5446 N N . VAL B 1 207 ? -5.547 9.344 -0.062 1 94 207 VAL B N 1
ATOM 5447 C CA . VAL B 1 207 ? -5.02 9.992 1.133 1 94 207 VAL B CA 1
ATOM 5448 C C . VAL B 1 207 ? -4.211 11.227 0.735 1 94 207 VAL B C 1
ATOM 5450 O O . VAL B 1 207 ? -4.418 12.312 1.278 1 94 207 VAL B O 1
ATOM 5453 N N . THR B 1 208 ? -3.352 11.078 -0.208 1 93.31 208 THR B N 1
ATOM 5454 C CA . THR B 1 208 ? -2.518 12.18 -0.682 1 93.31 208 THR B CA 1
ATOM 5455 C C . THR B 1 208 ? -3.379 13.328 -1.192 1 93.31 208 THR B C 1
ATOM 5457 O O . THR B 1 208 ? -3.156 14.484 -0.83 1 93.31 208 THR B O 1
ATOM 5460 N N . LYS B 1 209 ? -4.336 12.977 -1.954 1 91.75 209 LYS B N 1
ATOM 5461 C CA . LYS B 1 209 ? -5.211 13.992 -2.529 1 91.75 209 LYS B CA 1
ATOM 5462 C C . LYS B 1 209 ? -5.98 14.734 -1.442 1 91.75 209 LYS B C 1
ATOM 5464 O O . LYS B 1 209 ? -6.145 15.953 -1.513 1 91.75 209 LYS B O 1
ATOM 5469 N N . SER B 1 210 ? -6.434 13.992 -0.481 1 90.44 210 SER B N 1
ATOM 5470 C CA . SER B 1 210 ? -7.184 14.594 0.615 1 90.44 210 SER B CA 1
ATOM 5471 C C . SER B 1 210 ? -6.328 15.594 1.39 1 90.44 210 SER B C 1
ATOM 5473 O O . SER B 1 210 ? -6.801 16.656 1.771 1 90.44 210 SER B O 1
ATOM 5475 N N . ILE B 1 211 ? -5.105 15.25 1.588 1 90.69 211 ILE B N 1
ATOM 5476 C CA . ILE B 1 211 ? -4.188 16.141 2.293 1 90.69 211 ILE B CA 1
ATOM 5477 C C . ILE B 1 211 ? -3.934 17.391 1.453 1 90.69 211 ILE B C 1
ATOM 5479 O O . ILE B 1 211 ? -3.941 18.516 1.976 1 90.69 211 ILE B O 1
ATOM 5483 N N . GLU B 1 212 ? -3.781 17.188 0.209 1 88.5 212 GLU B N 1
ATOM 5484 C CA . GLU B 1 212 ? -3.539 18.297 -0.702 1 88.5 212 GLU B CA 1
ATOM 5485 C C . GLU B 1 212 ? -4.742 19.234 -0.762 1 88.5 212 GLU B C 1
ATOM 5487 O O . GLU B 1 212 ? -4.586 20.453 -0.773 1 88.5 212 GLU B O 1
ATOM 5492 N N . ASP B 1 213 ? -5.902 18.594 -0.783 1 84.56 213 ASP B N 1
ATOM 5493 C CA . ASP B 1 213 ? -7.133 19.375 -0.817 1 84.56 213 ASP B CA 1
ATOM 5494 C C . ASP B 1 213 ? -7.277 20.219 0.442 1 84.56 213 ASP B C 1
ATOM 5496 O O . ASP B 1 213 ? -7.738 21.359 0.377 1 84.56 213 ASP B O 1
ATOM 5500 N N . LEU B 1 214 ? -6.879 19.719 1.529 1 81.69 214 LEU B N 1
ATOM 5501 C CA . LEU B 1 214 ? -6.938 20.453 2.785 1 81.69 214 LEU B CA 1
ATOM 5502 C C . LEU B 1 214 ? -5.938 21.609 2.789 1 81.69 214 LEU B C 1
ATOM 5504 O O . LEU B 1 214 ? -6.238 22.688 3.279 1 81.69 214 LEU B O 1
ATOM 5508 N N . THR B 1 215 ? -4.812 21.297 2.277 1 80.69 215 THR B N 1
ATOM 5509 C CA . THR B 1 215 ? -3.766 22.312 2.217 1 80.69 215 THR B CA 1
ATOM 5510 C C . THR B 1 215 ? -4.199 23.484 1.342 1 80.69 215 THR B C 1
ATOM 5512 O O . THR B 1 215 ? -3.908 24.641 1.656 1 80.69 215 THR B O 1
ATOM 5515 N N . ASP B 1 216 ? -4.98 23.109 0.337 1 70.81 216 ASP B N 1
ATOM 5516 C CA . ASP B 1 216 ? -5.41 24.125 -0.612 1 70.81 216 ASP B CA 1
ATOM 5517 C C . ASP B 1 216 ? -6.68 24.828 -0.13 1 70.81 216 ASP B C 1
ATOM 5519 O O . ASP B 1 216 ? -7.164 25.766 -0.771 1 70.81 216 ASP B O 1
ATOM 5523 N N . GLY B 1 217 ? -7.215 24.531 0.9 1 66.69 217 GLY B N 1
ATOM 5524 C CA . GLY B 1 217 ? -8.352 25.219 1.494 1 66.69 217 GLY B CA 1
ATOM 5525 C C . GLY B 1 217 ? -9.688 24.656 1.055 1 66.69 217 GLY B C 1
ATOM 5526 O O . GLY B 1 217 ? -10.734 25.25 1.316 1 66.69 217 GLY B O 1
ATOM 5527 N N . TYR B 1 218 ? -9.633 23.609 0.372 1 52.84 218 TYR B N 1
ATOM 5528 C CA . TYR B 1 218 ? -10.852 23.062 -0.219 1 52.84 218 TYR B CA 1
ATOM 5529 C C . TYR B 1 218 ? -11.617 22.219 0.79 1 52.84 218 TYR B C 1
ATOM 5531 O O . TYR B 1 218 ? -12.828 22.016 0.641 1 52.84 218 TYR B O 1
ATOM 5539 N N . LEU B 1 219 ? -10.883 21.75 1.741 1 57.75 219 LEU B N 1
ATOM 5540 C CA . LEU B 1 219 ? -11.516 20.891 2.725 1 57.75 219 LEU B CA 1
ATOM 5541 C C . LEU B 1 219 ? -11.398 21.469 4.129 1 57.75 219 LEU B C 1
ATOM 5543 O O . LEU B 1 219 ? -10.336 21.969 4.512 1 57.75 219 LEU B O 1
ATOM 5547 N N . ASP B 1 220 ? -12.602 21.734 4.719 1 60.38 220 ASP B N 1
ATOM 5548 C CA . ASP B 1 220 ? -12.602 22.297 6.062 1 60.38 220 ASP B CA 1
ATOM 5549 C C . ASP B 1 220 ? -12.719 21.203 7.121 1 60.38 220 ASP B C 1
ATOM 5551 O O . ASP B 1 220 ? -12.672 21.484 8.32 1 60.38 220 ASP B O 1
ATOM 5555 N N . GLU B 1 221 ? -12.781 19.984 6.562 1 71.25 221 GLU B N 1
ATOM 5556 C CA . GLU B 1 221 ? -13.102 18.906 7.5 1 71.25 221 GLU B CA 1
ATOM 5557 C C . GLU B 1 221 ? -11.961 17.891 7.586 1 71.25 221 GLU B C 1
ATOM 5559 O O . GLU B 1 221 ? -10.969 18.016 6.867 1 71.25 221 GLU B O 1
ATOM 5564 N N . GLU B 1 222 ? -12.109 16.953 8.547 1 83.81 222 GLU B N 1
ATOM 5565 C CA . GLU B 1 222 ? -11.211 15.828 8.789 1 83.81 222 GLU B CA 1
ATOM 5566 C C . GLU B 1 222 ? -11.156 14.891 7.586 1 83.81 222 GLU B C 1
ATOM 5568 O O . GLU B 1 222 ? -12.125 14.789 6.828 1 83.81 222 GLU B O 1
ATOM 5573 N N . ILE B 1 223 ? -10.008 14.531 7.211 1 89.31 223 ILE B N 1
ATOM 5574 C CA . ILE B 1 223 ? -9.82 13.594 6.109 1 89.31 223 ILE B CA 1
ATOM 5575 C C . ILE B 1 223 ? -10.094 12.172 6.594 1 89.31 223 ILE B C 1
ATOM 5577 O O . ILE B 1 223 ? -9.758 11.812 7.727 1 89.31 223 ILE B O 1
ATOM 5581 N N . SER B 1 224 ? -10.875 11.414 5.773 1 90.56 224 SER B N 1
ATOM 5582 C CA . SER B 1 224 ? -11.156 10.023 6.109 1 90.56 224 SER B CA 1
ATOM 5583 C C . SER B 1 224 ? -11.086 9.133 4.871 1 90.56 224 SER B C 1
ATOM 5585 O O . SER B 1 224 ? -11.781 9.375 3.887 1 90.56 224 SER B O 1
ATOM 5587 N N . VAL B 1 225 ? -10.195 8.211 4.922 1 92.19 225 VAL B N 1
ATOM 5588 C CA . VAL B 1 225 ? -10.07 7.18 3.9 1 92.19 225 VAL B CA 1
ATOM 5589 C C . VAL B 1 225 ? -10.133 5.801 4.547 1 92.19 225 VAL B C 1
ATOM 5591 O O . VAL B 1 225 ? -9.094 5.207 4.852 1 92.19 225 VAL B O 1
ATOM 5594 N N . PRO B 1 226 ? -11.336 5.191 4.605 1 89.19 226 PRO B N 1
ATOM 5595 C CA . PRO B 1 226 ? -11.523 3.98 5.41 1 89.19 226 PRO B CA 1
ATOM 5596 C C . PRO B 1 226 ? -11.289 2.701 4.609 1 89.19 226 PRO B C 1
ATOM 5598 O O . PRO B 1 226 ? -11.664 1.614 5.055 1 89.19 226 PRO B O 1
ATOM 5601 N N . ASP B 1 227 ? -10.648 2.77 3.561 1 90.69 227 ASP B N 1
ATOM 5602 C CA . ASP B 1 227 ? -10.477 1.614 2.686 1 90.69 227 ASP B CA 1
ATOM 5603 C C . ASP B 1 227 ? -9.664 0.517 3.375 1 90.69 227 ASP B C 1
ATOM 5605 O O . ASP B 1 227 ? -10.062 -0.651 3.365 1 90.69 227 ASP B O 1
ATOM 5609 N N . TYR B 1 228 ? -8.508 0.882 3.979 1 92.19 228 TYR B N 1
ATOM 5610 C CA . TYR B 1 228 ? -7.637 -0.042 4.703 1 92.19 228 TYR B CA 1
ATOM 5611 C C . TYR B 1 228 ? -7.383 0.448 6.121 1 92.19 228 TYR B C 1
ATOM 5613 O O . TYR B 1 228 ? -7.52 1.64 6.41 1 92.19 228 TYR B O 1
ATOM 5621 N N . THR B 1 229 ? -7.082 -0.561 6.941 1 89.94 229 THR B N 1
ATOM 5622 C CA . THR B 1 229 ? -6.648 -0.199 8.289 1 89.94 229 THR B CA 1
ATOM 5623 C C . THR B 1 229 ? -5.457 0.754 8.234 1 89.94 229 THR B C 1
ATOM 5625 O O . THR B 1 229 ? -5.387 1.71 9.008 1 89.94 229 THR B O 1
ATOM 5628 N N . GLU B 1 230 ? -4.656 0.572 7.297 1 91.81 230 GLU B N 1
ATOM 5629 C CA . GLU B 1 230 ? -3.447 1.381 7.16 1 91.81 230 GLU B CA 1
ATOM 5630 C C . GLU B 1 230 ? -3.785 2.809 6.742 1 91.81 230 GLU B C 1
ATOM 5632 O O . GLU B 1 230 ? -3.219 3.766 7.273 1 91.81 230 GLU B O 1
ATOM 5637 N N . THR B 1 231 ? -4.742 2.939 5.859 1 93.75 231 THR B N 1
ATOM 5638 C CA . THR B 1 231 ? -5.133 4.281 5.445 1 93.75 231 THR B CA 1
ATOM 5639 C C . THR B 1 231 ? -5.871 5 6.574 1 93.75 231 THR B C 1
ATOM 5641 O O . THR B 1 231 ? -5.715 6.211 6.75 1 93.75 231 THR B O 1
ATOM 5644 N N . GLU B 1 232 ? -6.566 4.277 7.277 1 93.25 232 GLU B N 1
ATOM 5645 C CA . GLU B 1 232 ? -7.281 4.844 8.414 1 93.25 232 GLU B CA 1
ATOM 5646 C C . GLU B 1 232 ? -6.312 5.336 9.492 1 93.25 232 GLU B C 1
ATOM 5648 O O . GLU B 1 232 ? -6.516 6.398 10.078 1 93.25 232 GLU B O 1
ATOM 5653 N N . LEU B 1 233 ? -5.32 4.555 9.688 1 92.25 233 LEU B N 1
ATOM 5654 C CA . LEU B 1 233 ? -4.328 4.93 10.688 1 92.25 233 LEU B CA 1
ATOM 5655 C C . LEU B 1 233 ? -3.592 6.199 10.273 1 92.25 233 LEU B C 1
ATOM 5657 O O . LEU B 1 233 ? -3.361 7.082 11.102 1 92.25 233 LEU B O 1
ATOM 5661 N N . ILE B 1 234 ? -3.32 6.309 9.07 1 94 234 ILE B N 1
ATOM 5662 C CA . ILE B 1 234 ? -2.619 7.484 8.562 1 94 234 ILE B CA 1
ATOM 5663 C C . ILE B 1 234 ? -3.52 8.711 8.688 1 94 234 ILE B C 1
ATOM 5665 O O . ILE B 1 234 ? -3.1 9.742 9.211 1 94 234 ILE B O 1
ATOM 5669 N N . THR B 1 235 ? -4.754 8.594 8.219 1 93.94 235 THR B N 1
ATOM 5670 C CA . THR B 1 235 ? -5.668 9.727 8.234 1 93.94 235 THR B CA 1
ATOM 5671 C C . THR B 1 235 ? -6 10.141 9.664 1 93.94 235 THR B C 1
ATOM 5673 O O . THR B 1 235 ? -6.109 11.328 9.969 1 93.94 235 THR B O 1
ATOM 5676 N N . ASN B 1 236 ? -6.078 9.133 10.516 1 92.5 236 ASN B N 1
ATOM 5677 C CA . ASN B 1 236 ? -6.332 9.445 11.922 1 92.5 236 ASN B CA 1
ATOM 5678 C C . ASN B 1 236 ? -5.164 10.203 12.547 1 92.5 236 ASN B C 1
ATOM 5680 O O . ASN B 1 236 ? -5.371 11.141 13.312 1 92.5 236 ASN B O 1
ATOM 5684 N N . ALA B 1 237 ? -4.008 9.773 12.25 1 90.38 237 ALA B N 1
ATOM 5685 C CA . ALA B 1 237 ? -2.826 10.469 12.75 1 90.38 237 ALA B CA 1
ATOM 5686 C C . ALA B 1 237 ? -2.777 11.906 12.227 1 90.38 237 ALA B C 1
ATOM 5688 O O . ALA B 1 237 ? -2.482 12.836 12.977 1 90.38 237 ALA B O 1
ATOM 5689 N N . PHE B 1 238 ? -3.191 12.047 11.047 1 92.06 238 PHE B N 1
ATOM 5690 C CA . PHE B 1 238 ? -3.23 13.359 10.422 1 92.06 238 PHE B CA 1
ATOM 5691 C C . PHE B 1 238 ? -4.277 14.25 11.086 1 92.06 238 PHE B C 1
ATOM 5693 O O . PHE B 1 238 ? -3.998 15.398 11.422 1 92.06 238 PHE B O 1
ATOM 5700 N N . ASN B 1 239 ? -5.348 13.664 11.234 1 90.5 239 ASN B N 1
ATOM 5701 C CA . ASN B 1 239 ? -6.438 14.414 11.852 1 90.5 239 ASN B CA 1
ATOM 5702 C C . ASN B 1 239 ? -6.098 14.836 13.273 1 90.5 239 ASN B C 1
ATOM 5704 O O . ASN B 1 239 ? -6.449 15.938 13.703 1 90.5 239 ASN B O 1
ATOM 5708 N N . LYS B 1 240 ? -5.48 13.953 13.93 1 88.5 240 LYS B N 1
ATOM 5709 C CA . LYS B 1 240 ? -5.043 14.281 15.281 1 88.5 240 LYS B CA 1
ATOM 5710 C C . LYS B 1 240 ? -4.082 15.469 15.273 1 88.5 240 LYS B C 1
ATOM 5712 O O . LYS B 1 240 ? -4.215 16.391 16.078 1 88.5 240 LYS B O 1
ATOM 5717 N N . MET B 1 241 ? -3.191 15.414 14.391 1 85.5 241 MET B N 1
ATOM 5718 C CA . MET B 1 241 ? -2.244 16.516 14.25 1 85.5 241 MET B CA 1
ATOM 5719 C C . MET B 1 241 ? -2.961 17.797 13.859 1 85.5 241 MET B C 1
ATOM 5721 O O . MET B 1 241 ? -2.705 18.859 14.438 1 85.5 241 MET B O 1
ATOM 5725 N N . LEU B 1 242 ? -3.871 17.719 12.945 1 85.31 242 LEU B N 1
ATOM 5726 C CA . LEU B 1 242 ? -4.637 18.859 12.477 1 85.31 242 LEU B CA 1
ATOM 5727 C C . LEU B 1 242 ? -5.457 19.469 13.617 1 85.31 242 LEU B C 1
ATOM 5729 O O . LEU B 1 242 ? -5.535 20.688 13.75 1 85.31 242 LEU B O 1
ATOM 5733 N N . SER B 1 243 ? -6.016 18.562 14.312 1 83.56 243 SER B N 1
ATOM 5734 C CA . SER B 1 243 ? -6.824 19.016 15.445 1 83.56 243 SER B CA 1
ATOM 5735 C C . SER B 1 243 ? -5.977 19.766 16.453 1 83.56 243 SER B C 1
ATOM 5737 O O . SER B 1 243 ? -6.402 20.797 16.984 1 83.56 243 SER B O 1
ATOM 5739 N N . ARG B 1 244 ? -4.863 19.328 16.703 1 78.06 244 ARG B N 1
ATOM 5740 C CA . ARG B 1 244 ? -3.951 20 17.625 1 78.06 244 ARG B CA 1
ATOM 5741 C C . ARG B 1 244 ? -3.543 21.375 17.109 1 78.06 244 ARG B C 1
ATOM 5743 O O . ARG B 1 244 ? -3.477 22.344 17.859 1 78.06 244 ARG B O 1
ATOM 5750 N N . MET B 1 245 ? -3.344 21.375 15.859 1 76.94 245 MET B N 1
ATOM 5751 C CA . MET B 1 245 ? -2.947 22.625 15.242 1 76.94 245 MET B CA 1
ATOM 5752 C C . MET B 1 245 ? -4.098 23.641 15.266 1 76.94 245 MET B C 1
ATOM 5754 O O . MET B 1 245 ? -3.879 24.828 15.477 1 76.94 245 MET B O 1
ATOM 5758 N N . LYS B 1 246 ? -5.258 23.125 15.07 1 76.31 246 LYS B N 1
ATOM 5759 C CA . LYS B 1 246 ? -6.441 23.984 15.117 1 76.31 246 LYS B CA 1
ATOM 5760 C C . LYS B 1 246 ? -6.656 24.547 16.516 1 76.31 246 LYS B C 1
ATOM 5762 O O . LYS B 1 246 ? -6.992 25.734 16.672 1 76.31 246 LYS B O 1
ATOM 5767 N N . VAL B 1 247 ? -6.445 23.75 17.469 1 72.56 247 VAL B N 1
ATOM 5768 C CA . VAL B 1 247 ? -6.59 24.188 18.859 1 72.56 247 VAL B CA 1
ATOM 5769 C C . VAL B 1 247 ? -5.555 25.266 19.172 1 72.56 247 VAL B C 1
ATOM 5771 O O . VAL B 1 247 ? -5.871 26.266 19.828 1 72.56 247 VAL B O 1
ATOM 5774 N N . LEU B 1 248 ? -4.41 25.016 18.672 1 69 248 LEU B N 1
ATOM 5775 C CA . LEU B 1 248 ? -3.354 26 18.891 1 69 248 LEU B CA 1
ATOM 5776 C C . LEU B 1 248 ? -3.689 27.312 18.188 1 69 248 LEU B C 1
ATOM 5778 O O . LEU B 1 248 ? -3.484 28.391 18.75 1 69 248 LEU B O 1
ATOM 5782 N N . ASP B 1 249 ? -4.262 27.219 17.062 1 69.81 249 ASP B N 1
ATOM 5783 C CA . ASP B 1 249 ? -4.66 28.391 16.297 1 69.81 249 ASP B CA 1
ATOM 5784 C C . ASP B 1 249 ? -5.797 29.141 16.984 1 69.81 249 ASP B C 1
ATOM 5786 O O . ASP B 1 249 ? -5.77 30.375 17.078 1 69.81 249 ASP B O 1
ATOM 5790 N N . GLU B 1 250 ? -6.699 28.422 17.422 1 67.94 250 GLU B N 1
ATOM 5791 C CA . GLU B 1 250 ? -7.832 29.016 18.125 1 67.94 250 GLU B CA 1
ATOM 5792 C C . GLU B 1 250 ? -7.383 29.703 19.422 1 67.94 250 GLU B C 1
ATOM 5794 O O . GLU B 1 250 ? -7.859 30.781 19.75 1 67.94 250 GLU B O 1
ATOM 5799 N N . SER B 1 251 ? -6.539 29.031 20.094 1 64.19 251 SER B N 1
ATOM 5800 C CA . SER B 1 251 ? -6.004 29.594 21.328 1 64.19 251 SER B CA 1
ATOM 5801 C C . SER B 1 251 ? -5.27 30.906 21.062 1 64.19 251 SER B C 1
ATOM 5803 O O . SER B 1 251 ? -5.395 31.859 21.828 1 64.19 251 SER B O 1
ATOM 5805 N N . ARG B 1 252 ? -4.656 30.891 20.016 1 66.25 252 ARG B N 1
ATOM 5806 C CA . ARG B 1 252 ? -3.91 32.094 19.656 1 66.25 252 ARG B CA 1
ATOM 5807 C C . ARG B 1 252 ? -4.855 33.219 19.25 1 66.25 252 ARG B C 1
ATOM 5809 O O . ARG B 1 252 ? -4.637 34.375 19.609 1 66.25 252 ARG B O 1
ATOM 5816 N N . GLN B 1 253 ? -5.852 32.906 18.547 1 64.38 253 GLN B N 1
ATOM 5817 C CA . GLN B 1 253 ? -6.852 33.875 18.156 1 64.38 253 GLN B CA 1
ATOM 5818 C C . GLN B 1 253 ? -7.559 34.469 19.375 1 64.38 253 GLN B C 1
ATOM 5820 O O . GLN B 1 253 ? -7.789 35.688 19.453 1 64.38 253 GLN B O 1
ATOM 5825 N N . GLU B 1 254 ? -7.898 33.562 20.172 1 63.94 254 GLU B N 1
ATOM 5826 C CA . GLU B 1 254 ? -8.531 34 21.406 1 63.94 254 GLU B CA 1
ATOM 5827 C C . GLU B 1 254 ? -7.602 34.906 22.219 1 63.94 254 GLU B C 1
ATOM 5829 O O . GLU B 1 254 ? -8.047 35.875 22.812 1 63.94 254 GLU B O 1
ATOM 5834 N N . PHE B 1 255 ? -6.441 34.625 22.062 1 62.16 255 PHE B N 1
ATOM 5835 C CA . PHE B 1 255 ? -5.426 35.406 22.75 1 62.16 255 PHE B CA 1
ATOM 5836 C C . PHE B 1 255 ? -5.371 36.812 22.203 1 62.16 255 PHE B C 1
ATOM 5838 O O . PHE B 1 255 ? -5.402 37.781 22.969 1 62.16 255 PHE B O 1
ATOM 5845 N N . VAL B 1 256 ? -5.281 36.906 21.047 1 65.94 256 VAL B N 1
ATOM 5846 C CA . VAL B 1 256 ? -5.191 38.219 20.406 1 65.94 256 VAL B CA 1
ATOM 5847 C C . VAL B 1 256 ? -6.453 39 20.688 1 65.94 256 VAL B C 1
ATOM 5849 O O . VAL B 1 256 ? -6.383 40.219 20.953 1 65.94 256 VAL B O 1
ATOM 5852 N N . SER B 1 257 ? -7.57 38.312 20.656 1 61.84 257 SER B N 1
ATOM 5853 C CA . SER B 1 257 ? -8.844 38.969 20.938 1 61.84 257 SER B CA 1
ATOM 5854 C C . SER B 1 257 ? -8.883 39.5 22.359 1 61.84 257 SER B C 1
ATOM 5856 O O . SER B 1 257 ? -9.289 40.625 22.609 1 61.84 257 SER B O 1
ATOM 5858 N N . ASN B 1 258 ? -8.43 38.719 23.25 1 58.78 258 ASN B N 1
ATOM 5859 C CA . ASN B 1 258 ? -8.43 39.094 24.672 1 58.78 258 ASN B CA 1
ATOM 5860 C C . ASN B 1 258 ? -7.469 40.25 24.938 1 58.78 258 ASN B C 1
ATOM 5862 O O . ASN B 1 258 ? -7.789 41.156 25.688 1 58.78 258 ASN B O 1
ATOM 5866 N N . VAL B 1 259 ? -6.328 40.156 24.344 1 65.81 259 VAL B N 1
ATOM 5867 C CA . VAL B 1 259 ? -5.328 41.219 24.484 1 65.81 259 VAL B CA 1
ATOM 5868 C C . VAL B 1 259 ? -5.91 42.531 24 1 65.81 259 VAL B C 1
ATOM 5870 O O . VAL B 1 259 ? -5.773 43.562 24.688 1 65.81 259 VAL B O 1
ATOM 5873 N N . SER B 1 260 ? -6.527 42.469 22.875 1 61.94 260 SER B N 1
ATOM 5874 C CA . SER B 1 260 ? -7.125 43.688 22.312 1 61.94 260 SER B CA 1
ATOM 5875 C C . SER B 1 260 ? -8.156 44.281 23.25 1 61.94 260 SER B C 1
ATOM 5877 O O . SER B 1 260 ? -8.188 45.5 23.453 1 61.94 260 SER B O 1
ATOM 5879 N N . HIS B 1 261 ? -8.992 43.469 23.828 1 60.78 261 HIS B N 1
ATOM 5880 C CA . HIS B 1 261 ? -10.039 43.938 24.734 1 60.78 261 HIS B CA 1
ATOM 5881 C C . HIS B 1 261 ? -9.445 44.531 26.016 1 60.78 261 HIS B C 1
ATOM 5883 O O . HIS B 1 261 ? -9.898 45.562 26.484 1 60.78 261 HIS B O 1
ATOM 5889 N N . GLU B 1 262 ? -8.398 43.938 26.484 1 60.78 262 GLU B N 1
ATOM 5890 C CA . GLU B 1 262 ? -7.785 44.375 27.734 1 60.78 262 GLU B CA 1
ATOM 5891 C C . GLU B 1 262 ? -7.008 45.656 27.547 1 60.78 262 GLU B C 1
ATOM 5893 O O . GLU B 1 262 ? -6.918 46.469 28.469 1 60.78 262 GLU B O 1
ATOM 5898 N N . LEU B 1 263 ? -6.539 45.844 26.344 1 67.81 263 LEU B N 1
ATOM 5899 C CA . LEU B 1 263 ? -5.789 47.062 26.062 1 67.81 263 LEU B CA 1
ATOM 5900 C C . LEU B 1 263 ? -6.734 48.219 25.781 1 67.81 263 LEU B C 1
ATOM 5902 O O . LEU B 1 263 ? -6.414 49.375 26.094 1 67.81 263 LEU B O 1
ATOM 5906 N N . LYS B 1 264 ? -7.969 48 25.359 1 65.06 264 LYS B N 1
ATOM 5907 C CA . LYS B 1 264 ? -8.938 49.031 25 1 65.06 264 LYS B CA 1
ATOM 5908 C C . LYS B 1 264 ? -9.523 49.688 26.234 1 65.06 264 LYS B C 1
ATOM 5910 O O . LYS B 1 264 ? -9.773 50.875 26.25 1 65.06 264 LYS B O 1
ATOM 5915 N N . THR B 1 265 ? -9.664 48.938 27.234 1 63.28 265 THR B N 1
ATOM 5916 C CA . THR B 1 265 ? -10.328 49.438 28.438 1 63.28 265 THR B CA 1
ATOM 5917 C C . THR B 1 265 ? -9.508 50.531 29.094 1 63.28 265 THR B C 1
ATOM 5919 O O . THR B 1 265 ? -10.008 51.656 29.312 1 63.28 265 THR B O 1
ATOM 5922 N N . PRO B 1 266 ? -8.211 50.344 29.422 1 65.31 266 PRO B N 1
ATOM 5923 C CA . PRO B 1 266 ? -7.434 51.438 30 1 65.31 266 PRO B CA 1
ATOM 5924 C C . PRO B 1 266 ? -7.289 52.625 29.047 1 65.31 266 PRO B C 1
ATOM 5926 O O . PRO B 1 266 ? -7.285 53.781 29.484 1 65.31 266 PRO B O 1
ATOM 5929 N N . MET B 1 267 ? -7.281 52.344 27.859 1 70.12 267 MET B N 1
ATOM 5930 C CA . MET B 1 267 ? -7.145 53.406 26.859 1 70.12 267 MET B CA 1
ATOM 5931 C C . MET B 1 267 ? -8.375 54.312 26.859 1 70.12 267 MET B C 1
ATOM 5933 O O . MET B 1 267 ? -8.258 55.531 26.812 1 70.12 267 MET B O 1
ATOM 5937 N N . THR B 1 268 ? -9.484 53.688 26.953 1 67.25 268 THR B N 1
ATOM 5938 C CA . THR B 1 268 ? -10.734 54.438 27 1 67.25 268 THR B CA 1
ATOM 5939 C C . THR B 1 268 ? -10.805 55.281 28.281 1 67.25 268 THR B C 1
ATOM 5941 O O . THR B 1 268 ? -11.227 56.438 28.234 1 67.25 268 THR B O 1
ATOM 5944 N N . SER B 1 269 ? -10.367 54.719 29.328 1 67.56 269 SER B N 1
ATOM 5945 C CA . SER B 1 269 ? -10.359 55.438 30.594 1 67.56 269 SER B CA 1
ATOM 5946 C C . SER B 1 269 ? -9.461 56.656 30.547 1 67.56 269 SER B C 1
ATOM 5948 O O . SER B 1 269 ? -9.852 57.75 30.969 1 67.56 269 SER B O 1
ATOM 5950 N N . MET B 1 270 ? -8.312 56.469 29.984 1 72.38 270 MET B N 1
ATOM 5951 C CA . MET B 1 270 ? -7.359 57.562 29.859 1 72.38 270 MET B CA 1
ATOM 5952 C C . MET B 1 270 ? -7.898 58.656 28.938 1 72.38 270 MET B C 1
ATOM 5954 O O . MET B 1 270 ? -7.727 59.844 29.203 1 72.38 270 MET B O 1
ATOM 5958 N N . LYS B 1 271 ? -8.594 58.219 28.016 1 72.69 271 LYS B N 1
ATOM 5959 C CA . LYS B 1 271 ? -9.164 59.156 27.062 1 72.69 271 LYS B CA 1
ATOM 5960 C C . LYS B 1 271 ? -10.234 60.031 27.734 1 72.69 271 LYS B C 1
ATOM 5962 O O . LYS B 1 271 ? -10.281 61.219 27.516 1 72.69 271 LYS B O 1
ATOM 5967 N N . VAL B 1 272 ? -11.031 59.406 28.453 1 69.69 272 VAL B N 1
ATOM 5968 C CA . VAL B 1 272 ? -12.094 60.125 29.141 1 69.69 272 VAL B CA 1
ATOM 5969 C C . VAL B 1 272 ? -11.484 61.156 30.094 1 69.69 272 VAL B C 1
ATOM 5971 O O . VAL B 1 272 ? -11.938 62.281 30.141 1 69.69 272 VAL B O 1
ATOM 5974 N N . LEU B 1 273 ? -10.422 60.812 30.734 1 70.5 273 LEU B N 1
ATOM 5975 C CA . LEU B 1 273 ? -9.742 61.719 31.641 1 70.5 273 LEU B CA 1
ATOM 5976 C C . LEU B 1 273 ? -9.102 62.906 30.891 1 70.5 273 LEU B C 1
ATOM 5978 O O . LEU B 1 273 ? -9.266 64.062 31.266 1 70.5 273 LEU B O 1
ATOM 5982 N N . ALA B 1 274 ? -8.508 62.562 29.906 1 71.31 274 ALA B N 1
ATOM 5983 C CA . ALA B 1 274 ? -7.812 63.562 29.109 1 71.31 274 ALA B CA 1
ATOM 5984 C C . ALA B 1 274 ? -8.805 64.5 28.453 1 71.31 274 ALA B C 1
ATOM 5986 O O . ALA B 1 274 ? -8.633 65.75 28.516 1 71.31 274 ALA B O 1
ATOM 5987 N N . ASP B 1 275 ? -9.859 64 27.984 1 69.12 275 ASP B N 1
ATOM 5988 C CA . ASP B 1 275 ? -10.867 64.812 27.297 1 69.12 275 ASP B CA 1
ATOM 5989 C C . ASP B 1 275 ? -11.594 65.75 28.266 1 69.12 275 ASP B C 1
ATOM 5991 O O . ASP B 1 275 ? -11.969 66.875 27.906 1 69.12 275 ASP B O 1
ATOM 5995 N N . SER B 1 276 ? -11.766 65.25 29.422 1 70.62 276 SER B N 1
ATOM 5996 C CA . SER B 1 276 ? -12.477 66 30.422 1 70.62 276 SER B CA 1
ATOM 5997 C C . SER B 1 276 ? -11.711 67.25 30.781 1 70.62 276 SER B C 1
ATOM 5999 O O . SER B 1 276 ? -12.312 68.312 31.125 1 70.62 276 SER B O 1
ATOM 6001 N N . LEU B 1 277 ? -10.43 67.25 30.609 1 71.06 277 LEU B N 1
ATOM 6002 C CA . LEU B 1 277 ? -9.617 68.375 31 1 71.06 277 LEU B CA 1
ATOM 6003 C C . LEU B 1 277 ? -9.383 69.312 29.828 1 71.06 277 LEU B C 1
ATOM 6005 O O . LEU B 1 277 ? -9.289 70.562 30 1 71.06 277 LEU B O 1
ATOM 6009 N N . VAL B 1 278 ? -9.234 68.812 28.656 1 65.56 278 VAL B N 1
ATOM 6010 C CA . VAL B 1 278 ? -8.93 69.625 27.484 1 65.56 278 VAL B CA 1
ATOM 6011 C C . VAL B 1 278 ? -10.094 70.562 27.188 1 65.56 278 VAL B C 1
ATOM 6013 O O . VAL B 1 278 ? -9.898 71.75 26.766 1 65.56 278 VAL B O 1
ATOM 6016 N N . GLY B 1 279 ? -11.328 70.312 27.609 1 59.25 279 GLY B N 1
ATOM 6017 C CA . GLY B 1 279 ? -12.508 71.125 27.281 1 59.25 279 GLY B CA 1
ATOM 6018 C C . GLY B 1 279 ? -12.906 72.062 28.391 1 59.25 279 GLY B C 1
ATOM 6019 O O . GLY B 1 279 ? -13.781 72.938 28.203 1 59.25 279 GLY B O 1
ATOM 6020 N N . GLN B 1 280 ? -12.234 72 29.5 1 62.53 280 GLN B N 1
ATOM 6021 C CA . GLN B 1 280 ? -12.703 72.75 30.625 1 62.53 280 GLN B CA 1
ATOM 6022 C C . GLN B 1 280 ? -11.797 74 30.859 1 62.53 280 GLN B C 1
ATOM 6024 O O . GLN B 1 280 ? -10.57 73.875 30.75 1 62.53 280 GLN B O 1
ATOM 6029 N N . GLU B 1 281 ? -12.453 75.188 30.891 1 63.78 281 GLU B N 1
ATOM 6030 C CA . GLU B 1 281 ? -11.766 76.375 31.219 1 63.78 281 GLU B CA 1
ATOM 6031 C C . GLU B 1 281 ? -11.641 76.562 32.719 1 63.78 281 GLU B C 1
ATOM 6033 O O . GLU B 1 281 ? -12.516 76.188 33.5 1 63.78 281 GLU B O 1
ATOM 6038 N N . ASN B 1 282 ? -10.57 77.062 33.25 1 69.94 282 ASN B N 1
ATOM 6039 C CA . ASN B 1 282 ? -10.297 77.5 34.625 1 69.94 282 ASN B CA 1
ATOM 6040 C C . ASN B 1 282 ? -10.289 76.25 35.594 1 69.94 282 ASN B C 1
ATOM 6042 O O . ASN B 1 282 ? -10.898 76.312 36.656 1 69.94 282 ASN B O 1
ATOM 6046 N N . VAL B 1 283 ? -9.719 75.188 35.125 1 73.88 283 VAL B N 1
ATOM 6047 C CA . VAL B 1 283 ? -9.586 74.062 36 1 73.88 283 VAL B CA 1
ATOM 6048 C C . VAL B 1 283 ? -8.422 74.25 36.969 1 73.88 283 VAL B C 1
ATOM 6050 O O . VAL B 1 283 ? -7.355 74.75 36.562 1 73.88 283 VAL B O 1
ATOM 6053 N N . PRO B 1 284 ? -8.867 74.062 38.219 1 78 284 PRO B N 1
ATOM 6054 C CA . PRO B 1 284 ? -7.777 74.188 39.188 1 78 284 PRO B CA 1
ATOM 6055 C C . PRO B 1 284 ? -6.602 73.25 38.875 1 78 284 PRO B C 1
ATOM 6057 O O . PRO B 1 284 ? -6.797 72.125 38.344 1 78 284 PRO B O 1
ATOM 6060 N N . VAL B 1 285 ? -5.512 73.688 39.156 1 76.88 285 VAL B N 1
ATOM 6061 C CA . VAL B 1 285 ? -4.262 72.938 38.906 1 76.88 285 VAL B CA 1
ATOM 6062 C C . VAL B 1 285 ? -4.293 71.625 39.656 1 76.88 285 VAL B C 1
ATOM 6064 O O . VAL B 1 285 ? -3.744 70.625 39.156 1 76.88 285 VAL B O 1
ATOM 6067 N N . GLU B 1 286 ? -5.066 71.562 40.688 1 76.19 286 GLU B N 1
ATOM 6068 C CA . GLU B 1 286 ? -5.125 70.375 41.5 1 76.19 286 GLU B CA 1
ATOM 6069 C C . GLU B 1 286 ? -5.828 69.25 40.75 1 76.19 286 GLU B C 1
ATOM 6071 O O . GLU B 1 286 ? -5.449 68.062 40.875 1 76.19 286 GLU B O 1
ATOM 6076 N N . LEU B 1 287 ? -6.719 69.625 39.906 1 76.75 287 LEU B N 1
ATOM 6077 C CA . LEU B 1 287 ? -7.449 68.625 39.156 1 76.75 287 LEU B CA 1
ATOM 6078 C C . LEU B 1 287 ? -6.586 68.062 38.031 1 76.75 287 LEU B C 1
ATOM 6080 O O . LEU B 1 287 ? -6.637 66.875 37.719 1 76.75 287 LEU B O 1
ATOM 6084 N N . TYR B 1 288 ? -5.812 68.875 37.5 1 75.12 288 TYR B N 1
ATOM 6085 C CA . TYR B 1 288 ? -4.887 68.438 36.469 1 75.12 288 TYR B CA 1
ATOM 6086 C C . TYR B 1 288 ? -3.875 67.438 37.031 1 75.12 288 TYR B C 1
ATOM 6088 O O . TYR B 1 288 ? -3.566 66.438 36.406 1 75.12 288 TYR B O 1
ATOM 6096 N N . GLN B 1 289 ? -3.457 67.75 38.156 1 74.94 289 GLN B N 1
ATOM 6097 C CA . GLN B 1 289 ? -2.471 66.875 38.781 1 74.94 289 GLN B CA 1
ATOM 6098 C C . GLN B 1 289 ? -3.066 65.562 39.125 1 74.94 289 GLN B C 1
ATOM 6100 O O . GLN B 1 289 ? -2.422 64.5 38.906 1 74.94 289 GLN B O 1
ATOM 6105 N N . GLU B 1 290 ? -4.27 65.562 39.531 1 74.75 290 GLU B N 1
ATOM 6106 C CA . GLU B 1 290 ? -4.945 64.312 39.875 1 74.75 290 GLU B CA 1
ATOM 6107 C C . GLU B 1 290 ? -5.172 63.469 38.656 1 74.75 290 GLU B C 1
ATOM 6109 O O . GLU B 1 290 ? -4.914 62.25 38.656 1 74.75 290 GLU B O 1
ATOM 6114 N N . PHE B 1 291 ? -5.586 64.062 37.656 1 74.38 291 PHE B N 1
ATOM 6115 C CA . PHE B 1 291 ? -5.891 63.344 36.438 1 74.38 291 PHE B CA 1
ATOM 6116 C C . PHE B 1 291 ? -4.617 62.812 35.781 1 74.38 291 PHE B C 1
ATOM 6118 O O . PHE B 1 291 ? -4.598 61.719 35.25 1 74.38 291 PHE B O 1
ATOM 6125 N N . MET B 1 292 ? -3.648 63.625 35.812 1 73.88 292 MET B N 1
ATOM 6126 C CA . MET B 1 292 ? -2.369 63.188 35.25 1 73.88 292 MET B CA 1
ATOM 6127 C C . MET B 1 292 ? -1.803 62 36.031 1 73.88 292 MET B C 1
ATOM 6129 O O . MET B 1 292 ? -1.185 61.125 35.438 1 73.88 292 MET B O 1
ATOM 6133 N N . GLN B 1 293 ? -2.059 62.062 37.219 1 73.12 293 GLN B N 1
ATOM 6134 C CA . GLN B 1 293 ? -1.634 60.938 38.031 1 73.12 293 GLN B CA 1
ATOM 6135 C C . GLN B 1 293 ? -2.408 59.656 37.688 1 73.12 293 GLN B C 1
ATOM 6137 O O . GLN B 1 293 ? -1.829 58.562 37.594 1 73.12 293 GLN B O 1
ATOM 6142 N N . ASP B 1 294 ? -3.645 59.844 37.438 1 72.62 294 ASP B N 1
ATOM 6143 C CA . ASP B 1 294 ? -4.477 58.719 37.062 1 72.62 294 ASP B CA 1
ATOM 6144 C C . ASP B 1 294 ? -4.047 58.156 35.719 1 72.62 294 ASP B C 1
ATOM 6146 O O . ASP B 1 294 ? -4.004 56.938 35.5 1 72.62 294 ASP B O 1
ATOM 6150 N N . ILE B 1 295 ? -3.771 59 34.844 1 74.44 295 ILE B N 1
ATOM 6151 C CA . ILE B 1 295 ? -3.344 58.594 33.5 1 74.44 295 ILE B CA 1
ATOM 6152 C C . ILE B 1 295 ? -2.012 57.875 33.562 1 74.44 295 ILE B C 1
ATOM 6154 O O . ILE B 1 295 ? -1.815 56.844 32.906 1 74.44 295 ILE B O 1
ATOM 6158 N N . ALA B 1 296 ? -1.181 58.406 34.406 1 71.06 296 ALA B N 1
ATOM 6159 C CA . ALA B 1 296 ? 0.123 57.75 34.562 1 71.06 296 ALA B CA 1
ATOM 6160 C C . ALA B 1 296 ? -0.026 56.344 35.094 1 71.06 296 ALA B C 1
ATOM 6162 O O . ALA B 1 296 ? 0.659 55.438 34.656 1 71.06 296 ALA B O 1
ATOM 6163 N N . VAL B 1 297 ? -0.961 56.219 35.969 1 68.5 297 VAL B N 1
ATOM 6164 C CA . VAL B 1 297 ? -1.216 54.906 36.562 1 68.5 297 VAL B CA 1
ATOM 6165 C C . VAL B 1 297 ? -1.771 53.938 35.5 1 68.5 297 VAL B C 1
ATOM 6167 O O . VAL B 1 297 ? -1.381 52.781 35.406 1 68.5 297 VAL B O 1
ATOM 6170 N N . GLU B 1 298 ? -2.613 54.438 34.688 1 71.75 298 GLU B N 1
ATOM 6171 C CA . GLU B 1 298 ? -3.215 53.625 33.656 1 71.75 298 GLU B CA 1
ATOM 6172 C C . GLU B 1 298 ? -2.186 53.25 32.594 1 71.75 298 GLU B C 1
ATOM 6174 O O . GLU B 1 298 ? -2.236 52.156 32.031 1 71.75 298 GLU B O 1
ATOM 6179 N N . ILE B 1 299 ? -1.345 54.125 32.312 1 72.12 299 ILE B N 1
ATOM 6180 C CA . ILE B 1 299 ? -0.282 53.844 31.328 1 72.12 299 ILE B CA 1
ATOM 6181 C C . ILE B 1 299 ? 0.625 52.75 31.844 1 72.12 299 ILE B C 1
ATOM 6183 O O . ILE B 1 299 ? 1.01 51.844 31.094 1 72.12 299 ILE B O 1
ATOM 6187 N N . ASP B 1 300 ? 0.889 52.812 33.094 1 68.44 300 ASP B N 1
ATOM 6188 C CA . ASP B 1 300 ? 1.727 51.781 33.688 1 68.44 300 ASP B CA 1
ATOM 6189 C C . ASP B 1 300 ? 1.043 50.406 33.625 1 68.44 300 ASP B C 1
ATOM 6191 O O . ASP B 1 300 ? 1.695 49.406 33.375 1 68.44 300 ASP B O 1
ATOM 6195 N N . ARG B 1 301 ? -0.151 50.469 33.812 1 63.38 301 ARG B N 1
ATOM 6196 C CA . ARG B 1 301 ? -0.931 49.219 33.75 1 63.38 301 ARG B CA 1
ATOM 6197 C C . ARG B 1 301 ? -0.911 48.656 32.312 1 63.38 301 ARG B C 1
ATOM 6199 O O . ARG B 1 301 ? -0.698 47.469 32.156 1 63.38 301 ARG B O 1
ATOM 6206 N N . GLU B 1 302 ? -1.093 49.438 31.359 1 71.69 302 GLU B N 1
ATOM 6207 C CA . GLU B 1 302 ? -1.087 49 29.969 1 71.69 302 GLU B CA 1
ATOM 6208 C C . GLU B 1 302 ? 0.281 48.469 29.562 1 71.69 302 GLU B C 1
ATOM 6210 O O . GLU B 1 302 ? 0.372 47.469 28.828 1 71.69 302 GLU B O 1
ATOM 6215 N N . ASN B 1 303 ? 1.273 49.156 30.031 1 66.5 303 ASN B N 1
ATOM 6216 C CA . ASN B 1 303 ? 2.631 48.688 29.719 1 66.5 303 ASN B CA 1
ATOM 6217 C C . ASN B 1 303 ? 2.898 47.312 30.281 1 66.5 303 ASN B C 1
ATOM 6219 O O . ASN B 1 303 ? 3.584 46.5 29.641 1 66.5 303 ASN B O 1
ATOM 6223 N N . LYS B 1 304 ? 2.326 47.125 31.375 1 65.12 304 LYS B N 1
ATOM 6224 C CA . LYS B 1 304 ? 2.479 45.812 31.984 1 65.12 304 LYS B CA 1
ATOM 6225 C C . LYS B 1 304 ? 1.759 44.75 31.156 1 65.12 304 LYS B C 1
ATOM 6227 O O . LYS B 1 304 ? 2.299 43.656 30.922 1 65.12 304 LYS B O 1
ATOM 6232 N N . ILE B 1 305 ? 0.603 45 30.75 1 63.72 305 ILE B N 1
ATOM 6233 C CA . ILE B 1 305 ? -0.18 44.062 29.938 1 63.72 305 ILE B CA 1
ATOM 6234 C C . ILE B 1 305 ? 0.56 43.781 28.641 1 63.72 305 ILE B C 1
ATOM 6236 O O . ILE B 1 305 ? 0.696 42.594 28.266 1 63.72 305 ILE B O 1
ATOM 6240 N N . ILE B 1 306 ? 1.029 44.781 27.984 1 66.31 306 ILE B N 1
ATOM 6241 C CA . ILE B 1 306 ? 1.731 44.625 26.703 1 66.31 306 ILE B CA 1
ATOM 6242 C C . ILE B 1 306 ? 2.992 43.781 26.906 1 66.31 306 ILE B C 1
ATOM 6244 O O . ILE B 1 306 ? 3.293 42.906 26.109 1 66.31 306 ILE B O 1
ATOM 6248 N N . THR B 1 307 ? 3.701 44.125 27.984 1 64.25 307 THR B N 1
ATOM 6249 C CA . THR B 1 307 ? 4.922 43.375 28.297 1 64.25 307 THR B CA 1
ATOM 6250 C C . THR B 1 307 ? 4.609 41.906 28.547 1 64.25 307 THR B C 1
ATOM 6252 O O . THR B 1 307 ? 5.34 41.031 28.094 1 64.25 307 THR B O 1
ATOM 6255 N N . ASP B 1 308 ? 3.592 41.719 29.297 1 63.25 308 ASP B N 1
ATOM 6256 C CA . ASP B 1 308 ? 3.18 40.344 29.578 1 63.25 308 ASP B CA 1
ATOM 6257 C C . ASP B 1 308 ? 2.789 39.625 28.297 1 63.25 308 ASP B C 1
ATOM 6259 O O . ASP B 1 308 ? 3.127 38.438 28.109 1 63.25 308 ASP B O 1
ATOM 6263 N N . LEU B 1 309 ? 2.145 40.281 27.516 1 64.06 309 LEU B N 1
ATOM 6264 C CA . LEU B 1 309 ? 1.723 39.719 26.234 1 64.06 309 LEU B CA 1
ATOM 6265 C C . LEU B 1 309 ? 2.93 39.344 25.375 1 64.06 309 LEU B C 1
ATOM 6267 O O . LEU B 1 309 ? 2.967 38.25 24.812 1 64.06 309 LEU B O 1
ATOM 6271 N N . LEU B 1 310 ? 3.82 40.219 25.281 1 60.72 310 LEU B N 1
ATOM 6272 C CA . LEU B 1 310 ? 5.043 39.969 24.516 1 60.72 310 LEU B CA 1
ATOM 6273 C C . LEU B 1 310 ? 5.801 38.781 25.078 1 60.72 310 LEU B C 1
ATOM 6275 O O . LEU B 1 310 ? 6.328 37.969 24.328 1 60.72 310 LEU B O 1
ATOM 6279 N N . SER B 1 311 ? 5.789 38.781 26.344 1 62.41 311 SER B N 1
ATOM 6280 C CA . SER B 1 311 ? 6.473 37.688 27 1 62.41 311 SER B CA 1
ATOM 6281 C C . SER B 1 311 ? 5.809 36.344 26.656 1 62.41 311 SER B C 1
ATOM 6283 O O . SER B 1 311 ? 6.496 35.344 26.406 1 62.41 311 SER B O 1
ATOM 6285 N N . LEU B 1 312 ? 4.57 36.344 26.641 1 60.97 312 LEU B N 1
ATOM 6286 C CA . LEU B 1 312 ? 3.816 35.156 26.344 1 60.97 312 LEU B CA 1
ATOM 6287 C C . LEU B 1 312 ? 4.059 34.688 24.906 1 60.97 312 LEU B C 1
ATOM 6289 O O . LEU B 1 312 ? 4.246 33.5 24.656 1 60.97 312 LEU B O 1
ATOM 6293 N N . VAL B 1 313 ? 3.951 35.5 24.016 1 60.72 313 VAL B N 1
ATOM 6294 C CA . VAL B 1 313 ? 4.133 35.188 22.609 1 60.72 313 VAL B CA 1
ATOM 6295 C C . VAL B 1 313 ? 5.539 34.656 22.375 1 60.72 313 VAL B C 1
ATOM 6297 O O . VAL B 1 313 ? 5.73 33.719 21.609 1 60.72 313 VAL B O 1
ATOM 6300 N N . LYS B 1 314 ? 6.453 35.312 23.016 1 57.41 314 LYS B N 1
ATOM 6301 C CA . LYS B 1 314 ? 7.844 34.906 22.875 1 57.41 314 LYS B CA 1
ATOM 6302 C C . LYS B 1 314 ? 8.07 33.5 23.469 1 57.41 314 LYS B C 1
ATOM 6304 O O . LYS B 1 314 ? 8.922 32.75 23 1 57.41 314 LYS B O 1
ATOM 6309 N N . MET B 1 315 ? 7.32 33.281 24.438 1 55.34 315 MET B N 1
ATOM 6310 C CA . MET B 1 315 ? 7.48 32 25.125 1 55.34 315 MET B CA 1
ATOM 6311 C C . MET B 1 315 ? 6.781 30.875 24.359 1 55.34 315 MET B C 1
ATOM 6313 O O . MET B 1 315 ? 7.074 29.703 24.578 1 55.34 315 MET B O 1
ATOM 6317 N N . ASP B 1 316 ? 5.816 31.297 23.688 1 55.22 316 ASP B N 1
ATOM 6318 C CA . ASP B 1 316 ? 5.129 30.281 22.891 1 55.22 316 ASP B CA 1
ATOM 6319 C C . ASP B 1 316 ? 6.051 29.734 21.812 1 55.22 316 ASP B C 1
ATOM 6321 O O . ASP B 1 316 ? 5.773 28.672 21.25 1 55.22 316 ASP B O 1
ATOM 6325 N N . LYS B 1 317 ? 7.102 30.422 21.438 1 50.22 317 LYS B N 1
ATOM 6326 C CA . LYS B 1 317 ? 8.086 29.859 20.516 1 50.22 317 LYS B CA 1
ATOM 6327 C C . LYS B 1 317 ? 8.781 28.641 21.125 1 50.22 317 LYS B C 1
ATOM 6329 O O . LYS B 1 317 ? 8.82 28.5 22.359 1 50.22 317 LYS B O 1
ATOM 6334 N N . LYS B 1 318 ? 9.141 27.609 20.344 1 48.47 318 LYS B N 1
ATOM 6335 C CA . LYS B 1 318 ? 9.891 26.438 20.781 1 48.47 318 LYS B CA 1
ATOM 6336 C C . LYS B 1 318 ? 10.953 26.828 21.812 1 48.47 318 LYS B C 1
ATOM 6338 O O . LYS B 1 318 ? 11.383 27.984 21.859 1 48.47 318 LYS B O 1
ATOM 6343 N N . ALA B 1 319 ? 11.273 25.859 22.828 1 47.72 319 ALA B N 1
ATOM 6344 C CA . ALA B 1 319 ? 12.328 25.797 23.844 1 47.72 319 ALA B CA 1
ATOM 6345 C C . ALA B 1 319 ? 13.602 26.469 23.344 1 47.72 319 ALA B C 1
ATOM 6347 O O . ALA B 1 319 ? 14.383 27 24.125 1 47.72 319 ALA B O 1
ATOM 6348 N N . SER B 1 320 ? 13.68 26.625 22.109 1 49.38 320 SER B N 1
ATOM 6349 C CA . SER B 1 320 ? 15 26.969 21.594 1 49.38 320 SER B CA 1
ATOM 6350 C C . SER B 1 320 ? 15.352 28.422 21.906 1 49.38 320 SER B C 1
ATOM 6352 O O . SER B 1 320 ? 16.516 28.828 21.75 1 49.38 320 SER B O 1
ATOM 6354 N N . ASP B 1 321 ? 14.516 29.078 22.453 1 57.91 321 ASP B N 1
ATOM 6355 C CA . ASP B 1 321 ? 14.93 30.469 22.562 1 57.91 321 ASP B CA 1
ATOM 6356 C C . ASP B 1 321 ? 15.203 30.844 24.016 1 57.91 321 ASP B C 1
ATOM 6358 O O . ASP B 1 321 ? 15.125 32.031 24.391 1 57.91 321 ASP B O 1
ATOM 6362 N N . LEU B 1 322 ? 15.633 29.766 24.781 1 70.5 322 LEU B N 1
ATOM 6363 C CA . LEU B 1 322 ? 16.031 30.062 26.156 1 70.5 322 LEU B CA 1
ATOM 6364 C C . LEU B 1 322 ? 17.5 30.469 26.219 1 70.5 322 LEU B C 1
ATOM 6366 O O . LEU B 1 322 ? 18.344 29.844 25.594 1 70.5 322 LEU B O 1
ATOM 6370 N N . ASN B 1 323 ? 17.766 31.547 26.75 1 75.75 323 ASN B N 1
ATOM 6371 C CA . ASN B 1 323 ? 19.141 31.922 27.078 1 75.75 323 ASN B CA 1
ATOM 6372 C C . ASN B 1 323 ? 19.594 31.281 28.391 1 75.75 323 ASN B C 1
ATOM 6374 O O . ASN B 1 323 ? 19.594 31.938 29.422 1 75.75 323 ASN B O 1
ATOM 6378 N N . ILE B 1 324 ? 20.156 30.031 28.25 1 86.88 324 ILE B N 1
ATOM 6379 C CA . ILE B 1 324 ? 20.469 29.234 29.438 1 86.88 324 ILE B CA 1
ATOM 6380 C C . ILE B 1 324 ? 21.844 29.625 29.984 1 86.88 324 ILE B C 1
ATOM 6382 O O . ILE B 1 324 ? 22.812 29.734 29.219 1 86.88 324 ILE B O 1
ATOM 6386 N N . ALA B 1 325 ? 21.875 30.031 31.156 1 88.81 325 ALA B N 1
ATOM 6387 C CA . ALA B 1 325 ? 23.109 30.328 31.859 1 88.81 325 ALA B CA 1
ATOM 6388 C C . ALA B 1 325 ? 23.062 29.828 33.312 1 88.81 325 ALA B C 1
ATOM 6390 O O . ALA B 1 325 ? 21.984 29.531 33.812 1 88.81 325 ALA B O 1
ATOM 6391 N N . GLU B 1 326 ? 24.234 29.656 33.875 1 93.75 326 GLU B N 1
ATOM 6392 C CA . GLU B 1 326 ? 24.297 29.328 35.281 1 93.75 326 GLU B CA 1
ATOM 6393 C C . GLU B 1 326 ? 23.859 30.531 36.125 1 93.75 326 GLU B C 1
ATOM 6395 O O . GLU B 1 326 ? 24.453 31.609 36.031 1 93.75 326 GLU B O 1
ATOM 6400 N N . VAL B 1 327 ? 22.828 30.328 36.812 1 93.25 327 VAL B N 1
ATOM 6401 C CA . VAL B 1 327 ? 22.25 31.438 37.594 1 93.25 327 VAL B CA 1
ATOM 6402 C C . VAL B 1 327 ? 22.172 31.047 39.062 1 93.25 327 VAL B C 1
ATOM 6404 O O . VAL B 1 327 ? 21.812 29.906 39.375 1 93.25 327 VAL B O 1
ATOM 6407 N N . ASN B 1 328 ? 22.672 31.953 39.938 1 95.44 328 ASN B N 1
ATOM 6408 C CA . ASN B 1 328 ? 22.438 31.797 41.375 1 95.44 328 ASN B CA 1
ATOM 6409 C C . ASN B 1 328 ? 21 32.094 41.75 1 95.44 328 ASN B C 1
ATOM 6411 O O . ASN B 1 328 ? 20.594 33.281 41.812 1 95.44 328 ASN B O 1
ATOM 6415 N N . ILE B 1 329 ? 20.297 31.062 42.156 1 96.38 329 ILE B N 1
ATOM 6416 C CA . ILE B 1 329 ? 18.859 31.188 42.344 1 96.38 329 ILE B CA 1
ATOM 6417 C C . ILE B 1 329 ? 18.578 31.953 43.656 1 96.38 329 ILE B C 1
ATOM 6419 O O . ILE B 1 329 ? 17.609 32.719 43.75 1 96.38 329 ILE B O 1
ATOM 6423 N N . ASN B 1 330 ? 19.453 31.828 44.656 1 96.19 330 ASN B N 1
ATOM 6424 C CA . ASN B 1 330 ? 19.312 32.594 45.906 1 96.19 330 ASN B CA 1
ATOM 6425 C C . ASN B 1 330 ? 19.359 34.094 45.656 1 96.19 330 ASN B C 1
ATOM 6427 O O . ASN B 1 330 ? 18.5 34.812 46.125 1 96.19 330 ASN B O 1
ATOM 6431 N N . GLN B 1 331 ? 20.297 34.406 44.906 1 92.81 331 GLN B N 1
ATOM 6432 C CA . GLN B 1 331 ? 20.469 35.844 44.562 1 92.81 331 GLN B CA 1
ATOM 6433 C C . GLN B 1 331 ? 19.297 36.344 43.75 1 92.81 331 GLN B C 1
ATOM 6435 O O . GLN B 1 331 ? 18.844 37.469 43.938 1 92.81 331 GLN B O 1
ATOM 6440 N N . LEU B 1 332 ? 18.938 35.5 42.875 1 94.31 332 LEU B N 1
ATOM 6441 C CA . LEU B 1 332 ? 17.812 35.844 42 1 94.31 332 LEU B CA 1
ATOM 6442 C C . LEU B 1 332 ? 16.562 36.156 42.844 1 94.31 332 LEU B C 1
ATOM 6444 O O . LEU B 1 332 ? 15.898 37.156 42.625 1 94.31 332 LEU B O 1
ATOM 6448 N N . LEU B 1 333 ? 16.281 35.344 43.812 1 95.81 333 LEU B N 1
ATOM 6449 C CA . LEU B 1 333 ? 15.109 35.5 44.656 1 95.81 333 LEU B CA 1
ATOM 6450 C C . LEU B 1 333 ? 15.242 36.719 45.562 1 95.81 333 LEU B C 1
ATOM 6452 O O . LEU B 1 333 ? 14.266 37.469 45.75 1 95.81 333 LEU B O 1
ATOM 6456 N N . GLU B 1 334 ? 16.406 36.969 46.062 1 93.25 334 GLU B N 1
ATOM 6457 C CA . GLU B 1 334 ? 16.656 38.156 46.875 1 93.25 334 GLU B CA 1
ATOM 6458 C C . GLU B 1 334 ? 16.391 39.438 46.094 1 93.25 334 GLU B C 1
ATOM 6460 O O . GLU B 1 334 ? 15.781 40.375 46.625 1 93.25 334 GLU B O 1
ATOM 6465 N N . ASN B 1 335 ? 16.891 39.375 44.938 1 89.94 335 ASN B N 1
ATOM 6466 C CA . ASN B 1 335 ? 16.688 40.562 44.094 1 89.94 335 ASN B CA 1
ATOM 6467 C C . ASN B 1 335 ? 15.219 40.812 43.781 1 89.94 335 ASN B C 1
ATOM 6469 O O . ASN B 1 335 ? 14.758 41.938 43.812 1 89.94 335 ASN B O 1
ATOM 6473 N N . ILE B 1 336 ? 14.539 39.75 43.531 1 91.5 336 ILE B N 1
ATOM 6474 C CA . ILE B 1 336 ? 13.117 39.875 43.25 1 91.5 336 ILE B CA 1
ATOM 6475 C C . ILE B 1 336 ? 12.375 40.406 44.469 1 91.5 336 ILE B C 1
ATOM 6477 O O . ILE B 1 336 ? 11.555 41.344 44.312 1 91.5 336 ILE B O 1
ATOM 6481 N N . LEU B 1 337 ? 12.625 39.938 45.625 1 93 337 LEU B N 1
ATOM 6482 C CA . LEU B 1 337 ? 11.938 40.344 46.844 1 93 337 LEU B CA 1
ATOM 6483 C C . LEU B 1 337 ? 12.297 41.781 47.188 1 93 337 LEU B C 1
ATOM 6485 O O . LEU B 1 337 ? 11.445 42.531 47.688 1 93 337 LEU B O 1
ATOM 6489 N N . LYS B 1 338 ? 13.531 42.125 46.938 1 87.06 338 LYS B N 1
ATOM 6490 C CA . LYS B 1 338 ? 13.961 43.5 47.188 1 87.06 338 LYS B CA 1
ATOM 6491 C C . LYS B 1 338 ? 13.188 44.5 46.312 1 87.06 338 LYS B C 1
ATOM 6493 O O . LYS B 1 338 ? 12.766 45.562 46.781 1 87.06 338 LYS B O 1
ATOM 6498 N N . ARG B 1 339 ? 13.047 44.062 45.156 1 82.69 339 ARG B N 1
ATOM 6499 C CA . ARG B 1 339 ? 12.344 44.906 44.219 1 82.69 339 ARG B CA 1
ATOM 6500 C C . ARG B 1 339 ? 10.875 45.031 44.562 1 82.69 339 ARG B C 1
ATOM 6502 O O . ARG B 1 339 ? 10.266 46.094 44.344 1 82.69 339 ARG B O 1
ATOM 6509 N N . LEU B 1 340 ? 10.305 44.031 45.156 1 88.06 340 LEU B N 1
ATOM 6510 C CA . LEU B 1 340 ? 8.867 44 45.406 1 88.06 340 LEU B CA 1
ATOM 6511 C C . LEU B 1 340 ? 8.555 44.469 46.844 1 88.06 340 LEU B C 1
ATOM 6513 O O . LEU B 1 340 ? 7.387 44.594 47.219 1 88.06 340 LEU B O 1
ATOM 6517 N N . LYS B 1 341 ? 9.531 44.75 47.594 1 88.88 341 LYS B N 1
ATOM 6518 C CA . LYS B 1 341 ? 9.383 45.094 49 1 88.88 341 LYS B CA 1
ATOM 6519 C C . LYS B 1 341 ? 8.555 46.375 49.156 1 88.88 341 LYS B C 1
ATOM 6521 O O . LYS B 1 341 ? 7.645 46.438 50 1 88.88 341 LYS B O 1
ATOM 6526 N N . PRO B 1 342 ? 8.859 47.406 48.344 1 84 342 PRO B N 1
ATOM 6527 C CA . PRO B 1 342 ? 8.055 48.625 48.531 1 84 342 PRO B CA 1
ATOM 6528 C C . PRO B 1 342 ? 6.566 48.375 48.281 1 84 342 PRO B C 1
ATOM 6530 O O . PRO B 1 342 ? 5.727 48.969 48.969 1 84 342 PRO B O 1
ATOM 6533 N N . ILE B 1 343 ? 6.352 47.625 47.406 1 84.5 343 ILE B N 1
ATOM 6534 C CA . ILE B 1 343 ? 4.965 47.312 47.062 1 84.5 343 ILE B CA 1
ATOM 6535 C C . ILE B 1 343 ? 4.324 46.5 48.188 1 84.5 343 ILE B C 1
ATOM 6537 O O . ILE B 1 343 ? 3.168 46.75 48.562 1 84.5 343 ILE B O 1
ATOM 6541 N N . ALA B 1 344 ? 5 45.656 48.781 1 91.06 344 ALA B N 1
ATOM 6542 C CA . ALA B 1 344 ? 4.531 44.844 49.906 1 91.06 344 ALA B CA 1
ATOM 6543 C C . ALA B 1 344 ? 4.305 45.688 51.125 1 91.06 344 ALA B C 1
ATOM 6545 O O . ALA B 1 344 ? 3.311 45.5 51.844 1 91.06 344 ALA B O 1
ATOM 6546 N N . GLU B 1 345 ? 5.156 46.594 51.281 1 88.19 345 GLU B N 1
ATOM 6547 C CA . GLU B 1 345 ? 5.055 47.469 52.438 1 88.19 345 GLU B CA 1
ATOM 6548 C C . GLU B 1 345 ? 3.838 48.406 52.344 1 88.19 345 GLU B C 1
ATOM 6550 O O . GLU B 1 345 ? 3.16 48.656 53.344 1 88.19 345 GLU B O 1
ATOM 6555 N N . ALA B 1 346 ? 3.619 48.781 51.188 1 84.44 346 ALA B N 1
ATOM 6556 C CA . ALA B 1 346 ? 2.457 49.625 50.938 1 84.44 346 ALA B CA 1
ATOM 6557 C C . ALA B 1 346 ? 1.163 48.906 51.312 1 84.44 346 ALA B C 1
ATOM 6559 O O . ALA B 1 346 ? 0.194 49.531 51.75 1 84.44 346 ALA B O 1
ATOM 6560 N N . LYS B 1 347 ? 1.212 47.688 51.219 1 87.94 347 LYS B N 1
ATOM 6561 C CA . LYS B 1 347 ? 0.027 46.875 51.5 1 87.94 347 LYS B CA 1
ATOM 6562 C C . LYS B 1 347 ? 0.136 46.219 52.875 1 87.94 347 LYS B C 1
ATOM 6564 O O . LYS B 1 347 ? -0.715 45.406 53.25 1 87.94 347 LYS B O 1
ATOM 6569 N N . GLN B 1 348 ? 1.174 46.531 53.531 1 92.94 348 GLN B N 1
ATOM 6570 C CA . GLN B 1 348 ? 1.444 46 54.844 1 92.94 348 GLN B CA 1
ATOM 6571 C C . GLN B 1 348 ? 1.552 44.469 54.812 1 92.94 348 GLN B C 1
ATOM 6573 O O . GLN B 1 348 ? 0.966 43.781 55.656 1 92.94 348 GLN B O 1
ATOM 6578 N N . VAL B 1 349 ? 2.195 44.031 53.812 1 95.25 349 VAL B N 1
ATOM 6579 C CA . VAL B 1 349 ? 2.438 42.594 53.688 1 95.25 349 VAL B CA 1
ATOM 6580 C C . VAL B 1 349 ? 3.908 42.281 53.938 1 95.25 349 VAL B C 1
ATOM 6582 O O . VAL B 1 349 ? 4.797 42.969 53.438 1 95.25 349 VAL B O 1
ATOM 6585 N N . GLU B 1 350 ? 4.102 41.312 54.75 1 95.81 350 GLU B N 1
ATOM 6586 C CA . GLU B 1 350 ? 5.473 40.938 55.094 1 95.81 350 GLU B CA 1
ATOM 6587 C C . GLU B 1 350 ? 6.035 39.938 54.062 1 95.81 350 GLU B C 1
ATOM 6589 O O . GLU B 1 350 ? 5.379 38.969 53.719 1 95.81 350 GLU B O 1
ATOM 6594 N N . LEU B 1 351 ? 7.234 40.219 53.562 1 96.12 351 LEU B N 1
ATOM 6595 C CA . LEU B 1 351 ? 7.926 39.312 52.656 1 96.12 351 LEU B CA 1
ATOM 6596 C C . LEU B 1 351 ? 9.016 38.531 53.375 1 96.12 351 LEU B C 1
ATOM 6598 O O . LEU B 1 351 ? 9.867 39.156 54.062 1 96.12 351 LEU B O 1
ATOM 6602 N N . ILE B 1 352 ? 8.953 37.25 53.25 1 96.12 352 ILE B N 1
ATOM 6603 C CA . ILE B 1 352 ? 9.906 36.375 53.938 1 96.12 352 ILE B CA 1
ATOM 6604 C C . ILE B 1 352 ? 10.609 35.469 52.938 1 96.12 352 ILE B C 1
ATOM 6606 O O . ILE B 1 352 ? 9.961 34.844 52.125 1 96.12 352 ILE B O 1
ATOM 6610 N N . LEU B 1 353 ? 11.914 35.438 52.969 1 96.38 353 LEU B N 1
ATOM 6611 C CA . LEU B 1 353 ? 12.703 34.5 52.156 1 96.38 353 LEU B CA 1
ATOM 6612 C C . LEU B 1 353 ? 13.391 33.469 53.031 1 96.38 353 LEU B C 1
ATOM 6614 O O . LEU B 1 353 ? 14.109 33.812 53.969 1 96.38 353 LEU B O 1
ATOM 6618 N N . GLU B 1 354 ? 13.094 32.281 52.812 1 94.88 354 GLU B N 1
ATOM 6619 C CA . GLU B 1 354 ? 13.742 31.172 53.5 1 94.88 354 GLU B CA 1
ATOM 6620 C C . GLU B 1 354 ? 14.516 30.297 52.531 1 94.88 354 GLU B C 1
ATOM 6622 O O . GLU B 1 354 ? 13.922 29.547 51.75 1 94.88 354 GLU B O 1
ATOM 6627 N N . SER B 1 355 ? 15.789 30.469 52.531 1 91.56 355 SER B N 1
ATOM 6628 C CA . SER B 1 355 ? 16.641 29.625 51.688 1 91.56 355 SER B CA 1
ATOM 6629 C C . SER B 1 355 ? 17.375 28.578 52.531 1 91.56 355 SER B C 1
ATOM 6631 O O . SER B 1 355 ? 18.047 28.906 53.5 1 91.56 355 SER B O 1
ATOM 6633 N N . TYR B 1 356 ? 17.281 27.375 52.125 1 88.12 356 TYR B N 1
ATOM 6634 C CA . TYR B 1 356 ? 17.844 26.281 52.906 1 88.12 356 TYR B CA 1
ATOM 6635 C C . TYR B 1 356 ? 19.266 25.969 52.469 1 88.12 356 TYR B C 1
ATOM 6637 O O . TYR B 1 356 ? 20.047 25.391 53.219 1 88.12 356 TYR B O 1
ATOM 6645 N N . ARG B 1 357 ? 19.594 26.234 51.25 1 90.12 357 ARG B N 1
ATOM 6646 C CA . ARG B 1 357 ? 20.922 25.984 50.688 1 90.12 357 ARG B CA 1
ATOM 6647 C C . ARG B 1 357 ? 21.172 26.859 49.469 1 90.12 357 ARG B C 1
ATOM 6649 O O . ARG B 1 357 ? 20.234 27.344 48.844 1 90.12 357 ARG B O 1
ATOM 6656 N N . PRO B 1 358 ? 22.438 27.016 49.188 1 93.31 358 PRO B N 1
ATOM 6657 C CA . PRO B 1 358 ? 22.75 27.703 47.938 1 93.31 358 PRO B CA 1
ATOM 6658 C C . PRO B 1 358 ? 22.422 26.859 46.719 1 93.31 358 PRO B C 1
ATOM 6660 O O . PRO B 1 358 ? 22.75 25.672 46.688 1 93.31 358 PRO B O 1
ATOM 6663 N N . VAL B 1 359 ? 21.734 27.453 45.812 1 95.94 359 VAL B N 1
ATOM 6664 C CA . VAL B 1 359 ? 21.312 26.719 44.625 1 95.94 359 VAL B CA 1
ATOM 6665 C C . VAL B 1 359 ? 21.781 27.453 43.375 1 95.94 359 VAL B C 1
ATOM 6667 O O . VAL B 1 359 ? 21.5 28.641 43.188 1 95.94 359 VAL B O 1
ATOM 6670 N N . VAL B 1 360 ? 22.578 26.734 42.562 1 95.19 360 VAL B N 1
ATOM 6671 C CA . VAL B 1 360 ? 22.953 27.203 41.219 1 95.19 360 VAL B CA 1
ATOM 6672 C C . VAL B 1 360 ? 22.344 26.297 40.156 1 95.19 360 VAL B C 1
ATOM 6674 O O . VAL B 1 360 ? 22.391 25.062 40.281 1 95.19 360 VAL B O 1
ATOM 6677 N N . ALA B 1 361 ? 21.656 26.922 39.219 1 95.94 361 ALA B N 1
ATOM 6678 C CA . ALA B 1 361 ? 20.984 26.125 38.188 1 95.94 361 ALA B CA 1
ATOM 6679 C C . ALA B 1 361 ? 21.188 26.734 36.812 1 95.94 361 ALA B C 1
ATOM 6681 O O . ALA B 1 361 ? 21.516 27.922 36.688 1 95.94 361 ALA B O 1
ATOM 6682 N N . GLU B 1 362 ? 21.047 25.906 35.844 1 93.94 362 GLU B N 1
ATOM 6683 C CA . GLU B 1 362 ? 21.078 26.344 34.469 1 93.94 362 GLU B CA 1
ATOM 6684 C C . GLU B 1 362 ? 19.688 26.75 33.969 1 93.94 362 GLU B C 1
ATOM 6686 O O . GLU B 1 362 ? 18.875 25.891 33.625 1 93.94 362 GLU B O 1
ATOM 6691 N N . VAL B 1 363 ? 19.438 28.062 34 1 92.44 363 VAL B N 1
ATOM 6692 C CA . VAL B 1 363 ? 18.109 28.562 33.625 1 92.44 363 VAL B CA 1
ATOM 6693 C C . VAL B 1 363 ? 18.25 29.859 32.844 1 92.44 363 VAL B C 1
ATOM 6695 O O . VAL B 1 363 ? 19.328 30.422 32.75 1 92.44 363 VAL B O 1
ATOM 6698 N N . ASP B 1 364 ? 17.219 30.172 32.156 1 87.38 364 ASP B N 1
ATOM 6699 C CA . ASP B 1 364 ? 17.078 31.531 31.625 1 87.38 364 ASP B CA 1
ATOM 6700 C C . ASP B 1 364 ? 16.656 32.5 32.719 1 87.38 364 ASP B C 1
ATOM 6702 O O . ASP B 1 364 ? 15.516 32.5 33.156 1 87.38 364 ASP B O 1
ATOM 6706 N N . GLU B 1 365 ? 17.547 33.438 33.062 1 87.19 365 GLU B N 1
ATOM 6707 C CA . GLU B 1 365 ? 17.359 34.312 34.219 1 87.19 365 GLU B CA 1
ATOM 6708 C C . GLU B 1 365 ? 16.172 35.25 34.031 1 87.19 365 GLU B C 1
ATOM 6710 O O . GLU B 1 365 ? 15.375 35.438 34.938 1 87.19 365 GLU B O 1
ATOM 6715 N N . VAL B 1 366 ? 16.047 35.719 32.906 1 79.31 366 VAL B N 1
ATOM 6716 C CA . VAL B 1 366 ? 15.016 36.719 32.625 1 79.31 366 VAL B CA 1
ATOM 6717 C C . VAL B 1 366 ? 13.641 36.062 32.688 1 79.31 366 VAL B C 1
ATOM 6719 O O . VAL B 1 366 ? 12.734 36.594 33.375 1 79.31 366 VAL B O 1
ATOM 6722 N N . LYS B 1 367 ? 13.555 34.969 32.094 1 82.38 367 LYS B N 1
ATOM 6723 C CA . LYS B 1 367 ? 12.258 34.281 32.031 1 82.38 367 LYS B CA 1
ATOM 6724 C C . LYS B 1 367 ? 11.867 33.719 33.375 1 82.38 367 LYS B C 1
ATOM 6726 O O . LYS B 1 367 ? 10.695 33.812 33.781 1 82.38 367 LYS B O 1
ATOM 6731 N N . LEU B 1 368 ? 12.852 33.188 34 1 89.44 368 LEU B N 1
ATOM 6732 C CA . LEU B 1 368 ? 12.547 32.656 35.312 1 89.44 368 LEU B CA 1
ATOM 6733 C C . LEU B 1 368 ? 12.203 33.75 36.281 1 89.44 368 LEU B C 1
ATOM 6735 O O . LEU B 1 368 ? 11.312 33.594 37.125 1 89.44 368 LEU B O 1
ATOM 6739 N N . SER B 1 369 ? 12.891 34.875 36.188 1 88.06 369 SER B N 1
ATOM 6740 C CA . SER B 1 369 ? 12.609 36.031 37.031 1 88.06 369 SER B CA 1
ATOM 6741 C C . SER B 1 369 ? 11.18 36.531 36.844 1 88.06 369 SER B C 1
ATOM 6743 O O . SER B 1 369 ? 10.508 36.906 37.812 1 88.06 369 SER B O 1
ATOM 6745 N N . LEU B 1 370 ? 10.789 36.5 35.625 1 82.88 370 LEU B N 1
ATOM 6746 C CA . LEU B 1 370 ? 9.422 36.906 35.312 1 82.88 370 LEU B CA 1
ATOM 6747 C C . LEU B 1 370 ? 8.406 36 35.969 1 82.88 370 LEU B C 1
ATOM 6749 O O . LEU B 1 370 ? 7.422 36.469 36.562 1 82.88 370 LEU B O 1
ATOM 6753 N N . ALA B 1 371 ? 8.688 34.719 35.938 1 89.44 371 ALA B N 1
ATOM 6754 C CA . ALA B 1 371 ? 7.777 33.719 36.5 1 89.44 371 ALA B CA 1
ATOM 6755 C C . ALA B 1 371 ? 7.688 33.875 38 1 89.44 371 ALA B C 1
ATOM 6757 O O . ALA B 1 371 ? 6.59 33.938 38.562 1 89.44 371 ALA B O 1
ATOM 6758 N N . LEU B 1 372 ? 8.812 33.938 38.594 1 94.12 372 LEU B N 1
ATOM 6759 C CA . LEU B 1 372 ? 8.859 33.969 40.062 1 94.12 372 LEU B CA 1
ATOM 6760 C C . LEU B 1 372 ? 8.328 35.312 40.562 1 94.12 372 LEU B C 1
ATOM 6762 O O . LEU B 1 372 ? 7.641 35.344 41.594 1 94.12 372 LEU B O 1
ATOM 6766 N N . SER B 1 373 ? 8.648 36.406 39.875 1 89.81 373 SER B N 1
ATOM 6767 C CA . SER B 1 373 ? 8.117 37.719 40.219 1 89.81 373 SER B CA 1
ATOM 6768 C C . SER B 1 373 ? 6.598 37.719 40.188 1 89.81 373 SER B C 1
ATOM 6770 O O . SER B 1 373 ? 5.949 38.312 41.062 1 89.81 373 SER B O 1
ATOM 6772 N N . ASN B 1 374 ? 6.09 37.094 39.25 1 88.19 374 ASN B N 1
ATOM 6773 C CA . ASN B 1 374 ? 4.641 37.031 39.094 1 88.19 374 ASN B CA 1
ATOM 6774 C C . ASN B 1 374 ? 3.98 36.312 40.281 1 88.19 374 ASN B C 1
ATOM 6776 O O . ASN B 1 374 ? 2.934 36.75 40.75 1 88.19 374 ASN B O 1
ATOM 6780 N N . LEU B 1 375 ? 4.59 35.281 40.656 1 94.94 375 LEU B N 1
ATOM 6781 C CA . LEU B 1 375 ? 4.031 34.5 41.781 1 94.94 375 LEU B CA 1
ATOM 6782 C C . LEU B 1 375 ? 4.043 35.344 43.062 1 94.94 375 LEU B C 1
ATOM 6784 O O . LEU B 1 375 ? 3.053 35.344 43.781 1 94.94 375 LEU B O 1
ATOM 6788 N N . VAL B 1 376 ? 5.148 35.969 43.281 1 94.62 376 VAL B N 1
ATOM 6789 C CA . VAL B 1 376 ? 5.27 36.781 44.5 1 94.62 376 VAL B CA 1
ATOM 6790 C C . VAL B 1 376 ? 4.309 37.969 44.438 1 94.62 376 VAL B C 1
ATOM 6792 O O . VAL B 1 376 ? 3.631 38.281 45.406 1 94.62 376 VAL B O 1
ATOM 6795 N N . GLU B 1 377 ? 4.262 38.594 43.281 1 89.81 377 GLU B N 1
ATOM 6796 C CA . GLU B 1 377 ? 3.361 39.719 43.094 1 89.81 377 GLU B CA 1
ATOM 6797 C C . GLU B 1 377 ? 1.91 39.312 43.344 1 89.81 377 GLU B C 1
ATOM 6799 O O . GLU B 1 377 ? 1.139 40.062 43.938 1 89.81 377 GLU B O 1
ATOM 6804 N N . ASN B 1 378 ? 1.589 38.188 42.875 1 90.06 378 ASN B N 1
ATOM 6805 C CA . ASN B 1 378 ? 0.242 37.688 43.094 1 90.06 378 ASN B CA 1
ATOM 6806 C C . ASN B 1 378 ? -0.021 37.469 44.594 1 90.06 378 ASN B C 1
ATOM 6808 O O . ASN B 1 378 ? -1.106 37.781 45.094 1 90.06 378 ASN B O 1
ATOM 6812 N N . GLY B 1 379 ? 0.944 36.938 45.25 1 93.94 379 GLY B N 1
ATOM 6813 C CA . GLY B 1 379 ? 0.833 36.75 46.688 1 93.94 379 GLY B CA 1
ATOM 6814 C C . GLY B 1 379 ? 0.604 38.031 47.438 1 93.94 379 GLY B C 1
ATOM 6815 O O . GLY B 1 379 ? -0.106 38.062 48.438 1 93.94 379 GLY B O 1
ATOM 6816 N N . ILE B 1 380 ? 1.244 39.094 46.906 1 91.75 380 ILE B N 1
ATOM 6817 C CA . ILE B 1 380 ? 1.094 40.375 47.531 1 91.75 380 ILE B CA 1
ATOM 6818 C C . ILE B 1 380 ? -0.274 40.969 47.188 1 91.75 380 ILE B C 1
ATOM 6820 O O . ILE B 1 380 ? -1.002 41.438 48.094 1 91.75 380 ILE B O 1
ATOM 6824 N N . LYS B 1 381 ? -0.613 40.875 45.938 1 87.44 381 LYS B N 1
ATOM 6825 C CA . LYS B 1 381 ? -1.812 41.5 45.375 1 87.44 381 LYS B CA 1
ATOM 6826 C C . LYS B 1 381 ? -3.074 40.906 46 1 87.44 381 LYS B C 1
ATOM 6828 O O . LYS B 1 381 ? -4.023 41.625 46.312 1 87.44 381 LYS B O 1
ATOM 6833 N N . TYR B 1 382 ? -3.078 39.656 46.188 1 89.44 382 TYR B N 1
ATOM 6834 C CA . TYR B 1 382 ? -4.281 38.969 46.656 1 89.44 382 TYR B CA 1
ATOM 6835 C C . TYR B 1 382 ? -4.156 38.594 48.125 1 89.44 382 TYR B C 1
ATOM 6837 O O . TYR B 1 382 ? -4.789 37.656 48.562 1 89.44 382 TYR B O 1
ATOM 6845 N N . ASN B 1 383 ? -3.428 39.375 48.812 1 92.38 383 ASN B N 1
ATOM 6846 C CA . ASN B 1 383 ? -3.207 39.125 50.219 1 92.38 383 ASN B CA 1
ATOM 6847 C C . ASN B 1 383 ? -4.195 39.875 51.094 1 92.38 383 ASN B C 1
ATOM 6849 O O . ASN B 1 383 ? -4.977 40.688 50.594 1 92.38 383 ASN B O 1
ATOM 6853 N N . THR B 1 384 ? -4.293 39.594 52.438 1 90.5 384 THR B N 1
ATOM 6854 C CA . THR B 1 384 ? -5.02 40.344 53.438 1 90.5 384 THR B CA 1
ATOM 6855 C C . THR B 1 384 ? -4.125 41.406 54.062 1 90.5 384 THR B C 1
ATOM 6857 O O . THR B 1 384 ? -2.902 41.375 53.938 1 90.5 384 THR B O 1
ATOM 6860 N N . GLU B 1 385 ? -4.84 42.406 54.594 1 87.5 385 GLU B N 1
ATOM 6861 C CA . GLU B 1 385 ? -4.078 43.406 55.344 1 87.5 385 GLU B CA 1
ATOM 6862 C C . GLU B 1 385 ? -3.252 42.781 56.438 1 87.5 385 GLU B C 1
ATOM 6864 O O . GLU B 1 385 ? -3.74 41.906 57.188 1 87.5 385 GLU B O 1
ATOM 6869 N N . ASP B 1 386 ? -2.02 43.156 56.562 1 89.19 386 ASP B N 1
ATOM 6870 C CA . ASP B 1 386 ? -1.076 42.656 57.562 1 89.19 386 ASP B CA 1
ATOM 6871 C C . ASP B 1 386 ? -0.754 41.156 57.312 1 89.19 386 ASP B C 1
ATOM 6873 O O . ASP B 1 386 ? -0.529 40.406 58.25 1 89.19 386 ASP B O 1
ATOM 6877 N N . GLY B 1 387 ? -0.882 40.781 56.125 1 94.88 387 GLY B N 1
ATOM 6878 C CA 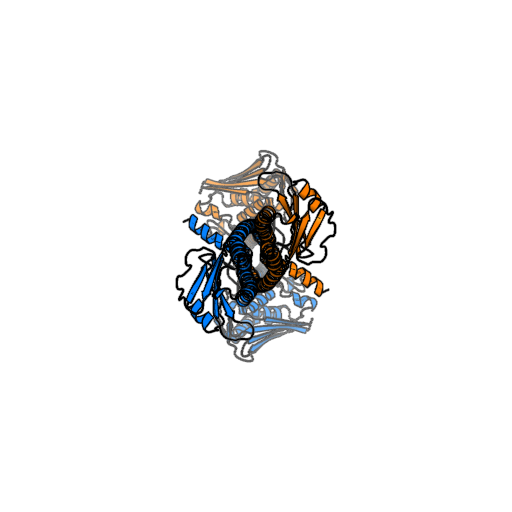. GLY B 1 387 ? -0.566 39.406 55.781 1 94.88 387 GLY B CA 1
ATOM 6879 C C . GLY B 1 387 ? 0.908 39.188 55.5 1 94.88 387 GLY B C 1
ATOM 6880 O O . GLY B 1 387 ? 1.749 40 55.875 1 94.88 387 GLY B O 1
ATOM 6881 N N . TRP B 1 388 ? 1.205 37.906 54.906 1 96.25 388 TRP B N 1
ATOM 6882 C CA . TRP B 1 388 ? 2.596 37.594 54.594 1 96.25 388 TRP B CA 1
ATOM 6883 C C . TRP B 1 388 ? 2.697 36.781 53.312 1 96.25 388 TRP B C 1
ATOM 6885 O O . TRP B 1 388 ? 1.726 36.156 52.875 1 96.25 388 TRP B O 1
ATOM 6895 N N . VAL B 1 389 ? 3.826 36.906 52.656 1 97.5 389 VAL B N 1
ATOM 6896 C CA . VAL B 1 389 ? 4.258 36.062 51.562 1 97.5 389 VAL B CA 1
ATOM 6897 C C . VAL B 1 389 ? 5.598 35.438 51.875 1 97.5 389 VAL B C 1
ATOM 6899 O O . VAL B 1 389 ? 6.574 36.125 52.188 1 97.5 389 VAL B O 1
ATOM 6902 N N . ARG B 1 390 ? 5.59 34.125 51.844 1 97.38 390 ARG B N 1
ATOM 6903 C CA . ARG B 1 390 ? 6.793 33.344 52.188 1 97.38 390 ARG B CA 1
ATOM 6904 C C . ARG B 1 390 ? 7.332 32.625 50.938 1 97.38 390 ARG B C 1
ATOM 6906 O O . ARG B 1 390 ? 6.609 31.859 50.312 1 97.38 390 ARG B O 1
ATOM 6913 N N . VAL B 1 391 ? 8.602 32.938 50.625 1 97.75 391 VAL B N 1
ATOM 6914 C CA . VAL B 1 391 ? 9.289 32.25 49.5 1 97.75 391 VAL B CA 1
ATOM 6915 C C . VAL B 1 391 ? 10.352 31.312 50.062 1 97.75 391 VAL B C 1
ATOM 6917 O O . VAL B 1 391 ? 11.219 31.734 50.844 1 97.75 391 VAL B O 1
ATOM 6920 N N . THR B 1 392 ? 10.25 30.078 49.688 1 97.44 392 THR B N 1
ATOM 6921 C CA . THR B 1 392 ? 11.227 29.094 50.156 1 97.44 392 THR B CA 1
ATOM 6922 C C . THR B 1 392 ? 11.992 28.5 48.969 1 97.44 392 THR B C 1
ATOM 6924 O O . THR B 1 392 ? 11.43 28.281 47.906 1 97.44 392 THR B O 1
ATOM 6927 N N . LEU B 1 393 ? 13.25 28.281 49.125 1 97.25 393 LEU B N 1
ATOM 6928 C CA . LEU B 1 393 ? 14.117 27.672 48.156 1 97.25 393 LEU B CA 1
ATOM 6929 C C . LEU B 1 393 ? 14.805 26.422 48.688 1 97.25 393 LEU B C 1
ATOM 6931 O O . LEU B 1 393 ? 15.367 26.453 49.812 1 97.25 393 LEU B O 1
ATOM 6935 N N . ASN B 1 394 ? 14.594 25.406 47.969 1 95.25 394 ASN B N 1
ATOM 6936 C CA . ASN B 1 394 ? 15.258 24.141 48.312 1 95.25 394 ASN B CA 1
ATOM 6937 C C . ASN B 1 394 ? 15.766 23.438 47.062 1 95.25 394 ASN B C 1
ATOM 6939 O O . ASN B 1 394 ? 15.508 23.891 45.938 1 95.25 394 ASN B O 1
ATOM 6943 N N . ALA B 1 395 ? 16.688 22.438 47.219 1 95.06 395 ALA B N 1
ATOM 6944 C CA . ALA B 1 395 ? 17.188 21.703 46.062 1 95.06 395 ALA B CA 1
ATOM 6945 C C . ALA B 1 395 ? 17.594 20.297 46.438 1 95.06 395 ALA B C 1
ATOM 6947 O O . ALA B 1 395 ? 17.922 20.031 47.594 1 95.06 395 ALA B O 1
ATOM 6948 N N . ASP B 1 396 ? 17.328 19.5 45.531 1 91.88 396 ASP B N 1
ATOM 6949 C CA . ASP B 1 396 ? 17.969 18.203 45.625 1 91.88 396 ASP B CA 1
ATOM 6950 C C . ASP B 1 396 ? 19.031 18.031 44.531 1 91.88 396 ASP B C 1
ATOM 6952 O O . ASP B 1 396 ? 19.578 19 44.031 1 91.88 396 ASP B O 1
ATOM 6956 N N . HIS B 1 397 ? 19.375 16.766 44.219 1 90.94 397 HIS B N 1
ATOM 6957 C CA . HIS B 1 397 ? 20.453 16.516 43.281 1 90.94 397 HIS B CA 1
ATOM 6958 C C . HIS B 1 397 ? 20.016 16.781 41.844 1 90.94 397 HIS B C 1
ATOM 6960 O O . HIS B 1 397 ? 20.859 17.016 40.969 1 90.94 397 HIS B O 1
ATOM 6966 N N . LYS B 1 398 ? 18.766 16.766 41.656 1 93.38 398 LYS B N 1
ATOM 6967 C CA . LYS B 1 398 ? 18.297 16.844 40.25 1 93.38 398 LYS B CA 1
ATOM 6968 C C . LYS B 1 398 ? 17.5 18.109 40.031 1 93.38 398 LYS B C 1
ATOM 6970 O O . LYS B 1 398 ? 17.531 18.688 38.938 1 93.38 398 LYS B O 1
ATOM 6975 N N . TYR B 1 399 ? 16.766 18.5 41.031 1 95.12 399 TYR B N 1
ATOM 6976 C CA . TYR B 1 399 ? 15.828 19.609 40.875 1 95.12 399 TYR B CA 1
ATOM 6977 C C . TYR B 1 399 ? 16.031 20.656 41.938 1 95.12 399 TYR B C 1
ATOM 6979 O O . TYR B 1 399 ? 16.562 20.359 43.031 1 95.12 399 TYR B O 1
ATOM 6987 N N . PHE B 1 400 ? 15.711 21.875 41.625 1 95.56 400 PHE B N 1
ATOM 6988 C CA . PHE B 1 400 ? 15.484 22.844 42.688 1 95.56 400 PHE B CA 1
ATOM 6989 C C . PHE B 1 400 ? 14 23.203 42.812 1 95.56 400 PHE B C 1
ATOM 6991 O O . PHE B 1 400 ? 13.25 23.047 41.844 1 95.56 400 PHE B O 1
ATOM 6998 N N . TYR B 1 401 ? 13.594 23.578 44.031 1 96.44 401 TYR B N 1
ATOM 6999 C CA . TYR B 1 401 ? 12.203 23.828 44.375 1 96.44 401 TYR B CA 1
ATOM 7000 C C . TYR B 1 401 ? 12.016 25.219 44.938 1 96.44 401 TYR B C 1
ATOM 7002 O O . TYR B 1 401 ? 12.773 25.656 45.781 1 96.44 401 TYR B O 1
ATOM 7010 N N . VAL B 1 402 ? 11.109 25.953 44.312 1 97.12 402 VAL B N 1
ATOM 7011 C CA . VAL B 1 402 ? 10.711 27.25 44.844 1 97.12 402 VAL B CA 1
ATOM 7012 C C . VAL B 1 402 ? 9.234 27.219 45.219 1 97.12 402 VAL B C 1
ATOM 7014 O O . VAL B 1 402 ? 8.383 26.844 44.406 1 97.12 402 VAL B O 1
ATOM 7017 N N . SER B 1 403 ? 8.953 27.516 46.469 1 97.44 403 SER B N 1
ATOM 7018 C CA . SER B 1 403 ? 7.57 27.609 46.906 1 97.44 403 SER B CA 1
ATOM 7019 C C . SER B 1 403 ? 7.199 29.031 47.281 1 97.44 403 SER B C 1
ATOM 7021 O O . SER B 1 403 ? 7.953 29.703 48 1 97.44 403 SER B O 1
ATOM 7023 N N . VAL B 1 404 ? 6.145 29.578 46.75 1 97.56 404 VAL B N 1
ATOM 7024 C CA . VAL B 1 404 ? 5.602 30.891 47.125 1 97.56 404 VAL B CA 1
ATOM 7025 C C . VAL B 1 404 ? 4.262 30.719 47.812 1 97.56 404 VAL B C 1
ATOM 7027 O O . VAL B 1 404 ? 3.266 30.344 47.188 1 97.56 404 VAL B O 1
ATOM 7030 N N . ALA B 1 405 ? 4.254 30.953 49.125 1 97.38 405 ALA B N 1
ATOM 7031 C CA . ALA B 1 405 ? 3.045 30.828 49.938 1 97.38 405 ALA B CA 1
ATOM 7032 C C . ALA B 1 405 ? 2.555 32.188 50.406 1 97.38 405 ALA B C 1
ATOM 7034 O O . ALA B 1 405 ? 3.357 33.031 50.781 1 97.38 405 ALA B O 1
ATOM 7035 N N . ASP B 1 406 ? 1.271 32.375 50.312 1 96.06 406 ASP B N 1
ATOM 7036 C CA . ASP B 1 406 ? 0.695 33.625 50.781 1 96.06 406 ASP B CA 1
ATOM 7037 C C . ASP B 1 406 ? -0.427 33.375 51.781 1 96.06 406 ASP B C 1
ATOM 7039 O O . ASP B 1 406 ? -0.936 32.25 51.875 1 96.06 406 ASP B O 1
ATOM 7043 N N . SER B 1 407 ? -0.736 34.375 52.656 1 95 407 SER B N 1
ATOM 7044 C CA . SER B 1 407 ? -1.843 34.312 53.625 1 95 407 SER B CA 1
ATOM 7045 C C . SER B 1 407 ? -3.059 35.062 53.094 1 95 407 SER B C 1
ATOM 7047 O O . SER B 1 407 ? -3.762 35.719 53.875 1 95 407 SER B O 1
ATOM 7049 N N . GLY B 1 408 ? -3.184 35.062 51.812 1 92.69 408 GLY B N 1
ATOM 7050 C CA . GLY B 1 408 ? -4.207 35.875 51.188 1 92.69 408 GLY B CA 1
ATOM 7051 C C . GLY B 1 408 ? -5.574 35.219 51.188 1 92.69 408 GLY B C 1
ATOM 7052 O O . GLY B 1 408 ? -5.875 34.375 52.031 1 92.69 408 GLY B O 1
ATOM 7053 N N . ILE B 1 409 ? -6.434 35.688 50.25 1 90.12 409 ILE B N 1
ATOM 7054 C CA . ILE B 1 409 ? -7.855 35.375 50.188 1 90.12 409 ILE B CA 1
ATOM 7055 C C . ILE B 1 409 ? -8.039 33.938 49.656 1 90.12 409 ILE B C 1
ATOM 7057 O O . ILE B 1 409 ? -9.117 33.344 49.812 1 90.12 409 ILE B O 1
ATOM 7061 N N . GLY B 1 410 ? -7.035 33.406 49.094 1 92 410 GLY B N 1
ATOM 7062 C CA . GLY B 1 410 ? -7.129 32.062 48.562 1 92 410 GLY B CA 1
ATOM 7063 C C . GLY B 1 410 ? -7.918 32 47.281 1 92 410 GLY B C 1
ATOM 7064 O O . GLY B 1 410 ? -8.477 33 46.812 1 92 410 GLY B O 1
ATOM 7065 N N . ILE B 1 411 ? -7.895 30.781 46.625 1 91.5 411 ILE B N 1
ATOM 7066 C CA . ILE B 1 411 ? -8.57 30.531 45.344 1 91.5 411 ILE B CA 1
ATOM 7067 C C . ILE B 1 411 ? -9.672 29.5 45.531 1 91.5 411 ILE B C 1
ATOM 7069 O O . ILE B 1 411 ? -9.445 28.438 46.125 1 91.5 411 ILE B O 1
ATOM 7073 N N . PRO B 1 412 ? -10.844 29.828 45.062 1 91.25 412 PRO B N 1
ATOM 7074 C CA . PRO B 1 412 ? -11.898 28.828 45.125 1 91.25 412 PRO B CA 1
ATOM 7075 C C . PRO B 1 412 ? -11.539 27.547 44.375 1 91.25 412 PRO B C 1
ATOM 7077 O O . PRO B 1 412 ? -10.898 27.594 43.312 1 91.25 412 PRO B O 1
ATOM 7080 N N . GLU B 1 413 ? -12.047 26.453 44.844 1 88.62 413 GLU B N 1
ATOM 7081 C CA . GLU B 1 413 ? -11.703 25.141 44.312 1 88.62 413 GLU B CA 1
ATOM 7082 C C . GLU B 1 413 ? -12.062 25.031 42.844 1 88.62 413 GLU B C 1
ATOM 7084 O O . GLU B 1 413 ? -11.32 24.438 42.031 1 88.62 413 GLU B O 1
ATOM 7089 N N . GLU B 1 414 ? -13.094 25.641 42.469 1 86.31 414 GLU B N 1
ATOM 7090 C CA . GLU B 1 414 ? -13.602 25.547 41.094 1 86.31 414 GLU B CA 1
ATOM 7091 C C . GLU B 1 414 ? -12.695 26.281 40.125 1 86.31 414 GLU B C 1
ATOM 7093 O O . GLU B 1 414 ? -12.711 26 38.906 1 86.31 414 GLU B O 1
ATOM 7098 N N . SER B 1 415 ? -11.852 27.172 40.656 1 88 415 SER B N 1
ATOM 7099 C CA . SER B 1 415 ? -11.047 28.031 39.781 1 88 415 SER B CA 1
ATOM 7100 C C . SER B 1 415 ? -9.617 27.516 39.688 1 88 415 SER B C 1
ATOM 7102 O O . SER B 1 415 ? -8.844 27.984 38.844 1 88 415 SER B O 1
ATOM 7104 N N . ILE B 1 416 ? -9.281 26.562 40.375 1 89.12 416 ILE B N 1
ATOM 7105 C CA . ILE B 1 416 ? -7.891 26.141 40.531 1 89.12 416 ILE B CA 1
ATOM 7106 C C . ILE B 1 416 ? -7.375 25.594 39.188 1 89.12 416 ILE B C 1
ATOM 7108 O O . ILE B 1 416 ? -6.246 25.891 38.781 1 89.12 416 ILE B O 1
ATOM 7112 N N . ASP B 1 417 ? -8.227 24.953 38.562 1 83.56 417 ASP B N 1
ATOM 7113 C CA . ASP B 1 417 ? -7.785 24.312 37.344 1 83.56 417 ASP B CA 1
ATOM 7114 C C . ASP B 1 417 ? -7.684 25.328 36.188 1 83.56 417 ASP B C 1
ATOM 7116 O O . ASP B 1 417 ? -7.02 25.062 35.188 1 83.56 417 ASP B O 1
ATOM 7120 N N . ARG B 1 418 ? -8.195 26.469 36.344 1 82.94 418 ARG B N 1
ATOM 7121 C CA . ARG B 1 418 ? -8.32 27.406 35.219 1 82.94 418 ARG B CA 1
ATOM 7122 C C . ARG B 1 418 ? -7.391 28.594 35.406 1 82.94 418 ARG B C 1
ATOM 7124 O O . ARG B 1 418 ? -7.23 29.406 34.5 1 82.94 418 ARG B O 1
ATOM 7131 N N . ILE B 1 419 ? -6.746 28.719 36.5 1 86.62 419 ILE B N 1
ATOM 7132 C CA . ILE B 1 419 ? -6.02 29.938 36.875 1 86.62 419 ILE B CA 1
ATOM 7133 C C . ILE B 1 419 ? -4.832 30.125 35.938 1 86.62 419 ILE B C 1
ATOM 7135 O O . ILE B 1 419 ? -4.309 31.219 35.781 1 86.62 419 ILE B O 1
ATOM 7139 N N . PHE B 1 420 ? -4.449 29.016 35.25 1 84.12 420 PHE B N 1
ATOM 7140 C CA . PHE B 1 420 ? -3.305 29.109 34.344 1 84.12 420 PHE B CA 1
ATOM 7141 C C . PHE B 1 420 ? -3.756 29.422 32.938 1 84.12 420 PHE B C 1
ATOM 7143 O O . PHE B 1 420 ? -2.928 29.594 32.031 1 84.12 420 PHE B O 1
ATOM 7150 N N . GLU B 1 421 ? -5.008 29.469 32.812 1 76.44 421 GLU B N 1
ATOM 7151 C CA . GLU B 1 421 ? -5.551 29.828 31.5 1 76.44 421 GLU B CA 1
ATOM 7152 C C . GLU B 1 421 ? -5.363 31.312 31.219 1 76.44 421 GLU B C 1
ATOM 7154 O O . GLU B 1 421 ? -5.48 32.125 32.125 1 76.44 421 GLU B O 1
ATOM 7159 N N . ARG B 1 422 ? -5.078 31.547 30.047 1 68.94 422 ARG B N 1
ATOM 7160 C CA . ARG B 1 422 ? -4.871 32.938 29.656 1 68.94 422 ARG B CA 1
ATOM 7161 C C . ARG B 1 422 ? -6.129 33.781 29.891 1 68.94 422 ARG B C 1
ATOM 7163 O O . ARG B 1 422 ? -7.234 33.344 29.562 1 68.94 422 ARG B O 1
ATOM 7170 N N . PHE B 1 423 ? -5.961 34.938 30.625 1 67.31 423 PHE B N 1
ATOM 7171 C CA . PHE B 1 423 ? -6.969 35.938 30.875 1 67.31 423 PHE B CA 1
ATOM 7172 C C . PHE B 1 423 ? -8 35.469 31.875 1 67.31 423 PHE B C 1
ATOM 7174 O O . PHE B 1 423 ? -9.07 36.062 32 1 67.31 423 PHE B O 1
ATOM 7181 N N . TYR B 1 424 ? -7.668 34.312 32.469 1 75.25 424 TYR B N 1
ATOM 7182 C CA . TYR B 1 424 ? -8.586 33.844 33.5 1 75.25 424 TYR B CA 1
ATOM 7183 C C . TYR B 1 424 ? -8.367 34.594 34.812 1 75.25 424 TYR B C 1
ATOM 7185 O O . TYR B 1 424 ? -7.23 34.781 35.219 1 75.25 424 TYR B O 1
ATOM 7193 N N . ARG B 1 425 ? -9.531 35.062 35.281 1 77.5 425 ARG B N 1
ATOM 7194 C CA . ARG B 1 425 ? -9.523 35.688 36.594 1 77.5 425 ARG B CA 1
ATOM 7195 C C . ARG B 1 425 ? -10.703 35.219 37.438 1 77.5 425 ARG B C 1
ATOM 7197 O O . ARG B 1 425 ? -11.805 35.062 36.906 1 77.5 425 ARG B O 1
ATOM 7204 N N . VAL B 1 426 ? -10.469 34.844 38.688 1 74.44 426 VAL B N 1
ATOM 7205 C CA . VAL B 1 426 ? -11.508 34.312 39.562 1 74.44 426 VAL B CA 1
ATOM 7206 C C . VAL B 1 426 ? -12.625 35.312 39.719 1 74.44 426 VAL B C 1
ATOM 7208 O O . VAL B 1 426 ? -13.805 35 39.625 1 74.44 426 VAL B O 1
ATOM 7211 N N . ASP B 1 427 ? -12.406 36.594 40.219 1 62.5 427 ASP B N 1
ATOM 7212 C CA . ASP B 1 427 ? -13.445 37.625 40.406 1 62.5 427 ASP B CA 1
ATOM 7213 C C . ASP B 1 427 ? -13.266 38.781 39.406 1 62.5 427 ASP B C 1
ATOM 7215 O O . ASP B 1 427 ? -12.32 39.562 39.5 1 62.5 427 ASP B O 1
ATOM 7219 N N . LYS B 1 428 ? -13.953 38.719 38.219 1 56.91 428 LYS B N 1
ATOM 7220 C CA . LYS B 1 428 ? -13.898 39.75 37.219 1 56.91 428 LYS B CA 1
ATOM 7221 C C . LYS B 1 428 ? -14.391 41.094 37.75 1 56.91 428 LYS B C 1
ATOM 7223 O O . LYS B 1 428 ? -13.953 42.156 37.312 1 56.91 428 LYS B O 1
ATOM 7228 N N . SER B 1 429 ? -15.25 41.062 38.75 1 49.81 429 SER B N 1
ATOM 7229 C CA . SER B 1 429 ? -15.914 42.281 39.25 1 49.81 429 SER B CA 1
ATOM 7230 C C . SER B 1 429 ? -14.938 43.188 39.969 1 49.81 429 SER B C 1
ATOM 7232 O O . SER B 1 429 ? -15.016 44.406 39.875 1 49.81 429 SER B O 1
ATOM 7234 N N . HIS B 1 430 ? -14.203 42.594 40.906 1 48.72 430 HIS B N 1
ATOM 7235 C CA . HIS B 1 430 ? -13.297 43.438 41.688 1 48.72 430 HIS B CA 1
ATOM 7236 C C . HIS B 1 430 ? -11.977 43.656 40.938 1 48.72 430 HIS B C 1
ATOM 7238 O O . HIS B 1 430 ? -10.992 44.094 41.562 1 48.72 430 HIS B O 1
ATOM 7244 N N . SER B 1 431 ? -11.977 43.25 39.812 1 48.91 431 SER B N 1
ATOM 7245 C CA . SER B 1 431 ? -10.812 43.219 38.938 1 48.91 431 SER B CA 1
ATOM 7246 C C . SER B 1 431 ? -10.219 44.625 38.781 1 48.91 431 SER B C 1
ATOM 7248 O O . SER B 1 431 ? -9 44.75 38.656 1 48.91 431 SER B O 1
ATOM 7250 N N . ARG B 1 432 ? -11.07 45.531 38.688 1 50.88 432 ARG B N 1
ATOM 7251 C CA . ARG B 1 432 ? -10.617 46.906 38.469 1 50.88 432 ARG B CA 1
ATOM 7252 C C . ARG B 1 432 ? -9.789 47.406 39.656 1 50.88 432 ARG B C 1
ATOM 7254 O O . ARG B 1 432 ? -8.836 48.156 39.469 1 50.88 432 ARG B O 1
ATOM 7261 N N . GLU B 1 433 ? -10.227 46.938 40.938 1 49.72 433 GLU B N 1
ATOM 7262 C CA . GLU B 1 433 ? -9.547 47.438 42.125 1 49.72 433 GLU B CA 1
ATOM 7263 C C . GLU B 1 433 ? -8.211 46.75 42.375 1 49.72 433 GLU B C 1
ATOM 7265 O O . GLU B 1 433 ? -7.227 47.406 42.719 1 49.72 433 GLU B O 1
ATOM 7270 N N . ILE B 1 434 ? -8.172 45.5 42.25 1 54.25 434 ILE B N 1
ATOM 7271 C CA . ILE B 1 434 ? -6.957 44.75 42.562 1 54.25 434 ILE B CA 1
ATOM 7272 C C . ILE B 1 434 ? -5.988 44.812 41.375 1 54.25 434 ILE B C 1
ATOM 7274 O O . ILE B 1 434 ? -4.77 44.812 41.562 1 54.25 434 ILE B O 1
ATOM 7278 N N . GLY B 1 435 ? -6.449 45.156 40.312 1 57.75 435 GLY B N 1
ATOM 7279 C CA . GLY B 1 435 ? -5.602 45.281 39.125 1 57.75 435 GLY B CA 1
ATOM 7280 C C . GLY B 1 435 ? -5.055 43.938 38.656 1 57.75 435 GLY B C 1
ATOM 7281 O O . GLY B 1 435 ? -5.176 42.938 39.344 1 57.75 435 GLY B O 1
ATOM 7282 N N . GLY B 1 436 ? -4.867 43.594 37.344 1 62.47 436 GLY B N 1
ATOM 7283 C CA . GLY B 1 436 ? -4.203 42.406 36.781 1 62.47 436 GLY B CA 1
ATOM 7284 C C . GLY B 1 436 ? -4.652 42.094 35.375 1 62.47 436 GLY B C 1
ATOM 7285 O O . GLY B 1 436 ? -5.77 42.438 34.969 1 62.47 436 GLY B O 1
ATOM 7286 N N . THR B 1 437 ? -3.727 41.5 34.688 1 61.72 437 THR B N 1
ATOM 7287 C CA . THR B 1 437 ? -3.971 41.219 33.281 1 61.72 437 THR B CA 1
ATOM 7288 C C . THR B 1 437 ? -4.508 39.812 33.094 1 61.72 437 THR B C 1
ATOM 7290 O O . THR B 1 437 ? -5.051 39.469 32.031 1 61.72 437 THR B O 1
ATOM 7293 N N . GLY B 1 438 ? -4.508 39 34.156 1 70.88 438 GLY B N 1
ATOM 7294 C CA . GLY B 1 438 ? -4.848 37.594 34.031 1 70.88 438 GLY B CA 1
ATOM 7295 C C . GLY B 1 438 ? -3.877 36.812 33.156 1 70.88 438 GLY B C 1
ATOM 7296 O O . GLY B 1 438 ? -4.152 35.688 32.75 1 70.88 438 GLY B O 1
ATOM 7297 N N . LEU B 1 439 ? -2.799 37.406 32.844 1 74.19 439 LEU B N 1
ATOM 7298 C CA . LEU B 1 439 ? -1.812 36.75 32 1 74.19 439 LEU B CA 1
ATOM 7299 C C . LEU B 1 439 ? -0.628 36.25 32.812 1 74.19 439 LEU B C 1
ATOM 7301 O O . LEU B 1 439 ? 0.158 35.406 32.344 1 74.19 439 LEU B O 1
ATOM 7305 N N . GLY B 1 440 ? -0.586 36.688 34 1 80.25 440 GLY B N 1
ATOM 7306 C CA . GLY B 1 440 ? 0.588 36.438 34.812 1 80.25 440 GLY B CA 1
ATOM 7307 C C . GLY B 1 440 ? 0.854 34.969 35.031 1 80.25 440 GLY B C 1
ATOM 7308 O O . GLY B 1 440 ? 1.966 34.5 34.781 1 80.25 440 GLY B O 1
ATOM 7309 N N . LEU B 1 441 ? -0.176 34.25 35.375 1 87.25 441 LEU B N 1
ATOM 7310 C CA . LEU B 1 441 ? 0.021 32.875 35.719 1 87.25 441 LEU B CA 1
ATOM 7311 C C . LEU B 1 441 ? 0.238 32.031 34.469 1 87.25 441 LEU B C 1
ATOM 7313 O O . LEU B 1 441 ? 0.923 31 34.531 1 87.25 441 LEU B O 1
ATOM 7317 N N . ALA B 1 442 ? -0.384 32.438 33.406 1 80.5 442 ALA B N 1
ATOM 7318 C CA . ALA B 1 442 ? -0.131 31.75 32.156 1 80.5 442 ALA B CA 1
ATOM 7319 C C . ALA B 1 442 ? 1.331 31.891 31.734 1 80.5 442 ALA B C 1
ATOM 7321 O O . ALA B 1 442 ? 1.955 30.906 31.312 1 80.5 442 ALA B O 1
ATOM 7322 N N . ILE B 1 443 ? 1.872 33.094 31.875 1 76.62 443 ILE B N 1
ATOM 7323 C CA . ILE B 1 443 ? 3.277 33.344 31.578 1 76.62 443 ILE B CA 1
ATOM 7324 C C . ILE B 1 443 ? 4.164 32.5 32.5 1 76.62 443 ILE B C 1
ATOM 7326 O O . ILE B 1 443 ? 5.152 31.922 32.062 1 76.62 443 ILE B O 1
ATOM 7330 N N . THR B 1 444 ? 3.717 32.5 33.719 1 88.25 444 THR B N 1
ATOM 7331 C CA . THR B 1 444 ? 4.461 31.734 34.719 1 88.25 444 THR B CA 1
ATOM 7332 C C . THR B 1 444 ? 4.543 30.266 34.344 1 88.25 444 THR B C 1
ATOM 7334 O O . THR B 1 444 ? 5.629 29.688 34.344 1 88.25 444 THR B O 1
ATOM 7337 N N . ARG B 1 445 ? 3.49 29.734 34.062 1 87.31 445 ARG B N 1
ATOM 7338 C CA . ARG B 1 445 ? 3.449 28.328 33.688 1 87.31 445 ARG B CA 1
ATOM 7339 C C . ARG B 1 445 ? 4.309 28.062 32.438 1 87.31 445 ARG B C 1
ATOM 7341 O O . ARG B 1 445 ? 5.07 27.094 32.406 1 87.31 445 ARG B O 1
ATOM 7348 N N . ASN B 1 446 ? 4.207 28.875 31.438 1 79.62 446 ASN B N 1
ATOM 7349 C CA . ASN B 1 446 ? 4.973 28.719 30.203 1 79.62 446 ASN B CA 1
ATOM 7350 C C . ASN B 1 446 ? 6.477 28.766 30.469 1 79.62 446 ASN B C 1
ATOM 7352 O O . ASN B 1 446 ? 7.23 27.953 29.938 1 79.62 446 ASN B O 1
ATOM 7356 N N . ALA B 1 447 ? 6.863 29.734 31.266 1 82.19 447 ALA B N 1
ATOM 7357 C CA . ALA B 1 447 ? 8.281 29.906 31.578 1 82.19 447 ALA B CA 1
ATOM 7358 C C . ALA B 1 447 ? 8.828 28.672 32.281 1 82.19 447 ALA B C 1
ATOM 7360 O O . ALA B 1 447 ? 9.945 28.234 32 1 82.19 447 ALA B O 1
ATOM 7361 N N . ILE B 1 448 ? 8.047 28.125 33.125 1 88.75 448 ILE B N 1
ATOM 7362 C CA . ILE B 1 448 ? 8.469 26.969 33.938 1 88.75 448 ILE B CA 1
ATOM 7363 C C . ILE B 1 448 ? 8.547 25.734 33.031 1 88.75 448 ILE B C 1
ATOM 7365 O O . ILE B 1 448 ? 9.508 24.969 33.094 1 88.75 448 ILE B O 1
ATOM 7369 N N . VAL B 1 449 ? 7.566 25.578 32.219 1 83.25 449 VAL B N 1
ATOM 7370 C CA . VAL B 1 449 ? 7.516 24.438 31.328 1 83.25 449 VAL B CA 1
ATOM 7371 C C . VAL B 1 449 ? 8.688 24.5 30.344 1 83.25 449 VAL B C 1
ATOM 7373 O O . VAL B 1 449 ? 9.281 23.469 30.016 1 83.25 449 VAL B O 1
ATOM 7376 N N . MET B 1 450 ? 9 25.656 29.906 1 78.94 450 MET B N 1
ATOM 7377 C CA . MET B 1 450 ? 10.141 25.828 29 1 78.94 450 MET B CA 1
ATOM 7378 C C . MET B 1 450 ? 11.43 25.344 29.656 1 78.94 450 MET B C 1
ATOM 7380 O O . MET B 1 450 ? 12.359 24.922 28.969 1 78.94 450 MET B O 1
ATOM 7384 N N . HIS B 1 451 ? 11.461 25.438 30.953 1 86.69 451 HIS B N 1
ATOM 7385 C CA . HIS B 1 451 ? 12.625 24.984 31.703 1 86.69 451 HIS B CA 1
ATOM 7386 C C . HIS B 1 451 ? 12.492 23.516 32.094 1 86.69 451 HIS B C 1
ATOM 7388 O O . HIS B 1 451 ? 13.195 23.047 33 1 86.69 451 HIS B O 1
ATOM 7394 N N . ARG B 1 452 ? 11.508 22.812 31.469 1 84.12 452 ARG B N 1
ATOM 7395 C CA . ARG B 1 452 ? 11.227 21.406 31.75 1 84.12 452 ARG B CA 1
ATOM 7396 C C . ARG B 1 452 ? 10.828 21.219 33.219 1 84.12 452 ARG B C 1
ATOM 7398 O O . ARG B 1 452 ? 11.195 20.203 33.812 1 84.12 452 ARG B O 1
ATOM 7405 N N . GLY B 1 453 ? 10.234 22.297 33.75 1 89.38 453 GLY B N 1
ATOM 7406 C CA . GLY B 1 453 ? 9.758 22.25 35.125 1 89.38 453 GLY B CA 1
ATOM 7407 C C . GLY B 1 453 ? 8.258 22.062 35.219 1 89.38 453 GLY B C 1
ATOM 7408 O O . GLY B 1 453 ? 7.598 21.75 34.219 1 89.38 453 GLY B O 1
ATOM 7409 N N . ALA B 1 454 ? 7.859 22.031 36.531 1 92.81 454 ALA B N 1
ATOM 7410 C CA . ALA B 1 454 ? 6.434 21.891 36.812 1 92.81 454 ALA B CA 1
ATOM 7411 C C . ALA B 1 454 ? 6 22.859 37.906 1 92.81 454 ALA B C 1
ATOM 7413 O O . ALA B 1 454 ? 6.797 23.234 38.781 1 92.81 454 ALA B O 1
ATOM 7414 N N . VAL B 1 455 ? 4.734 23.344 37.781 1 93.5 455 VAL B N 1
ATOM 7415 C CA . VAL B 1 455 ? 4.16 24.234 38.781 1 93.5 455 VAL B CA 1
ATOM 7416 C C . VAL B 1 455 ? 2.867 23.625 39.312 1 93.5 455 VAL B C 1
ATOM 7418 O O . VAL B 1 455 ? 2.049 23.109 38.562 1 93.5 455 VAL B O 1
ATOM 7421 N N . LYS B 1 456 ? 2.807 23.5 40.594 1 93.88 456 LYS B N 1
ATOM 7422 C CA . LYS B 1 456 ? 1.605 23.031 41.281 1 93.88 456 LYS B CA 1
ATOM 7423 C C . LYS B 1 456 ? 1.04 24.109 42.188 1 93.88 456 LYS B C 1
ATOM 7425 O O . LYS B 1 456 ? 1.771 25 42.625 1 93.88 456 LYS B O 1
ATOM 7430 N N . VAL B 1 457 ? -0.299 24.062 42.375 1 94.69 457 VAL B N 1
ATOM 7431 C CA . VAL B 1 457 ? -0.954 25.062 43.219 1 94.69 457 VAL B CA 1
ATOM 7432 C C . VAL B 1 457 ? -1.82 24.359 44.281 1 94.69 457 VAL B C 1
ATOM 7434 O O . VAL B 1 457 ? -2.461 23.344 44 1 94.69 457 VAL B O 1
ATOM 7437 N N . LYS B 1 458 ? -1.624 24.672 45.469 1 94.62 458 LYS B N 1
ATOM 7438 C CA . LYS B 1 458 ? -2.512 24.312 46.594 1 94.62 458 LYS B CA 1
ATOM 7439 C C . LYS B 1 458 ? -3.121 25.562 47.219 1 94.62 458 LYS B C 1
ATOM 7441 O O . LYS B 1 458 ? -2.398 26.469 47.625 1 94.62 458 LYS B O 1
ATOM 7446 N N . SER B 1 459 ? -4.445 25.656 47.156 1 93.69 459 SER B N 1
ATOM 7447 C CA . SER B 1 459 ? -5.094 26.844 47.688 1 93.69 459 SER B CA 1
ATOM 7448 C C . SER B 1 459 ? -6.426 26.5 48.344 1 93.69 459 SER B C 1
ATOM 7450 O O . SER B 1 459 ? -7.074 25.531 47.969 1 93.69 459 SER B O 1
ATOM 7452 N N . GLU B 1 460 ? -6.734 27.188 49.469 1 92.06 460 GLU B N 1
ATOM 7453 C CA . GLU B 1 460 ? -8.031 27.156 50.125 1 92.06 460 GLU B CA 1
ATOM 7454 C C . GLU B 1 460 ? -8.547 28.562 50.406 1 92.06 460 GLU B C 1
ATOM 7456 O O . GLU B 1 460 ? -7.785 29.453 50.781 1 92.06 460 GLU B O 1
ATOM 7461 N N . GLU B 1 461 ? -9.805 28.719 50.156 1 91 461 GLU B N 1
ATOM 7462 C CA . GLU B 1 461 ? -10.391 30.047 50.344 1 91 461 GLU B CA 1
ATOM 7463 C C . GLU B 1 461 ? -10.18 30.547 51.781 1 91 461 GLU B C 1
ATOM 7465 O O . GLU B 1 461 ? -10.398 29.797 52.719 1 91 461 GLU B O 1
ATOM 7470 N N . HIS B 1 462 ? -9.727 31.75 51.875 1 90.19 462 HIS B N 1
ATOM 7471 C CA . HIS B 1 462 ? -9.531 32.469 53.125 1 90.19 462 HIS B CA 1
ATOM 7472 C C . HIS B 1 462 ? -8.359 31.922 53.938 1 90.19 462 HIS B C 1
ATOM 7474 O O . HIS B 1 462 ? -8.18 32.25 55.094 1 90.19 462 HIS B O 1
ATOM 7480 N N . LYS B 1 463 ? -7.574 31.016 53.406 1 91.06 463 LYS B N 1
ATOM 7481 C CA . LYS B 1 463 ? -6.402 30.469 54.094 1 91.06 463 LYS B CA 1
ATOM 7482 C C . LYS B 1 463 ? -5.117 30.844 53.375 1 91.06 463 LYS B C 1
ATOM 7484 O O . LYS B 1 463 ? -4.035 30.828 53.969 1 91.06 463 LYS B O 1
ATOM 7489 N N . GLY B 1 464 ? -5.277 31.047 52.156 1 93.81 464 GLY B N 1
ATOM 7490 C CA . GLY B 1 464 ? -4.098 31.422 51.375 1 93.81 464 GLY B CA 1
ATOM 7491 C C . GLY B 1 464 ? -3.805 30.484 50.219 1 93.81 464 GLY B C 1
ATOM 7492 O O . GLY B 1 464 ? -4.598 29.594 49.938 1 93.81 464 GLY B O 1
ATOM 7493 N N . THR B 1 465 ? -2.775 30.766 49.5 1 95.94 465 THR B N 1
ATOM 7494 C CA . THR B 1 465 ? -2.387 30.016 48.312 1 95.94 465 THR B CA 1
ATOM 7495 C C . THR B 1 465 ? -0.895 29.703 48.312 1 95.94 465 THR B C 1
ATOM 7497 O O . THR B 1 465 ? -0.086 30.516 48.75 1 95.94 465 THR B O 1
ATOM 7500 N N . THR B 1 466 ? -0.569 28.484 47.938 1 97.12 466 THR B N 1
ATOM 7501 C CA . THR B 1 466 ? 0.827 28.078 47.812 1 97.12 466 THR B CA 1
ATOM 7502 C C . THR B 1 466 ? 1.118 27.578 46.406 1 97.12 466 THR B C 1
ATOM 7504 O O . THR B 1 466 ? 0.499 26.609 45.938 1 97.12 466 THR B O 1
ATOM 7507 N N . PHE B 1 467 ? 2 28.219 45.719 1 97.19 467 PHE B N 1
ATOM 7508 C CA . PHE B 1 467 ? 2.523 27.734 44.438 1 97.19 467 PHE B CA 1
ATOM 7509 C C . PHE B 1 467 ? 3.855 27.016 44.625 1 97.19 467 PHE B C 1
ATOM 7511 O O . PHE B 1 467 ? 4.746 27.531 45.312 1 97.19 467 PHE B O 1
ATOM 7518 N N . SER B 1 468 ? 3.975 25.859 44.094 1 96.88 468 SER B N 1
ATOM 7519 C CA . SER B 1 468 ? 5.211 25.094 44.188 1 96.88 468 SER B CA 1
ATOM 7520 C C . SER B 1 468 ? 5.805 24.875 42.781 1 96.88 468 SER B C 1
ATOM 7522 O O . SER B 1 468 ? 5.168 24.266 41.938 1 96.88 468 SER B O 1
ATOM 7524 N N . VAL B 1 469 ? 7.043 25.297 42.625 1 97 469 VAL B N 1
ATOM 7525 C CA . VAL B 1 469 ? 7.73 25.203 41.344 1 97 469 VAL B CA 1
ATOM 7526 C C . VAL B 1 469 ? 8.906 24.234 41.438 1 97 469 VAL B C 1
ATOM 7528 O O . VAL B 1 469 ? 9.664 24.281 42.406 1 97 469 VAL B O 1
ATOM 7531 N N . ARG B 1 470 ? 8.977 23.359 40.5 1 96 470 ARG B N 1
ATOM 7532 C CA . ARG B 1 470 ? 10.102 22.422 40.406 1 96 470 ARG B CA 1
ATOM 7533 C C . ARG B 1 470 ? 10.797 22.562 39.062 1 96 470 ARG B C 1
ATOM 7535 O O . ARG B 1 470 ? 10.156 22.5 38 1 96 470 ARG B O 1
ATOM 7542 N N . ILE B 1 471 ? 12.102 22.75 39.031 1 94.94 471 ILE B N 1
ATOM 7543 C CA . ILE B 1 471 ? 12.867 22.922 37.812 1 94.94 471 ILE B CA 1
ATOM 7544 C C . ILE B 1 471 ? 14.172 22.125 37.906 1 94.94 471 ILE B C 1
ATOM 7546 O O . ILE B 1 471 ? 14.812 22.094 38.938 1 94.94 471 ILE B O 1
ATOM 7550 N N . PRO B 1 472 ? 14.586 21.453 36.844 1 94.75 472 PRO B N 1
ATOM 7551 C CA . PRO B 1 472 ? 15.875 20.75 36.875 1 94.75 472 PRO B CA 1
ATOM 7552 C C . PRO B 1 472 ? 17.047 21.703 37.062 1 94.75 472 PRO B C 1
ATOM 7554 O O . PRO B 1 472 ? 17.047 22.812 36.5 1 94.75 472 PRO B O 1
ATOM 7557 N N . LEU B 1 473 ? 18.031 21.203 37.75 1 94.44 473 LEU B N 1
ATOM 7558 C CA . LEU B 1 473 ? 19.219 22 37.969 1 94.44 473 LEU B CA 1
ATOM 7559 C C . LEU B 1 473 ? 20.016 22.172 36.688 1 94.44 473 LEU B C 1
ATOM 7561 O O . LEU B 1 473 ? 20.641 23.219 36.469 1 94.44 473 LEU B O 1
ATOM 7565 N N . THR B 1 474 ? 19.984 21.109 36 1 90.75 474 THR B N 1
ATOM 7566 C CA . THR B 1 474 ? 20.688 21.125 34.75 1 90.75 474 THR B CA 1
ATOM 7567 C C . THR B 1 474 ? 19.703 21.094 33.562 1 90.75 474 THR B C 1
ATOM 7569 O O . THR B 1 474 ? 18.734 20.344 33.594 1 90.75 474 THR B O 1
ATOM 7572 N N . TYR B 1 475 ? 19.953 22.125 32.719 1 81.81 475 TYR B N 1
ATOM 7573 C CA . TYR B 1 475 ? 19.078 22.172 31.562 1 81.81 475 TYR B CA 1
ATOM 7574 C C . TYR B 1 475 ? 19.5 21.141 30.516 1 81.81 475 TYR B C 1
ATOM 7576 O O . TYR B 1 475 ? 20.672 21.094 30.125 1 81.81 475 TYR B O 1
ATOM 7584 N N . ILE B 1 476 ? 18.703 20.156 30.281 1 68.94 476 ILE B N 1
ATOM 7585 C CA . ILE B 1 476 ? 18.984 19.219 29.203 1 68.94 476 ILE B CA 1
ATOM 7586 C C . ILE B 1 476 ? 18.156 19.578 27.984 1 68.94 476 ILE B C 1
ATOM 7588 O O . ILE B 1 476 ? 16.922 19.625 28.047 1 68.94 476 ILE B O 1
ATOM 7592 N N . ALA B 1 477 ? 18.812 20.078 26.875 1 59.69 477 ALA B N 1
ATOM 7593 C CA . ALA B 1 477 ? 18.141 20.453 25.625 1 59.69 477 ALA B CA 1
ATOM 7594 C C . ALA B 1 477 ? 17.359 19.281 25.047 1 59.69 477 ALA B C 1
ATOM 7596 O O . ALA B 1 477 ? 17.812 18.141 25.125 1 59.69 477 ALA B O 1
#

Nearest PDB structures (foldseek):
  7zp0-assembly1_A  TM=8.921E-01  e=1.044E-16  Escherichia coli 'BL21-Gold(DE3)pLysS AG'
  4u7o-assembly1_B  TM=6.751E-01  e=2.210E-18  Lactiplantibacillus plantarum JDM1
  6paj-assembly1_B  TM=7.326E-01  e=1.100E-13  Staphylococcus aureus
  6paj-assembly1_A  TM=7.517E-01  e=3.385E-13  Staphylococcus aureus
  9eut-assembly1_B  TM=3.836E-01  e=4.194E-13  Pseudomonas aeruginosa

Sequence (954 aa):
MFGKKIKHTFFKSLRFRILLILIVIGIVPSIIVENVIVNSYENRAVDIRIVNVKNQCDILGNQLMREDYLNHPESEVINNELSMLSAIYNGRILIINEDFKVIKDTFDIDVGRYVLSEEVIRSFEGEKNTPHYDEKNSYIELTSPLTVPGKKKVKGVMLMSISTSEIADSVDMLEQRGNLLLIAICLLVVVFGYFLAGVLVKPFSRVTKSIEDLTDGYLDEEISVPDYTETELITNAFNKMLSRMKVLDESRQEFVSNVSHELKTPMTSMKVLADSLVGQENVPVELYQEFMQDIAVEIDRENKIITDLLSLVKMDKKASDLNIAEVNINQLLENILKRLKPIAEAKQVELILESYRPVVAEVDEVKLSLALSNLVENGIKYNTEDGWVRVTLNADHKYFYVSVADSGIGIPEESIDRIFERFYRVDKSHSREIGGTGLGLAITRNAIVMHRGAVKVKSEEHKGTTFSVRIPLTYIAMFGKKIKHTFFKSLRFRILLILIVIGIVPSIIVENVIVNSYENRAVDIRIVNVKNQCDILGNQLMREDYLNHPESEVINNELSMLSAIYNGRILIINEDFKVIKDTFDIDVGRYVLSEEVIRSFEGEKNTPHYDEKNSYIELTSPLTVPGKKKVKGVMLMSISTSEIADSVDMLEQRGNLLLIAICLLVVVFGYFLAGVLVKPFSRVTKSIEDLTDGYLDEEISVPDYTETELITNAFNKMLSRMKVLDESRQEFVSNVSHELKTPMTSMKVLADSLVGQENVPVELYQEFMQDIAVEIDRENKIITDLLSLVKMDKKASDLNIAEVNINQLLENILKRLKPIAEAKQVELILESYRPVVAEVDEVKLSLALSNLVENGIKYNTEDGWVRVTLNADHKYFYVSVADSGIGIPEESIDRIFERFYRVDKSHSREIGGTGLGLAITRNAIVMHRGAVKVKSEEHKGTTFSVRIPLTYIA